Protein 7SSS (pdb70)

Structure (mmCIF, N/CA/C/O backbone):
data_7SSS
#
_entry.id   7SSS
#
_cell.length_a   1.00
_cell.length_b   1.00
_cell.length_c   1.00
_cell.angle_alpha   90.00
_cell.angle_beta   90.00
_cell.angle_gamma   90.00
#
_symmetry.space_group_name_H-M   'P 1'
#
loop_
_entity.id
_entity.type
_entity.pdbx_description
1 polymer 'Ubiquinone biosynthesis protein COQ9, mitochondrial'
2 polymer '5-demethoxyubiquinone hydroxylase, mitochondrial'
3 non-polymer '(1S)-2-{[(2-AMINOETHOXY)(HYDROXY)PHOSPHORYL]OXY}-1-[(PALMITOYLOXY)METHYL]ETHYL STEARATE'
4 non-polymer 2-[(2E,6E,10E,14E,18E,22E,26E)-3,7,11,15,19,23,27,31-OCTAMETHYLDOTRIACONTA-2,6,10,14,18,22,26,30-OCTAENYL]PHENOL
5 non-polymer NICOTINAMIDE-ADENINE-DINUCLEOTIDE
6 water water
#
loop_
_atom_site.group_PDB
_atom_site.id
_atom_site.type_symbol
_atom_site.label_atom_id
_atom_site.label_alt_id
_atom_site.label_comp_id
_atom_site.label_asym_id
_atom_site.label_entity_id
_atom_site.label_seq_id
_atom_site.pdbx_PDB_ins_code
_atom_site.Cartn_x
_atom_site.Cartn_y
_atom_site.Cartn_z
_atom_site.occupancy
_atom_site.B_iso_or_equiv
_atom_site.auth_seq_id
_atom_site.auth_comp_id
_atom_site.auth_asym_id
_atom_site.auth_atom_id
_atom_site.pdbx_PDB_model_num
ATOM 1 N N . SER A 1 95 ? 127.401 102.142 67.583 1.00 79.33 95 SER A N 1
ATOM 2 C CA . SER A 1 95 ? 126.823 103.080 68.539 1.00 79.33 95 SER A CA 1
ATOM 3 C C . SER A 1 95 ? 127.859 103.520 69.564 1.00 79.33 95 SER A C 1
ATOM 4 O O . SER A 1 95 ? 128.956 102.967 69.626 1.00 79.33 95 SER A O 1
ATOM 7 N N . GLU A 1 96 ? 127.505 104.528 70.364 1.00 71.16 96 GLU A N 1
ATOM 8 C CA . GLU A 1 96 ? 128.424 105.014 71.387 1.00 71.16 96 GLU A CA 1
ATOM 9 C C . GLU A 1 96 ? 128.541 104.027 72.541 1.00 71.16 96 GLU A C 1
ATOM 10 O O . GLU A 1 96 ? 129.648 103.749 73.018 1.00 71.16 96 GLU A O 1
ATOM 12 N N . GLU A 1 97 ? 127.411 103.485 73.002 1.00 74.17 97 GLU A N 1
ATOM 13 C CA . GLU A 1 97 ? 127.436 102.574 74.140 1.00 74.17 97 GLU A CA 1
ATOM 14 C C . GLU A 1 97 ? 128.122 101.258 73.798 1.00 74.17 97 GLU A C 1
ATOM 15 O O . GLU A 1 97 ? 128.690 100.612 74.686 1.00 74.17 97 GLU A O 1
ATOM 21 N N . GLN A 1 98 ? 128.078 100.841 72.531 1.00 67.92 98 GLN A N 1
ATOM 22 C CA . GLN A 1 98 ? 128.765 99.617 72.136 1.00 67.92 98 GLN A CA 1
ATOM 23 C C . GLN A 1 98 ? 130.272 99.733 72.306 1.00 67.92 98 GLN A C 1
ATOM 24 O O . GLN A 1 98 ? 130.947 98.711 72.471 1.00 67.92 98 GLN A O 1
ATOM 26 N N . LEU A 1 99 ? 130.814 100.951 72.260 1.00 73.08 99 LEU A N 1
ATOM 27 C CA . LEU A 1 99 ? 132.229 101.139 72.559 1.00 73.08 99 LEU A CA 1
ATOM 28 C C . LEU A 1 99 ? 132.530 100.781 74.008 1.00 73.08 99 LEU A C 1
ATOM 29 O O . LEU A 1 99 ? 133.545 100.137 74.299 1.00 73.08 99 LEU A O 1
ATOM 34 N N . GLN A 1 100 ? 131.656 101.189 74.931 1.00 70.00 100 GLN A N 1
ATOM 35 C CA . GLN A 1 100 ? 131.829 100.810 76.330 1.00 70.00 100 GLN A CA 1
ATOM 36 C C . GLN A 1 100 ? 131.776 99.299 76.500 1.00 70.00 100 GLN A C 1
ATOM 37 O O . GLN A 1 100 ? 132.607 98.717 77.204 1.00 70.00 100 GLN A O 1
ATOM 43 N N . HIS A 1 101 ? 130.811 98.645 75.849 1.00 63.77 101 HIS A N 1
ATOM 44 C CA . HIS A 1 101 ? 130.678 97.199 75.979 1.00 63.77 101 HIS A CA 1
ATOM 45 C C . HIS A 1 101 ? 131.912 96.477 75.456 1.00 63.77 101 HIS A C 1
ATOM 46 O O . HIS A 1 101 ? 132.387 95.517 76.073 1.00 63.77 101 HIS A O 1
ATOM 53 N N . ARG A 1 102 ? 132.441 96.917 74.313 1.00 62.73 102 ARG A N 1
ATOM 54 C CA . ARG A 1 102 ? 133.643 96.291 73.771 1.00 62.73 102 ARG A CA 1
ATOM 55 C C . ARG A 1 102 ? 134.852 96.551 74.661 1.00 62.73 102 ARG A C 1
ATOM 56 O O . ARG A 1 102 ? 135.671 95.652 74.882 1.00 62.73 102 ARG A O 1
ATOM 58 N N . ILE A 1 103 ? 134.982 97.775 75.175 1.00 64.98 103 ILE A N 1
ATOM 59 C CA . ILE A 1 103 ? 136.112 98.103 76.043 1.00 64.98 103 ILE A CA 1
ATOM 60 C C . ILE A 1 103 ? 136.058 97.275 77.320 1.00 64.98 103 ILE A C 1
ATOM 61 O O . ILE A 1 103 ? 137.059 96.681 77.740 1.00 64.98 103 ILE A O 1
ATOM 66 N N . LEU A 1 104 ? 134.884 97.216 77.951 1.00 53.89 104 LEU A N 1
ATOM 67 C CA . LEU A 1 104 ? 134.744 96.455 79.188 1.00 53.89 104 LEU A CA 1
ATOM 68 C C . LEU A 1 104 ? 134.954 94.966 78.948 1.00 53.89 104 LEU A C 1
ATOM 69 O O . LEU A 1 104 ? 135.544 94.273 79.784 1.00 53.89 104 LEU A O 1
ATOM 74 N N . THR A 1 105 ? 134.480 94.457 77.809 1.00 56.79 105 THR A N 1
ATOM 75 C CA . THR A 1 105 ? 134.637 93.037 77.510 1.00 56.79 105 THR A CA 1
ATOM 76 C C . THR A 1 105 ? 136.105 92.655 77.371 1.00 56.79 105 THR A C 1
ATOM 77 O O . THR A 1 105 ? 136.521 91.582 77.822 1.00 56.79 105 THR A O 1
ATOM 81 N N . ALA A 1 106 ? 136.906 93.518 76.743 1.00 62.23 106 ALA A N 1
ATOM 82 C CA . ALA A 1 106 ? 138.314 93.199 76.538 1.00 62.23 106 ALA A CA 1
ATOM 83 C C . ALA A 1 106 ? 139.111 93.297 77.831 1.00 62.23 106 ALA A C 1
ATOM 84 O O . ALA A 1 106 ? 140.136 92.622 77.978 1.00 62.23 106 ALA A O 1
ATOM 86 N N . ALA A 1 107 ? 138.659 94.126 78.775 1.00 59.73 107 ALA A N 1
ATOM 87 C CA . ALA A 1 107 ? 139.384 94.295 80.029 1.00 59.73 107 ALA A CA 1
ATOM 88 C C . ALA A 1 107 ? 139.379 93.024 80.868 1.00 59.73 107 ALA A C 1
ATOM 89 O O . ALA A 1 107 ? 140.318 92.789 81.635 1.00 59.73 107 ALA A O 1
ATOM 91 N N . LEU A 1 108 ? 138.343 92.193 80.734 1.00 56.94 108 LEU A N 1
ATOM 92 C CA . LEU A 1 108 ? 138.230 90.994 81.557 1.00 56.94 108 LEU A CA 1
ATOM 93 C C . LEU A 1 108 ? 139.356 89.999 81.307 1.00 56.94 108 LEU A C 1
ATOM 94 O O . LEU A 1 108 ? 139.578 89.115 82.140 1.00 56.94 108 LEU A O 1
ATOM 99 N N . GLU A 1 109 ? 140.067 90.118 80.185 1.00 75.53 109 GLU A N 1
ATOM 100 C CA . GLU A 1 109 ? 141.177 89.216 79.909 1.00 75.53 109 GLU A CA 1
ATOM 101 C C . GLU A 1 109 ? 142.398 89.529 80.762 1.00 75.53 109 GLU A C 1
ATOM 102 O O . GLU A 1 109 ? 143.274 88.672 80.906 1.00 75.53 109 GLU A O 1
ATOM 108 N N . PHE A 1 110 ? 142.473 90.736 81.324 1.00 77.49 110 PHE A N 1
ATOM 109 C CA . PHE A 1 110 ? 143.606 91.159 82.131 1.00 77.49 110 PHE A CA 1
ATOM 110 C C . PHE A 1 110 ? 143.282 91.281 83.612 1.00 77.49 110 PHE A C 1
ATOM 111 O O . PHE A 1 110 ? 144.194 91.530 84.407 1.00 77.49 110 PHE A O 1
ATOM 119 N N . VAL A 1 111 ? 142.015 91.125 83.999 1.00 61.86 111 VAL A N 1
ATOM 120 C CA . VAL A 1 111 ? 141.653 91.217 85.414 1.00 61.86 111 VAL A CA 1
ATOM 121 C C . VAL A 1 111 ? 142.424 90.226 86.279 1.00 61.86 111 VAL A C 1
ATOM 122 O O . VAL A 1 111 ? 142.924 90.629 87.343 1.00 61.86 111 VAL A O 1
ATOM 126 N N . PRO A 1 112 ? 142.570 88.947 85.906 1.00 65.73 112 PRO A N 1
ATOM 127 C CA . PRO A 1 112 ? 143.325 88.028 86.775 1.00 65.73 112 PRO A CA 1
ATOM 128 C C . PRO A 1 112 ? 144.764 88.445 86.997 1.00 65.73 112 PRO A C 1
ATOM 129 O O . PRO A 1 112 ? 145.361 88.044 88.003 1.00 65.73 112 PRO A O 1
ATOM 133 N N . ALA A 1 113 ? 145.341 89.237 86.095 1.00 71.50 113 ALA A N 1
ATOM 134 C CA . ALA A 1 113 ? 146.694 89.737 86.281 1.00 71.50 113 ALA A CA 1
ATOM 135 C C . ALA A 1 113 ? 146.743 91.020 87.096 1.00 71.50 113 ALA A C 1
ATOM 136 O O . ALA A 1 113 ? 147.687 91.214 87.870 1.00 71.50 113 ALA A O 1
ATOM 138 N N . HIS A 1 114 ? 145.751 91.895 86.953 1.00 75.92 114 HIS A N 1
ATOM 139 C CA . HIS A 1 114 ? 145.777 93.207 87.587 1.00 75.92 114 HIS A CA 1
ATOM 140 C C . HIS A 1 114 ? 144.678 93.402 88.619 1.00 75.92 114 HIS A C 1
ATOM 141 O O . HIS A 1 114 ? 144.961 93.811 89.748 1.00 75.92 114 HIS A O 1
ATOM 148 N N . GLY A 1 115 ? 143.429 93.133 88.267 1.00 54.15 115 GLY A N 1
ATOM 149 C CA . GLY A 1 115 ? 142.330 93.296 89.188 1.00 54.15 115 GLY A CA 1
ATOM 150 C C . GLY A 1 115 ? 141.200 94.065 88.542 1.00 54.15 115 GLY A C 1
ATOM 151 O O . GLY A 1 115 ? 141.147 94.216 87.324 1.00 54.15 115 GLY A O 1
ATOM 152 N N . TRP A 1 116 ? 140.290 94.558 89.382 1.00 42.36 116 TRP A N 1
ATOM 153 C CA . TRP A 1 116 ? 139.087 95.248 88.934 1.00 42.36 116 TRP A CA 1
ATOM 154 C C . TRP A 1 116 ? 139.250 96.760 88.960 1.00 42.36 116 TRP A C 1
ATOM 155 O O . TRP A 1 116 ? 138.281 97.488 89.200 1.00 42.36 116 TRP A O 1
ATOM 166 N N . THR A 1 117 ? 140.462 97.244 88.715 1.00 62.79 117 THR A N 1
ATOM 167 C CA . THR A 1 117 ? 140.765 98.663 88.736 1.00 62.79 117 THR A CA 1
ATOM 168 C C . THR A 1 117 ? 140.643 99.253 87.332 1.00 62.79 117 THR A C 1
ATOM 169 O O . THR A 1 117 ? 140.352 98.556 86.358 1.00 62.79 117 THR A O 1
ATOM 173 N N . ALA A 1 118 ? 140.875 100.563 87.225 1.00 64.05 118 ALA A N 1
ATOM 174 C CA . ALA A 1 118 ? 140.871 101.230 85.930 1.00 64.05 118 ALA A CA 1
ATOM 175 C C . ALA A 1 118 ? 142.151 100.995 85.143 1.00 64.05 118 ALA A C 1
ATOM 176 O O . ALA A 1 118 ? 142.213 101.370 83.968 1.00 64.05 118 ALA A O 1
ATOM 178 N N . GLU A 1 119 ? 143.171 100.399 85.762 1.00 74.66 119 GLU A N 1
ATOM 179 C CA . GLU A 1 119 ? 144.385 100.063 85.030 1.00 74.66 119 GLU A CA 1
ATOM 180 C C . GLU A 1 119 ? 144.118 98.985 83.987 1.00 74.66 119 GLU A C 1
ATOM 181 O O . GLU A 1 119 ? 144.641 99.052 82.869 1.00 74.66 119 GLU A O 1
ATOM 187 N N . ALA A 1 120 ? 143.315 97.977 84.337 1.00 71.00 120 ALA A N 1
ATOM 188 C CA . ALA A 1 120 ? 142.958 96.941 83.376 1.00 71.00 120 ALA A CA 1
ATOM 189 C C . ALA A 1 120 ? 141.933 97.432 82.363 1.00 71.00 120 ALA A C 1
ATOM 190 O O . ALA A 1 120 ? 141.882 96.915 81.242 1.00 71.00 120 ALA A O 1
ATOM 192 N N . ILE A 1 121 ? 141.109 98.412 82.738 1.00 61.97 121 ILE A N 1
ATOM 193 C CA . ILE A 1 121 ? 140.168 98.997 81.787 1.00 61.97 121 ILE A CA 1
ATOM 194 C C . ILE A 1 121 ? 140.922 99.647 80.635 1.00 61.97 121 ILE A C 1
ATOM 195 O O . ILE A 1 121 ? 140.590 99.450 79.460 1.00 61.97 121 ILE A O 1
ATOM 200 N N . ALA A 1 122 ? 141.954 100.429 80.957 1.00 69.37 122 ALA A N 1
ATOM 201 C CA . ALA A 1 122 ? 142.757 101.060 79.916 1.00 69.37 122 ALA A CA 1
ATOM 202 C C . ALA A 1 122 ? 143.596 100.033 79.168 1.00 69.37 122 ALA A C 1
ATOM 203 O O . ALA A 1 122 ? 143.719 100.101 77.940 1.00 69.37 122 ALA A O 1
ATOM 205 N N . GLU A 1 123 ? 144.177 99.072 79.889 1.00 76.66 123 GLU A N 1
ATOM 206 C CA . GLU A 1 123 ? 145.005 98.060 79.240 1.00 76.66 123 GLU A CA 1
ATOM 207 C C . GLU A 1 123 ? 144.184 97.197 78.292 1.00 76.66 123 GLU A C 1
ATOM 208 O O . GLU A 1 123 ? 144.662 96.821 77.215 1.00 76.66 123 GLU A O 1
ATOM 214 N N . GLY A 1 124 ? 142.951 96.863 78.675 1.00 69.57 124 GLY A N 1
ATOM 215 C CA . GLY A 1 124 ? 142.075 96.149 77.764 1.00 69.57 124 GLY A CA 1
ATOM 216 C C . GLY A 1 124 ? 141.558 97.015 76.634 1.00 69.57 124 GLY A C 1
ATOM 217 O O . GLY A 1 124 ? 141.276 96.512 75.543 1.00 69.57 124 GLY A O 1
ATOM 218 N N . ALA A 1 125 ? 141.424 98.322 76.873 1.00 68.11 125 ALA A N 1
ATOM 219 C CA . ALA A 1 125 ? 140.957 99.227 75.828 1.00 68.11 125 ALA A CA 1
ATOM 220 C C . ALA A 1 125 ? 142.042 99.532 74.805 1.00 68.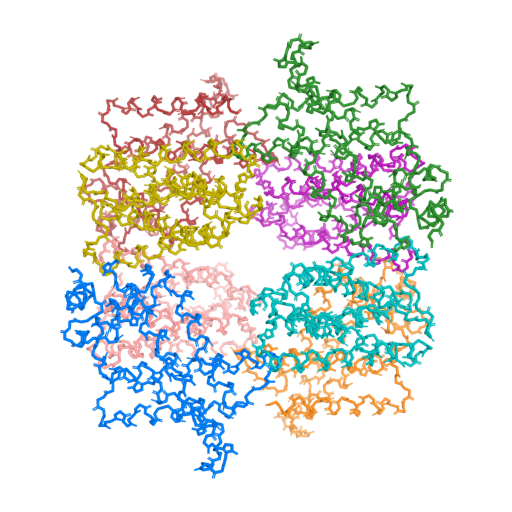11 125 ALA A C 1
ATOM 221 O O . ALA A 1 125 ? 141.728 99.831 73.648 1.00 68.11 125 ALA A O 1
ATOM 223 N N . GLN A 1 126 ? 143.312 99.473 75.210 1.00 69.49 126 GLN A N 1
ATOM 224 C CA . GLN A 1 126 ? 144.400 99.743 74.276 1.00 69.49 126 GLN A CA 1
ATOM 225 C C . GLN A 1 126 ? 144.422 98.722 73.149 1.00 69.49 126 GLN A C 1
ATOM 226 O O . GLN A 1 126 ? 144.644 99.074 71.984 1.00 69.49 126 GLN A O 1
ATOM 228 N N . SER A 1 127 ? 144.187 97.452 73.474 1.00 73.53 127 SER A N 1
ATOM 229 C CA . SER A 1 127 ? 144.227 96.386 72.483 1.00 73.53 127 SER A CA 1
ATOM 230 C C . SER A 1 127 ? 143.037 96.404 71.533 1.00 73.53 127 SER A C 1
ATOM 231 O O . SER A 1 127 ? 143.046 95.658 70.548 1.00 73.53 127 SER A O 1
ATOM 234 N N . LEU A 1 128 ? 142.020 97.224 71.795 1.00 71.39 128 LEU A N 1
ATOM 235 C CA . LEU A 1 128 ? 140.835 97.237 70.945 1.00 71.39 128 LEU A CA 1
ATOM 236 C C . LEU A 1 128 ? 140.497 98.643 70.462 1.00 71.39 128 LEU A C 1
ATOM 237 O O . LEU A 1 128 ? 139.962 98.813 69.362 1.00 71.39 128 LEU A O 1
ATOM 239 N N . GLY A 1 129 ? 140.805 99.655 71.268 1.00 68.71 129 GLY A N 1
ATOM 240 C CA . GLY A 1 129 ? 140.470 101.018 70.904 1.00 68.71 129 GLY A CA 1
ATOM 241 C C . GLY A 1 129 ? 141.610 101.998 71.080 1.00 68.71 129 GLY A C 1
ATOM 242 O O . GLY A 1 129 ? 142.764 101.684 70.773 1.00 68.71 129 GLY A O 1
ATOM 243 N N . LEU A 1 130 ? 141.297 103.192 71.573 1.00 75.44 130 LEU A N 1
ATOM 244 C CA . LEU A 1 130 ? 142.300 104.230 71.774 1.00 75.44 130 LEU A CA 1
ATOM 245 C C . LEU A 1 130 ? 143.234 103.877 72.927 1.00 75.44 130 LEU A C 1
ATOM 246 O O . LEU A 1 130 ? 143.998 104.718 73.399 1.00 75.44 130 LEU A O 1
ATOM 248 N N . GLY A 1 139 ? 135.352 105.596 85.126 1.00 56.32 139 GLY A N 1
ATOM 249 C CA . GLY A 1 139 ? 135.837 105.900 86.459 1.00 56.32 139 GLY A CA 1
ATOM 250 C C . GLY A 1 139 ? 136.960 104.991 86.919 1.00 56.32 139 GLY A C 1
ATOM 251 O O . GLY A 1 139 ? 137.228 103.959 86.305 1.00 56.32 139 GLY A O 1
ATOM 252 N N . LYS A 1 140 ? 137.628 105.383 88.002 1.00 57.67 140 LYS A N 1
ATOM 253 C CA . LYS A 1 140 ? 138.701 104.582 88.572 1.00 57.67 140 LYS A CA 1
ATOM 254 C C . LYS A 1 140 ? 138.221 103.637 89.664 1.00 57.67 140 LYS A C 1
ATOM 255 O O . LYS A 1 140 ? 139.004 102.797 90.122 1.00 57.67 140 LYS A O 1
ATOM 257 N N . ASP A 1 141 ? 136.961 103.754 90.090 1.00 55.15 141 ASP A N 1
ATOM 258 C CA . ASP A 1 141 ? 136.436 102.863 91.119 1.00 55.15 141 ASP A CA 1
ATOM 259 C C . ASP A 1 141 ? 136.408 101.419 90.639 1.00 55.15 141 ASP A C 1
ATOM 260 O O . ASP A 1 141 ? 136.783 100.502 91.379 1.00 55.15 141 ASP A O 1
ATOM 265 N N . GLY A 1 142 ? 135.977 101.198 89.401 1.00 44.09 142 GLY A N 1
ATOM 266 C CA . GLY A 1 142 ? 135.793 99.861 88.883 1.00 44.09 142 GLY A CA 1
ATOM 267 C C . GLY A 1 142 ? 134.378 99.341 88.955 1.00 44.09 142 GLY A C 1
ATOM 268 O O . GLY A 1 142 ? 134.149 98.176 88.617 1.00 44.09 142 GLY A O 1
ATOM 269 N N . SER A 1 143 ? 133.421 100.169 89.378 1.00 40.40 143 SER A N 1
ATOM 270 C CA . SER A 1 143 ? 132.042 99.714 89.505 1.00 40.40 143 SER A CA 1
ATOM 271 C C . SER A 1 143 ? 131.465 99.305 88.158 1.00 40.40 143 SER A C 1
ATOM 272 O O . SER A 1 143 ? 130.747 98.303 88.061 1.00 40.40 143 SER A O 1
ATOM 275 N N . GLU A 1 144 ? 131.754 100.076 87.109 1.00 46.33 144 GLU A N 1
ATOM 276 C CA . GLU A 1 144 ? 131.200 99.779 85.792 1.00 46.33 144 GLU A CA 1
ATOM 277 C C . GLU A 1 144 ? 131.714 98.447 85.265 1.00 46.33 144 GLU A C 1
ATOM 278 O O . GLU A 1 144 ? 130.956 97.669 84.677 1.00 46.33 144 GLU A O 1
ATOM 284 N N . LEU A 1 145 ? 133.002 98.169 85.462 1.00 36.93 145 LEU A N 1
ATOM 285 C CA . LEU A 1 145 ? 133.565 96.907 85.000 1.00 36.93 145 LEU A CA 1
ATOM 286 C C . LEU A 1 145 ? 132.980 95.723 85.761 1.00 36.93 145 LEU A C 1
ATOM 287 O O . LEU A 1 145 ? 132.695 94.678 85.167 1.00 36.93 145 LEU A O 1
ATOM 292 N N . ILE A 1 146 ? 132.798 95.865 87.075 1.00 29.01 146 ILE A N 1
ATOM 293 C CA . ILE A 1 146 ? 132.279 94.761 87.876 1.00 29.01 146 ILE A CA 1
ATOM 294 C C . ILE A 1 146 ? 130.812 94.507 87.561 1.00 29.01 146 ILE A C 1
ATOM 295 O O . ILE A 1 146 ? 130.389 93.357 87.406 1.00 29.01 146 ILE A O 1
ATOM 300 N N . LEU A 1 147 ? 130.010 95.568 87.465 1.00 28.59 147 LEU A N 1
ATOM 301 C CA . LEU A 1 147 ? 128.596 95.393 87.158 1.00 28.59 147 LEU A CA 1
ATOM 302 C C . LEU A 1 147 ? 128.388 94.851 85.752 1.00 28.59 147 LEU A C 1
ATOM 303 O O . LEU A 1 147 ? 127.398 94.158 85.497 1.00 28.59 147 LEU A O 1
ATOM 308 N N . HIS A 1 148 ? 129.300 95.160 84.829 1.00 33.41 148 HIS A N 1
ATOM 309 C CA . HIS A 1 148 ? 129.226 94.588 83.490 1.00 33.41 148 HIS A CA 1
ATOM 310 C C . HIS A 1 148 ? 129.513 93.093 83.514 1.00 33.41 148 HIS A C 1
ATOM 311 O O . HIS A 1 148 ? 128.833 92.314 82.838 1.00 33.41 148 HIS A O 1
ATOM 318 N N . PHE A 1 149 ? 130.518 92.676 84.284 1.00 28.59 149 PHE A N 1
ATOM 319 C CA . PHE A 1 149 ? 130.853 91.260 84.379 1.00 28.59 149 PHE A CA 1
ATOM 320 C C . PHE A 1 149 ? 129.722 90.461 85.014 1.00 28.59 149 PHE A C 1
ATOM 321 O O . PHE A 1 149 ? 129.417 89.347 84.577 1.00 28.59 149 PHE A O 1
ATOM 329 N N . VAL A 1 150 ? 129.096 91.008 86.056 1.00 28.59 150 VAL A N 1
ATOM 330 C CA . VAL A 1 150 ? 127.992 90.312 86.706 1.00 28.59 150 VAL A CA 1
ATOM 331 C C . VAL A 1 150 ? 126.797 90.215 85.768 1.00 28.59 150 VAL A C 1
ATOM 332 O O . VAL A 1 150 ? 126.126 89.180 85.702 1.00 28.59 150 VAL A O 1
ATOM 336 N N . THR A 1 151 ? 126.514 91.286 85.024 1.00 28.59 151 THR A N 1
ATOM 337 C CA . THR A 1 151 ? 125.391 91.269 84.093 1.00 28.59 151 THR A CA 1
ATOM 338 C C . THR A 1 151 ? 125.590 90.228 83.000 1.00 28.59 151 THR A C 1
ATOM 339 O O . THR A 1 151 ? 124.649 89.516 82.632 1.00 28.59 151 THR A O 1
ATOM 343 N N A GLN A 1 152 ? 126.806 90.131 82.463 0.50 28.59 152 GLN A N 1
ATOM 344 N N B GLN A 1 152 ? 126.809 90.120 82.467 0.50 28.59 152 GLN A N 1
ATOM 345 C CA A GLN A 1 152 ? 127.073 89.164 81.406 0.50 28.59 152 GLN A CA 1
ATOM 346 C CA B GLN A 1 152 ? 127.054 89.160 81.398 0.50 28.59 152 GLN A CA 1
ATOM 347 C C A GLN A 1 152 ? 127.055 87.738 81.930 0.50 28.59 152 GLN A C 1
ATOM 348 C C B GLN A 1 152 ? 127.078 87.731 81.920 0.50 28.59 152 GLN A C 1
ATOM 349 O O A GLN A 1 152 ? 126.665 86.820 81.203 0.50 28.59 152 GLN A O 1
ATOM 350 O O B GLN A 1 152 ? 126.735 86.803 81.181 0.50 28.59 152 GLN A O 1
ATOM 361 N N . CYS A 1 153 ? 127.480 87.528 83.176 1.00 28.59 153 CYS A N 1
ATOM 362 C CA . CYS A 1 153 ? 127.451 86.186 83.746 1.00 28.59 153 CYS A CA 1
ATOM 363 C C . CYS A 1 153 ? 126.027 85.716 83.991 1.00 28.59 153 CYS A C 1
ATOM 364 O O . CYS A 1 153 ? 125.743 84.520 83.874 1.00 28.59 153 CYS A O 1
ATOM 367 N N . ASN A 1 154 ? 125.123 86.632 84.337 1.00 28.59 154 ASN A N 1
ATOM 368 C CA . ASN A 1 154 ? 123.720 86.262 84.471 1.00 28.59 154 ASN A CA 1
ATOM 369 C C . ASN A 1 154 ? 123.109 85.922 83.120 1.00 28.59 154 ASN A C 1
ATOM 370 O O . ASN A 1 154 ? 122.269 85.022 83.022 1.00 28.59 154 ASN A O 1
ATOM 375 N N . THR A 1 155 ? 123.510 86.639 82.068 1.00 28.59 155 THR A N 1
ATOM 376 C CA . THR A 1 155 ? 123.023 86.331 80.728 1.00 28.59 155 THR A CA 1
ATOM 377 C C . THR A 1 155 ? 123.521 84.971 80.256 1.00 28.59 155 THR A C 1
ATOM 378 O O . THR A 1 155 ? 122.770 84.213 79.634 1.00 28.59 155 THR A O 1
ATOM 382 N N . ARG A 1 156 ? 124.783 84.646 80.538 1.00 28.92 156 ARG A N 1
ATOM 383 C CA . ARG A 1 156 ? 125.304 83.333 80.175 1.00 28.92 156 ARG A CA 1
ATOM 384 C C . ARG A 1 156 ? 124.565 82.227 80.912 1.00 28.92 156 ARG A C 1
ATOM 385 O O . ARG A 1 156 ? 124.321 81.154 80.352 1.00 28.92 156 ARG A O 1
ATOM 393 N N . LEU A 1 157 ? 124.211 82.465 82.176 1.00 28.59 157 LEU A N 1
ATOM 394 C CA . LEU A 1 157 ? 123.483 81.461 82.944 1.00 28.59 157 LEU A CA 1
ATOM 395 C C . LEU A 1 157 ? 122.104 81.207 82.352 1.00 28.59 157 LEU A C 1
ATOM 396 O O . LEU A 1 157 ? 121.638 80.064 82.317 1.00 28.59 157 LEU A O 1
ATOM 401 N N . THR A 1 158 ? 121.433 82.262 81.885 1.00 29.73 158 THR A N 1
ATOM 402 C CA . THR A 1 158 ? 120.117 82.090 81.280 1.00 29.73 158 THR A CA 1
ATOM 403 C C . THR A 1 158 ? 120.192 81.220 80.033 1.00 29.73 158 THR A C 1
ATOM 404 O O . THR A 1 158 ? 119.345 80.345 79.828 1.00 29.73 158 THR A O 1
ATOM 408 N N . ARG A 1 159 ? 121.202 81.440 79.190 1.00 37.27 159 ARG A N 1
ATOM 409 C CA . ARG A 1 159 ? 121.352 80.626 77.989 1.00 37.27 159 ARG A CA 1
ATOM 410 C C . ARG A 1 159 ? 121.648 79.174 78.337 1.00 37.27 159 ARG A C 1
ATOM 411 O O . ARG A 1 159 ? 121.153 78.257 77.675 1.00 37.27 159 ARG A O 1
ATOM 419 N N . VAL A 1 160 ? 122.465 78.945 79.366 1.00 33.69 160 VAL A N 1
ATOM 420 C CA . VAL A 1 160 ? 122.777 77.581 79.781 1.00 33.69 160 VAL A CA 1
ATOM 421 C C . VAL A 1 160 ? 121.521 76.870 80.266 1.00 33.69 160 VAL A C 1
ATOM 422 O O . VAL A 1 160 ? 121.302 75.690 79.969 1.00 33.69 160 VAL A O 1
ATOM 426 N N . LEU A 1 161 ? 120.676 77.575 81.020 1.00 35.16 161 LEU A N 1
ATOM 427 C CA . LEU A 1 161 ? 119.456 76.965 81.535 1.00 35.16 161 LEU A CA 1
ATOM 428 C C . LEU A 1 161 ? 118.439 76.709 80.430 1.00 35.16 161 LEU A C 1
ATOM 429 O O . LEU A 1 161 ? 117.699 75.722 80.493 1.00 35.16 161 LEU A O 1
ATOM 434 N N . GLU A 1 162 ? 118.378 77.582 79.420 1.00 47.03 162 GLU A N 1
ATOM 435 C CA . GLU A 1 162 ? 117.513 77.325 78.272 1.00 47.03 162 GLU A CA 1
ATOM 436 C C . GLU A 1 162 ? 117.937 76.063 77.535 1.00 47.03 162 GLU A C 1
ATOM 437 O O . GLU A 1 162 ? 117.095 75.239 77.162 1.00 47.03 162 GLU A O 1
ATOM 443 N N . GLU A 1 163 ? 119.241 75.897 77.310 1.00 55.45 163 GLU A N 1
ATOM 444 C CA . GLU A 1 163 ? 119.723 74.752 76.549 1.00 55.45 163 GLU A CA 1
ATOM 445 C C . GLU A 1 163 ? 119.481 73.443 77.284 1.00 55.45 163 GLU A C 1
ATOM 446 O O . GLU A 1 163 ? 119.269 72.408 76.646 1.00 55.45 163 GLU A O 1
ATOM 452 N N . GLU A 1 164 ? 119.516 73.464 78.616 1.00 54.89 164 GLU A N 1
ATOM 453 C CA . GLU A 1 164 ? 119.186 72.263 79.372 1.00 54.89 164 GLU A CA 1
ATOM 454 C C . GLU A 1 164 ? 117.688 71.999 79.370 1.00 54.89 164 GLU A C 1
ATOM 455 O O . GLU A 1 164 ? 117.265 70.842 79.453 1.00 54.89 164 GLU A O 1
ATOM 461 N N . GLN A 1 165 ? 116.874 73.052 79.282 1.00 57.78 165 GLN A N 1
ATOM 462 C CA . GLN A 1 165 ? 115.429 72.864 79.226 1.00 57.78 165 GLN A CA 1
ATOM 463 C C . GLN A 1 165 ? 115.006 72.253 77.897 1.00 57.78 165 GLN A C 1
ATOM 464 O O . GLN A 1 165 ? 114.154 71.359 77.863 1.00 57.78 165 GLN A O 1
ATOM 470 N N . LYS A 1 166 ? 115.583 72.727 76.792 1.00 62.50 166 LYS A N 1
ATOM 471 C CA . LYS A 1 166 ? 115.307 72.113 75.498 1.00 62.50 166 LYS A CA 1
ATOM 472 C C . LYS A 1 166 ? 115.787 70.670 75.467 1.00 62.50 166 LYS A C 1
ATOM 473 O O . LYS A 1 166 ? 115.120 69.796 74.903 1.00 62.50 166 LYS A O 1
ATOM 479 N N . LEU A 1 167 ? 116.945 70.404 76.070 1.00 61.97 167 LEU A N 1
ATOM 480 C CA . LEU A 1 167 ? 117.503 69.059 76.053 1.00 61.97 167 LEU A CA 1
ATOM 481 C C . LEU A 1 167 ? 116.628 68.072 76.814 1.00 61.97 167 LEU A C 1
ATOM 482 O O . LEU A 1 167 ? 116.618 66.880 76.489 1.00 61.97 167 LEU A O 1
ATOM 487 N N . VAL A 1 168 ? 115.894 68.538 77.824 1.00 61.80 168 VAL A N 1
ATOM 488 C CA . VAL A 1 168 ? 115.049 67.644 78.607 1.00 61.80 168 VAL A CA 1
ATOM 489 C C . VAL A 1 168 ? 113.643 67.518 78.029 1.00 61.80 168 VAL A C 1
ATOM 490 O O . VAL A 1 168 ? 112.973 66.505 78.273 1.00 61.80 168 VAL A O 1
ATOM 494 N N . GLN A 1 169 ? 113.182 68.508 77.260 1.00 63.76 169 GLN A N 1
ATOM 495 C CA . GLN A 1 169 ? 111.862 68.412 76.647 1.00 63.76 169 GLN A CA 1
ATOM 496 C C . GLN A 1 169 ? 111.857 67.437 75.479 1.00 63.76 169 GLN A C 1
ATOM 497 O O . GLN A 1 169 ? 110.814 66.852 75.167 1.00 63.76 169 GLN A O 1
ATOM 503 N N . LEU A 1 170 ? 112.999 67.251 74.827 1.00 66.85 170 LEU A N 1
ATOM 504 C CA . LEU A 1 170 ? 113.118 66.332 73.706 1.00 66.85 170 LEU A CA 1
ATOM 505 C C . LEU A 1 170 ? 113.477 64.919 74.138 1.00 66.85 170 LEU A C 1
ATOM 506 O O . LEU A 1 170 ? 113.678 64.056 73.279 1.00 66.85 170 LEU A O 1
ATOM 511 N N . GLY A 1 171 ? 113.571 64.665 75.440 1.00 63.90 171 GLY A N 1
ATOM 512 C CA . GLY A 1 171 ? 113.897 63.349 75.940 1.00 63.90 171 GLY A CA 1
ATOM 513 C C . GLY A 1 171 ? 115.368 63.003 75.937 1.00 63.90 171 GLY A C 1
ATOM 514 O O . GLY A 1 171 ? 115.725 61.892 76.349 1.00 63.90 171 GLY A O 1
ATOM 515 N N . GLN A 1 172 ? 116.234 63.912 75.489 1.00 71.37 172 GLN A N 1
ATOM 516 C CA . GLN A 1 172 ? 117.668 63.664 75.491 1.00 71.37 172 GLN A CA 1
ATOM 517 C C . GLN A 1 172 ? 118.285 63.803 76.875 1.00 71.37 172 GLN A C 1
ATOM 518 O O . GLN A 1 172 ? 119.452 63.440 77.056 1.00 71.37 172 GLN A O 1
ATOM 524 N N . ALA A 1 173 ? 117.535 64.324 77.842 1.00 68.17 173 ALA A N 1
ATOM 525 C CA . ALA A 1 173 ? 117.985 64.421 79.220 1.00 68.17 173 ALA A CA 1
ATOM 526 C C . ALA A 1 173 ? 116.808 64.100 80.126 1.00 68.17 173 ALA A C 1
ATOM 527 O O . ALA A 1 173 ? 115.647 64.208 79.726 1.00 68.17 173 ALA A O 1
ATOM 529 N N . GLU A 1 174 ? 117.118 63.695 81.352 1.00 68.88 174 GLU A N 1
ATOM 530 C CA . GLU A 1 174 ? 116.108 63.293 82.320 1.00 68.88 174 GLU A CA 1
ATOM 531 C C . GLU A 1 174 ? 115.919 64.396 83.350 1.00 68.88 174 GLU A C 1
ATOM 532 O O . GLU A 1 174 ? 116.897 64.908 83.904 1.00 68.88 174 GLU A O 1
ATOM 538 N N . LYS A 1 175 ? 114.664 64.761 83.595 1.00 57.75 175 LYS A N 1
ATOM 539 C CA . LYS A 1 175 ? 114.361 65.808 84.560 1.00 57.75 175 LYS A CA 1
ATOM 540 C C . LYS A 1 175 ? 114.766 65.367 85.960 1.00 57.75 175 LYS A C 1
ATOM 541 O O . LYS A 1 175 ? 114.567 64.210 86.342 1.00 57.75 175 LYS A O 1
ATOM 547 N N . ARG A 1 176 ? 115.339 66.290 86.723 1.00 46.98 176 ARG A N 1
ATOM 548 C CA . ARG A 1 176 ? 115.806 66.018 88.072 1.00 46.98 176 ARG A CA 1
ATOM 549 C C . ARG A 1 176 ? 115.016 66.838 89.083 1.00 46.98 176 ARG A C 1
ATOM 550 O O . ARG A 1 176 ? 114.254 67.743 88.734 1.00 46.98 176 ARG A O 1
ATOM 558 N N . LYS A 1 177 ? 115.213 66.503 90.354 1.00 43.85 177 LYS A N 1
ATOM 559 C CA . LYS A 1 177 ? 114.471 67.125 91.437 1.00 43.85 177 LYS A CA 1
ATOM 560 C C . LYS A 1 177 ? 114.836 68.600 91.566 1.00 43.85 177 LYS A C 1
ATOM 561 O O . LYS A 1 177 ? 115.858 69.064 91.056 1.00 43.85 177 LYS A O 1
ATOM 567 N N . THR A 1 178 ? 113.973 69.343 92.261 1.00 36.96 178 THR A N 1
ATOM 568 C CA . THR A 1 178 ? 114.218 70.767 92.463 1.00 36.96 178 THR A CA 1
ATOM 569 C C . THR A 1 178 ? 115.488 71.000 93.270 1.00 36.96 178 THR A C 1
ATOM 570 O O . THR A 1 178 ? 116.273 71.900 92.957 1.00 36.96 178 THR A O 1
ATOM 574 N N . ASP A 1 179 ? 115.707 70.197 94.311 1.00 40.39 179 ASP A N 1
ATOM 575 C CA . ASP A 1 179 ? 116.925 70.331 95.101 1.00 40.39 179 ASP A CA 1
ATOM 576 C C . ASP A 1 179 ? 118.160 70.042 94.259 1.00 40.39 179 ASP A C 1
ATOM 577 O O . ASP A 1 179 ? 119.178 70.729 94.382 1.00 40.39 179 ASP A O 1
ATOM 582 N N . GLN A 1 180 ? 118.090 69.026 93.399 1.00 36.83 180 GLN A N 1
ATOM 583 C CA . GLN A 1 180 ? 119.210 68.733 92.514 1.00 36.83 180 GLN A CA 1
ATOM 584 C C . GLN A 1 180 ? 119.384 69.819 91.460 1.00 36.83 180 GLN A C 1
ATOM 585 O O . GLN A 1 180 ? 120.514 70.173 91.109 1.00 36.83 180 GLN A O 1
ATOM 591 N N . PHE A 1 181 ? 118.278 70.350 90.934 1.00 30.35 181 PHE A N 1
ATOM 592 C CA . PHE A 1 181 ? 118.373 71.386 89.912 1.00 30.35 181 PHE A CA 1
ATOM 593 C C . PHE A 1 181 ? 119.003 72.657 90.466 1.00 30.35 181 PHE A C 1
ATOM 594 O O . PHE A 1 181 ? 119.862 73.265 89.818 1.00 30.35 181 PHE A O 1
ATOM 602 N N . LEU A 1 182 ? 118.583 73.081 91.660 1.00 28.59 182 LEU A N 1
ATOM 603 C CA . LEU A 1 182 ? 119.085 74.333 92.215 1.00 28.59 182 LEU A CA 1
ATOM 604 C C . LEU A 1 182 ? 120.556 74.226 92.590 1.00 28.59 182 LEU A C 1
ATOM 605 O O . LEU A 1 182 ? 121.306 75.199 92.463 1.00 28.59 182 LEU A O 1
ATOM 610 N N . ARG A 1 183 ? 120.989 73.056 93.059 1.00 30.32 183 ARG A N 1
ATOM 611 C CA . ARG A 1 183 ? 122.402 72.865 93.361 1.00 30.32 183 ARG A CA 1
ATOM 612 C C . ARG A 1 183 ? 123.253 72.961 92.103 1.00 30.32 183 ARG A C 1
ATOM 613 O O . ARG A 1 183 ? 124.369 73.488 92.140 1.00 30.32 183 ARG A O 1
ATOM 621 N N . ASP A 1 184 ? 122.747 72.449 90.982 1.00 32.28 184 ASP A N 1
ATOM 622 C CA . ASP A 1 184 ? 123.482 72.533 89.726 1.00 32.28 184 ASP A CA 1
ATOM 623 C C . ASP A 1 184 ? 123.495 73.945 89.157 1.00 32.28 184 ASP A C 1
ATOM 624 O O . ASP A 1 184 ? 124.488 74.349 88.547 1.00 32.28 184 ASP A O 1
ATOM 629 N N . ALA A 1 185 ? 122.408 74.698 89.329 1.00 28.59 185 ALA A N 1
ATOM 630 C CA . ALA A 1 185 ? 122.359 76.057 88.804 1.00 28.59 185 ALA A CA 1
ATOM 631 C C . ALA A 1 185 ? 123.283 76.987 89.577 1.00 28.59 185 ALA A C 1
ATOM 632 O O . ALA A 1 185 ? 123.926 77.861 88.987 1.00 28.59 185 ALA A O 1
ATOM 634 N N . VAL A 1 186 ? 123.355 76.825 90.899 1.00 28.59 186 VAL A N 1
ATOM 635 C CA . VAL A 1 186 ? 124.248 77.655 91.699 1.00 28.59 186 VAL A CA 1
ATOM 636 C C . VAL A 1 186 ? 125.703 77.309 91.411 1.00 28.59 186 VAL A C 1
ATOM 637 O O . VAL A 1 186 ? 126.556 78.196 91.311 1.00 28.59 186 VAL A O 1
ATOM 641 N N . GLU A 1 187 ? 126.010 76.018 91.270 1.00 28.59 187 GLU A N 1
ATOM 642 C CA . GLU A 1 187 ? 127.376 75.621 90.948 1.00 28.59 187 GLU A CA 1
ATOM 643 C C . GLU A 1 187 ? 127.788 76.116 89.569 1.00 28.59 187 GLU A C 1
ATOM 644 O O . GLU A 1 187 ? 128.924 76.558 89.376 1.00 28.59 187 GLU A O 1
ATOM 650 N N . THR A 1 188 ? 126.879 76.045 88.595 1.00 28.59 188 THR A N 1
ATOM 651 C CA . THR A 1 188 ? 127.185 76.537 87.257 1.00 28.59 188 THR A CA 1
ATOM 652 C C . THR A 1 188 ? 127.489 78.028 87.274 1.00 28.59 188 THR A C 1
ATOM 653 O O . THR A 1 188 ? 128.429 78.487 86.617 1.00 28.59 188 THR A O 1
ATOM 657 N N . ARG A 1 189 ? 126.706 78.799 88.027 1.00 28.59 189 ARG A N 1
ATOM 658 C CA . ARG A 1 189 ? 126.917 80.239 88.094 1.00 28.59 189 ARG A CA 1
ATOM 659 C C . ARG A 1 189 ? 128.187 80.583 88.863 1.00 28.59 189 ARG A C 1
ATOM 660 O O . ARG A 1 189 ? 128.895 81.532 88.508 1.00 28.59 189 ARG A O 1
ATOM 668 N N . LEU A 1 190 ? 128.498 79.824 89.915 1.00 28.59 190 LEU A N 1
ATOM 669 C CA . LEU A 1 190 ? 129.682 80.119 90.713 1.00 28.59 190 LEU A CA 1
ATOM 670 C C . LEU A 1 190 ? 130.967 79.723 90.001 1.00 28.59 190 LEU A C 1
ATOM 671 O O . LEU A 1 190 ? 132.012 80.335 90.237 1.00 28.59 190 LEU A O 1
ATOM 676 N N . ARG A 1 191 ? 130.921 78.708 89.139 1.00 28.59 191 ARG A N 1
ATOM 677 C CA . ARG A 1 191 ? 132.115 78.314 88.403 1.00 28.59 191 ARG A CA 1
ATOM 678 C C . ARG A 1 191 ? 132.564 79.365 87.399 1.00 28.59 191 ARG A C 1
ATOM 679 O O . ARG A 1 191 ? 133.686 79.271 86.894 1.00 28.59 191 ARG A O 1
ATOM 687 N N . MET A 1 192 ? 131.724 80.353 87.092 1.00 28.59 192 MET A N 1
ATOM 688 C CA . MET A 1 192 ? 132.145 81.460 86.248 1.00 28.59 192 MET A CA 1
ATOM 689 C C . MET A 1 192 ? 133.131 82.385 86.945 1.00 28.59 192 MET A C 1
ATOM 690 O O . MET A 1 192 ? 133.750 83.218 86.276 1.00 28.59 192 MET A O 1
ATOM 695 N N . LEU A 1 193 ? 133.285 82.266 88.261 1.00 28.59 193 LEU A N 1
ATOM 696 C CA . LEU A 1 193 ? 134.192 83.099 89.036 1.00 28.59 193 LEU A CA 1
ATOM 697 C C . LEU A 1 193 ? 135.560 82.467 89.240 1.00 28.59 193 LEU A C 1
ATOM 698 O O . LEU A 1 193 ? 136.429 83.100 89.842 1.00 28.59 193 LEU A O 1
ATOM 703 N N . ILE A 1 194 ? 135.769 81.238 88.771 1.00 28.60 194 ILE A N 1
ATOM 704 C CA . ILE A 1 194 ? 137.037 80.553 89.027 1.00 28.60 194 ILE A CA 1
ATOM 705 C C . ILE A 1 194 ? 138.233 81.286 88.427 1.00 28.60 194 ILE A C 1
ATOM 706 O O . ILE A 1 194 ? 139.243 81.450 89.131 1.00 28.60 194 ILE A O 1
ATOM 711 N N . PRO A 1 195 ? 138.207 81.740 87.169 1.00 32.11 195 PRO A N 1
ATOM 712 C CA . PRO A 1 195 ? 139.372 82.475 86.647 1.00 32.11 195 PRO A CA 1
ATOM 713 C C . PRO A 1 195 ? 139.657 83.782 87.370 1.00 32.11 195 PRO A C 1
ATOM 714 O O . PRO A 1 195 ? 140.789 84.274 87.296 1.00 32.11 195 PRO A O 1
ATOM 718 N N . TYR A 1 196 ? 138.678 84.359 88.065 1.00 34.33 196 TYR A N 1
ATOM 719 C CA . TYR A 1 196 ? 138.841 85.626 88.765 1.00 34.33 196 TYR A CA 1
ATOM 720 C C . TYR A 1 196 ? 138.756 85.453 90.276 1.00 34.33 196 TYR A C 1
ATOM 721 O O . TYR A 1 196 ? 138.382 86.381 90.992 1.00 34.33 196 TYR A O 1
ATOM 730 N N . ILE A 1 197 ? 139.106 84.266 90.771 1.00 35.32 197 ILE A N 1
ATOM 731 C CA . ILE A 1 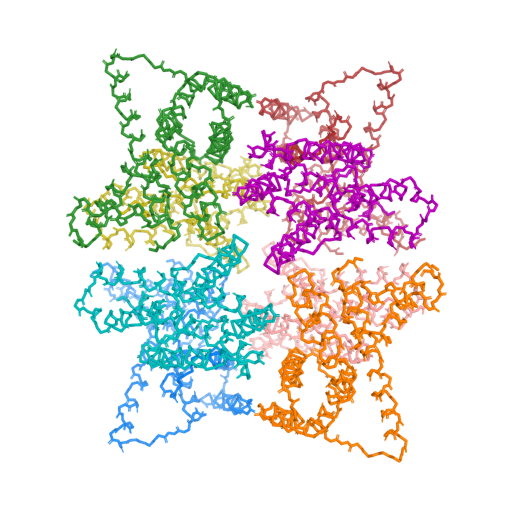197 ? 138.821 83.923 92.159 1.00 35.32 197 ILE A CA 1
ATOM 732 C C . ILE A 1 197 ? 139.674 84.737 93.125 1.00 35.32 197 ILE A C 1
ATOM 733 O O . ILE A 1 197 ? 139.251 85.008 94.255 1.00 35.32 197 ILE A O 1
ATOM 738 N N . GLU A 1 198 ? 140.878 85.139 92.716 1.00 46.35 198 GLU A N 1
ATOM 739 C CA . GLU A 1 198 ? 141.765 85.844 93.634 1.00 46.35 198 GLU A CA 1
ATOM 740 C C . GLU A 1 198 ? 141.336 87.283 93.873 1.00 46.35 198 GLU A C 1
ATOM 741 O O . GLU A 1 198 ? 141.522 87.803 94.977 1.00 46.35 198 GLU A O 1
ATOM 747 N N . HIS A 1 199 ? 140.772 87.943 92.865 1.00 42.51 199 HIS A N 1
ATOM 748 C CA . HIS A 1 199 ? 140.396 89.344 92.967 1.00 42.51 199 HIS A CA 1
ATOM 749 C C . HIS A 1 199 ? 138.910 89.546 93.220 1.00 42.51 199 HIS A C 1
ATOM 750 O O . HIS A 1 199 ? 138.449 90.689 93.243 1.00 42.51 199 HIS A O 1
ATOM 757 N N . TRP A 1 200 ? 138.153 88.476 93.411 1.00 28.59 200 TRP A N 1
ATOM 758 C CA . TRP A 1 200 ? 136.718 88.618 93.613 1.00 28.59 200 TRP A CA 1
ATOM 759 C C . TRP A 1 200 ? 136.349 89.189 94.982 1.00 28.59 200 TRP A C 1
ATOM 760 O O . TRP A 1 200 ? 135.350 89.912 95.075 1.00 28.59 200 TRP A O 1
ATOM 771 N N . PRO A 1 201 ? 137.082 88.893 96.067 1.00 28.59 201 PRO A N 1
ATOM 772 C CA . PRO A 1 201 ? 136.763 89.571 97.336 1.00 28.59 201 PRO A CA 1
ATOM 773 C C . PRO A 1 201 ? 136.825 91.085 97.242 1.00 28.59 201 PRO A C 1
ATOM 774 O O . PRO A 1 201 ? 136.040 91.776 97.900 1.00 28.59 201 PRO A O 1
ATOM 778 N N . ARG A 1 202 ? 137.750 91.620 96.445 1.00 28.99 202 ARG A N 1
ATOM 779 C CA . ARG A 1 202 ? 137.789 93.058 96.213 1.00 28.99 202 ARG A CA 1
ATOM 780 C C . ARG A 1 202 ? 136.571 93.526 95.427 1.00 28.99 202 ARG A C 1
ATOM 781 O O . ARG A 1 202 ? 136.024 94.599 95.699 1.00 28.99 202 ARG A O 1
ATOM 789 N N . ALA A 1 203 ? 136.139 92.737 94.442 1.00 28.59 203 ALA A N 1
ATOM 790 C CA . ALA A 1 203 ? 134.954 93.089 93.668 1.00 28.59 203 ALA A CA 1
ATOM 791 C C . ALA A 1 203 ? 133.696 93.047 94.525 1.00 28.59 203 ALA A C 1
ATOM 792 O O . ALA A 1 203 ? 132.800 93.881 94.360 1.00 28.59 203 ALA A O 1
ATOM 794 N N . LEU A 1 204 ? 133.603 92.071 95.432 1.00 28.59 204 LEU A N 1
ATOM 795 C CA . LEU A 1 204 ? 132.464 92.003 96.340 1.00 28.59 204 LEU A CA 1
ATOM 796 C C . LEU A 1 204 ? 132.408 93.222 97.245 1.00 28.59 204 LEU A C 1
ATOM 797 O O . LEU A 1 204 ? 131.323 93.721 97.558 1.00 28.59 204 LEU A O 1
ATOM 802 N N . SER A 1 205 ? 133.569 93.710 97.680 1.00 28.59 205 SER A N 1
ATOM 803 C CA . SER A 1 205 ? 133.612 94.900 98.519 1.00 28.59 205 SER A CA 1
ATOM 804 C C . SER A 1 205 ? 133.029 96.107 97.797 1.00 28.59 205 SER A C 1
ATOM 805 O O . SER A 1 205 ? 132.309 96.911 98.398 1.00 28.59 205 SER A O 1
ATOM 808 N N . ILE A 1 206 ? 133.329 96.253 96.507 1.00 28.59 206 ILE A N 1
ATOM 809 C CA . ILE A 1 206 ? 132.792 97.370 95.738 1.00 28.59 206 ILE A CA 1
ATOM 810 C C . ILE A 1 206 ? 131.287 97.221 95.549 1.00 28.59 206 ILE A C 1
ATOM 811 O O . ILE A 1 206 ? 130.539 98.199 95.643 1.00 28.59 206 ILE A O 1
ATOM 816 N N . LEU A 1 207 ? 130.818 96.001 95.283 1.00 28.59 207 LEU A N 1
ATOM 817 C CA . LEU A 1 207 ? 129.385 95.774 95.132 1.00 28.59 207 LEU A CA 1
ATOM 818 C C . LEU A 1 207 ? 128.624 96.061 96.419 1.00 28.59 207 LEU A C 1
ATOM 819 O O . LEU A 1 207 ? 127.430 96.370 96.376 1.00 28.59 207 LEU A O 1
ATOM 824 N N . MET A 1 208 ? 129.289 95.960 97.566 1.00 28.59 208 MET A N 1
ATOM 825 C CA . MET A 1 208 ? 128.665 96.201 98.858 1.00 28.59 208 MET A CA 1
ATOM 826 C C . MET A 1 208 ? 128.732 97.658 99.292 1.00 28.59 208 MET A C 1
ATOM 827 O O . MET A 1 208 ? 128.264 97.979 100.386 1.00 28.59 208 MET A O 1
ATOM 832 N N . LEU A 1 209 ? 129.309 98.538 98.477 1.00 28.59 209 LEU A N 1
ATOM 833 C CA . LEU A 1 209 ? 129.297 99.956 98.793 1.00 28.59 209 LEU A CA 1
ATOM 834 C C . LEU A 1 209 ? 127.863 100.480 98.770 1.00 28.59 209 LEU A C 1
ATOM 835 O O . LEU A 1 209 ? 127.045 100.029 97.968 1.00 28.59 209 LEU A O 1
ATOM 840 N N . PRO A 1 210 ? 127.536 101.430 99.650 1.00 28.59 210 PRO A N 1
ATOM 841 C CA . PRO A 1 210 ? 126.134 101.860 99.779 1.00 28.59 210 PRO A CA 1
ATOM 842 C C . PRO A 1 210 ? 125.510 102.374 98.494 1.00 28.59 210 PRO A C 1
ATOM 843 O O . PRO A 1 210 ? 124.309 102.169 98.286 1.00 28.59 210 PRO A O 1
ATOM 847 N N . HIS A 1 211 ? 126.270 103.035 97.623 1.00 28.59 211 HIS A N 1
ATOM 848 C CA . HIS A 1 211 ? 125.683 103.535 96.388 1.00 28.59 211 HIS A CA 1
ATOM 849 C C . HIS A 1 211 ? 125.595 102.476 95.297 1.00 28.59 211 HIS A C 1
ATOM 850 O O . HIS A 1 211 ? 124.891 102.694 94.306 1.00 28.59 211 HIS A O 1
ATOM 857 N N . ASN A 1 212 ? 126.277 101.342 95.450 1.00 28.59 212 ASN A N 1
ATOM 858 C CA . ASN A 1 212 ? 126.163 100.237 94.509 1.00 28.59 212 ASN A CA 1
ATOM 859 C C . ASN A 1 212 ? 125.155 99.183 94.941 1.00 28.59 212 ASN A C 1
ATOM 860 O O . ASN A 1 212 ? 124.844 98.291 94.149 1.00 28.59 212 ASN A O 1
ATOM 865 N N . ILE A 1 213 ? 124.642 99.267 96.168 1.00 28.59 213 ILE A N 1
ATOM 866 C CA . ILE A 1 213 ? 123.745 98.226 96.674 1.00 28.59 213 ILE A CA 1
ATOM 867 C C . ILE A 1 213 ? 122.474 98.089 95.842 1.00 28.59 213 ILE A C 1
ATOM 868 O O . ILE A 1 213 ? 122.078 96.950 95.550 1.00 28.59 213 ILE A O 1
ATOM 873 N N . PRO A 1 214 ? 121.781 99.168 95.452 1.00 39.17 214 PRO A N 1
ATOM 874 C CA . PRO A 1 214 ? 120.579 98.975 94.622 1.00 39.17 214 PRO A CA 1
ATOM 875 C C . PRO A 1 214 ? 120.849 98.265 93.307 1.00 39.17 214 PRO A C 1
ATOM 876 O O . PRO A 1 214 ? 120.007 97.485 92.849 1.00 39.17 214 PRO A O 1
ATOM 880 N N . SER A 1 215 ? 122.002 98.511 92.685 1.00 28.59 215 SER A N 1
ATOM 881 C CA . SER A 1 215 ? 122.325 97.827 91.438 1.00 28.59 215 SER A CA 1
ATOM 882 C C . SER A 1 215 ? 122.658 96.362 91.680 1.00 28.59 215 SER A C 1
ATOM 883 O O . SER A 1 215 ? 122.277 95.494 90.888 1.00 28.59 215 SER A O 1
ATOM 886 N N . SER A 1 216 ? 123.380 96.071 92.762 1.00 28.59 216 SER A N 1
ATOM 887 C CA . SER A 1 216 ? 123.747 94.693 93.066 1.00 28.59 216 SER A CA 1
ATOM 888 C C . SER A 1 216 ? 122.529 93.861 93.439 1.00 28.59 216 SER A C 1
ATOM 889 O O . SER A 1 216 ? 122.451 92.679 93.091 1.00 28.59 216 SER A O 1
ATOM 892 N N . LEU A 1 217 ? 121.579 94.454 94.162 1.00 29.28 217 LEU A N 1
ATOM 893 C CA . LEU A 1 217 ? 120.389 93.717 94.569 1.00 29.28 217 LEU A CA 1
ATOM 894 C C . LEU A 1 217 ? 119.516 93.359 93.375 1.00 29.28 217 LEU A C 1
ATOM 895 O O . LEU A 1 217 ? 118.960 92.258 93.317 1.00 29.28 217 LEU A O 1
ATOM 900 N N . SER A 1 218 ? 119.366 94.280 92.423 1.00 30.79 218 SER A N 1
ATOM 901 C CA . SER A 1 218 ? 118.551 93.997 91.249 1.00 30.79 218 SER A CA 1
ATOM 902 C C . SER A 1 218 ? 119.164 92.889 90.403 1.00 30.79 218 SER A C 1
ATOM 903 O O . SER A 1 218 ? 118.445 92.031 89.882 1.00 30.79 218 SER A O 1
ATOM 906 N N . LEU A 1 219 ? 120.489 92.892 90.253 1.00 28.59 219 LEU A N 1
ATOM 907 C CA . LEU A 1 219 ? 121.152 91.823 89.517 1.00 28.59 219 LEU A CA 1
ATOM 908 C C . LEU A 1 219 ? 121.001 90.485 90.227 1.00 28.59 219 LEU A C 1
ATOM 909 O O . LEU A 1 219 ? 120.785 89.454 89.582 1.00 28.59 219 LEU A O 1
ATOM 914 N N . LEU A 1 220 ? 121.126 90.480 91.554 1.00 28.59 220 LEU A N 1
ATOM 915 C CA . LEU A 1 220 ? 120.972 89.243 92.310 1.00 28.59 220 LEU A CA 1
ATOM 916 C C . LEU A 1 220 ? 119.530 88.754 92.288 1.00 28.59 220 LEU A C 1
ATOM 917 O O . LEU A 1 220 ? 119.280 87.546 92.223 1.00 28.59 220 LEU A O 1
ATOM 922 N N . THR A 1 221 ? 118.568 89.675 92.350 1.00 28.59 221 THR A N 1
ATOM 923 C CA . THR A 1 221 ? 117.164 89.288 92.291 1.00 28.59 221 THR A CA 1
ATOM 924 C C . THR A 1 221 ? 116.812 88.683 90.938 1.00 28.59 221 THR A C 1
ATOM 925 O O . THR A 1 221 ? 116.062 87.705 90.863 1.00 28.59 221 THR A O 1
ATOM 929 N N . SER A 1 222 ? 117.341 89.256 89.856 1.00 28.59 222 SER A N 1
ATOM 930 C CA . SER A 1 222 ? 117.077 88.713 88.529 1.00 28.59 222 SER A CA 1
ATOM 931 C C . SER A 1 222 ? 117.696 87.335 88.350 1.00 28.59 222 SER A C 1
ATOM 932 O O . SER A 1 222 ? 117.144 86.500 87.628 1.00 28.59 222 SER A O 1
ATOM 935 N N . MET A 1 223 ? 118.837 87.082 88.989 1.00 28.59 223 MET A N 1
ATOM 936 C CA . MET A 1 223 ? 119.509 85.798 88.829 1.00 28.59 223 MET A CA 1
ATOM 937 C C . MET A 1 223 ? 118.739 84.678 89.517 1.00 28.59 223 MET A C 1
ATOM 938 O O . MET A 1 223 ? 118.558 83.598 88.945 1.00 28.59 223 MET A O 1
ATOM 943 N N . VAL A 1 224 ? 118.282 84.909 90.750 1.00 28.59 224 VAL A N 1
ATOM 944 C CA . VAL A 1 224 ? 117.557 83.861 91.461 1.00 28.59 224 VAL A CA 1
ATOM 945 C C . VAL A 1 224 ? 116.153 83.701 90.899 1.00 28.59 224 VAL A C 1
ATOM 946 O O . VAL A 1 224 ? 115.563 82.620 90.988 1.00 28.59 224 VAL A O 1
ATOM 950 N N . ASP A 1 225 ? 115.591 84.762 90.320 1.00 28.59 225 ASP A N 1
ATOM 951 C CA . ASP A 1 225 ? 114.319 84.629 89.623 1.00 28.59 225 ASP A CA 1
ATOM 952 C C . ASP A 1 225 ? 114.447 83.706 88.418 1.00 28.59 225 ASP A C 1
ATOM 953 O O . ASP A 1 225 ? 113.558 82.889 88.156 1.00 28.59 225 ASP A O 1
ATOM 958 N N . ASP A 1 226 ? 115.546 83.824 87.670 1.00 28.59 226 ASP A N 1
ATOM 959 C CA . ASP A 1 226 ? 115.788 82.921 86.549 1.00 28.59 226 ASP A CA 1
ATOM 960 C C . ASP A 1 226 ? 115.998 81.490 87.020 1.00 28.59 226 ASP A C 1
ATOM 961 O O . ASP A 1 226 ? 115.524 80.545 86.383 1.00 28.59 226 ASP A O 1
ATOM 966 N N . MET A 1 227 ? 116.728 81.307 88.121 1.00 28.59 227 MET A N 1
ATOM 967 C CA . MET A 1 227 ? 116.970 79.962 88.627 1.00 28.59 227 MET A CA 1
ATOM 968 C C . MET A 1 227 ? 115.671 79.284 89.036 1.00 28.59 227 MET A C 1
ATOM 969 O O . MET A 1 227 ? 115.478 78.090 88.781 1.00 28.59 227 MET A O 1
ATOM 974 N N . TRP A 1 228 ? 114.766 80.027 89.674 1.00 28.59 228 TRP A N 1
ATOM 975 C CA . TRP A 1 228 ? 113.509 79.437 90.114 1.00 28.59 228 TRP A CA 1
ATOM 976 C C . TRP A 1 228 ? 112.552 79.202 88.954 1.00 28.59 228 TRP A C 1
ATOM 977 O O . TRP A 1 228 ? 111.761 78.255 88.994 1.00 28.59 228 TRP A O 1
ATOM 988 N N . HIS A 1 229 ? 112.603 80.043 87.922 1.00 28.59 229 HIS A N 1
ATOM 989 C CA . HIS A 1 229 ? 111.731 79.846 86.770 1.00 28.59 229 HIS A CA 1
ATOM 990 C C . HIS A 1 229 ? 112.038 78.532 86.065 1.00 28.59 229 HIS A C 1
ATOM 991 O O . HIS A 1 229 ? 111.131 77.744 85.777 1.00 28.59 229 HIS A O 1
ATOM 998 N N . TYR A 1 230 ? 113.312 78.273 85.784 1.00 28.59 230 TYR A N 1
ATOM 999 C CA . TYR A 1 230 ? 113.683 77.040 85.106 1.00 28.59 230 TYR A CA 1
ATOM 1000 C C . TYR A 1 230 ? 113.632 75.828 86.021 1.00 28.59 230 TYR A C 1
ATOM 1001 O O . TYR A 1 230 ? 113.715 74.698 85.530 1.00 28.59 230 TYR A O 1
ATOM 1010 N N . ALA A 1 231 ? 113.497 76.032 87.328 1.00 28.59 231 ALA A N 1
ATOM 1011 C CA . ALA A 1 231 ? 113.233 74.936 88.246 1.00 28.59 231 ALA A CA 1
ATOM 1012 C C . ALA A 1 231 ? 111.757 74.577 88.311 1.00 28.59 231 ALA A C 1
ATOM 1013 O O . ALA A 1 231 ? 111.404 73.594 88.969 1.00 28.59 231 ALA A O 1
ATOM 1015 N N . GLY A 1 232 ? 110.898 75.344 87.653 1.00 28.59 232 GLY A N 1
ATOM 1016 C CA . GLY A 1 232 ? 109.485 75.063 87.608 1.00 28.59 232 GLY A CA 1
ATOM 1017 C C . GLY A 1 232 ? 108.620 75.843 88.569 1.00 28.59 232 GLY A C 1
ATOM 1018 O O . GLY A 1 232 ? 107.473 75.448 88.795 1.00 28.59 232 GLY A O 1
ATOM 1019 N N . ASP A 1 233 ? 109.123 76.934 89.138 1.00 28.59 233 ASP A N 1
ATOM 1020 C CA . ASP A 1 233 ? 108.363 77.720 90.098 1.00 28.59 233 ASP A CA 1
ATOM 1021 C C . ASP A 1 233 ? 107.315 78.559 89.382 1.00 28.59 233 ASP A C 1
ATOM 1022 O O . ASP A 1 233 ? 107.603 79.187 88.359 1.00 28.59 233 ASP A O 1
ATOM 1027 N N . GLN A 1 234 ? 106.101 78.563 89.924 1.00 26.81 234 GLN A N 1
ATOM 1028 C CA . GLN A 1 234 ? 104.980 79.325 89.391 1.00 26.81 234 GLN A CA 1
ATOM 1029 C C . GLN A 1 234 ? 104.199 79.985 90.515 1.00 26.81 234 GLN A C 1
ATOM 1030 O O . GLN A 1 234 ? 102.967 79.968 90.535 1.00 26.81 234 GLN A O 1
ATOM 1036 N N . SER A 1 235 ? 104.906 80.580 91.470 1.00 25.82 235 SER A N 1
ATOM 1037 C CA . SER A 1 235 ? 104.268 81.172 92.636 1.00 25.82 235 SER A CA 1
ATOM 1038 C C . SER A 1 235 ? 103.672 82.530 92.295 1.00 25.82 235 SER A C 1
ATOM 1039 O O . SER A 1 235 ? 104.310 83.350 91.630 1.00 25.82 235 SER A O 1
ATOM 1042 N N . THR A 1 236 ? 102.445 82.764 92.751 1.00 23.21 236 THR A N 1
ATOM 1043 C CA . THR A 1 236 ? 101.806 84.063 92.633 1.00 23.21 236 THR A CA 1
ATOM 1044 C C . THR A 1 236 ? 101.447 84.676 93.976 1.00 23.21 236 THR A C 1
ATOM 1045 O O . THR A 1 236 ? 100.935 85.799 94.006 1.00 23.21 236 THR A O 1
ATOM 1049 N N . ASP A 1 237 ? 101.670 83.968 95.075 1.00 26.95 237 ASP A N 1
ATOM 1050 C CA . ASP A 1 237 ? 101.469 84.462 96.424 1.00 26.95 237 ASP A CA 1
ATOM 1051 C C . ASP A 1 237 ? 102.802 84.923 97.008 1.00 26.95 237 ASP A C 1
ATOM 1052 O O . ASP A 1 237 ? 103.795 85.091 96.296 1.00 26.95 237 ASP A O 1
ATOM 1057 N N . PHE A 1 238 ? 102.822 85.146 98.324 1.00 28.59 238 PHE A N 1
ATOM 1058 C CA . PHE A 1 238 ? 104.033 85.585 99.008 1.00 28.59 238 PHE A CA 1
ATOM 1059 C C . PHE A 1 238 ? 105.159 84.562 98.927 1.00 28.59 238 PHE A C 1
ATOM 1060 O O . PHE A 1 238 ? 106.314 84.913 99.180 1.00 28.59 238 PHE A O 1
ATOM 1068 N N . ASN A 1 239 ? 104.856 83.310 98.576 1.00 28.59 239 ASN A N 1
ATOM 1069 C CA . ASN A 1 239 ? 105.905 82.314 98.386 1.00 28.59 239 ASN A CA 1
ATOM 1070 C C . ASN A 1 239 ? 106.867 82.694 97.271 1.00 28.59 239 ASN A C 1
ATOM 1071 O O . ASN A 1 239 ? 107.974 82.151 97.211 1.00 28.59 239 ASN A O 1
ATOM 1076 N N . TRP A 1 240 ? 106.463 83.599 96.380 1.00 28.59 240 TRP A N 1
ATOM 1077 C CA . TRP A 1 240 ? 107.379 84.128 95.379 1.00 28.59 240 TRP A CA 1
ATOM 1078 C C . TRP A 1 240 ? 108.568 84.813 96.039 1.00 28.59 240 TRP A C 1
ATOM 1079 O O . TRP A 1 240 ? 109.718 84.599 95.644 1.00 28.59 240 TRP A O 1
ATOM 1090 N N . TYR A 1 241 ? 108.309 85.629 97.060 1.00 28.59 241 TYR A N 1
ATOM 1091 C CA . TYR A 1 241 ? 109.376 86.328 97.766 1.00 28.59 241 TYR A CA 1
ATOM 1092 C C . TYR A 1 241 ? 110.145 85.400 98.695 1.00 28.59 241 TYR A C 1
ATOM 1093 O O . TYR A 1 241 ? 111.360 85.545 98.851 1.00 28.59 241 TYR A O 1
ATOM 1102 N N . THR A 1 242 ? 109.453 84.454 99.328 1.00 28.59 242 THR A N 1
ATOM 1103 C CA . THR A 1 242 ? 110.112 83.539 100.253 1.00 28.59 242 THR A CA 1
ATOM 1104 C C . THR A 1 242 ? 111.118 82.652 99.531 1.00 28.59 242 THR A C 1
ATOM 1105 O O . THR A 1 242 ? 112.245 82.467 100.000 1.00 28.59 242 THR A O 1
ATOM 1109 N N . ARG A 1 243 ? 110.727 82.097 98.385 1.00 28.59 243 ARG A N 1
ATOM 1110 C CA . ARG A 1 243 ? 111.618 81.208 97.649 1.00 28.59 243 ARG A CA 1
ATOM 1111 C C . ARG A 1 243 ? 112.839 81.948 97.122 1.00 28.59 243 ARG A C 1
ATOM 1112 O O . ARG A 1 243 ? 113.955 81.421 97.166 1.00 28.59 243 ARG A O 1
ATOM 1120 N N . ARG A 1 244 ? 112.649 83.165 96.616 1.00 28.59 244 ARG A N 1
ATOM 1121 C CA . ARG A 1 244 ? 113.762 83.891 96.018 1.00 28.59 244 ARG A CA 1
ATOM 1122 C C . ARG A 1 244 ? 114.699 84.453 97.076 1.00 28.59 244 ARG A C 1
ATOM 1123 O O . ARG A 1 244 ? 115.914 84.511 96.865 1.00 28.59 244 ARG A O 1
ATOM 1131 N N . ALA A 1 245 ? 114.157 84.879 98.217 1.00 28.59 245 ALA A N 1
ATOM 1132 C CA . ALA A 1 245 ? 115.008 85.320 99.316 1.00 28.59 245 ALA A CA 1
ATOM 1133 C C . ALA A 1 245 ? 115.839 84.169 99.866 1.00 28.59 245 ALA A C 1
ATOM 1134 O O . ALA A 1 245 ? 117.012 84.350 100.207 1.00 28.59 245 ALA A O 1
ATOM 1136 N N . MET A 1 246 ? 115.246 82.979 99.960 1.00 28.59 246 MET A N 1
ATOM 1137 C CA . MET A 1 246 ? 115.972 81.821 100.464 1.00 28.59 246 MET A CA 1
ATOM 1138 C C . MET A 1 246 ? 117.120 81.437 99.539 1.00 28.59 246 MET A C 1
ATOM 1139 O O . MET A 1 246 ? 118.211 81.092 100.004 1.00 28.59 246 MET A O 1
ATOM 1144 N N . LEU A 1 247 ? 116.895 81.484 98.226 1.00 28.59 247 LEU A N 1
ATOM 1145 C CA . LEU A 1 247 ? 117.949 81.109 97.291 1.00 28.59 247 LEU A CA 1
ATOM 1146 C C . LEU A 1 247 ? 119.016 82.189 97.183 1.00 28.59 247 LEU A C 1
ATOM 1147 O O . LEU A 1 247 ? 120.181 81.880 96.913 1.00 28.59 247 LEU A O 1
ATOM 1152 N N . ALA A 1 248 ? 118.644 83.453 97.384 1.00 28.59 248 ALA A N 1
ATOM 1153 C CA . ALA A 1 248 ? 119.632 84.525 97.373 1.00 28.59 248 ALA A CA 1
ATOM 1154 C C . ALA A 1 248 ? 120.592 84.404 98.547 1.00 28.59 248 ALA A C 1
ATOM 1155 O O . ALA A 1 248 ? 121.789 84.670 98.405 1.00 28.59 248 ALA A O 1
ATOM 1157 N N . ALA A 1 249 ? 120.046 84.051 99.717 1.00 28.59 249 ALA A N 1
ATOM 1158 C CA . ALA A 1 249 ? 120.876 83.896 100.935 1.00 28.59 249 ALA A CA 1
ATOM 1159 C C . ALA A 1 249 ? 121.873 82.762 100.706 1.00 28.59 249 ALA A C 1
ATOM 1160 O O . ALA A 1 249 ? 123.069 82.969 100.971 1.00 28.59 249 ALA A O 1
ATOM 1162 N N . ILE A 1 250 ? 121.381 81.616 100.227 1.00 28.59 250 ILE A N 1
ATOM 1163 C CA . ILE A 1 250 ? 122.263 80.441 99.967 1.00 28.59 250 ILE A CA 1
ATOM 1164 C C . ILE A 1 250 ? 123.384 80.873 99.017 1.00 28.59 250 ILE A C 1
ATOM 1165 O O . ILE A 1 250 ? 124.553 80.689 99.380 1.00 28.59 250 ILE A O 1
ATOM 1170 N N . TYR A 1 251 ? 123.035 81.451 97.864 1.00 28.59 251 TYR A N 1
ATOM 1171 C CA . TYR A 1 251 ? 124.064 81.835 96.863 1.00 28.59 251 TYR A CA 1
ATOM 1172 C C . TYR A 1 251 ? 125.134 82.714 97.516 1.00 28.59 251 TYR A C 1
ATOM 1173 O O . TYR A 1 251 ? 126.324 82.419 97.318 1.00 28.59 251 TYR A O 1
ATOM 1182 N N . ASN A 1 252 ? 124.731 83.754 98.252 1.00 28.59 252 ASN A N 1
ATOM 1183 C CA . ASN A 1 252 ? 125.699 84.689 98.813 1.00 28.59 252 ASN A CA 1
ATOM 1184 C C . ASN A 1 252 ? 126.613 84.011 99.825 1.00 28.59 252 ASN A C 1
ATOM 1185 O O . ASN A 1 252 ? 127.813 84.299 99.873 1.00 28.59 252 ASN A O 1
ATOM 1190 N N . THR A 1 253 ? 126.068 83.117 100.648 1.00 28.59 253 THR A N 1
ATOM 1191 C CA . THR A 1 253 ? 126.898 82.435 101.632 1.00 28.59 253 THR A CA 1
ATOM 1192 C C . THR A 1 253 ? 127.798 81.399 100.975 1.00 28.59 253 THR A C 1
ATOM 1193 O O . THR A 1 253 ? 128.916 81.160 101.440 1.00 28.59 253 THR A O 1
ATOM 1197 N N . THR A 1 254 ? 127.328 80.764 99.901 1.00 28.59 254 THR A N 1
ATOM 1198 C CA . THR A 1 254 ? 128.176 79.831 99.170 1.00 28.59 254 THR A CA 1
ATOM 1199 C C . THR A 1 254 ? 129.280 80.561 98.423 1.00 28.59 254 THR A C 1
ATOM 1200 O O . THR A 1 254 ? 130.385 80.032 98.274 1.00 28.59 254 THR A O 1
ATOM 1204 N N . GLU A 1 255 ? 128.997 81.773 97.951 1.00 28.59 255 GLU A N 1
ATOM 1205 C CA . GLU A 1 255 ? 130.010 82.581 97.286 1.00 28.59 255 GLU A CA 1
ATOM 1206 C C . GLU A 1 255 ? 131.106 83.002 98.255 1.00 28.59 255 GLU A C 1
ATOM 1207 O O . GLU A 1 255 ? 132.281 83.070 97.880 1.00 28.59 255 GLU A O 1
ATOM 1213 N N . LEU A 1 256 ? 130.742 83.300 99.503 1.00 28.59 256 LEU A N 1
ATOM 1214 C CA . LEU A 1 256 ? 131.744 83.641 100.505 1.00 28.59 256 LEU A CA 1
ATOM 1215 C C . LEU A 1 256 ? 132.597 82.434 100.870 1.00 28.59 256 LEU A C 1
ATOM 1216 O O . LEU A 1 256 ? 133.806 82.565 101.083 1.00 28.59 256 LEU A O 1
ATOM 1221 N N . VAL A 1 257 ? 131.986 81.252 100.957 1.00 28.59 257 VAL A N 1
ATOM 1222 C CA . VAL A 1 257 ? 132.748 80.039 101.234 1.00 28.59 257 VAL A CA 1
ATOM 1223 C C . VAL A 1 257 ? 133.706 79.742 100.088 1.00 28.59 257 VAL A C 1
ATOM 1224 O O . VAL A 1 257 ? 134.822 79.257 100.303 1.00 28.59 257 VAL A O 1
ATOM 1228 N N . MET A 1 258 ? 133.291 80.036 98.857 1.00 28.59 258 MET A N 1
ATOM 1229 C CA . MET A 1 258 ? 134.138 79.781 97.699 1.00 28.59 258 MET A CA 1
ATOM 1230 C C . MET A 1 258 ? 135.371 80.676 97.684 1.00 28.59 258 MET A C 1
ATOM 1231 O O . MET A 1 258 ? 136.419 80.271 97.172 1.00 28.59 258 MET A O 1
ATOM 1236 N N . MET A 1 259 ? 135.268 81.889 98.231 1.00 29.59 259 MET A N 1
ATOM 1237 C CA . MET A 1 259 ? 136.404 82.807 98.223 1.00 29.59 259 MET A CA 1
ATOM 1238 C C . MET A 1 259 ? 137.558 82.277 99.063 1.00 29.59 259 MET A C 1
ATOM 1239 O O . MET A 1 259 ? 138.726 82.450 98.702 1.00 29.59 259 MET A O 1
ATOM 1244 N N . GLN A 1 260 ? 137.253 81.634 100.188 1.00 32.02 260 GLN A N 1
ATOM 1245 C CA . GLN A 1 260 ? 138.260 81.161 101.125 1.00 32.02 260 GLN A CA 1
ATOM 1246 C C . GLN A 1 260 ? 138.441 79.649 101.076 1.00 32.02 260 GLN A C 1
ATOM 1247 O O . GLN A 1 260 ? 138.928 79.058 102.044 1.00 32.02 260 GLN A O 1
ATOM 1253 N N . ASP A 1 261 ? 138.066 79.014 99.971 1.00 42.26 261 ASP A N 1
ATOM 1254 C CA . ASP A 1 261 ? 138.114 77.565 99.841 1.00 42.26 261 ASP A CA 1
ATOM 1255 C C . ASP A 1 261 ? 139.364 77.156 99.076 1.00 42.26 261 ASP A C 1
ATOM 1256 O O . ASP A 1 261 ? 139.647 77.699 98.004 1.00 42.26 261 ASP A O 1
ATOM 1261 N N . SER A 1 262 ? 140.105 76.195 99.627 1.00 53.42 262 SER A N 1
ATOM 1262 C CA . SER A 1 262 ? 141.313 75.681 98.994 1.00 53.42 262 SER A CA 1
ATOM 1263 C C . SER A 1 262 ? 141.231 74.189 98.705 1.00 53.42 262 SER A C 1
ATOM 1264 O O . SER A 1 262 ? 142.232 73.592 98.294 1.00 53.42 262 SER A O 1
ATOM 1267 N N . SER A 1 263 ? 140.071 73.574 98.909 1.00 54.59 263 SER A N 1
ATOM 1268 C CA . SER A 1 263 ? 139.900 72.168 98.593 1.00 54.59 263 SER A CA 1
ATOM 1269 C C . SER A 1 263 ? 140.000 71.955 97.083 1.00 54.59 263 SER A C 1
ATOM 1270 O O . SER A 1 263 ? 139.729 72.869 96.301 1.00 54.59 263 SER A O 1
ATOM 1273 N N . PRO A 1 264 ? 140.407 70.762 96.647 1.00 58.54 264 PRO A N 1
ATOM 1274 C CA . PRO A 1 264 ? 140.574 70.524 95.206 1.00 58.54 264 PRO A CA 1
ATOM 1275 C C . PRO A 1 264 ? 139.242 70.598 94.474 1.00 58.54 264 PRO A C 1
ATOM 1276 O O . PRO A 1 264 ? 138.279 69.918 94.833 1.00 58.54 264 PRO A O 1
ATOM 1280 N N . ASP A 1 265 ? 139.201 71.438 93.439 1.00 52.88 265 ASP A N 1
ATOM 1281 C CA . ASP A 1 265 ? 138.004 71.665 92.630 1.00 52.88 265 ASP A CA 1
ATOM 1282 C C . ASP A 1 265 ? 136.837 72.168 93.474 1.00 52.88 265 ASP A C 1
ATOM 1283 O O . ASP A 1 265 ? 135.673 71.924 93.149 1.00 52.88 265 ASP A O 1
ATOM 1288 N N . PHE A 1 266 ? 137.146 72.874 94.562 1.00 40.28 266 PHE A N 1
ATOM 1289 C CA . PHE A 1 266 ? 136.142 73.501 95.421 1.00 40.28 266 PHE A CA 1
ATOM 1290 C C . PHE A 1 266 ? 135.138 72.483 95.953 1.00 40.28 266 PHE A C 1
ATOM 1291 O O . PHE A 1 266 ? 133.958 72.786 96.125 1.00 40.28 266 PHE A O 1
ATOM 1299 N N . GLU A 1 267 ? 135.611 71.265 96.229 1.00 46.22 267 GLU A N 1
ATOM 1300 C CA . GLU A 1 267 ? 134.697 70.207 96.644 1.00 46.22 267 GLU A CA 1
ATOM 1301 C C . GLU A 1 267 ? 134.038 70.520 97.981 1.00 46.22 267 GLU A C 1
ATOM 1302 O O . GLU A 1 267 ? 132.925 70.054 98.245 1.00 46.22 267 GLU A O 1
ATOM 1308 N N . ASP A 1 268 ? 134.700 71.298 98.836 1.00 41.40 268 ASP A N 1
ATOM 1309 C CA . ASP A 1 268 ? 134.088 71.705 100.092 1.00 41.40 268 ASP A CA 1
ATOM 1310 C C . ASP A 1 268 ? 133.089 72.836 99.914 1.00 41.40 268 ASP A C 1
ATOM 1311 O O . ASP A 1 268 ? 132.253 73.050 100.797 1.00 41.40 268 ASP A O 1
ATOM 1316 N N . THR A 1 269 ? 133.160 73.568 98.801 1.00 29.60 269 THR A N 1
ATOM 1317 C CA . THR A 1 269 ? 132.145 74.573 98.513 1.00 29.60 269 THR A CA 1
ATOM 1318 C C . THR A 1 269 ? 130.843 73.921 98.070 1.00 29.60 269 THR A C 1
ATOM 1319 O O . THR A 1 269 ? 129.758 74.333 98.496 1.00 29.60 269 THR A O 1
ATOM 1323 N N . TRP A 1 270 ? 130.930 72.899 97.219 1.00 32.17 270 TRP A N 1
ATOM 1324 C CA . TRP A 1 270 ? 129.722 72.238 96.747 1.00 32.17 270 TRP A CA 1
ATOM 1325 C C . TRP A 1 270 ? 129.096 71.378 97.834 1.00 32.17 270 TRP A C 1
ATOM 1326 O O . TRP A 1 270 ? 127.873 71.209 97.859 1.00 32.17 270 TRP A O 1
ATOM 1337 N N . ARG A 1 271 ? 129.909 70.824 98.734 1.00 32.87 271 ARG A N 1
ATOM 1338 C CA . ARG A 1 271 ? 129.355 70.133 99.892 1.00 32.87 271 ARG A CA 1
ATOM 1339 C C . ARG A 1 271 ? 128.603 71.099 100.796 1.00 32.87 271 ARG A C 1
ATOM 1340 O O . ARG A 1 271 ? 127.539 70.763 101.326 1.00 32.87 271 ARG A O 1
ATOM 1348 N N . PHE A 1 272 ? 129.148 72.301 100.991 1.00 28.59 272 PHE A N 1
ATOM 1349 C CA . PHE A 1 272 ? 128.439 73.327 101.747 1.00 28.59 272 PHE A CA 1
ATOM 1350 C C . PHE A 1 272 ? 127.144 73.723 101.052 1.00 28.59 272 PHE A C 1
ATOM 1351 O O . PHE A 1 272 ? 126.112 73.914 101.704 1.00 28.59 272 PHE A O 1
ATOM 1359 N N . LEU A 1 273 ? 127.184 73.859 99.726 1.00 28.59 273 LEU A N 1
ATOM 1360 C CA . LEU A 1 273 ? 125.986 74.207 98.972 1.00 28.59 273 LEU A CA 1
ATOM 1361 C C . LEU A 1 273 ? 124.921 73.129 99.102 1.00 28.59 273 LEU A C 1
ATOM 1362 O O . LEU A 1 273 ? 123.729 73.434 99.213 1.00 28.59 273 LEU A O 1
ATOM 1367 N N . GLU A 1 274 ? 125.332 71.861 99.086 1.00 33.72 274 GLU A N 1
ATOM 1368 C CA . GLU A 1 274 ? 124.374 70.768 99.206 1.00 33.72 274 GLU A CA 1
ATOM 1369 C C . GLU A 1 274 ? 123.651 70.803 100.545 1.00 33.72 274 GLU A C 1
ATOM 1370 O O . GLU A 1 274 ? 122.426 70.649 100.600 1.00 33.72 274 GLU A O 1
ATOM 1376 N N . ASN A 1 275 ? 124.389 71.010 101.636 1.00 34.00 275 ASN A N 1
ATOM 1377 C CA . ASN A 1 275 ? 123.765 71.056 102.953 1.00 34.00 275 ASN A CA 1
ATOM 1378 C C . ASN A 1 275 ? 122.824 72.246 103.080 1.00 34.00 275 ASN A C 1
ATOM 1379 O O . ASN A 1 275 ? 121.766 72.141 103.708 1.00 34.00 275 ASN A O 1
ATOM 1384 N N . ARG A 1 276 ? 123.195 73.389 102.501 1.00 33.64 276 ARG A N 1
ATOM 1385 C CA . ARG A 1 276 ? 122.324 74.558 102.551 1.00 33.64 276 ARG A CA 1
ATOM 1386 C C . ARG A 1 276 ? 121.025 74.314 101.795 1.00 33.64 276 ARG A C 1
ATOM 1387 O O . ARG A 1 276 ? 119.950 74.720 102.249 1.00 33.64 276 ARG A O 1
ATOM 1395 N N . VAL A 1 277 ? 121.105 73.665 100.633 1.00 36.97 277 VAL A N 1
ATOM 1396 C CA . VAL A 1 277 ? 119.902 73.387 99.857 1.00 36.97 277 VAL A CA 1
ATOM 1397 C C . VAL A 1 277 ? 119.048 72.333 100.548 1.00 36.97 277 VAL A C 1
ATOM 1398 O O . VAL A 1 277 ? 117.819 72.454 100.606 1.00 36.97 277 VAL A O 1
ATOM 1402 N N . ASN A 1 278 ? 119.678 71.288 101.090 1.00 43.88 278 ASN A N 1
ATOM 1403 C CA . ASN A 1 278 ? 118.920 70.258 101.796 1.00 43.88 278 ASN A CA 1
ATOM 1404 C C . ASN A 1 278 ? 118.218 70.827 103.021 1.00 43.88 278 ASN A C 1
ATOM 1405 O O . ASN A 1 278 ? 117.055 70.503 103.284 1.00 43.88 278 ASN A O 1
ATOM 1410 N N . ASP A 1 279 ? 118.903 71.679 103.783 1.00 51.84 279 ASP A N 1
ATOM 1411 C CA . ASP A 1 279 ? 118.289 72.278 104.960 1.00 51.84 279 ASP A CA 1
ATOM 1412 C C . ASP A 1 279 ? 117.201 73.282 104.612 1.00 51.84 279 ASP A C 1
ATOM 1413 O O . ASP A 1 279 ? 116.392 73.616 105.483 1.00 51.84 279 ASP A O 1
ATOM 1418 N N . ALA A 1 280 ? 117.158 73.767 103.374 1.00 54.82 280 ALA A N 1
ATOM 1419 C CA . ALA A 1 280 ? 116.133 74.710 102.950 1.00 54.82 280 ALA A CA 1
ATOM 1420 C C . ALA A 1 280 ? 114.895 74.032 102.388 1.00 54.82 280 ALA A C 1
ATOM 1421 O O . ALA A 1 280 ? 113.789 74.554 102.553 1.00 54.82 280 ALA A O 1
ATOM 1423 N N . MET A 1 281 ? 115.051 72.883 101.729 1.00 60.87 281 MET A N 1
ATOM 1424 C CA . MET A 1 281 ? 113.900 72.141 101.237 1.00 60.87 281 MET A CA 1
ATOM 1425 C C . MET A 1 281 ? 113.095 71.501 102.359 1.00 60.87 281 MET A C 1
ATOM 1426 O O . MET A 1 281 ? 111.969 71.056 102.113 1.00 60.87 281 MET A O 1
ATOM 1431 N N . ASN A 1 282 ? 113.636 71.445 103.573 1.00 73.97 282 ASN A N 1
ATOM 1432 C CA . ASN A 1 282 ? 112.932 70.888 104.719 1.00 73.97 282 ASN A CA 1
ATOM 1433 C C . ASN A 1 282 ? 112.067 71.910 105.445 1.00 73.97 282 ASN A C 1
ATOM 1434 O O . ASN A 1 282 ? 111.402 71.553 106.422 1.00 73.97 282 ASN A O 1
ATOM 1439 N N . MET A 1 283 ? 112.061 73.162 105.002 1.00 89.34 283 MET A N 1
ATOM 1440 C CA . MET A 1 283 ? 111.236 74.186 105.631 1.00 89.34 283 MET A CA 1
ATOM 1441 C C . MET A 1 283 ? 109.819 74.164 105.067 1.00 89.34 283 MET A C 1
ATOM 1442 O O . MET A 1 283 ? 108.943 73.474 105.588 1.00 89.34 283 MET A O 1
ATOM 1447 N N . SER B 1 95 ? 87.909 103.647 144.745 1.00 79.76 95 SER B N 1
ATOM 1448 C CA . SER B 1 95 ? 87.561 104.465 143.589 1.00 79.76 95 SER B CA 1
ATOM 1449 C C . SER B 1 95 ? 86.166 104.126 143.078 1.00 79.76 95 SER B C 1
ATOM 1450 O O . SER B 1 95 ? 85.538 103.177 143.545 1.00 79.76 95 SER B O 1
ATOM 1453 N N . GLU B 1 96 ? 85.685 104.913 142.115 1.00 76.89 96 GLU B N 1
ATOM 1454 C CA . GLU B 1 96 ? 84.382 104.670 141.511 1.00 76.89 96 GLU B CA 1
ATOM 1455 C C . GLU B 1 96 ? 84.421 103.588 140.441 1.00 76.89 96 GLU B C 1
ATOM 1456 O O . GLU B 1 96 ? 83.360 103.197 139.942 1.00 76.89 96 GLU B O 1
ATOM 1458 N N . GLU B 1 97 ? 85.611 103.100 140.081 1.00 85.89 97 GLU B N 1
ATOM 1459 C CA . GLU B 1 97 ? 85.712 102.049 139.076 1.00 85.89 97 GLU B CA 1
ATOM 1460 C C . GLU B 1 97 ? 84.988 100.785 139.512 1.00 85.89 97 GLU B C 1
ATOM 1461 O O . GLU B 1 97 ? 84.451 100.056 138.671 1.00 85.89 97 GLU B O 1
ATOM 1467 N N . GLN B 1 98 ? 84.970 100.501 140.815 1.00 80.44 98 GLN B N 1
ATOM 1468 C CA . GLN B 1 98 ? 84.234 99.341 141.303 1.00 80.44 98 GLN B CA 1
ATOM 1469 C C . GLN B 1 98 ? 82.737 99.495 141.077 1.00 80.44 98 GLN B C 1
ATOM 1470 O O . GLN B 1 98 ? 82.042 98.500 140.841 1.00 80.44 98 GLN B O 1
ATOM 1476 N N . LEU B 1 99 ? 82.224 100.724 141.153 1.00 76.91 99 LEU B N 1
ATOM 1477 C CA . LEU B 1 99 ? 80.801 100.949 140.928 1.00 76.91 99 LEU B CA 1
ATOM 1478 C C . LEU B 1 99 ? 80.405 100.577 139.506 1.00 76.91 99 LEU B C 1
ATOM 1479 O O . LEU B 1 99 ? 79.471 99.795 139.293 1.00 76.91 99 LEU B O 1
ATOM 1484 N N . GLN B 1 100 ? 81.115 101.120 138.514 1.00 72.16 100 GLN B N 1
ATOM 1485 C CA . GLN B 1 100 ? 80.794 100.796 137.130 1.00 72.16 100 GLN B CA 1
ATOM 1486 C C . GLN B 1 100 ? 81.085 99.335 136.816 1.00 72.16 100 GLN B C 1
ATOM 1487 O O . GLN B 1 100 ? 80.353 98.715 136.038 1.00 72.16 100 GLN B O 1
ATOM 1493 N N . HIS B 1 101 ? 82.134 98.767 137.417 1.00 63.77 101 HIS B N 1
ATOM 1494 C CA . HIS B 1 101 ? 82.412 97.348 137.227 1.00 63.77 101 HIS B CA 1
ATOM 1495 C C . HIS B 1 101 ? 81.262 96.491 137.737 1.00 63.77 101 HIS B C 1
ATOM 1496 O O . HIS B 1 101 ? 80.890 95.497 137.103 1.00 63.77 101 HIS B O 1
ATOM 1503 N N . ARG B 1 102 ? 80.690 96.854 138.886 1.00 62.83 102 ARG B N 1
ATOM 1504 C CA . ARG B 1 102 ? 79.526 96.131 139.385 1.00 62.83 102 ARG B CA 1
ATOM 1505 C C . ARG B 1 102 ? 78.297 96.411 138.530 1.00 62.83 102 ARG B C 1
ATOM 1506 O O . ARG B 1 102 ? 77.479 95.513 138.297 1.00 62.83 102 ARG B O 1
ATOM 1508 N N . ILE B 1 103 ? 78.145 97.651 138.060 1.00 64.74 103 ILE B N 1
ATOM 1509 C CA . ILE B 1 103 ? 77.018 97.985 137.193 1.00 64.74 103 ILE B CA 1
ATOM 1510 C C . ILE B 1 103 ? 77.100 97.198 135.892 1.00 64.74 103 ILE B C 1
ATOM 1511 O O . ILE B 1 103 ? 76.114 96.605 135.439 1.00 64.74 103 ILE B O 1
ATOM 1516 N N . LEU B 1 104 ? 78.285 97.174 135.277 1.00 52.79 104 LEU B N 1
ATOM 1517 C CA . LEU B 1 104 ? 78.464 96.415 134.044 1.00 52.79 104 LEU B CA 1
ATOM 1518 C C . LEU B 1 104 ? 78.281 94.923 134.286 1.00 52.79 104 LEU B C 1
ATOM 1519 O O . LEU B 1 104 ? 77.700 94.218 133.453 1.00 52.79 104 LEU B O 1
ATOM 1524 N N . THR B 1 105 ? 78.767 94.424 135.424 1.00 55.46 105 THR B N 1
ATOM 1525 C CA . THR B 1 105 ? 78.617 93.006 135.736 1.00 55.46 105 THR B CA 1
ATOM 1526 C C . THR B 1 105 ? 77.151 92.623 135.886 1.00 55.46 105 THR B C 1
ATOM 1527 O O . THR B 1 105 ? 76.734 91.545 135.446 1.00 55.46 105 THR B O 1
ATOM 1531 N N . ALA B 1 106 ? 76.353 93.488 136.512 1.00 62.85 106 ALA B N 1
ATOM 1532 C CA . ALA B 1 106 ? 74.942 93.186 136.716 1.00 62.85 106 ALA B CA 1
ATOM 1533 C C . ALA B 1 106 ? 74.137 93.272 135.428 1.00 62.85 106 ALA B C 1
ATOM 1534 O O . ALA B 1 106 ? 73.132 92.567 135.291 1.00 62.85 106 ALA B O 1
ATOM 1536 N N . ALA B 1 107 ? 74.555 94.118 134.483 1.00 59.98 107 ALA B N 1
ATOM 1537 C CA . ALA B 1 107 ? 73.828 94.269 133.229 1.00 59.98 107 ALA B CA 1
ATOM 1538 C C . ALA B 1 107 ? 73.843 93.002 132.385 1.00 59.98 107 ALA B C 1
ATOM 1539 O O . ALA B 1 107 ? 72.906 92.780 131.613 1.00 59.98 107 ALA B O 1
ATOM 1541 N N . LEU B 1 108 ? 74.875 92.166 132.518 1.00 56.88 108 LEU B N 1
ATOM 1542 C CA . LEU B 1 108 ? 74.987 90.973 131.687 1.00 56.88 108 LEU B CA 1
ATOM 1543 C C . LEU B 1 108 ? 73.867 89.973 131.938 1.00 56.88 108 LEU B C 1
ATOM 1544 O O . LEU B 1 108 ? 73.643 89.092 131.103 1.00 56.88 108 LEU B O 1
ATOM 1549 N N . GLU B 1 109 ? 73.163 90.084 133.066 1.00 76.02 109 GLU B N 1
ATOM 1550 C CA . GLU B 1 109 ? 72.069 89.165 133.353 1.00 76.02 109 GLU B CA 1
ATOM 1551 C C . GLU B 1 109 ? 70.844 89.440 132.494 1.00 76.02 109 GLU B C 1
ATOM 1552 O O . GLU B 1 109 ? 69.972 88.571 132.386 1.00 76.02 109 GLU B O 1
ATOM 1558 N N . PHE B 1 110 ? 70.759 90.622 131.886 1.00 76.51 110 PHE B N 1
ATOM 1559 C CA . PHE B 1 110 ? 69.610 91.010 131.082 1.00 76.51 110 PHE B CA 1
ATOM 1560 C C . PHE B 1 110 ? 69.948 91.217 129.614 1.00 76.51 110 PHE B C 1
ATOM 1561 O O . PHE B 1 110 ? 69.046 91.520 128.825 1.00 76.51 110 PHE B O 1
ATOM 1569 N N . VAL B 1 111 ? 71.217 91.074 129.228 1.00 61.30 111 VAL B N 1
ATOM 1570 C CA . VAL B 1 111 ? 71.583 91.200 127.817 1.00 61.30 111 VAL B CA 1
ATOM 1571 C C . VAL B 1 111 ? 70.812 90.229 126.928 1.00 61.30 111 VAL B C 1
ATOM 1572 O O . VAL B 1 111 ? 70.322 90.655 125.870 1.00 61.30 111 VAL B O 1
ATOM 1576 N N . PRO B 1 112 ? 70.656 88.944 127.277 1.00 65.28 112 PRO B N 1
ATOM 1577 C CA . PRO B 1 112 ? 69.907 88.044 126.384 1.00 65.28 112 PRO B CA 1
ATOM 1578 C C . PRO B 1 112 ? 68.469 88.468 126.159 1.00 65.28 112 PRO B C 1
ATOM 1579 O O . PRO B 1 112 ? 67.869 88.060 125.157 1.00 65.28 112 PRO B O 1
ATOM 1583 N N . ALA B 1 113 ? 67.896 89.270 127.053 1.00 71.03 113 ALA B N 1
ATOM 1584 C CA . ALA B 1 113 ? 66.545 89.774 126.863 1.00 71.03 113 ALA B CA 1
ATOM 1585 C C . ALA B 1 113 ? 66.505 91.087 126.097 1.00 71.03 113 ALA B C 1
ATOM 1586 O O . ALA B 1 113 ? 65.551 91.327 125.349 1.00 71.03 113 ALA B O 1
ATOM 1588 N N . HIS B 1 114 ? 67.514 91.939 126.254 1.00 73.18 114 HIS B N 1
ATOM 1589 C CA . HIS B 1 114 ? 67.483 93.278 125.679 1.00 73.18 114 HIS B CA 1
ATOM 1590 C C . HIS B 1 114 ? 68.586 93.520 124.662 1.00 73.18 114 HIS B C 1
ATOM 1591 O O . HIS B 1 114 ? 68.322 94.090 123.598 1.00 73.18 114 HIS B O 1
ATOM 1598 N N . GLY B 1 115 ? 69.820 93.119 124.958 1.00 52.12 115 GLY B N 1
ATOM 1599 C CA . GLY B 1 115 ? 70.916 93.303 124.036 1.00 52.12 115 GLY B CA 1
ATOM 1600 C C . GLY B 1 115 ? 72.052 94.054 124.690 1.00 52.12 115 GLY B C 1
ATOM 1601 O O . GLY B 1 115 ? 72.114 94.184 125.917 1.00 52.12 115 GLY B O 1
ATOM 1602 N N . TRP B 1 116 ? 72.960 94.558 123.855 1.00 40.51 116 TRP B N 1
ATOM 1603 C CA . TRP B 1 116 ? 74.162 95.244 124.309 1.00 40.51 116 TRP B CA 1
ATOM 1604 C C . TRP B 1 116 ? 74.003 96.757 124.289 1.00 40.51 116 TRP B C 1
ATOM 1605 O O . TRP B 1 116 ? 74.970 97.483 124.041 1.00 40.51 116 TRP B O 1
ATOM 1616 N N . THR B 1 117 ? 72.793 97.243 124.546 1.00 61.74 117 THR B N 1
ATOM 1617 C CA . THR B 1 117 ? 72.495 98.663 124.526 1.00 61.74 117 THR B CA 1
ATOM 1618 C C . THR B 1 117 ? 72.601 99.248 125.933 1.00 61.74 117 THR B C 1
ATOM 1619 O O . THR B 1 117 ? 72.905 98.552 126.904 1.00 61.74 117 THR B O 1
ATOM 1623 N N . ALA B 1 118 ? 72.342 100.551 126.046 1.00 63.11 118 ALA B N 1
ATOM 1624 C CA . ALA B 1 118 ? 72.336 101.214 127.344 1.00 63.11 118 ALA B CA 1
ATOM 1625 C C . ALA B 1 118 ? 71.059 100.960 128.129 1.00 63.11 118 ALA B C 1
ATOM 1626 O O . ALA B 1 118 ? 70.981 101.352 129.298 1.00 63.11 118 ALA B O 1
ATOM 1628 N N . GLU B 1 119 ? 70.058 100.327 127.517 1.00 70.78 119 GLU B N 1
ATOM 1629 C CA . GLU B 1 119 ? 68.844 99.981 128.247 1.00 70.78 119 GLU B CA 1
ATOM 1630 C C . GLU B 1 119 ? 69.116 98.901 129.286 1.00 70.78 119 GLU B C 1
ATOM 1631 O O . GLU B 1 119 ? 68.582 98.955 130.399 1.00 70.78 119 GLU B O 1
ATOM 1637 N N . ALA B 1 120 ? 69.936 97.906 128.937 1.00 68.92 120 ALA B N 1
ATOM 1638 C CA . ALA B 1 120 ? 70.279 96.862 129.898 1.00 68.92 120 ALA B CA 1
ATOM 1639 C C . ALA B 1 120 ? 71.271 97.363 130.938 1.00 68.92 120 ALA B C 1
ATOM 1640 O O . ALA B 1 120 ? 71.311 96.837 132.056 1.00 68.92 120 ALA B O 1
ATOM 1642 N N . ILE B 1 121 ? 72.083 98.364 130.590 1.00 61.48 121 ILE B N 1
ATOM 1643 C CA . ILE B 1 121 ? 72.988 98.962 131.568 1.00 61.48 121 ILE B CA 1
ATOM 1644 C C . ILE B 1 121 ? 72.192 99.586 132.706 1.00 61.48 121 ILE B C 1
ATOM 1645 O O . ILE B 1 121 ? 72.514 99.409 133.887 1.00 61.48 121 ILE B O 1
ATOM 1650 N N . ALA B 1 122 ? 71.136 100.327 132.366 1.00 67.32 122 ALA B N 1
ATOM 1651 C CA . ALA B 1 122 ? 70.282 100.913 133.391 1.00 67.32 122 ALA B CA 1
ATOM 1652 C C . ALA B 1 122 ? 69.469 99.845 134.110 1.00 67.32 122 ALA B C 1
ATOM 1653 O O . ALA B 1 122 ? 69.362 99.864 135.341 1.00 67.32 122 ALA B O 1
ATOM 1655 N N . GLU B 1 123 ? 68.892 98.904 133.360 1.00 73.99 123 GLU B N 1
ATOM 1656 C CA . GLU B 1 123 ? 68.092 97.852 133.979 1.00 73.99 123 GLU B CA 1
ATOM 1657 C C . GLU B 1 123 ? 68.945 96.960 134.871 1.00 73.99 123 GLU B C 1
ATOM 1658 O O . GLU B 1 123 ? 68.494 96.526 135.937 1.00 73.99 123 GLU B O 1
ATOM 1664 N N . GLY B 1 124 ? 70.174 96.664 134.448 1.00 69.00 124 GLY B N 1
ATOM 1665 C CA . GLY B 1 124 ? 71.085 95.933 135.310 1.00 69.00 124 GLY B CA 1
ATOM 1666 C C . GLY B 1 124 ? 71.460 96.702 136.559 1.00 69.00 124 GLY B C 1
ATOM 1667 O O . GLY B 1 124 ? 71.638 96.109 137.627 1.00 69.00 124 GLY B O 1
ATOM 1668 N N . ALA B 1 125 ? 71.590 98.026 136.448 1.00 67.68 125 ALA B N 1
ATOM 1669 C CA . ALA B 1 125 ? 71.872 98.858 137.611 1.00 67.68 125 ALA B CA 1
ATOM 1670 C C . ALA B 1 125 ? 70.656 99.044 138.508 1.00 67.68 125 ALA B C 1
ATOM 1671 O O . ALA B 1 125 ? 70.822 99.340 139.697 1.00 67.68 125 ALA B O 1
ATOM 1673 N N . GLN B 1 126 ? 69.445 98.881 137.970 1.00 69.28 126 GLN B N 1
ATOM 1674 C CA . GLN B 1 126 ? 68.241 99.012 138.782 1.00 69.28 126 GLN B CA 1
ATOM 1675 C C . GLN B 1 126 ? 68.157 97.946 139.864 1.00 69.28 126 GLN B C 1
ATOM 1676 O O . GLN B 1 126 ? 67.495 98.166 140.883 1.00 69.28 126 GLN B O 1
ATOM 1678 N N . SER B 1 127 ? 68.804 96.798 139.665 1.00 76.29 127 SER B N 1
ATOM 1679 C CA . SER B 1 127 ? 68.886 95.785 140.707 1.00 76.29 127 SER B CA 1
ATOM 1680 C C . SER B 1 127 ? 69.972 96.084 141.730 1.00 76.29 127 SER B C 1
ATOM 1681 O O . SER B 1 127 ? 70.045 95.393 142.752 1.00 76.29 127 SER B O 1
ATOM 1684 N N . LEU B 1 128 ? 70.812 97.087 141.482 1.00 71.66 128 LEU B N 1
ATOM 1685 C CA . LEU B 1 128 ? 71.864 97.468 142.415 1.00 71.66 128 LEU B CA 1
ATOM 1686 C C . LEU B 1 128 ? 71.511 98.692 143.245 1.00 71.66 128 LEU B C 1
ATOM 1687 O O . LEU B 1 128 ? 72.029 98.841 144.357 1.00 71.66 128 LEU B O 1
ATOM 1689 N N . GLY B 1 129 ? 70.647 99.566 142.737 1.00 65.14 129 GLY B N 1
ATOM 1690 C CA . GLY B 1 129 ? 70.245 100.747 143.473 1.00 65.14 129 GLY B CA 1
ATOM 1691 C C . GLY B 1 129 ? 70.555 102.041 142.750 1.00 65.14 129 GLY B C 1
ATOM 1692 O O . GLY B 1 129 ? 69.762 102.987 142.790 1.00 65.14 129 GLY B O 1
ATOM 1693 N N . LEU B 1 130 ? 71.702 102.097 142.083 1.00 65.56 130 LEU B N 1
ATOM 1694 C CA . LEU B 1 130 ? 72.090 103.290 141.342 1.00 65.56 130 LEU B CA 1
ATOM 1695 C C . LEU B 1 130 ? 71.320 103.385 140.029 1.00 65.56 130 LEU B C 1
ATOM 1696 O O . LEU B 1 130 ? 71.109 102.382 139.348 1.00 65.56 130 LEU B O 1
ATOM 1698 N N . GLY B 1 139 ? 77.892 105.590 128.081 1.00 58.33 139 GLY B N 1
ATOM 1699 C CA . GLY B 1 139 ? 77.365 105.912 126.768 1.00 58.33 139 GLY B CA 1
ATOM 1700 C C . GLY B 1 139 ? 76.255 104.985 126.315 1.00 58.33 139 GLY B C 1
ATOM 1701 O O . GLY B 1 139 ? 76.008 103.948 126.929 1.00 58.33 139 GLY B O 1
ATOM 1702 N N . LYS B 1 140 ? 75.573 105.367 125.237 1.00 57.46 140 LYS B N 1
ATOM 1703 C CA . LYS B 1 140 ? 74.510 104.549 124.672 1.00 57.46 140 LYS B CA 1
ATOM 1704 C C . LYS B 1 140 ? 74.999 103.610 123.579 1.00 57.46 140 LYS B C 1
ATOM 1705 O O . LYS B 1 140 ? 74.221 102.772 123.110 1.00 57.46 140 LYS B O 1
ATOM 1707 N N . ASP B 1 141 ? 76.262 103.732 123.164 1.00 52.32 141 ASP B N 1
ATOM 1708 C CA . ASP B 1 141 ? 76.796 102.847 122.133 1.00 52.32 141 ASP B CA 1
ATOM 1709 C C . ASP B 1 141 ? 76.835 101.402 122.610 1.00 52.32 141 ASP B C 1
ATOM 1710 O O . ASP B 1 141 ? 76.471 100.484 121.867 1.00 52.32 141 ASP B O 1
ATOM 1715 N N . GLY B 1 142 ? 77.264 101.182 123.849 1.00 41.64 142 GLY B N 1
ATOM 1716 C CA . GLY B 1 142 ? 77.455 99.846 124.366 1.00 41.64 142 GLY B CA 1
ATOM 1717 C C . GLY B 1 142 ? 78.872 99.334 124.294 1.00 41.64 142 GLY B C 1
ATOM 1718 O O . GLY B 1 142 ? 79.107 98.170 124.633 1.00 41.64 142 GLY B O 1
ATOM 1719 N N . SER B 1 143 ? 79.825 100.166 123.871 1.00 37.89 143 SER B N 1
ATOM 1720 C CA . SER B 1 143 ? 81.206 99.716 123.743 1.00 37.89 143 SER B CA 1
ATOM 1721 C C . SER B 1 143 ? 81.785 99.308 125.089 1.00 37.89 143 SER B C 1
ATOM 1722 O O . SER B 1 143 ? 82.504 98.307 125.185 1.00 37.89 143 SER B O 1
ATOM 1725 N N . GLU B 1 144 ? 81.495 100.078 126.139 1.00 42.38 144 GLU B N 1
ATOM 1726 C CA . GLU B 1 144 ? 82.047 99.779 127.455 1.00 42.38 144 GLU B CA 1
ATOM 1727 C C . GLU B 1 144 ? 81.532 98.447 127.983 1.00 42.38 144 GLU B C 1
ATOM 1728 O O . GLU B 1 144 ? 82.291 97.671 128.571 1.00 42.38 144 GLU B O 1
ATOM 1734 N N . LEU B 1 145 ? 80.244 98.169 127.786 1.00 33.93 145 LEU B N 1
ATOM 1735 C CA . LEU B 1 145 ? 79.681 96.907 128.249 1.00 33.93 145 LEU B CA 1
ATOM 1736 C C . LEU B 1 145 ? 80.267 95.723 127.488 1.00 33.93 145 LEU B C 1
ATOM 1737 O O . LEU B 1 145 ? 80.551 94.678 128.082 1.00 33.93 145 LEU B O 1
ATOM 1742 N N . ILE B 1 146 ? 80.448 95.865 126.174 1.00 28.59 146 ILE B N 1
ATOM 1743 C CA . ILE B 1 146 ? 80.967 94.761 125.372 1.00 28.59 146 ILE B CA 1
ATOM 1744 C C . ILE B 1 146 ? 82.434 94.508 125.687 1.00 28.59 146 ILE B C 1
ATOM 1745 O O . ILE B 1 146 ? 82.857 93.357 125.842 1.00 28.59 146 ILE B O 1
ATOM 1750 N N . LEU B 1 147 ? 83.235 95.569 125.783 1.00 28.59 147 LEU B N 1
ATOM 1751 C CA . LEU B 1 147 ? 84.650 95.394 126.090 1.00 28.59 147 LEU B CA 1
ATOM 1752 C C . LEU B 1 147 ? 84.858 94.851 127.496 1.00 28.59 147 LEU B C 1
ATOM 1753 O O . LEU B 1 147 ? 85.847 94.157 127.750 1.00 28.59 147 LEU B O 1
ATOM 1758 N N . HIS B 1 148 ? 83.948 95.161 128.419 1.00 32.48 148 HIS B N 1
ATOM 1759 C CA . HIS B 1 148 ? 84.021 94.588 129.758 1.00 32.48 148 HIS B CA 1
ATOM 1760 C C . HIS B 1 148 ? 83.735 93.093 129.733 1.00 32.48 148 HIS B C 1
ATOM 1761 O O . HIS B 1 148 ? 84.416 92.314 130.407 1.00 32.48 148 HIS B O 1
ATOM 1768 N N . PHE B 1 149 ? 82.729 92.677 128.963 1.00 28.59 149 PHE B N 1
ATOM 1769 C CA . PHE B 1 149 ? 82.393 91.260 128.869 1.00 28.59 149 PHE B CA 1
ATOM 1770 C C . PHE B 1 149 ? 83.523 90.461 128.233 1.00 28.59 149 PHE B C 1
ATOM 1771 O O . PHE B 1 149 ? 83.828 89.347 128.671 1.00 28.59 149 PHE B O 1
ATOM 1779 N N . VAL B 1 150 ? 84.149 91.007 127.191 1.00 28.59 150 VAL B N 1
ATOM 1780 C CA . VAL B 1 150 ? 85.253 90.311 126.542 1.00 28.59 150 VAL B CA 1
ATOM 1781 C C . VAL B 1 150 ? 86.448 90.211 127.480 1.00 28.59 150 VAL B C 1
ATOM 1782 O O . VAL B 1 150 ? 87.118 89.175 127.544 1.00 28.59 150 VAL B O 1
ATOM 1786 N N . THR B 1 151 ? 86.731 91.280 128.226 1.00 28.59 151 THR B N 1
ATOM 1787 C CA . THR B 1 151 ? 87.854 91.260 129.158 1.00 28.59 151 THR B CA 1
ATOM 1788 C C . THR B 1 151 ? 87.654 90.218 130.249 1.00 28.59 151 THR B C 1
ATOM 1789 O O . THR B 1 151 ? 88.594 89.506 130.617 1.00 28.59 151 THR B O 1
ATOM 1793 N N A GLN B 1 152 ? 86.437 90.120 130.785 0.50 28.59 152 GLN B N 1
ATOM 1794 N N B GLN B 1 152 ? 86.435 90.110 130.781 0.50 28.59 152 GLN B N 1
ATOM 1795 C CA A GLN B 1 152 ? 86.170 89.156 131.844 0.50 28.59 152 GLN B CA 1
ATOM 1796 C CA B GLN B 1 152 ? 86.190 89.151 131.851 0.50 28.59 152 GLN B CA 1
ATOM 1797 C C A GLN B 1 152 ? 86.187 87.728 131.324 0.50 28.59 152 GLN B C 1
ATOM 1798 C C B GLN B 1 152 ? 86.168 87.721 131.333 0.50 28.59 152 GLN B C 1
ATOM 1799 O O A GLN B 1 152 ? 86.580 86.812 132.052 0.50 28.59 152 GLN B O 1
ATOM 1800 O O B GLN B 1 152 ? 86.518 86.796 132.071 0.50 28.59 152 GLN B O 1
ATOM 1811 N N . CYS B 1 153 ? 85.760 87.514 130.079 1.00 28.59 153 CYS B N 1
ATOM 1812 C CA . CYS B 1 153 ? 85.790 86.171 129.513 1.00 28.59 153 CYS B CA 1
ATOM 1813 C C . CYS B 1 153 ? 87.215 85.712 129.249 1.00 28.59 153 CYS B C 1
ATOM 1814 O O . CYS B 1 153 ? 87.507 84.516 129.343 1.00 28.59 153 CYS B O 1
ATOM 1817 N N . ASN B 1 154 ? 88.110 86.640 128.915 1.00 28.59 154 ASN B N 1
ATOM 1818 C CA . ASN B 1 154 ? 89.518 86.290 128.776 1.00 28.59 154 ASN B CA 1
ATOM 1819 C C . ASN B 1 154 ? 90.130 85.935 130.123 1.00 28.59 154 ASN B C 1
ATOM 1820 O O . ASN B 1 154 ? 90.972 85.035 130.209 1.00 28.59 154 ASN B O 1
ATOM 1825 N N . THR B 1 155 ? 89.729 86.639 131.183 1.00 28.59 155 THR B N 1
ATOM 1826 C CA . THR B 1 155 ? 90.223 86.324 132.518 1.00 28.59 155 THR B CA 1
ATOM 1827 C C . THR B 1 155 ? 89.731 84.960 132.986 1.00 28.59 155 THR B C 1
ATOM 1828 O O . THR B 1 155 ? 90.486 84.202 133.603 1.00 28.59 155 THR B O 1
ATOM 1832 N N . ARG B 1 156 ? 88.470 84.632 132.705 1.00 28.59 156 ARG B N 1
ATOM 1833 C CA . ARG B 1 156 ? 87.952 83.317 133.068 1.00 28.59 156 ARG B CA 1
ATOM 1834 C C . ARG B 1 156 ? 88.691 82.213 132.326 1.00 28.59 156 ARG B C 1
ATOM 1835 O O . ARG B 1 156 ? 88.932 81.137 132.882 1.00 28.59 156 ARG B O 1
ATOM 1843 N N . LEU B 1 157 ? 89.047 82.456 131.064 1.00 28.59 157 LEU B N 1
ATOM 1844 C CA . LEU B 1 157 ? 89.778 81.456 130.294 1.00 28.59 157 LEU B CA 1
ATOM 1845 C C . LEU B 1 157 ? 91.158 81.205 130.884 1.00 28.59 157 LEU B C 1
ATOM 1846 O O . LEU B 1 157 ? 91.629 80.063 130.912 1.00 28.59 157 LEU B O 1
ATOM 1851 N N . THR B 1 158 ? 91.824 82.260 131.355 1.00 28.59 158 THR B N 1
ATOM 1852 C CA . THR B 1 158 ? 93.142 82.093 131.956 1.00 28.59 158 THR B CA 1
ATOM 1853 C C . THR B 1 158 ? 93.075 81.216 133.199 1.00 28.59 158 THR B C 1
ATOM 1854 O O . THR B 1 158 ? 93.940 80.359 133.409 1.00 28.59 158 THR B O 1
ATOM 1858 N N . ARG B 1 159 ? 92.055 81.414 134.035 1.00 34.14 159 ARG B N 1
ATOM 1859 C CA . ARG B 1 159 ? 91.903 80.580 135.222 1.00 34.14 159 ARG B CA 1
ATOM 1860 C C . ARG B 1 159 ? 91.609 79.133 134.850 1.00 34.14 159 ARG B C 1
ATOM 1861 O O . ARG B 1 159 ? 92.116 78.209 135.493 1.00 34.14 159 ARG B O 1
ATOM 1869 N N . VAL B 1 160 ? 90.784 78.916 133.826 1.00 31.60 160 VAL B N 1
ATOM 1870 C CA . VAL B 1 160 ? 90.444 77.556 133.416 1.00 31.60 160 VAL B CA 1
ATOM 1871 C C . VAL B 1 160 ? 91.680 76.830 132.903 1.00 31.60 160 VAL B C 1
ATOM 1872 O O . VAL B 1 160 ? 91.932 75.671 133.252 1.00 31.60 160 VAL B O 1
ATOM 1876 N N . LEU B 1 161 ? 92.468 77.500 132.061 1.00 32.81 161 LEU B N 1
ATOM 1877 C CA . LEU B 1 161 ? 93.681 76.886 131.531 1.00 32.81 161 LEU B CA 1
ATOM 1878 C C . LEU B 1 161 ? 94.708 76.657 132.630 1.00 32.81 161 LEU B C 1
ATOM 1879 O O . LEU B 1 161 ? 95.402 75.635 132.637 1.00 32.81 161 LEU B O 1
ATOM 1884 N N . GLU B 1 162 ? 94.825 77.605 133.559 1.00 44.47 162 GLU B N 1
ATOM 1885 C CA . GLU B 1 162 ? 95.766 77.461 134.663 1.00 44.47 162 GLU B CA 1
ATOM 1886 C C . GLU B 1 162 ? 95.390 76.292 135.564 1.00 44.47 162 GLU B C 1
ATOM 1887 O O . GLU B 1 162 ? 96.264 75.548 136.022 1.00 44.47 162 GLU B O 1
ATOM 1893 N N . GLU B 1 163 ? 94.096 76.114 135.833 1.00 50.74 163 GLU B N 1
ATOM 1894 C CA . GLU B 1 163 ? 93.663 75.005 136.675 1.00 50.74 163 GLU B CA 1
ATOM 1895 C C . GLU B 1 163 ? 93.878 73.662 135.995 1.00 50.74 163 GLU B C 1
ATOM 1896 O O . GLU B 1 163 ? 94.115 72.658 136.673 1.00 50.74 163 GLU B O 1
ATOM 1902 N N . GLU B 1 164 ? 93.788 73.617 134.666 1.00 50.61 164 GLU B N 1
ATOM 1903 C CA . GLU B 1 164 ? 94.078 72.378 133.956 1.00 50.61 164 GLU B CA 1
ATOM 1904 C C . GLU B 1 164 ? 95.572 72.097 133.913 1.00 50.61 164 GLU B C 1
ATOM 1905 O O . GLU B 1 164 ? 95.979 70.934 133.831 1.00 50.61 164 GLU B O 1
ATOM 1911 N N . GLN B 1 165 ? 96.400 73.141 133.960 1.00 53.88 165 GLN B N 1
ATOM 1912 C CA . GLN B 1 165 ? 97.844 72.941 133.927 1.00 53.88 165 GLN B CA 1
ATOM 1913 C C . GLN B 1 165 ? 98.335 72.280 135.207 1.00 53.88 165 GLN B C 1
ATOM 1914 O O . GLN B 1 165 ? 99.086 71.300 135.163 1.00 53.88 165 GLN B O 1
ATOM 1920 N N . LYS B 1 166 ? 97.920 72.800 136.363 1.00 59.76 166 LYS B N 1
ATOM 1921 C CA . LYS B 1 166 ? 98.307 72.177 137.622 1.00 59.76 166 LYS B CA 1
ATOM 1922 C C . LYS B 1 166 ? 97.655 70.817 137.805 1.00 59.76 166 LYS B C 1
ATOM 1923 O O . LYS B 1 166 ? 98.178 69.988 138.555 1.00 59.76 166 LYS B O 1
ATOM 1929 N N . LEU B 1 167 ? 96.532 70.568 137.134 1.00 58.85 167 LEU B N 1
ATOM 1930 C CA . LEU B 1 167 ? 95.910 69.254 137.205 1.00 58.85 167 LEU B CA 1
ATOM 1931 C C . LEU B 1 167 ? 96.702 68.221 136.417 1.00 58.85 167 LEU B C 1
ATOM 1932 O O . LEU B 1 167 ? 96.652 67.030 136.737 1.00 58.85 167 LEU B O 1
ATOM 1937 N N . VAL B 1 168 ? 97.437 68.647 135.391 1.00 60.86 168 VAL B N 1
ATOM 1938 C CA . VAL B 1 168 ? 98.226 67.707 134.604 1.00 60.86 168 VAL B CA 1
ATOM 1939 C C . VAL B 1 168 ? 99.641 67.545 135.145 1.00 60.86 168 VAL B C 1
ATOM 1940 O O . VAL B 1 168 ? 100.278 66.513 134.887 1.00 60.86 168 VAL B O 1
ATOM 1944 N N . GLN B 1 169 ? 100.148 68.524 135.896 1.00 64.84 169 GLN B N 1
ATOM 1945 C CA . GLN B 1 169 ? 101.470 68.424 136.498 1.00 64.84 169 GLN B CA 1
ATOM 1946 C C . GLN B 1 169 ? 101.501 67.497 137.702 1.00 64.84 169 GLN B C 1
ATOM 1947 O O . GLN B 1 169 ? 102.590 67.101 138.130 1.00 64.84 169 GLN B O 1
ATOM 1953 N N . LEU B 1 170 ? 100.343 67.145 138.254 1.00 64.24 170 LEU B N 1
ATOM 1954 C CA . LEU B 1 170 ? 100.252 66.307 139.441 1.00 64.24 170 LEU B CA 1
ATOM 1955 C C . LEU B 1 170 ? 99.684 64.929 139.142 1.00 64.24 170 LEU B C 1
ATOM 1956 O O . LEU B 1 170 ? 100.315 63.916 139.453 1.00 64.24 170 LEU B O 1
ATOM 1961 N N . GLY B 1 171 ? 98.509 64.868 138.540 1.00 65.65 171 GLY B N 1
ATOM 1962 C CA . GLY B 1 171 ? 97.871 63.601 138.256 1.00 65.65 171 GLY B CA 1
ATOM 1963 C C . GLY B 1 171 ? 96.393 63.800 138.010 1.00 65.65 171 GLY B C 1
ATOM 1964 O O . GLY B 1 171 ? 95.861 64.903 138.126 1.00 65.65 171 GLY B O 1
ATOM 1965 N N . GLN B 1 172 ? 95.735 62.689 137.675 1.00 76.18 172 GLN B N 1
ATOM 1966 C CA . GLN B 1 172 ? 94.319 62.686 137.307 1.00 76.18 172 GLN B CA 1
ATOM 1967 C C . GLN B 1 172 ? 94.072 63.499 136.040 1.00 76.18 172 GLN B C 1
ATOM 1968 O O . GLN B 1 172 ? 92.958 63.967 135.795 1.00 76.18 172 GLN B O 1
ATOM 1974 N N . ALA B 1 173 ? 95.117 63.668 135.230 1.00 68.81 173 ALA B N 1
ATOM 1975 C CA . ALA B 1 173 ? 95.031 64.377 133.961 1.00 68.81 173 ALA B CA 1
ATOM 1976 C C . ALA B 1 173 ? 96.260 64.072 133.117 1.00 68.81 173 ALA B C 1
ATOM 1977 O O . ALA B 1 173 ? 97.391 64.186 133.599 1.00 68.81 173 ALA B O 1
ATOM 1979 N N . GLU B 1 174 ? 96.054 63.682 131.865 1.00 70.60 174 GLU B N 1
ATOM 1980 C CA . GLU B 1 174 ? 97.140 63.320 130.967 1.00 70.60 174 GLU B CA 1
ATOM 1981 C C . GLU B 1 174 ? 97.330 64.406 129.918 1.00 70.60 174 GLU B C 1
ATOM 1982 O O . GLU B 1 174 ? 96.357 64.910 129.350 1.00 70.60 174 GLU B O 1
ATOM 1988 N N . LYS B 1 175 ? 98.586 64.767 129.674 1.00 60.82 175 LYS B N 1
ATOM 1989 C CA . LYS B 1 175 ? 98.892 65.808 128.703 1.00 60.82 175 LYS B CA 1
ATOM 1990 C C . LYS B 1 175 ? 98.484 65.362 127.305 1.00 60.82 175 LYS B C 1
ATOM 1991 O O . LYS B 1 175 ? 98.683 64.203 126.928 1.00 60.82 175 LYS B O 1
ATOM 1997 N N . ARG B 1 176 ? 97.910 66.282 126.540 1.00 47.89 176 ARG B N 1
ATOM 1998 C CA . ARG B 1 176 ? 97.439 66.004 125.194 1.00 47.89 176 ARG B CA 1
ATOM 1999 C C . ARG B 1 176 ? 98.229 66.818 124.177 1.00 47.89 176 ARG B C 1
ATOM 2000 O O . ARG B 1 176 ? 98.990 67.726 124.520 1.00 47.89 176 ARG B O 1
ATOM 2008 N N . LYS B 1 177 ? 98.033 66.472 122.909 1.00 44.81 177 LYS B N 1
ATOM 2009 C CA . LYS B 1 177 ? 98.776 67.079 121.819 1.00 44.81 177 LYS B CA 1
ATOM 2010 C C . LYS B 1 177 ? 98.411 68.555 121.675 1.00 44.81 177 LYS B C 1
ATOM 2011 O O . LYS B 1 177 ? 97.395 69.028 122.187 1.00 44.81 177 LYS B O 1
ATOM 2017 N N . THR B 1 178 ? 99.268 69.288 120.962 1.00 37.84 178 THR B N 1
ATOM 2018 C CA . THR B 1 178 ? 99.048 70.720 120.785 1.00 37.84 178 THR B CA 1
ATOM 2019 C C . THR B 1 178 ? 97.771 70.997 120.003 1.00 37.84 178 THR B C 1
ATOM 2020 O O . THR B 1 178 ? 96.999 71.890 120.366 1.00 37.84 178 THR B O 1
ATOM 2024 N N . ASP B 1 179 ? 97.528 70.243 118.931 1.00 41.13 179 ASP B N 1
ATOM 2025 C CA . ASP B 1 179 ? 96.305 70.442 118.162 1.00 41.13 179 ASP B CA 1
ATOM 2026 C C . ASP B 1 179 ? 95.074 70.103 118.991 1.00 41.13 179 ASP B C 1
ATOM 2027 O O . ASP B 1 179 ? 94.046 70.778 118.887 1.00 41.13 179 ASP B O 1
ATOM 2032 N N . GLN B 1 180 ? 95.157 69.059 119.814 1.00 37.42 180 GLN B N 1
ATOM 2033 C CA . GLN B 1 180 ? 94.050 68.739 120.707 1.00 37.42 180 GLN B CA 1
ATOM 2034 C C . GLN B 1 180 ? 93.872 69.811 121.775 1.00 37.42 180 GLN B C 1
ATOM 2035 O O . GLN B 1 180 ? 92.741 70.153 122.133 1.00 37.42 180 GLN B O 1
ATOM 2041 N N . PHE B 1 181 ? 94.976 70.343 122.303 1.00 30.09 181 PHE B N 1
ATOM 2042 C CA . PHE B 1 181 ? 94.878 71.375 123.329 1.00 30.09 181 PHE B CA 1
ATOM 2043 C C . PHE B 1 181 ? 94.246 72.647 122.780 1.00 30.09 181 PHE B C 1
ATOM 2044 O O . PHE B 1 181 ? 93.388 73.252 123.432 1.00 30.09 181 PHE B O 1
ATOM 2052 N N . LEU B 1 182 ? 94.662 73.074 121.587 1.00 28.59 182 LEU B N 1
ATOM 2053 C CA . LEU B 1 182 ? 94.158 74.327 121.035 1.00 28.59 182 LEU B CA 1
ATOM 2054 C C . LEU B 1 182 ? 92.686 74.219 120.661 1.00 28.59 182 LEU B C 1
ATOM 2055 O O . LEU B 1 182 ? 91.937 75.193 120.785 1.00 28.59 182 LEU B O 1
ATOM 2060 N N . ARG B 1 183 ? 92.253 73.048 120.194 1.00 29.34 183 ARG B N 1
ATOM 2061 C CA . ARG B 1 183 ? 90.840 72.856 119.894 1.00 29.34 183 ARG B CA 1
ATOM 2062 C C . ARG B 1 183 ? 89.991 72.947 121.154 1.00 29.34 183 ARG B C 1
ATOM 2063 O O . ARG B 1 183 ? 88.862 73.446 121.114 1.00 29.34 183 ARG B O 1
ATOM 2071 N N . ASP B 1 184 ? 90.513 72.462 122.281 1.00 32.55 184 ASP B N 1
ATOM 2072 C CA . ASP B 1 184 ? 89.769 72.541 123.532 1.00 32.55 184 ASP B CA 1
ATOM 2073 C C . ASP B 1 184 ? 89.755 73.954 124.098 1.00 32.55 184 ASP B C 1
ATOM 2074 O O . ASP B 1 184 ? 88.763 74.364 124.706 1.00 32.55 184 ASP B O 1
ATOM 2079 N N . ALA B 1 185 ? 90.844 74.704 123.923 1.00 28.59 185 ALA B N 1
ATOM 2080 C CA . ALA B 1 185 ? 90.896 76.065 124.444 1.00 28.59 185 ALA B CA 1
ATOM 2081 C C . ALA B 1 185 ? 89.971 76.993 123.670 1.00 28.59 185 ALA B C 1
ATOM 2082 O O . ALA B 1 185 ? 89.335 77.874 124.259 1.00 28.59 185 ALA B O 1
ATOM 2084 N N . VAL B 1 186 ? 89.890 76.822 122.350 1.00 28.59 186 VAL B N 1
ATOM 2085 C CA . VAL B 1 186 ? 88.998 77.654 121.550 1.00 28.59 186 VAL B CA 1
ATOM 2086 C C . VAL B 1 186 ? 87.543 77.307 121.836 1.00 28.59 186 VAL B C 1
ATOM 2087 O O . VAL B 1 186 ? 86.689 78.194 121.935 1.00 28.59 186 VAL B O 1
ATOM 2091 N N . GLU B 1 187 ? 87.236 76.017 121.978 1.00 28.59 187 GLU B N 1
ATOM 2092 C CA . GLU B 1 187 ? 85.870 75.619 122.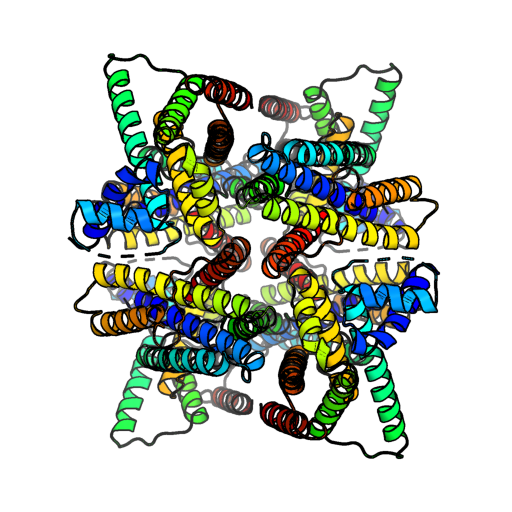301 1.00 28.59 187 GLU B CA 1
ATOM 2093 C C . GLU B 1 187 ? 85.459 76.115 123.679 1.00 28.59 187 GLU B C 1
ATOM 2094 O O . GLU B 1 187 ? 84.322 76.558 123.872 1.00 28.59 187 GLU B O 1
ATOM 2100 N N . THR B 1 188 ? 86.367 76.044 124.653 1.00 28.59 188 THR B N 1
ATOM 2101 C CA . THR B 1 188 ? 86.062 76.537 125.991 1.00 28.59 188 THR B CA 1
ATOM 2102 C C . THR B 1 188 ? 85.757 78.028 125.973 1.00 28.59 188 THR B C 1
ATOM 2103 O O . THR B 1 188 ? 84.818 78.488 126.631 1.00 28.59 188 THR B O 1
ATOM 2107 N N . ARG B 1 189 ? 86.541 78.799 125.221 1.00 28.59 189 ARG B N 1
ATOM 2108 C CA . ARG B 1 189 ? 86.331 80.239 125.153 1.00 28.59 189 ARG B CA 1
ATOM 2109 C C . ARG B 1 189 ? 85.060 80.584 124.384 1.00 28.59 189 ARG B C 1
ATOM 2110 O O . ARG B 1 189 ? 84.353 81.532 124.738 1.00 28.59 189 ARG B O 1
ATOM 2118 N N . LEU B 1 190 ? 84.750 79.824 123.333 1.00 28.59 190 LEU B N 1
ATOM 2119 C CA . LEU B 1 190 ? 83.566 80.119 122.534 1.00 28.59 190 LEU B CA 1
ATOM 2120 C C . LEU B 1 190 ? 82.281 79.722 123.246 1.00 28.59 190 LEU B C 1
ATOM 2121 O O . LEU B 1 190 ? 81.236 80.335 123.011 1.00 28.59 190 LEU B O 1
ATOM 2126 N N . ARG B 1 191 ? 82.327 78.708 124.109 1.00 28.59 191 ARG B N 1
ATOM 2127 C CA . ARG B 1 191 ? 81.132 78.314 124.844 1.00 28.59 191 ARG B CA 1
ATOM 2128 C C . ARG B 1 191 ? 80.684 79.365 125.849 1.00 28.59 191 ARG B C 1
ATOM 2129 O O . ARG B 1 191 ? 79.562 79.271 126.353 1.00 28.59 191 ARG B O 1
ATOM 2137 N N . MET B 1 192 ? 81.524 80.353 126.155 1.00 28.59 192 MET B N 1
ATOM 2138 C CA . MET B 1 192 ? 81.103 81.460 127.000 1.00 28.59 192 MET B CA 1
ATOM 2139 C C . MET B 1 192 ? 80.117 82.386 126.303 1.00 28.59 192 MET B C 1
ATOM 2140 O O . MET B 1 192 ? 79.498 83.219 126.972 1.00 28.59 192 MET B O 1
ATOM 2145 N N . LEU B 1 193 ? 79.962 82.266 124.987 1.00 28.59 193 LEU B N 1
ATOM 2146 C CA . LEU B 1 193 ? 79.055 83.100 124.213 1.00 28.59 193 LEU B CA 1
ATOM 2147 C C . LEU B 1 193 ? 77.688 82.468 124.008 1.00 28.59 193 LEU B C 1
ATOM 2148 O O . LEU B 1 193 ? 76.819 83.100 123.406 1.00 28.59 193 LEU B O 1
ATOM 2153 N N . ILE B 1 194 ? 77.479 81.239 124.477 1.00 29.26 194 ILE B N 1
ATOM 2154 C CA . ILE B 1 194 ? 76.211 80.553 124.221 1.00 29.26 194 ILE B CA 1
ATOM 2155 C C . ILE B 1 194 ? 75.015 81.286 124.820 1.00 29.26 194 ILE B C 1
ATOM 2156 O O . ILE B 1 194 ? 74.004 81.447 124.116 1.00 29.26 194 ILE B O 1
ATOM 2161 N N . PRO B 1 195 ? 75.041 81.742 126.078 1.00 32.79 195 PRO B N 1
ATOM 2162 C CA . PRO B 1 195 ? 73.875 82.478 126.598 1.00 32.79 195 PRO B CA 1
ATOM 2163 C C . PRO B 1 195 ? 73.589 83.782 125.872 1.00 32.79 195 PRO B C 1
ATOM 2164 O O . PRO B 1 195 ? 72.457 84.274 125.946 1.00 32.79 195 PRO B O 1
ATOM 2168 N N . TYR B 1 196 ? 74.567 84.358 125.175 1.00 35.30 196 TYR B N 1
ATOM 2169 C CA . TYR B 1 196 ? 74.402 85.623 124.471 1.00 35.30 196 TYR B CA 1
ATOM 2170 C C . TYR B 1 196 ? 74.489 85.446 122.961 1.00 35.30 196 TYR B C 1
ATOM 2171 O O . TYR B 1 196 ? 74.862 86.373 122.242 1.00 35.30 196 TYR B O 1
ATOM 2180 N N . ILE B 1 197 ? 74.141 84.258 122.468 1.00 35.71 197 ILE B N 1
ATOM 2181 C CA . ILE B 1 197 ? 74.429 83.913 121.081 1.00 35.71 197 ILE B CA 1
ATOM 2182 C C . ILE B 1 197 ? 73.576 84.724 120.112 1.00 35.71 197 ILE B C 1
ATOM 2183 O O . ILE B 1 197 ? 74.001 84.996 118.983 1.00 35.71 197 ILE B O 1
ATOM 2188 N N . GLU B 1 198 ? 72.370 85.123 120.518 1.00 46.28 198 GLU B N 1
ATOM 2189 C CA . GLU B 1 198 ? 71.485 85.830 119.599 1.00 46.28 198 GLU B CA 1
ATOM 2190 C C . GLU B 1 198 ? 71.914 87.271 119.368 1.00 46.28 198 GLU B C 1
ATOM 2191 O O . GLU B 1 198 ? 71.724 87.797 118.267 1.00 46.28 198 GLU B O 1
ATOM 2197 N N . HIS B 1 199 ? 72.482 87.923 120.379 1.00 42.48 199 HIS B N 1
ATOM 2198 C CA . HIS B 1 199 ? 72.853 89.327 120.289 1.00 42.48 199 HIS B CA 1
ATOM 2199 C C . HIS B 1 199 ? 74.338 89.535 120.032 1.00 42.48 199 HIS B C 1
ATOM 2200 O O . HIS B 1 199 ? 74.796 90.680 120.011 1.00 42.48 199 HIS B O 1
ATOM 2207 N N . TRP B 1 200 ? 75.098 88.469 119.835 1.00 28.59 200 TRP B N 1
ATOM 2208 C CA . TRP B 1 200 ? 76.533 88.616 119.633 1.00 28.59 200 TRP B CA 1
ATOM 2209 C C . TRP B 1 200 ? 76.901 89.189 118.265 1.00 28.59 200 TRP B C 1
ATOM 2210 O O . TRP B 1 200 ? 77.900 89.911 118.172 1.00 28.59 200 TRP B O 1
ATOM 2221 N N . PRO B 1 201 ? 76.168 88.895 117.180 1.00 28.59 201 PRO B N 1
ATOM 2222 C CA . PRO B 1 201 ? 76.485 89.574 115.911 1.00 28.59 201 PRO B CA 1
ATOM 2223 C C . PRO B 1 201 ? 76.422 91.088 116.007 1.00 28.59 201 PRO B C 1
ATOM 2224 O O . PRO B 1 201 ? 77.205 91.781 115.348 1.00 28.59 201 PRO B O 1
ATOM 2228 N N . ARG B 1 202 ? 75.500 91.621 116.809 1.00 28.59 202 ARG B N 1
ATOM 2229 C CA . ARG B 1 202 ? 75.459 93.059 117.043 1.00 28.59 202 ARG B CA 1
ATOM 2230 C C . ARG B 1 202 ? 76.682 93.528 117.821 1.00 28.59 202 ARG B C 1
ATOM 2231 O O . ARG B 1 202 ? 77.225 94.603 117.546 1.00 28.59 202 ARG B O 1
ATOM 2239 N N . ALA B 1 203 ? 77.124 92.738 118.801 1.00 28.59 203 ALA B N 1
ATOM 2240 C CA . ALA B 1 203 ? 78.311 93.094 119.570 1.00 28.59 203 ALA B CA 1
ATOM 2241 C C . ALA B 1 203 ? 79.566 93.055 118.709 1.00 28.59 203 ALA B C 1
ATOM 2242 O O . ALA B 1 203 ? 80.460 93.891 118.870 1.00 28.59 203 ALA B O 1
ATOM 2244 N N . LEU B 1 204 ? 79.659 92.078 117.802 1.00 28.59 204 LEU B N 1
ATOM 2245 C CA . LEU B 1 204 ? 80.798 92.010 116.892 1.00 28.59 204 LEU B CA 1
ATOM 2246 C C . LEU B 1 204 ? 80.851 93.227 115.984 1.00 28.59 204 LEU B C 1
ATOM 2247 O O . LEU B 1 204 ? 81.934 93.718 115.654 1.00 28.59 204 LEU B O 1
ATOM 2252 N N . SER B 1 205 ? 79.687 93.718 115.559 1.00 28.59 205 SER B N 1
ATOM 2253 C CA . SER B 1 205 ? 79.640 94.913 114.726 1.00 28.59 205 SER B CA 1
ATOM 2254 C C . SER B 1 205 ? 80.222 96.117 115.456 1.00 28.59 205 SER B C 1
ATOM 2255 O O . SER B 1 205 ? 80.943 96.923 114.861 1.00 28.59 205 SER B O 1
ATOM 2258 N N . ILE B 1 206 ? 79.918 96.257 116.745 1.00 28.59 206 ILE B N 1
ATOM 2259 C CA . ILE B 1 206 ? 80.456 97.368 117.522 1.00 28.59 206 ILE B CA 1
ATOM 2260 C C . ILE B 1 206 ? 81.959 97.212 117.719 1.00 28.59 206 ILE B C 1
ATOM 2261 O O . ILE B 1 206 ? 82.713 98.186 117.629 1.00 28.59 206 ILE B O 1
ATOM 2266 N N . LEU B 1 207 ? 82.420 95.989 117.987 1.00 28.59 207 LEU B N 1
ATOM 2267 C CA . LEU B 1 207 ? 83.852 95.752 118.137 1.00 28.59 207 LEU B CA 1
ATOM 2268 C C . LEU B 1 207 ? 84.612 96.045 116.851 1.00 28.59 207 LEU B C 1
ATOM 2269 O O . LEU B 1 207 ? 85.800 96.378 116.897 1.00 28.59 207 LEU B O 1
ATOM 2274 N N . MET B 1 208 ? 83.954 95.923 115.704 1.00 28.59 208 MET B N 1
ATOM 2275 C CA . MET B 1 208 ? 84.579 96.172 114.414 1.00 28.59 208 MET B CA 1
ATOM 2276 C C . MET B 1 208 ? 84.518 97.633 113.992 1.00 28.59 208 MET B C 1
ATOM 2277 O O . MET B 1 208 ? 84.995 97.959 112.903 1.00 28.59 208 MET B O 1
ATOM 2282 N N . LEU B 1 209 ? 83.940 98.512 114.807 1.00 28.59 209 LEU B N 1
ATOM 2283 C CA . LEU B 1 209 ? 83.942 99.929 114.483 1.00 28.59 209 LEU B CA 1
ATOM 2284 C C . LEU B 1 209 ? 85.374 100.459 114.491 1.00 28.59 209 LEU B C 1
ATOM 2285 O O . LEU B 1 209 ? 86.202 100.011 115.287 1.00 28.59 209 LEU B O 1
ATOM 2290 N N . PRO B 1 210 ? 85.692 101.408 113.607 1.00 28.59 210 PRO B N 1
ATOM 2291 C CA . PRO B 1 210 ? 87.090 101.845 113.466 1.00 28.59 210 PRO B CA 1
ATOM 2292 C C . PRO B 1 210 ? 87.723 102.362 114.746 1.00 28.59 210 PRO B C 1
ATOM 2293 O O . PRO B 1 210 ? 88.921 102.143 114.955 1.00 28.59 210 PRO B O 1
ATOM 2297 N N . HIS B 1 211 ? 86.972 103.039 115.612 1.00 28.59 211 HIS B N 1
ATOM 2298 C CA . HIS B 1 211 ? 87.567 103.536 116.844 1.00 28.59 211 HIS B CA 1
ATOM 2299 C C . HIS B 1 211 ? 87.664 102.471 117.929 1.00 28.59 211 HIS B C 1
ATOM 2300 O O . HIS B 1 211 ? 88.369 102.687 118.919 1.00 28.59 211 HIS B O 1
ATOM 2307 N N . ASN B 1 212 ? 86.987 101.334 117.771 1.00 28.59 212 ASN B N 1
ATOM 2308 C CA . ASN B 1 212 ? 87.117 100.220 118.698 1.00 28.59 212 ASN B CA 1
ATOM 2309 C C . ASN B 1 212 ? 88.128 99.176 118.244 1.00 28.59 212 ASN B C 1
ATOM 2310 O O . ASN B 1 212 ? 88.425 98.259 119.012 1.00 28.59 212 ASN B O 1
ATOM 2315 N N . ILE B 1 213 ? 88.658 99.296 117.026 1.00 30.03 213 ILE B N 1
ATOM 2316 C CA . ILE B 1 213 ? 89.578 98.280 116.511 1.00 30.03 213 ILE B CA 1
ATOM 2317 C C . ILE B 1 213 ? 90.820 98.121 117.382 1.00 30.03 213 ILE B C 1
ATOM 2318 O O . ILE B 1 213 ? 91.198 96.974 117.671 1.00 30.03 213 ILE B O 1
ATOM 2323 N N . PRO B 1 214 ? 91.507 99.189 117.811 1.00 42.11 214 PRO B N 1
ATOM 2324 C CA . PRO B 1 214 ? 92.696 98.976 118.654 1.00 42.11 214 PRO B CA 1
ATOM 2325 C C . PRO B 1 214 ? 92.405 98.253 119.957 1.00 42.11 214 PRO B C 1
ATOM 2326 O O . PRO B 1 214 ? 93.236 97.463 120.417 1.00 42.11 214 PRO B O 1
ATOM 2330 N N . SER B 1 215 ? 91.246 98.499 120.568 1.00 29.68 215 SER B N 1
ATOM 2331 C CA . SER B 1 215 ? 90.911 97.815 121.811 1.00 29.68 215 SER B CA 1
ATOM 2332 C C . SER B 1 215 ? 90.583 96.349 121.566 1.00 29.68 215 SER B C 1
ATOM 2333 O O . SER B 1 215 ? 90.973 95.481 122.353 1.00 29.68 215 SER B O 1
ATOM 2336 N N . SER B 1 216 ? 89.856 96.058 120.487 1.00 28.59 216 SER B N 1
ATOM 2337 C CA . SER B 1 216 ? 89.491 94.681 120.182 1.00 28.59 216 SER B CA 1
ATOM 2338 C C . SER B 1 216 ? 90.712 93.849 119.817 1.00 28.59 216 SER B C 1
ATOM 2339 O O . SER B 1 216 ? 90.797 92.672 120.181 1.00 28.59 216 SER B O 1
ATOM 2342 N N . LEU B 1 217 ? 91.656 94.435 119.081 1.00 28.59 217 LEU B N 1
ATOM 2343 C CA . LEU B 1 217 ? 92.844 93.695 118.674 1.00 28.59 217 LEU B CA 1
ATOM 2344 C C . LEU B 1 217 ? 93.725 93.348 119.865 1.00 28.59 217 LEU B C 1
ATOM 2345 O O . LEU B 1 217 ? 94.284 92.249 119.927 1.00 28.59 217 LEU B O 1
ATOM 2350 N N . SER B 1 218 ? 93.877 94.276 120.809 1.00 28.72 218 SER B N 1
ATOM 2351 C CA . SER B 1 218 ? 94.697 93.999 121.983 1.00 28.72 218 SER B CA 1
ATOM 2352 C C . SER B 1 218 ? 94.086 92.896 122.837 1.00 28.72 218 SER B C 1
ATOM 2353 O O . SER B 1 218 ? 94.806 92.042 123.363 1.00 28.72 218 SER B O 1
ATOM 2356 N N . LEU B 1 219 ? 92.761 92.900 122.990 1.00 28.59 219 LEU B N 1
ATOM 2357 C CA . LEU B 1 219 ? 92.099 91.833 123.730 1.00 28.59 219 LEU B CA 1
ATOM 2358 C C . LEU B 1 219 ? 92.248 90.494 123.022 1.00 28.59 219 LEU B C 1
ATOM 2359 O O . LEU B 1 219 ? 92.462 89.463 123.668 1.00 28.59 219 LEU B O 1
ATOM 2364 N N . LEU B 1 220 ? 92.122 90.486 121.695 1.00 28.59 220 LEU B N 1
ATOM 2365 C CA . LEU B 1 220 ? 92.271 89.247 120.941 1.00 28.59 220 LEU B CA 1
ATOM 2366 C C . LEU B 1 220 ? 93.710 88.750 120.967 1.00 28.59 220 LEU B C 1
ATOM 2367 O O . LEU B 1 220 ? 93.954 87.541 121.034 1.00 28.59 220 LEU B O 1
ATOM 2372 N N . THR B 1 221 ? 94.677 89.666 120.903 1.00 28.59 221 THR B N 1
ATOM 2373 C CA . THR B 1 221 ? 96.079 89.272 120.966 1.00 28.59 221 THR B CA 1
ATOM 2374 C C . THR B 1 221 ? 96.428 88.670 122.320 1.00 28.59 221 THR B C 1
ATOM 2375 O O . THR B 1 221 ? 97.171 87.686 122.396 1.00 28.59 221 THR B O 1
ATOM 2379 N N . SER B 1 222 ? 95.908 89.251 123.402 1.00 28.59 222 SER B N 1
ATOM 2380 C CA . SER B 1 222 ? 96.166 88.708 124.729 1.00 28.59 222 SER B CA 1
ATOM 2381 C C . SER B 1 222 ? 95.548 87.330 124.905 1.00 28.59 222 SER B C 1
ATOM 2382 O O . SER B 1 222 ? 96.101 86.494 125.626 1.00 28.59 222 SER B O 1
ATOM 2385 N N . MET B 1 223 ? 94.408 87.076 124.264 1.00 28.59 223 MET B N 1
ATOM 2386 C CA . MET B 1 223 ? 93.737 85.793 124.421 1.00 28.59 223 MET B CA 1
ATOM 2387 C C . MET B 1 223 ? 94.508 84.673 123.733 1.00 28.59 223 MET B C 1
ATOM 2388 O O . MET B 1 223 ? 94.688 83.592 124.303 1.00 28.59 223 MET B O 1
ATOM 2393 N N . VAL B 1 224 ? 94.966 84.906 122.500 1.00 28.59 224 VAL B N 1
ATOM 2394 C CA . VAL B 1 224 ? 95.692 83.859 121.787 1.00 28.59 224 VAL B CA 1
ATOM 2395 C C . VAL B 1 224 ? 97.096 83.700 122.349 1.00 28.59 224 VAL B C 1
ATOM 2396 O O . VAL B 1 224 ? 97.689 82.621 122.254 1.00 28.59 224 VAL B O 1
ATOM 2400 N N . ASP B 1 225 ? 97.655 84.759 122.935 1.00 28.59 225 ASP B N 1
ATOM 2401 C CA . ASP B 1 225 ? 98.928 84.626 123.630 1.00 28.59 225 ASP B CA 1
ATOM 2402 C C . ASP B 1 225 ? 98.801 83.702 124.835 1.00 28.59 225 ASP B C 1
ATOM 2403 O O . ASP B 1 225 ? 99.691 82.888 125.098 1.00 28.59 225 ASP B O 1
ATOM 2408 N N . ASP B 1 226 ? 97.701 83.818 125.582 1.00 28.59 226 ASP B N 1
ATOM 2409 C CA . ASP B 1 226 ? 97.461 82.914 126.702 1.00 28.59 226 ASP B CA 1
ATOM 2410 C C . ASP B 1 226 ? 97.253 81.482 126.232 1.00 28.59 226 ASP B C 1
ATOM 2411 O O . ASP B 1 226 ? 97.727 80.540 126.873 1.00 28.59 226 ASP B O 1
ATOM 2416 N N . MET B 1 227 ? 96.526 81.296 125.130 1.00 28.59 227 MET B N 1
ATOM 2417 C CA . MET B 1 227 ? 96.293 79.949 124.622 1.00 28.59 227 MET B CA 1
ATOM 2418 C C . MET B 1 227 ? 97.597 79.280 124.211 1.00 28.59 227 MET B C 1
ATOM 2419 O O . MET B 1 227 ? 97.797 78.088 124.464 1.00 28.59 227 MET B O 1
ATOM 2424 N N . TRP B 1 228 ? 98.494 80.030 123.571 1.00 28.59 228 TRP B N 1
ATOM 2425 C CA . TRP B 1 228 ? 99.755 79.450 123.126 1.00 28.59 228 TRP B CA 1
ATOM 2426 C C . TRP B 1 228 ? 100.721 79.227 124.280 1.00 28.59 228 TRP B C 1
ATOM 2427 O O . TRP B 1 228 ? 101.535 78.300 124.230 1.00 28.59 228 TRP B O 1
ATOM 2438 N N . HIS B 1 229 ? 100.657 80.062 125.318 1.00 28.59 229 HIS B N 1
ATOM 2439 C CA . HIS B 1 229 ? 101.535 79.869 126.465 1.00 28.59 229 HIS B CA 1
ATOM 2440 C C . HIS B 1 229 ? 101.234 78.562 127.182 1.00 28.59 229 HIS B C 1
ATOM 2441 O O . HIS B 1 229 ? 102.148 77.792 127.491 1.00 28.59 229 HIS B O 1
ATOM 2448 N N . TYR B 1 230 ? 99.960 78.287 127.449 1.00 28.59 230 TYR B N 1
ATOM 2449 C CA . TYR B 1 230 ? 99.596 77.066 128.151 1.00 28.59 230 TYR B CA 1
ATOM 2450 C C . TYR B 1 230 ? 99.699 75.828 127.275 1.00 28.59 230 TYR B C 1
ATOM 2451 O O . TYR B 1 230 ? 99.579 74.713 127.791 1.00 28.59 230 TYR B O 1
ATOM 2460 N N . ALA B 1 231 ? 99.911 75.995 125.975 1.00 28.59 231 ALA B N 1
ATOM 2461 C CA . ALA B 1 231 ? 100.279 74.890 125.106 1.00 28.59 231 ALA B CA 1
ATOM 2462 C C . ALA B 1 231 ? 101.785 74.689 125.024 1.00 28.59 231 ALA B C 1
ATOM 2463 O O . ALA B 1 231 ? 102.234 73.747 124.365 1.00 28.59 231 ALA B O 1
ATOM 2465 N N . GLY B 1 232 ? 102.569 75.548 125.672 1.00 28.59 232 GLY B N 1
ATOM 2466 C CA . GLY B 1 232 ? 104.011 75.412 125.698 1.00 28.59 232 GLY B CA 1
ATOM 2467 C C . GLY B 1 232 ? 104.699 75.943 124.460 1.00 28.59 232 GLY B C 1
ATOM 2468 O O . GLY B 1 232 ? 105.395 75.196 123.768 1.00 28.59 232 GLY B O 1
ATOM 2469 N N . ASP B 1 233 ? 104.527 77.232 124.171 1.00 28.59 233 ASP B N 1
ATOM 2470 C CA . ASP B 1 233 ? 105.040 77.785 122.923 1.00 28.59 233 ASP B CA 1
ATOM 2471 C C . ASP B 1 233 ? 106.527 78.118 123.017 1.00 28.59 233 ASP B C 1
ATOM 2472 O O . ASP B 1 233 ? 107.353 77.514 122.322 1.00 28.59 233 ASP B O 1
ATOM 2477 N N . GLN B 1 234 ? 106.886 79.070 123.878 1.00 26.22 234 GLN B N 1
ATOM 2478 C CA . GLN B 1 234 ? 108.280 79.453 124.111 1.00 26.22 234 GLN B CA 1
ATOM 2479 C C . GLN B 1 234 ? 108.991 79.866 122.822 1.00 26.22 234 GLN B C 1
ATOM 2480 O O . GLN B 1 234 ? 110.114 79.447 122.543 1.00 26.22 234 GLN B O 1
ATOM 2486 N N . SER B 1 235 ? 108.334 80.710 122.034 1.00 25.86 235 SER B N 1
ATOM 2487 C CA . SER B 1 235 ? 108.909 81.230 120.800 1.00 25.86 235 SER B CA 1
ATOM 2488 C C . SER B 1 235 ? 109.524 82.598 121.056 1.00 25.86 235 SER B C 1
ATOM 2489 O O . SER B 1 235 ? 108.871 83.482 121.618 1.00 25.86 235 SER B O 1
ATOM 2492 N N . THR B 1 236 ? 110.778 82.770 120.643 1.00 22.46 236 THR B N 1
ATOM 2493 C CA . THR B 1 236 ? 111.475 84.041 120.783 1.00 22.46 236 THR B CA 1
ATOM 2494 C C . THR B 1 236 ? 111.848 84.646 119.437 1.00 22.46 236 THR B C 1
ATOM 2495 O O . THR B 1 236 ? 112.645 85.587 119.390 1.00 22.46 236 THR B O 1
ATOM 2499 N N . ASP B 1 237 ? 111.292 84.131 118.345 1.00 25.52 237 ASP B N 1
ATOM 2500 C CA . ASP B 1 237 ? 111.577 84.630 117.007 1.00 25.52 237 ASP B CA 1
ATOM 2501 C C . ASP B 1 237 ? 110.272 84.966 116.303 1.00 25.52 237 ASP B C 1
ATOM 2502 O O . ASP B 1 237 ? 109.226 85.054 116.950 1.00 25.52 237 ASP B O 1
ATOM 2507 N N . PHE B 1 238 ? 110.322 85.177 114.987 1.00 28.59 238 PHE B N 1
ATOM 2508 C CA . PHE B 1 238 ? 109.130 85.572 114.246 1.00 28.59 238 PHE B CA 1
ATOM 2509 C C . PHE B 1 238 ? 108.025 84.525 114.306 1.00 28.59 238 PHE B C 1
ATOM 2510 O O . PHE B 1 238 ? 106.869 84.849 114.023 1.00 28.59 238 PHE B O 1
ATOM 2518 N N . ASN B 1 239 ? 108.345 83.282 114.673 1.00 28.59 239 ASN B N 1
ATOM 2519 C CA . ASN B 1 239 ? 107.306 82.281 114.883 1.00 28.59 239 ASN B CA 1
ATOM 2520 C C . ASN B 1 239 ? 106.349 82.671 115.999 1.00 28.59 239 ASN B C 1
ATOM 2521 O O . ASN B 1 239 ? 105.243 82.128 116.069 1.00 28.59 239 ASN B O 1
ATOM 2526 N N . TRP B 1 240 ? 106.756 83.587 116.878 1.00 28.59 240 TRP B N 1
ATOM 2527 C CA . TRP B 1 240 ? 105.842 84.126 117.876 1.00 28.59 240 TRP B CA 1
ATOM 2528 C C . TRP B 1 240 ? 104.660 84.817 117.211 1.00 28.59 240 TRP B C 1
ATOM 2529 O O . TRP B 1 240 ? 103.507 84.612 117.603 1.00 28.59 240 TRP B O 1
ATOM 2540 N N . TYR B 1 241 ? 104.927 85.629 116.188 1.00 35.05 241 TYR B N 1
ATOM 2541 C CA . TYR B 1 241 ? 103.866 86.329 115.475 1.00 35.05 241 TYR B CA 1
ATOM 2542 C C . TYR B 1 241 ? 103.100 85.401 114.544 1.00 35.05 241 TYR B C 1
ATOM 2543 O O . TYR B 1 241 ? 101.885 85.545 114.386 1.00 35.05 241 TYR B O 1
ATOM 2552 N N . THR B 1 242 ? 103.793 84.456 113.912 1.00 28.59 242 THR B N 1
ATOM 2553 C CA . THR B 1 242 ? 103.137 83.541 112.986 1.00 28.59 242 THR B CA 1
ATOM 2554 C C . THR B 1 242 ? 102.130 82.654 113.705 1.00 28.59 242 THR B C 1
ATOM 2555 O O . THR B 1 242 ? 101.005 82.467 113.233 1.00 28.59 242 THR B O 1
ATOM 2559 N N . ARG B 1 243 ? 102.518 82.103 114.855 1.00 28.59 243 ARG B N 1
ATOM 2560 C CA . ARG B 1 243 ? 101.627 81.211 115.588 1.00 28.59 243 ARG B CA 1
ATOM 2561 C C . ARG B 1 243 ? 100.408 81.950 116.120 1.00 28.59 243 ARG B C 1
ATOM 2562 O O . ARG B 1 243 ? 99.292 81.423 116.081 1.00 28.59 243 ARG B O 1
ATOM 2570 N N . ARG B 1 244 ? 100.600 83.166 116.628 1.00 28.59 244 ARG B N 1
ATOM 2571 C CA . ARG B 1 244 ? 99.487 83.893 117.227 1.00 28.59 244 ARG B CA 1
ATOM 2572 C C . ARG B 1 244 ? 98.552 84.457 116.168 1.00 28.59 244 ARG B C 1
ATOM 2573 O O . ARG B 1 244 ? 97.337 84.518 116.380 1.00 28.59 244 ARG B O 1
ATOM 2581 N N . ALA B 1 245 ? 99.095 84.880 115.026 1.00 28.59 245 ALA B N 1
ATOM 2582 C CA . ALA B 1 245 ? 98.244 85.320 113.927 1.00 28.59 245 ALA B CA 1
ATOM 2583 C C . ALA B 1 245 ? 97.411 84.170 113.382 1.00 28.59 245 ALA B C 1
ATOM 2584 O O . ALA B 1 245 ? 96.236 84.349 113.044 1.00 28.59 245 ALA B O 1
ATOM 2586 N N . MET B 1 246 ? 98.003 82.980 113.288 1.00 28.59 246 MET B N 1
ATOM 2587 C CA . MET B 1 246 ? 97.276 81.822 112.786 1.00 28.59 246 MET B CA 1
ATOM 2588 C C . MET B 1 246 ? 96.131 81.435 113.713 1.00 28.59 246 MET B C 1
ATOM 2589 O O . MET B 1 246 ? 95.040 81.092 113.248 1.00 28.59 246 MET B O 1
ATOM 2594 N N . LEU B 1 247 ? 96.356 81.480 115.027 1.00 28.59 247 LEU B N 1
ATOM 2595 C CA . LEU B 1 247 ? 95.301 81.108 115.961 1.00 28.59 247 LEU B CA 1
ATOM 2596 C C . LEU B 1 247 ? 94.236 82.191 116.069 1.00 28.59 247 LEU B C 1
ATOM 2597 O O . LEU B 1 247 ? 93.071 81.885 116.338 1.00 28.59 247 LEU B O 1
ATOM 2602 N N . ALA B 1 248 ? 94.612 83.454 115.868 1.00 28.59 248 ALA B N 1
ATOM 2603 C CA . ALA B 1 248 ? 93.627 84.529 115.878 1.00 28.59 248 ALA B CA 1
ATOM 2604 C C . ALA B 1 248 ? 92.666 84.408 114.704 1.00 28.59 248 ALA B C 1
ATOM 2605 O O . ALA B 1 248 ? 91.469 84.676 114.847 1.00 28.59 248 ALA B O 1
ATOM 2607 N N . ALA B 1 249 ? 93.173 84.019 113.534 1.00 28.59 249 ALA B N 1
ATOM 2608 C CA . ALA B 1 249 ? 92.309 83.827 112.375 1.00 28.59 249 ALA B CA 1
ATOM 2609 C C . ALA B 1 249 ? 91.390 82.628 112.562 1.00 28.59 249 ALA B C 1
ATOM 2610 O O . ALA B 1 249 ? 90.237 82.649 112.120 1.00 28.59 249 ALA B O 1
ATOM 2612 N N . ILE B 1 250 ? 91.885 81.568 113.202 1.00 28.59 250 ILE B N 1
ATOM 2613 C CA . ILE B 1 250 ? 91.054 80.398 113.465 1.00 28.59 250 ILE B CA 1
ATOM 2614 C C . ILE B 1 250 ? 89.920 80.752 114.416 1.00 28.59 250 ILE B C 1
ATOM 2615 O O . ILE B 1 250 ? 88.775 80.328 114.225 1.00 28.59 250 ILE B O 1
ATOM 2620 N N . TYR B 1 251 ? 90.221 81.526 115.459 1.00 28.59 251 TYR B N 1
ATOM 2621 C CA . TYR B 1 251 ? 89.199 81.895 116.430 1.00 28.59 251 TYR B CA 1
ATOM 2622 C C . TYR B 1 251 ? 88.122 82.771 115.804 1.00 28.59 251 TYR B C 1
ATOM 2623 O O . TYR B 1 251 ? 86.929 82.566 116.046 1.00 28.59 251 TYR B O 1
ATOM 2632 N N . ASN B 1 252 ? 88.524 83.757 114.999 1.00 28.59 252 ASN B N 1
ATOM 2633 C CA . ASN B 1 252 ? 87.557 84.692 114.436 1.00 28.59 252 ASN B CA 1
ATOM 2634 C C . ASN B 1 252 ? 86.644 84.016 113.423 1.00 28.59 252 ASN B C 1
ATOM 2635 O O . ASN B 1 252 ? 85.441 84.293 113.385 1.00 28.59 252 ASN B O 1
ATOM 2640 N N . THR B 1 253 ? 87.193 83.135 112.588 1.00 28.59 253 THR B N 1
ATOM 2641 C CA . THR B 1 253 ? 86.360 82.451 111.609 1.00 28.59 253 THR B CA 1
ATOM 2642 C C . THR B 1 253 ? 85.468 81.405 112.260 1.00 28.59 253 THR B C 1
ATOM 2643 O O . THR B 1 253 ? 84.358 81.159 111.781 1.00 28.59 253 THR B O 1
ATOM 2647 N N . THR B 1 254 ? 85.931 80.774 113.339 1.00 28.59 254 THR B N 1
ATOM 2648 C CA . THR B 1 254 ? 85.082 79.837 114.066 1.00 28.59 254 THR B CA 1
ATOM 2649 C C . THR B 1 254 ? 83.976 80.564 114.812 1.00 28.59 254 THR B C 1
ATOM 2650 O O . THR B 1 254 ? 82.871 80.032 114.958 1.00 28.59 254 THR B O 1
ATOM 2654 N N . GLU B 1 255 ? 84.256 81.775 115.288 1.00 28.59 255 GLU B N 1
ATOM 2655 C CA . GLU B 1 255 ? 83.241 82.579 115.956 1.00 28.59 255 GLU B CA 1
ATOM 2656 C C . GLU B 1 255 ? 82.143 83.000 114.989 1.00 28.59 255 GLU B C 1
ATOM 2657 O O . GLU B 1 255 ? 80.970 83.067 115.366 1.00 28.59 255 GLU B O 1
ATOM 2663 N N . LEU B 1 256 ? 82.506 83.300 113.741 1.00 28.59 256 LEU B N 1
ATOM 2664 C CA . LEU B 1 256 ? 81.502 83.641 112.741 1.00 28.59 256 LEU B CA 1
ATOM 2665 C C . LEU B 1 256 ? 80.649 82.434 112.376 1.00 28.59 256 LEU B C 1
ATOM 2666 O O . LEU B 1 256 ? 79.440 82.565 112.163 1.00 28.59 256 LEU B O 1
ATOM 2671 N N . VAL B 1 257 ? 81.260 81.253 112.290 1.00 28.59 257 VAL B N 1
ATOM 2672 C CA . VAL B 1 257 ? 80.499 80.039 112.013 1.00 28.59 257 VAL B CA 1
ATOM 2673 C C . VAL B 1 257 ? 79.540 79.741 113.158 1.00 28.59 257 VAL B C 1
ATOM 2674 O O . VAL B 1 257 ? 78.425 79.256 112.943 1.00 28.59 257 VAL B O 1
ATOM 2678 N N . MET B 1 258 ? 79.955 80.036 114.390 1.00 28.59 258 MET B N 1
ATOM 2679 C CA . MET B 1 258 ? 79.107 79.780 115.547 1.00 28.59 258 MET B CA 1
ATOM 2680 C C . MET B 1 258 ? 77.874 80.675 115.561 1.00 28.59 258 MET B C 1
ATOM 2681 O O . MET B 1 258 ? 76.826 80.270 116.073 1.00 28.59 258 MET B O 1
ATOM 2686 N N . MET B 1 259 ? 77.976 81.888 115.013 1.00 31.06 259 MET B N 1
ATOM 2687 C CA . MET B 1 259 ? 76.839 82.804 115.019 1.00 31.06 259 MET B CA 1
ATOM 2688 C C . MET B 1 259 ? 75.687 82.273 114.177 1.00 31.06 259 MET B C 1
ATOM 2689 O O . MET B 1 259 ? 74.518 82.441 114.539 1.00 31.06 259 MET B O 1
ATOM 2694 N N . GLN B 1 260 ? 75.995 81.634 113.050 1.00 34.31 260 GLN B N 1
ATOM 2695 C CA . GLN B 1 260 ? 74.988 81.161 112.111 1.00 34.31 260 GLN B CA 1
ATOM 2696 C C . GLN B 1 260 ? 74.817 79.647 112.156 1.00 34.31 260 GLN B C 1
ATOM 2697 O O . GLN B 1 260 ? 74.399 79.045 111.164 1.00 34.31 260 GLN B O 1
ATOM 2703 N N . ASP B 1 261 ? 75.123 79.022 113.287 1.00 42.96 261 ASP B N 1
ATOM 2704 C CA . ASP B 1 261 ? 75.093 77.573 113.419 1.00 42.96 261 ASP B CA 1
ATOM 2705 C C . ASP B 1 261 ? 73.856 77.149 114.198 1.00 42.96 261 ASP B C 1
ATOM 2706 O O . ASP B 1 261 ? 73.572 77.699 115.266 1.00 42.96 261 ASP B O 1
ATOM 2711 N N . SER B 1 262 ? 73.128 76.170 113.663 1.00 55.20 262 SER B N 1
ATOM 2712 C CA . SER B 1 262 ? 71.931 75.645 114.309 1.00 55.20 262 SER B CA 1
ATOM 2713 C C . SER B 1 262 ? 72.019 74.149 114.578 1.00 55.20 262 SER B C 1
ATOM 2714 O O . SER B 1 262 ? 71.017 73.541 114.967 1.00 55.20 262 SER B O 1
ATOM 2717 N N . SER B 1 263 ? 73.186 73.544 114.381 1.00 54.28 263 SER B N 1
ATOM 2718 C CA . SER B 1 263 ? 73.361 72.135 114.681 1.00 54.28 263 SER B CA 1
ATOM 2719 C C . SER B 1 263 ? 73.267 71.902 116.188 1.00 54.28 263 SER B C 1
ATOM 2720 O O . SER B 1 263 ? 73.507 72.816 116.980 1.00 54.28 263 SER B O 1
ATOM 2723 N N . PRO B 1 264 ? 72.898 70.693 116.610 1.00 56.98 264 PRO B N 1
ATOM 2724 C CA . PRO B 1 264 ? 72.751 70.430 118.047 1.00 56.98 264 PRO B CA 1
ATOM 2725 C C . PRO B 1 264 ? 74.083 70.550 118.775 1.00 56.98 264 PRO B C 1
ATOM 2726 O O . PRO B 1 264 ? 75.072 69.912 118.408 1.00 56.98 264 PRO B O 1
ATOM 2730 N N . ASP B 1 265 ? 74.093 71.379 119.819 1.00 52.76 265 ASP B N 1
ATOM 2731 C CA . ASP B 1 265 ? 75.282 71.640 120.629 1.00 52.76 265 ASP B CA 1
ATOM 2732 C C . ASP B 1 265 ? 76.438 72.171 119.785 1.00 52.76 265 ASP B C 1
ATOM 2733 O O . ASP B 1 265 ? 77.606 71.952 120.110 1.00 52.76 265 ASP B O 1
ATOM 2738 N N . PHE B 1 266 ? 76.113 72.872 118.699 1.00 41.22 266 PHE B N 1
ATOM 2739 C CA . PHE B 1 266 ? 77.105 73.507 117.832 1.00 41.22 266 PHE B CA 1
ATOM 2740 C C . PHE B 1 266 ? 78.112 72.497 117.290 1.00 41.22 266 PHE B C 1
ATOM 2741 O O . PHE B 1 266 ? 79.290 72.807 117.114 1.00 41.22 266 PHE B O 1
ATOM 2749 N N . GLU B 1 267 ? 77.645 71.278 117.010 1.00 47.52 267 GLU B N 1
ATOM 2750 C CA . GLU B 1 267 ? 78.563 70.228 116.582 1.00 47.52 267 GLU B CA 1
ATOM 2751 C C . GLU B 1 267 ? 79.207 70.550 115.241 1.00 47.52 267 GLU B C 1
ATOM 2752 O O . GLU B 1 267 ? 80.323 70.099 114.967 1.00 47.52 267 GLU B O 1
ATOM 2758 N N . ASP B 1 268 ? 78.527 71.320 114.391 1.00 42.51 268 ASP B N 1
ATOM 2759 C CA . ASP B 1 268 ? 79.127 71.743 113.134 1.00 42.51 268 ASP B CA 1
ATOM 2760 C C . ASP B 1 268 ? 80.158 72.843 113.325 1.00 42.51 268 ASP B C 1
ATOM 2761 O O . ASP B 1 268 ? 81.014 73.029 112.455 1.00 42.51 268 ASP B O 1
ATOM 2766 N N . THR B 1 269 ? 80.091 73.577 114.436 1.00 31.29 269 THR B N 1
ATOM 2767 C CA . THR B 1 269 ? 81.112 74.576 114.727 1.00 31.29 269 THR B CA 1
ATOM 2768 C C . THR B 1 269 ? 82.409 73.917 115.172 1.00 31.29 269 THR B C 1
ATOM 2769 O O . THR B 1 269 ? 83.497 74.321 114.748 1.00 31.29 269 THR B O 1
ATOM 2773 N N . TRP B 1 270 ? 82.314 72.896 116.025 1.00 29.61 270 TRP B N 1
ATOM 2774 C CA . TRP B 1 270 ? 83.519 72.229 116.499 1.00 29.61 270 TRP B CA 1
ATOM 2775 C C . TRP B 1 270 ? 84.142 71.366 115.413 1.00 29.61 270 TRP B C 1
ATOM 2776 O O . TRP B 1 270 ? 85.364 71.193 115.388 1.00 29.61 270 TRP B O 1
ATOM 2787 N N . ARG B 1 271 ? 83.326 70.814 114.514 1.00 33.41 271 ARG B N 1
ATOM 2788 C CA . ARG B 1 271 ? 83.876 70.117 113.357 1.00 33.41 271 ARG B CA 1
ATOM 2789 C C . ARG B 1 271 ? 84.632 71.080 112.452 1.00 33.41 271 ARG B C 1
ATOM 2790 O O . ARG B 1 271 ? 85.693 70.740 111.919 1.00 33.41 271 ARG B O 1
ATOM 2798 N N . PHE B 1 272 ? 84.093 72.285 112.261 1.00 28.59 272 PHE B N 1
ATOM 2799 C CA . PHE B 1 272 ? 84.804 73.309 111.505 1.00 28.59 272 PHE B CA 1
ATOM 2800 C C . PHE B 1 272 ? 86.107 73.692 112.192 1.00 28.59 272 PHE B C 1
ATOM 2801 O O . PHE B 1 272 ? 87.136 73.876 111.534 1.00 28.59 272 PHE B O 1
ATOM 2809 N N . LEU B 1 273 ? 86.076 73.825 113.519 1.00 28.59 273 LEU B N 1
ATOM 2810 C CA . LEU B 1 273 ? 87.281 74.158 114.268 1.00 28.59 273 LEU B CA 1
ATOM 2811 C C . LEU B 1 273 ? 88.332 73.065 114.140 1.00 28.59 273 LEU B C 1
ATOM 2812 O O . LEU B 1 273 ? 89.529 73.354 114.039 1.00 28.59 273 LEU B O 1
ATOM 2817 N N . GLU B 1 274 ? 87.904 71.802 114.147 1.00 32.83 274 GLU B N 1
ATOM 2818 C CA . GLU B 1 274 ? 88.846 70.693 114.051 1.00 32.83 274 GLU B CA 1
ATOM 2819 C C . GLU B 1 274 ? 89.596 70.714 112.726 1.00 32.83 274 GLU B C 1
ATOM 2820 O O . GLU B 1 274 ? 90.828 70.622 112.697 1.00 32.83 274 GLU B O 1
ATOM 2826 N N . ASN B 1 275 ? 88.868 70.837 111.615 1.00 33.87 275 ASN B N 1
ATOM 2827 C CA . ASN B 1 275 ? 89.513 70.883 110.307 1.00 33.87 275 ASN B CA 1
ATOM 2828 C C . ASN B 1 275 ? 90.419 72.099 110.188 1.00 33.87 275 ASN B C 1
ATOM 2829 O O . ASN B 1 275 ? 91.486 72.031 109.569 1.00 33.87 275 ASN B O 1
ATOM 2834 N N A ARG B 1 276 ? 89.982 73.230 110.752 0.50 29.76 276 ARG B N 1
ATOM 2835 N N B ARG B 1 276 ? 90.005 73.231 110.760 0.50 29.76 276 ARG B N 1
ATOM 2836 C CA A ARG B 1 276 ? 90.820 74.460 110.726 0.50 29.76 276 ARG B CA 1
ATOM 2837 C CA B ARG B 1 276 ? 90.837 74.429 110.710 0.50 29.76 276 ARG B CA 1
ATOM 2838 C C A ARG B 1 276 ? 92.147 74.178 111.434 0.50 29.76 276 ARG B C 1
ATOM 2839 C C B ARG B 1 276 ? 92.142 74.233 111.467 0.50 29.76 276 ARG B C 1
ATOM 2840 O O A ARG B 1 276 ? 93.167 74.733 110.981 0.50 29.76 276 ARG B O 1
ATOM 2841 O O B ARG B 1 276 ? 93.205 74.653 110.998 0.50 29.76 276 ARG B O 1
ATOM 2856 N N . VAL B 1 277 ? 92.082 73.613 112.644 1.00 34.06 277 VAL B N 1
ATOM 2857 C CA . VAL B 1 277 ? 93.302 73.375 113.407 1.00 34.06 277 VAL B CA 1
ATOM 2858 C C . VAL B 1 277 ? 94.177 72.340 112.712 1.00 34.06 277 VAL B C 1
ATOM 2859 O O . VAL B 1 277 ? 95.403 72.488 112.649 1.00 34.06 277 VAL B O 1
ATOM 2863 N N . ASN B 1 278 ? 93.568 71.282 112.172 1.00 41.41 278 ASN B N 1
ATOM 2864 C CA . ASN B 1 278 ? 94.344 70.264 111.470 1.00 41.41 278 ASN B CA 1
ATOM 2865 C C . ASN B 1 278 ? 95.047 70.844 110.250 1.00 41.41 278 ASN B C 1
ATOM 2866 O O . ASN B 1 278 ? 96.217 70.538 109.996 1.00 41.41 278 ASN B O 1
ATOM 2871 N N . ASP B 1 279 ? 94.353 71.683 109.481 1.00 47.21 279 ASP B N 1
ATOM 2872 C CA . ASP B 1 279 ? 94.969 72.299 108.314 1.00 47.21 279 ASP B CA 1
ATOM 2873 C C . ASP B 1 279 ? 96.054 73.301 108.678 1.00 47.21 279 ASP B C 1
ATOM 2874 O O . ASP B 1 279 ? 96.885 73.623 107.823 1.00 47.21 279 ASP B O 1
ATOM 2879 N N . ALA B 1 280 ? 96.071 73.799 109.912 1.00 53.48 280 ALA B N 1
ATOM 2880 C CA . ALA B 1 280 ? 97.090 74.746 110.340 1.00 53.48 280 ALA B CA 1
ATOM 2881 C C . ALA B 1 280 ? 98.323 74.070 110.917 1.00 53.48 280 ALA B C 1
ATOM 2882 O O . ALA B 1 280 ? 99.407 74.661 110.887 1.00 53.48 280 ALA B O 1
ATOM 2884 N N . MET B 1 281 ? 98.186 72.855 111.442 1.00 63.64 281 MET B N 1
ATOM 2885 C CA . MET B 1 281 ? 99.330 72.104 111.937 1.00 63.64 281 MET B CA 1
ATOM 2886 C C . MET B 1 281 ? 100.124 71.442 110.821 1.00 63.64 281 MET B C 1
ATOM 2887 O O . MET B 1 281 ? 101.178 70.858 111.094 1.00 63.64 281 MET B O 1
ATOM 2892 N N . ASN B 1 282 ? 99.647 71.514 109.578 1.00 76.51 282 ASN B N 1
ATOM 2893 C CA . ASN B 1 282 ? 100.328 70.932 108.429 1.00 76.51 282 ASN B CA 1
ATOM 2894 C C . ASN B 1 282 ? 101.097 71.972 107.620 1.00 76.51 282 ASN B C 1
ATOM 2895 O O . ASN B 1 282 ? 101.178 71.867 106.392 1.00 76.51 282 ASN B O 1
ATOM 2900 N N . MET B 1 283 ? 101.659 72.977 108.283 1.00 93.37 283 MET B N 1
ATOM 2901 C CA . MET B 1 283 ? 102.448 73.993 107.597 1.00 93.37 283 MET B CA 1
ATOM 2902 C C . MET B 1 283 ? 103.853 73.482 107.291 1.00 93.37 283 MET B C 1
ATOM 2903 O O . MET B 1 283 ? 104.671 73.305 108.194 1.00 93.37 283 MET B O 1
ATOM 2908 N N . SER C 1 95 ? 87.840 109.552 68.480 1.00 81.84 95 SER C N 1
ATOM 2909 C CA . SER C 1 95 ? 87.505 108.729 69.636 1.00 81.84 95 SER C CA 1
ATOM 2910 C C . SER C 1 95 ? 86.091 109.022 70.124 1.00 81.84 95 SER C C 1
ATOM 2911 O O . SER C 1 95 ? 85.394 109.866 69.563 1.00 81.84 95 SER C O 1
ATOM 2914 N N . GLU C 1 96 ? 85.670 108.308 71.166 1.00 79.16 96 GLU C N 1
ATOM 2915 C CA . GLU C 1 96 ? 84.368 108.532 71.779 1.00 79.16 96 GLU C CA 1
ATOM 2916 C C . GLU C 1 96 ? 84.396 109.610 72.852 1.00 79.16 96 GLU C C 1
ATOM 2917 O O . GLU C 1 96 ? 83.332 110.011 73.334 1.00 79.16 96 GLU C O 1
ATOM 2919 N N . GLU C 1 97 ? 85.582 110.084 73.237 1.00 87.53 97 GLU C N 1
ATOM 2920 C CA . GLU C 1 97 ? 85.669 111.128 74.250 1.00 87.53 97 GLU C CA 1
ATOM 2921 C C . GLU C 1 97 ? 85.059 112.435 73.765 1.00 87.53 97 GLU C C 1
ATOM 2922 O O . GLU C 1 97 ? 84.546 113.216 74.575 1.00 87.53 97 GLU C O 1
ATOM 2928 N N . GLN C 1 98 ? 85.117 112.697 72.459 1.00 81.89 98 GLN C N 1
ATOM 2929 C CA . GLN C 1 98 ? 84.587 113.950 71.932 1.00 81.89 98 GLN C CA 1
ATOM 2930 C C . GLN C 1 98 ? 83.076 114.038 72.112 1.00 81.89 98 GLN C C 1
ATOM 2931 O O . GLN C 1 98 ? 82.550 115.099 72.467 1.00 81.89 98 GLN C O 1
ATOM 2937 N N . LEU C 1 99 ? 82.359 112.939 71.869 1.00 79.93 99 LEU C N 1
ATOM 2938 C CA . LEU C 1 99 ? 80.902 112.991 71.952 1.00 79.93 99 LEU C CA 1
ATOM 2939 C C . LEU C 1 99 ? 80.432 113.120 73.396 1.00 79.93 99 LEU C C 1
ATOM 2940 O O . LEU C 1 99 ? 79.505 113.886 73.683 1.00 79.93 99 LEU C O 1
ATOM 2945 N N . GLN C 1 100 ? 81.060 112.389 74.322 1.00 76.11 100 GLN C N 1
ATOM 2946 C CA . GLN C 1 100 ? 80.695 112.539 75.726 1.00 76.11 100 GLN C CA 1
ATOM 2947 C C . GLN C 1 100 ? 81.050 113.927 76.241 1.00 76.11 100 GLN C C 1
ATOM 2948 O O . GLN C 1 100 ? 80.366 114.450 77.128 1.00 76.11 100 GLN C O 1
ATOM 2954 N N . HIS C 1 101 ? 82.104 114.538 75.696 1.00 65.47 101 HIS C N 1
ATOM 2955 C CA . HIS C 1 101 ? 82.385 115.936 75.996 1.00 65.47 101 HIS C CA 1
ATOM 2956 C C . HIS C 1 101 ? 81.242 116.830 75.536 1.00 65.47 101 HIS C C 1
ATOM 2957 O O . HIS C 1 101 ? 80.867 117.780 76.232 1.00 65.47 101 HIS C O 1
ATOM 2964 N N . ARG C 1 102 ? 80.681 116.544 74.360 1.00 63.65 102 ARG C N 1
ATOM 2965 C CA . ARG C 1 102 ? 79.513 117.289 73.902 1.00 63.65 102 ARG C CA 1
ATOM 2966 C C . ARG C 1 102 ? 78.282 116.943 74.730 1.00 63.65 102 ARG C C 1
ATOM 2967 O O . ARG C 1 102 ? 77.428 117.804 74.970 1.00 63.65 102 ARG C O 1
ATOM 2969 N N . ILE C 1 103 ? 78.169 115.687 75.167 1.00 67.47 103 ILE C N 1
ATOM 2970 C CA . ILE C 1 103 ? 77.055 115.297 76.028 1.00 67.47 103 ILE C CA 1
ATOM 2971 C C . ILE C 1 103 ? 77.115 116.059 77.344 1.00 67.47 103 ILE C C 1
ATOM 2972 O O . ILE C 1 103 ? 76.114 116.621 77.806 1.00 67.47 103 ILE C O 1
ATOM 2977 N N . LEU C 1 104 ? 78.297 116.097 77.964 1.00 54.57 104 LEU C N 1
ATOM 2978 C CA . LEU C 1 104 ? 78.461 116.850 79.202 1.00 54.57 104 LEU C CA 1
ATOM 2979 C C . LEU C 1 104 ? 78.265 118.341 78.966 1.00 54.57 104 LEU C C 1
ATOM 2980 O O . LEU C 1 104 ? 77.678 119.038 79.802 1.00 54.57 104 LEU C O 1
ATOM 2985 N N . THR C 1 105 ? 78.747 118.849 77.830 1.00 56.43 105 THR C N 1
ATOM 2986 C CA . THR C 1 105 ? 78.587 120.266 77.523 1.00 56.43 105 THR C CA 1
ATOM 2987 C C . THR C 1 105 ? 77.118 120.641 77.374 1.00 56.43 105 THR C C 1
ATOM 2988 O O . THR C 1 105 ? 76.694 121.714 77.818 1.00 56.43 105 THR C O 1
ATOM 2992 N N . ALA C 1 106 ? 76.325 119.772 76.744 1.00 61.81 106 ALA C N 1
ATOM 2993 C CA . ALA C 1 106 ? 74.915 120.079 76.538 1.00 61.81 106 ALA C CA 1
ATOM 2994 C C . ALA C 1 106 ? 74.118 119.974 77.831 1.00 61.81 106 ALA C C 1
ATOM 2995 O O . ALA C 1 106 ? 73.090 120.643 77.979 1.00 61.81 106 ALA C O 1
ATOM 2997 N N . ALA C 1 107 ? 74.574 119.145 78.773 1.00 59.26 107 ALA C N 1
ATOM 2998 C CA . ALA C 1 107 ? 73.850 118.971 80.027 1.00 59.26 107 ALA C CA 1
ATOM 2999 C C . ALA C 1 107 ? 73.852 120.240 80.868 1.00 59.26 107 ALA C C 1
ATOM 3000 O O . ALA C 1 107 ? 72.912 120.472 81.635 1.00 59.26 107 ALA C O 1
ATOM 3002 N N . LEU C 1 108 ? 74.886 121.074 80.736 1.00 56.48 108 LEU C N 1
ATOM 3003 C CA . LEU C 1 108 ? 74.998 122.270 81.562 1.00 56.48 108 LEU C CA 1
ATOM 3004 C C . LEU C 1 108 ? 73.879 123.270 81.308 1.00 56.48 108 LEU C C 1
ATOM 3005 O O . LEU C 1 108 ? 73.662 124.160 82.137 1.00 56.48 108 LEU C O 1
ATOM 3010 N N . GLU C 1 109 ? 73.167 123.150 80.187 1.00 75.24 109 GLU C N 1
ATOM 3011 C CA . GLU C 1 109 ? 72.076 124.072 79.896 1.00 75.24 109 GLU C CA 1
ATOM 3012 C C . GLU C 1 109 ? 70.847 123.800 80.750 1.00 75.24 109 GLU C C 1
ATOM 3013 O O . GLU C 1 109 ? 69.974 124.667 80.852 1.00 75.24 109 GLU C O 1
ATOM 3019 N N . PHE C 1 110 ? 70.760 122.619 81.361 1.00 76.26 110 PHE C N 1
ATOM 3020 C CA . PHE C 1 110 ? 69.610 122.234 82.165 1.00 76.26 110 PHE C CA 1
ATOM 3021 C C . PHE C 1 110 ? 69.946 122.032 83.634 1.00 76.26 110 PHE C C 1
ATOM 3022 O O . PHE C 1 110 ? 69.043 121.735 84.423 1.00 76.26 110 PHE C O 1
ATOM 3030 N N . VAL C 1 111 ? 71.215 122.173 84.020 1.00 60.93 111 VAL C N 1
ATOM 3031 C CA . VAL C 1 111 ? 71.579 122.054 85.433 1.00 60.93 111 VAL C CA 1
ATOM 3032 C C . VAL C 1 111 ? 70.811 123.034 86.315 1.00 60.93 111 VAL C C 1
ATOM 3033 O O . VAL C 1 111 ? 70.318 122.616 87.375 1.00 60.93 111 VAL C O 1
ATOM 3037 N N . PRO C 1 112 ? 70.661 124.317 85.959 1.00 66.24 112 PRO C N 1
ATOM 3038 C CA . PRO C 1 112 ? 69.909 125.224 86.842 1.00 66.24 112 PRO C CA 1
ATOM 3039 C C . PRO C 1 112 ? 68.471 124.802 87.066 1.00 66.24 112 PRO C C 1
ATOM 3040 O O . PRO C 1 112 ? 67.877 125.193 88.078 1.00 66.24 112 PRO C O 1
ATOM 3044 N N . ALA C 1 113 ? 67.892 124.018 86.159 1.00 72.13 113 ALA C N 1
ATOM 3045 C CA . ALA C 1 113 ? 66.542 123.509 86.350 1.00 72.13 113 ALA C CA 1
ATOM 3046 C C . ALA C 1 113 ? 66.506 122.217 87.151 1.00 72.13 113 ALA C C 1
ATOM 3047 O O . ALA C 1 113 ? 65.568 122.006 87.926 1.00 72.13 113 ALA C O 1
ATOM 3049 N N . HIS C 1 114 ? 67.504 121.351 86.992 1.00 74.98 114 HIS C N 1
ATOM 3050 C CA . HIS C 1 114 ? 67.483 120.034 87.615 1.00 74.98 114 HIS C CA 1
ATOM 3051 C C . HIS C 1 114 ? 68.589 119.839 88.638 1.00 74.98 114 HIS C C 1
ATOM 3052 O O . HIS C 1 114 ? 68.310 119.429 89.770 1.00 74.98 114 HIS C O 1
ATOM 3059 N N . GLY C 1 115 ? 69.835 120.109 88.279 1.00 53.69 115 GLY C N 1
ATOM 3060 C CA . GLY C 1 115 ? 70.939 119.951 89.195 1.00 53.69 115 GLY C CA 1
ATOM 3061 C C . GLY C 1 115 ? 72.066 119.180 88.547 1.00 53.69 115 GLY C C 1
ATOM 3062 O O . GLY C 1 115 ? 72.119 119.035 87.328 1.00 53.69 115 GLY C O 1
ATOM 3063 N N . TRP C 1 116 ? 72.971 118.678 89.386 1.00 41.45 116 TRP C N 1
ATOM 3064 C CA . TRP C 1 116 ? 74.172 117.985 88.938 1.00 41.45 116 TRP C CA 1
ATOM 3065 C C . TRP C 1 116 ? 74.008 116.473 88.969 1.00 41.45 116 TRP C C 1
ATOM 3066 O O . TRP C 1 116 ? 74.973 115.746 89.224 1.00 41.45 116 TRP C O 1
ATOM 3077 N N . THR C 1 117 ? 72.799 115.989 88.712 1.00 61.90 117 THR C N 1
ATOM 3078 C CA . THR C 1 117 ? 72.497 114.568 88.749 1.00 61.90 117 THR C CA 1
ATOM 3079 C C . THR C 1 117 ? 72.623 113.976 87.346 1.00 61.90 117 THR C C 1
ATOM 3080 O O . THR C 1 117 ? 72.971 114.665 86.384 1.00 61.90 117 THR C O 1
ATOM 3084 N N . ALA C 1 118 ? 72.335 112.681 87.215 1.00 62.32 118 ALA C N 1
ATOM 3085 C CA . ALA C 1 118 ? 72.341 112.021 85.916 1.00 62.32 118 ALA C CA 1
ATOM 3086 C C . ALA C 1 118 ? 71.067 112.269 85.123 1.00 62.32 118 ALA C C 1
ATOM 3087 O O . ALA C 1 118 ? 70.993 111.865 83.959 1.00 62.32 118 ALA C O 1
ATOM 3089 N N . GLU C 1 119 ? 70.065 112.911 85.725 1.00 69.62 119 GLU C N 1
ATOM 3090 C CA . GLU C 1 119 ? 68.852 113.244 84.988 1.00 69.62 119 GLU C CA 1
ATOM 3091 C C . GLU C 1 119 ? 69.115 114.340 83.963 1.00 69.62 119 GLU C C 1
ATOM 3092 O O . GLU C 1 119 ? 68.573 114.303 82.853 1.00 69.62 119 GLU C O 1
ATOM 3098 N N . ALA C 1 120 ? 69.937 115.331 84.320 1.00 67.31 120 ALA C N 1
ATOM 3099 C CA . ALA C 1 120 ? 70.280 116.382 83.368 1.00 67.31 120 ALA C CA 1
ATOM 3100 C C . ALA C 1 120 ? 71.270 115.888 82.322 1.00 67.31 120 ALA C C 1
ATOM 3101 O O . ALA C 1 120 ? 71.306 116.420 81.208 1.00 67.31 120 ALA C O 1
ATOM 3103 N N . ILE C 1 121 ? 72.082 114.886 82.663 1.00 60.49 121 ILE C N 1
ATOM 3104 C CA . ILE C 1 121 ? 72.980 114.288 81.679 1.00 60.49 121 ILE C CA 1
ATOM 3105 C C . ILE C 1 121 ? 72.177 113.665 80.545 1.00 60.49 121 ILE C C 1
ATOM 3106 O O . ILE C 1 121 ? 72.492 113.842 79.362 1.00 60.49 121 ILE C O 1
ATOM 3111 N N . ALA C 1 122 ? 71.122 112.925 80.893 1.00 66.48 122 ALA C N 1
ATOM 3112 C CA . ALA C 1 122 ? 70.264 112.336 79.872 1.00 66.48 122 ALA C CA 1
ATOM 3113 C C . ALA C 1 122 ? 69.450 113.402 79.152 1.00 66.48 122 ALA C C 1
ATOM 3114 O O . ALA C 1 122 ? 69.326 113.369 77.922 1.00 66.48 122 ALA C O 1
ATOM 3116 N N . GLU C 1 123 ? 68.892 114.358 79.898 1.00 73.51 123 GLU C N 1
ATOM 3117 C CA . GLU C 1 123 ? 68.101 115.414 79.273 1.00 73.51 123 GLU C CA 1
ATOM 3118 C C . GLU C 1 123 ? 68.962 116.290 78.373 1.00 73.51 123 GLU C C 1
ATOM 3119 O O . GLU C 1 123 ? 68.510 116.732 77.311 1.00 73.51 123 GLU C O 1
ATOM 3125 N N . GLY C 1 124 ? 70.201 116.562 78.784 1.00 69.13 124 GLY C N 1
ATOM 3126 C CA . GLY C 1 124 ? 71.125 117.253 77.904 1.00 69.13 124 GLY C CA 1
ATOM 3127 C C . GLY C 1 124 ? 71.475 116.447 76.671 1.00 69.13 124 GLY C C 1
ATOM 3128 O O . GLY C 1 124 ? 71.662 117.012 75.590 1.00 69.13 124 GLY C O 1
ATOM 3129 N N . ALA C 1 125 ? 71.569 115.123 76.811 1.00 67.77 125 ALA C N 1
ATOM 3130 C CA . ALA C 1 125 ? 71.812 114.264 75.658 1.00 67.77 125 ALA C CA 1
ATOM 3131 C C . ALA C 1 125 ? 70.571 114.113 74.788 1.00 67.77 125 ALA C C 1
ATOM 3132 O O . ALA C 1 125 ? 70.692 113.893 73.578 1.00 67.77 125 ALA C O 1
ATOM 3134 N N . GLN C 1 126 ? 69.378 114.224 75.380 1.00 68.89 126 GLN C N 1
ATOM 3135 C CA . GLN C 1 126 ? 68.145 114.144 74.606 1.00 68.89 126 GLN C CA 1
ATOM 3136 C C . GLN C 1 126 ? 68.035 115.267 73.585 1.00 68.89 126 GLN C C 1
ATOM 3137 O O . GLN C 1 126 ? 67.333 115.107 72.581 1.00 68.89 126 GLN C O 1
ATOM 3139 N N . SER C 1 127 ? 68.702 116.396 73.820 1.00 77.72 127 SER C N 1
ATOM 3140 C CA . SER C 1 127 ? 68.787 117.447 72.817 1.00 77.72 127 SER C CA 1
ATOM 3141 C C . SER C 1 127 ? 69.814 117.137 71.737 1.00 77.72 127 SER C C 1
ATOM 3142 O O . SER C 1 127 ? 69.836 117.824 70.710 1.00 77.72 127 SER C O 1
ATOM 3145 N N . LEU C 1 128 ? 70.661 116.129 71.945 1.00 75.63 128 LEU C N 1
ATOM 3146 C CA . LEU C 1 128 ? 71.624 115.706 70.939 1.00 75.63 128 LEU C CA 1
ATOM 3147 C C . LEU C 1 128 ? 71.166 114.491 70.146 1.00 75.63 128 LEU C C 1
ATOM 3148 O O . LEU C 1 128 ? 71.680 114.260 69.047 1.00 75.63 128 LEU C O 1
ATOM 3150 N N . GLY C 1 129 ? 70.221 113.714 70.674 1.00 68.50 129 GLY C N 1
ATOM 3151 C CA . GLY C 1 129 ? 69.695 112.554 69.990 1.00 68.50 129 GLY C CA 1
ATOM 3152 C C . GLY C 1 129 ? 70.444 111.264 70.244 1.00 68.50 129 GLY C C 1
ATOM 3153 O O . GLY C 1 129 ? 69.994 110.207 69.783 1.00 68.50 129 GLY C O 1
ATOM 3154 N N . LEU C 1 130 ? 71.565 111.313 70.956 1.00 70.77 130 LEU C N 1
ATOM 3155 C CA . LEU C 1 130 ? 72.345 110.112 71.232 1.00 70.77 130 LEU C CA 1
ATOM 3156 C C . LEU C 1 130 ? 71.582 109.154 72.141 1.00 70.77 130 LEU C C 1
ATOM 3157 O O . LEU C 1 130 ? 71.707 107.936 72.018 1.00 70.77 130 LEU C O 1
ATOM 3159 N N . GLY C 1 139 ? 77.890 107.660 85.131 1.00 54.82 139 GLY C N 1
ATOM 3160 C CA . GLY C 1 139 ? 77.387 107.344 86.455 1.00 54.82 139 GLY C CA 1
ATOM 3161 C C . GLY C 1 139 ? 76.269 108.258 86.914 1.00 54.82 139 GLY C C 1
ATOM 3162 O O . GLY C 1 139 ? 76.007 109.292 86.301 1.00 54.82 139 GLY C O 1
ATOM 3163 N N . LYS C 1 140 ? 75.598 107.869 87.996 1.00 55.81 140 LYS C N 1
ATOM 3164 C CA . LYS C 1 140 ? 74.529 10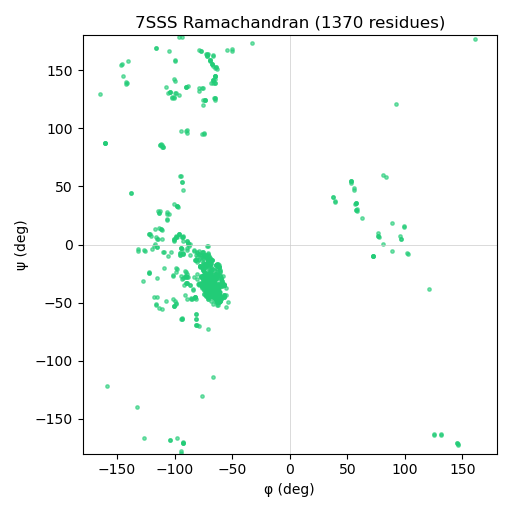8.675 88.567 1.00 55.81 140 LYS C CA 1
ATOM 3165 C C . LYS C 1 140 ? 75.014 109.621 89.656 1.00 55.81 140 LYS C C 1
ATOM 3166 O O . LYS C 1 140 ? 74.235 110.464 90.114 1.00 55.81 140 LYS C O 1
ATOM 3168 N N . ASP C 1 141 ? 76.275 109.501 90.078 1.00 50.79 141 ASP C N 1
ATOM 3169 C CA . ASP C 1 141 ? 76.808 110.394 91.101 1.00 50.79 141 ASP C CA 1
ATOM 3170 C C . ASP C 1 141 ? 76.839 111.837 90.614 1.00 50.79 141 ASP C C 1
ATOM 3171 O O . ASP C 1 141 ? 76.475 112.759 91.354 1.00 50.79 141 ASP C O 1
ATOM 3176 N N . GLY C 1 142 ? 77.260 112.050 89.371 1.00 40.49 142 GLY C N 1
ATOM 3177 C CA . GLY C 1 142 ? 77.443 113.383 88.845 1.00 40.49 142 GLY C CA 1
ATOM 3178 C C . GLY C 1 142 ? 78.852 113.916 88.938 1.00 40.49 142 GLY C C 1
ATOM 3179 O O . GLY C 1 142 ? 79.070 115.091 88.629 1.00 40.49 142 GLY C O 1
ATOM 3180 N N . SER C 1 143 ? 79.815 113.088 89.347 1.00 36.34 143 SER C N 1
ATOM 3181 C CA . SER C 1 143 ? 81.188 113.557 89.498 1.00 36.34 143 SER C CA 1
ATOM 3182 C C . SER C 1 143 ? 81.772 114.008 88.167 1.00 36.34 143 SER C C 1
ATOM 3183 O O . SER C 1 143 ? 82.468 115.026 88.101 1.00 36.34 143 SER C O 1
ATOM 3186 N N . GLU C 1 144 ? 81.510 113.255 87.098 1.00 37.26 144 GLU C N 1
ATOM 3187 C CA . GLU C 1 144 ? 82.087 113.583 85.799 1.00 37.26 144 GLU C CA 1
ATOM 3188 C C . GLU C 1 144 ? 81.540 114.899 85.266 1.00 37.26 144 GLU C C 1
ATOM 3189 O O . GLU C 1 144 ? 82.281 115.692 84.677 1.00 37.26 144 GLU C O 1
ATOM 3195 N N . LEU C 1 145 ? 80.244 115.143 85.453 1.00 33.76 145 LEU C N 1
ATOM 3196 C CA . LEU C 1 145 ? 79.660 116.401 85.007 1.00 33.76 145 LEU C CA 1
ATOM 3197 C C . LEU C 1 145 ? 80.237 117.583 85.775 1.00 33.76 145 LEU C C 1
ATOM 3198 O O . LEU C 1 145 ? 80.504 118.639 85.191 1.00 33.76 145 LEU C O 1
ATOM 3203 N N . ILE C 1 146 ? 80.431 117.429 87.086 1.00 28.59 146 ILE C N 1
ATOM 3204 C CA . ILE C 1 146 ? 80.964 118.522 87.892 1.00 28.59 146 ILE C CA 1
ATOM 3205 C C . ILE C 1 146 ? 82.431 118.768 87.567 1.00 28.59 146 ILE C C 1
ATOM 3206 O O . ILE C 1 146 ? 82.860 119.916 87.414 1.00 28.59 146 ILE C O 1
ATOM 3211 N N . LEU C 1 147 ? 83.225 117.702 87.462 1.00 28.59 147 LEU C N 1
ATOM 3212 C CA . LEU C 1 147 ? 84.640 117.869 87.150 1.00 28.59 147 LEU C CA 1
ATOM 3213 C C . LEU C 1 147 ? 84.848 118.415 85.745 1.00 28.59 147 LEU C C 1
ATOM 3214 O O . LEU C 1 147 ? 85.831 119.119 85.496 1.00 28.59 147 LEU C O 1
ATOM 3219 N N . HIS C 1 148 ? 83.950 118.091 84.815 1.00 32.54 148 HIS C N 1
ATOM 3220 C CA . HIS C 1 148 ? 84.023 118.665 83.477 1.00 32.54 148 HIS C CA 1
ATOM 3221 C C . HIS C 1 148 ? 83.732 120.159 83.500 1.00 32.54 148 HIS C C 1
ATOM 3222 O O . HIS C 1 148 ? 84.398 120.938 82.810 1.00 32.54 148 HIS C O 1
ATOM 3229 N N . PHE C 1 149 ? 82.736 120.575 84.284 1.00 28.59 149 PHE C N 1
ATOM 3230 C CA . PHE C 1 149 ? 82.400 121.991 84.383 1.00 28.59 149 PHE C CA 1
ATOM 3231 C C . PHE C 1 149 ? 83.533 122.788 85.017 1.00 28.59 149 PHE C C 1
ATOM 3232 O O . PHE C 1 149 ? 83.838 123.903 84.579 1.00 28.59 149 PHE C O 1
ATOM 3240 N N . VAL C 1 150 ? 84.160 122.240 86.057 1.00 28.59 150 VAL C N 1
ATOM 3241 C CA . VAL C 1 150 ? 85.265 122.936 86.706 1.00 28.59 150 VAL C CA 1
ATOM 3242 C C . VAL C 1 150 ? 86.461 123.031 85.769 1.00 28.59 150 VAL C C 1
ATOM 3243 O O . VAL C 1 150 ? 87.127 124.068 85.698 1.00 28.59 150 VAL C O 1
ATOM 3247 N N . THR C 1 151 ? 86.749 121.956 85.034 1.00 28.59 151 THR C N 1
ATOM 3248 C CA . THR C 1 151 ? 87.871 121.973 84.100 1.00 28.59 151 THR C CA 1
ATOM 3249 C C . THR C 1 151 ? 87.663 123.006 83.001 1.00 28.59 151 THR C C 1
ATOM 3250 O O . THR C 1 151 ? 88.597 123.724 82.629 1.00 28.59 151 THR C O 1
ATOM 3254 N N A GLN C 1 152 ? 86.443 123.099 82.467 0.50 28.59 152 GLN C N 1
ATOM 3255 N N B GLN C 1 152 ? 86.445 123.090 82.467 0.50 28.59 152 GLN C N 1
ATOM 3256 C CA A GLN C 1 152 ? 86.190 124.052 81.393 0.50 28.59 152 GLN C CA 1
ATOM 3257 C CA B GLN C 1 152 ? 86.167 124.043 81.401 0.50 28.59 152 GLN C CA 1
ATOM 3258 C C A GLN C 1 152 ? 86.155 125.484 81.908 0.50 28.59 152 GLN C C 1
ATOM 3259 C C B GLN C 1 152 ? 86.158 125.476 81.911 0.50 28.59 152 GLN C C 1
ATOM 3260 O O A GLN C 1 152 ? 86.492 126.411 81.166 0.50 28.59 152 GLN C O 1
ATOM 3261 O O B GLN C 1 152 ? 86.515 126.395 81.169 0.50 28.59 152 GLN C O 1
ATOM 3272 N N . CYS C 1 153 ? 85.751 125.689 83.163 1.00 28.59 153 CYS C N 1
ATOM 3273 C CA . CYS C 1 153 ? 85.772 127.035 83.725 1.00 28.59 153 CYS C CA 1
ATOM 3274 C C . CYS C 1 153 ? 87.194 127.507 83.981 1.00 28.59 153 CYS C C 1
ATOM 3275 O O . CYS C 1 153 ? 87.474 128.705 83.884 1.00 28.59 153 CYS C O 1
ATOM 3278 N N . ASN C 1 154 ? 88.099 126.588 84.314 1.00 28.59 154 ASN C N 1
ATOM 3279 C CA . ASN C 1 154 ? 89.504 126.950 84.444 1.00 28.59 154 ASN C CA 1
ATOM 3280 C C . ASN C 1 154 ? 90.109 127.295 83.091 1.00 28.59 154 ASN C C 1
ATOM 3281 O O . ASN C 1 154 ? 90.964 128.181 82.996 1.00 28.59 154 ASN C O 1
ATOM 3286 N N . THR C 1 155 ? 89.684 126.599 82.035 1.00 28.59 155 THR C N 1
ATOM 3287 C CA . THR C 1 155 ? 90.169 126.906 80.694 1.00 28.59 155 THR C CA 1
ATOM 3288 C C . THR C 1 155 ? 89.657 128.259 80.216 1.00 28.59 155 THR C C 1
ATOM 3289 O O . THR C 1 155 ? 90.382 129.002 79.549 1.00 28.59 155 THR C O 1
ATOM 3293 N N . ARG C 1 156 ? 88.408 128.594 80.537 1.00 28.59 156 ARG C N 1
ATOM 3294 C CA . ARG C 1 156 ? 87.898 129.914 80.189 1.00 28.59 156 ARG C CA 1
ATOM 3295 C C . ARG C 1 156 ? 88.637 131.012 80.938 1.00 28.59 156 ARG C C 1
ATOM 3296 O O . ARG C 1 156 ? 88.825 132.106 80.399 1.00 28.59 156 ARG C O 1
ATOM 3304 N N . LEU C 1 157 ? 89.058 130.744 82.175 1.00 28.59 157 LEU C N 1
ATOM 3305 C CA . LEU C 1 157 ? 89.753 131.760 82.957 1.00 28.59 157 LEU C CA 1
ATOM 3306 C C . LEU C 1 157 ? 91.128 132.063 82.381 1.00 28.59 157 LEU C C 1
ATOM 3307 O O . LEU C 1 157 ? 91.513 133.231 82.269 1.00 28.59 157 LEU C O 1
ATOM 3312 N N . THR C 1 158 ? 91.887 131.030 82.012 1.00 28.59 158 THR C N 1
ATOM 3313 C CA . THR C 1 158 ? 93.219 131.267 81.470 1.00 28.59 158 THR C CA 1
ATOM 3314 C C . THR C 1 158 ? 93.177 131.909 80.090 1.00 28.59 158 THR C C 1
ATOM 3315 O O . THR C 1 158 ? 94.166 132.522 79.680 1.00 28.59 158 THR C O 1
ATOM 3319 N N . ARG C 1 159 ? 92.064 131.784 79.367 1.00 35.47 159 ARG C N 1
ATOM 3320 C CA . ARG C 1 159 ? 91.908 132.532 78.125 1.00 35.47 159 ARG C CA 1
ATOM 3321 C C . ARG C 1 159 ? 91.582 133.994 78.395 1.00 35.47 159 ARG C C 1
ATOM 3322 O O . ARG C 1 159 ? 92.045 134.879 77.671 1.00 35.47 159 ARG C O 1
ATOM 3330 N N . VAL C 1 160 ? 90.781 134.264 79.425 1.00 33.37 160 VAL C N 1
ATOM 3331 C CA . VAL C 1 160 ? 90.465 135.642 79.783 1.00 33.37 160 VAL C CA 1
ATOM 3332 C C . VAL C 1 160 ? 91.708 136.361 80.290 1.00 33.37 160 VAL C C 1
ATOM 3333 O O . VAL C 1 160 ? 91.940 137.531 79.968 1.00 33.37 160 VAL C O 1
ATOM 3337 N N . LEU C 1 161 ? 92.523 135.675 81.092 1.00 33.05 161 LEU C N 1
ATOM 3338 C CA . LEU C 1 161 ? 93.703 136.307 81.670 1.00 33.05 161 LEU C CA 1
ATOM 3339 C C . LEU C 1 161 ? 94.748 136.622 80.607 1.00 33.05 161 LEU C C 1
ATOM 3340 O O . LEU C 1 161 ? 95.393 137.674 80.660 1.00 33.05 161 LEU C O 1
ATOM 3345 N N . GLU C 1 162 ? 94.935 135.724 79.637 1.00 45.90 162 GLU C N 1
ATOM 3346 C CA . GLU C 1 162 ? 95.927 135.974 78.598 1.00 45.90 162 GLU C CA 1
ATOM 3347 C C . GLU C 1 162 ? 95.459 137.042 77.618 1.00 45.90 162 GLU C C 1
ATOM 3348 O O . GLU C 1 162 ? 96.288 137.710 76.992 1.00 45.90 162 GLU C O 1
ATOM 3354 N N . GLU C 1 163 ? 94.146 137.221 77.469 1.00 53.12 163 GLU C N 1
ATOM 3355 C CA . GLU C 1 163 ? 93.649 138.295 76.618 1.00 53.12 163 GLU C CA 1
ATOM 3356 C C . GLU C 1 163 ? 93.810 139.653 77.282 1.00 53.12 163 GLU C C 1
ATOM 3357 O O . GLU C 1 163 ? 93.995 140.660 76.591 1.00 53.12 163 GLU C O 1
ATOM 3363 N N . GLU C 1 164 ? 93.731 139.707 78.611 1.00 53.02 164 GLU C N 1
ATOM 3364 C CA . GLU C 1 164 ? 94.001 140.955 79.312 1.00 53.02 164 GLU C CA 1
ATOM 3365 C C . GLU C 1 164 ? 95.489 141.265 79.340 1.00 53.02 164 GLU C C 1
ATOM 3366 O O . GLU C 1 164 ? 95.876 142.434 79.422 1.00 53.02 164 GLU C O 1
ATOM 3372 N N . GLN C 1 165 ? 96.333 140.234 79.281 1.00 56.05 165 GLN C N 1
ATOM 3373 C CA . GLN C 1 165 ? 97.773 140.457 79.246 1.00 56.05 165 GLN C CA 1
ATOM 3374 C C . GLN C 1 165 ? 98.192 141.133 77.948 1.00 56.05 165 GLN C C 1
ATOM 3375 O O . GLN C 1 165 ? 99.100 141.971 77.942 1.00 56.05 165 GLN C O 1
ATOM 3381 N N . LYS C 1 166 ? 97.547 140.776 76.836 1.00 62.37 166 LYS C N 1
ATOM 3382 C CA . LYS C 1 166 ? 97.857 141.416 75.564 1.00 62.37 166 LYS C CA 1
ATOM 3383 C C . LYS C 1 166 ? 97.496 142.894 75.574 1.00 62.37 166 LYS C C 1
ATOM 3384 O O . LYS C 1 166 ? 98.202 143.705 74.965 1.00 62.37 166 LYS C O 1
ATOM 3390 N N . LEU C 1 167 ? 96.411 143.265 76.253 1.00 65.29 167 LEU C N 1
ATOM 3391 C CA . LEU C 1 167 ? 95.984 144.659 76.253 1.00 65.29 167 LEU C CA 1
ATOM 3392 C C . LEU C 1 167 ? 96.958 145.554 77.006 1.00 65.29 167 LEU C C 1
ATOM 3393 O O . LEU C 1 167 ? 97.134 146.720 76.636 1.00 65.29 167 LEU C O 1
ATOM 3398 N N . VAL C 1 168 ? 97.593 145.043 78.062 1.00 66.79 168 VAL C N 1
ATOM 3399 C CA . VAL C 1 168 ? 98.540 145.868 78.804 1.00 66.79 168 VAL C CA 1
ATOM 3400 C C . VAL C 1 168 ? 99.917 145.877 78.157 1.00 66.79 168 VAL C C 1
ATOM 3401 O O . VAL C 1 168 ? 100.653 146.860 78.305 1.00 66.79 168 VAL C O 1
ATOM 3405 N N . GLN C 1 169 ? 100.287 144.816 77.439 1.00 67.90 169 GLN C N 1
ATOM 3406 C CA . GLN C 1 169 ? 101.555 144.790 76.725 1.00 67.90 169 GLN C CA 1
ATOM 3407 C C . GLN C 1 169 ? 101.553 145.676 75.490 1.00 67.90 169 GLN C C 1
ATOM 3408 O O . GLN C 1 169 ? 102.629 146.040 75.006 1.00 67.90 169 GLN C O 1
ATOM 3414 N N . LEU C 1 170 ? 100.378 146.031 74.975 1.00 68.63 170 LEU C N 1
ATOM 3415 C CA . LEU C 1 170 ? 100.260 146.866 73.790 1.00 68.63 170 LEU C CA 1
ATOM 3416 C C . LEU C 1 170 ? 99.821 148.288 74.092 1.00 68.63 170 LEU C C 1
ATOM 3417 O O . LEU C 1 170 ? 99.853 149.131 73.196 1.00 68.63 170 LEU C O 1
ATOM 3422 N N . GLY C 1 171 ? 99.409 148.572 75.323 1.00 66.69 171 GLY C N 1
ATOM 3423 C CA . GLY C 1 171 ? 99.038 149.919 75.723 1.00 66.69 171 GLY C CA 1
ATOM 3424 C C . GLY C 1 171 ? 97.549 150.182 75.817 1.00 66.69 171 GLY C C 1
ATOM 3425 O O . GLY C 1 171 ? 97.164 151.258 76.295 1.00 66.69 171 GLY C O 1
ATOM 3426 N N . GLN C 1 172 ? 96.681 149.265 75.391 1.00 73.34 172 GLN C N 1
ATOM 3427 C CA . GLN C 1 172 ? 95.244 149.492 75.477 1.00 73.34 172 GLN C CA 1
ATOM 3428 C C . GLN C 1 172 ? 94.710 149.383 76.898 1.00 73.34 172 GLN C C 1
ATOM 3429 O O . GLN C 1 172 ? 93.543 149.717 77.130 1.00 73.34 172 GLN C O 1
ATOM 3435 N N . ALA C 1 173 ? 95.522 148.922 77.846 1.00 72.13 173 ALA C N 1
ATOM 3436 C CA . ALA C 1 173 ? 95.115 148.836 79.239 1.00 72.13 173 ALA C CA 1
ATOM 3437 C C . ALA C 1 173 ? 96.325 149.104 80.118 1.00 72.13 173 ALA C C 1
ATOM 3438 O O . ALA C 1 173 ? 97.470 148.885 79.716 1.00 72.13 173 ALA C O 1
ATOM 3440 N N . GLU C 1 174 ? 96.060 149.580 81.330 1.00 76.00 174 GLU C N 1
ATOM 3441 C CA . GLU C 1 174 ? 97.109 149.927 82.276 1.00 76.00 174 GLU C CA 1
ATOM 3442 C C . GLU C 1 174 ? 97.290 148.807 83.292 1.00 76.00 174 GLU C C 1
ATOM 3443 O O . GLU C 1 174 ? 96.316 148.197 83.740 1.00 76.00 174 GLU C O 1
ATOM 3449 N N . LYS C 1 175 ? 98.544 148.540 83.644 1.00 62.39 175 LYS C N 1
ATOM 3450 C CA . LYS C 1 175 ? 98.854 147.439 84.545 1.00 62.39 175 LYS C CA 1
ATOM 3451 C C . LYS C 1 175 ? 98.309 147.716 85.940 1.00 62.39 175 LYS C C 1
ATOM 3452 O O . LYS C 1 175 ? 98.393 148.840 86.443 1.00 62.39 175 LYS C O 1
ATOM 3458 N N . ARG C 1 176 ? 97.748 146.685 86.562 1.00 47.55 176 ARG C N 1
ATOM 3459 C CA . ARG C 1 176 ? 97.220 146.772 87.912 1.00 47.55 176 ARG C CA 1
ATOM 3460 C C . ARG C 1 176 ? 98.215 146.195 88.912 1.00 47.55 176 ARG C C 1
ATOM 3461 O O . ARG C 1 176 ? 99.100 145.409 88.566 1.00 47.55 176 ARG C O 1
ATOM 3469 N N . LYS C 1 177 ? 98.055 146.595 90.168 1.00 42.95 177 LYS C N 1
ATOM 3470 C CA . LYS C 1 177 ? 98.869 146.042 91.234 1.00 42.95 177 LYS C CA 1
ATOM 3471 C C . LYS C 1 177 ? 98.446 144.603 91.522 1.00 42.95 177 LYS C C 1
ATOM 3472 O O . LYS C 1 177 ? 97.378 144.146 91.112 1.00 42.95 177 LYS C O 1
ATOM 3478 N N . THR C 1 178 ? 99.310 143.881 92.237 1.00 36.42 178 THR C N 1
ATOM 3479 C CA . THR C 1 178 ? 99.060 142.466 92.488 1.00 36.42 178 THR C CA 1
ATOM 3480 C C . THR C 1 178 ? 97.786 142.260 93.296 1.00 36.42 178 THR C C 1
ATOM 3481 O O . THR C 1 178 ? 96.996 141.356 93.002 1.00 36.42 178 THR C O 1
ATOM 3485 N N . ASP C 1 179 ? 97.567 143.087 94.318 1.00 38.93 179 ASP C N 1
ATOM 3486 C CA . ASP C 1 179 ? 96.352 142.966 95.115 1.00 38.93 179 ASP C CA 1
ATOM 3487 C C . ASP C 1 179 ? 95.113 143.232 94.272 1.00 38.93 179 ASP C C 1
ATOM 3488 O O . ASP C 1 179 ? 94.098 142.542 94.412 1.00 38.93 179 ASP C O 1
ATOM 3493 N N . GLN C 1 180 ? 95.174 144.230 93.390 1.00 35.26 180 GLN C N 1
ATOM 3494 C CA . GLN C 1 180 ? 94.040 144.512 92.519 1.00 35.26 180 GLN C CA 1
ATOM 3495 C C . GLN C 1 180 ? 93.869 143.430 91.462 1.00 35.26 180 GLN C C 1
ATOM 3496 O O . GLN C 1 180 ? 92.740 143.079 91.105 1.00 35.26 180 GLN C O 1
ATOM 3502 N N . PHE C 1 181 ? 94.975 142.896 90.940 1.00 28.59 181 PHE C N 1
ATOM 3503 C CA . PHE C 1 181 ? 94.881 141.860 89.917 1.00 28.59 181 PHE C CA 1
ATOM 3504 C C . PHE C 1 181 ? 94.248 140.590 90.470 1.00 28.59 181 PHE C C 1
ATOM 3505 O O . PHE C 1 181 ? 93.389 139.984 89.820 1.00 28.59 181 PHE C O 1
ATOM 3513 N N . LEU C 1 182 ? 94.665 140.165 91.664 1.00 28.59 182 LEU C N 1
ATOM 3514 C CA . LEU C 1 182 ? 94.162 138.913 92.217 1.00 28.59 182 LEU C CA 1
ATOM 3515 C C . LEU C 1 182 ? 92.690 139.021 92.591 1.00 28.59 182 LEU C C 1
ATOM 3516 O O . LEU C 1 182 ? 91.940 138.048 92.463 1.00 28.59 182 LEU C O 1
ATOM 3521 N N . ARG C 1 183 ? 92.258 140.191 93.059 1.00 29.56 183 ARG C N 1
ATOM 3522 C CA . ARG C 1 183 ? 90.844 140.383 93.361 1.00 29.56 183 ARG C CA 1
ATOM 3523 C C . ARG C 1 183 ? 89.994 140.287 92.103 1.00 29.56 183 ARG C C 1
ATOM 3524 O O . ARG C 1 183 ? 88.878 139.760 92.139 1.00 29.56 183 ARG C O 1
ATOM 3532 N N . ASP C 1 184 ? 90.500 140.799 90.981 1.00 29.85 184 ASP C N 1
ATOM 3533 C CA . ASP C 1 184 ? 89.766 140.714 89.725 1.00 29.85 184 ASP C CA 1
ATOM 3534 C C . ASP C 1 184 ? 89.755 139.302 89.156 1.00 29.85 184 ASP C C 1
ATOM 3535 O O . ASP C 1 184 ? 88.763 138.896 88.545 1.00 29.85 184 ASP C O 1
ATOM 3540 N N . ALA C 1 185 ? 90.842 138.550 89.330 1.00 28.59 185 ALA C N 1
ATOM 3541 C CA . ALA C 1 185 ? 90.895 137.191 88.805 1.00 28.59 185 ALA C CA 1
ATOM 3542 C C . ALA C 1 185 ? 89.970 136.260 89.578 1.00 28.59 185 ALA C C 1
ATOM 3543 O O . ALA C 1 185 ? 89.335 135.380 88.988 1.00 28.59 185 ALA C O 1
ATOM 3545 N N . VAL C 1 186 ? 89.889 136.429 90.898 1.00 28.59 186 VAL C N 1
ATOM 3546 C CA . VAL C 1 186 ? 88.998 135.595 91.697 1.00 28.59 186 VAL C CA 1
ATOM 3547 C C . VAL C 1 186 ? 87.543 135.942 91.412 1.00 28.59 186 VAL C C 1
ATOM 3548 O O . VAL C 1 186 ? 86.689 135.054 91.314 1.00 28.59 186 VAL C O 1
ATOM 3552 N N . GLU C 1 187 ? 87.235 137.232 91.271 1.00 28.59 187 GLU C N 1
ATOM 3553 C CA . GLU C 1 187 ? 85.869 137.629 90.948 1.00 28.59 187 GLU C CA 1
ATOM 3554 C C . GLU C 1 187 ? 85.459 137.133 89.569 1.00 28.59 187 GLU C C 1
ATOM 3555 O O . GLU C 1 187 ? 84.322 136.690 89.376 1.00 28.59 187 GLU C O 1
ATOM 3561 N N . THR C 1 188 ? 86.367 137.204 88.596 1.00 28.59 188 THR C N 1
ATOM 3562 C CA . THR C 1 188 ? 86.062 136.712 87.257 1.00 28.59 188 THR C CA 1
ATOM 3563 C C . THR C 1 188 ? 85.758 135.221 87.275 1.00 28.59 188 THR C C 1
ATOM 3564 O O . THR C 1 188 ? 84.818 134.762 86.616 1.00 28.59 188 THR C O 1
ATOM 3568 N N . ARG C 1 189 ? 86.540 134.449 88.027 1.00 28.59 189 ARG C N 1
ATOM 3569 C CA . ARG C 1 189 ? 86.330 133.009 88.094 1.00 28.59 189 ARG C CA 1
ATOM 3570 C C . ARG C 1 189 ? 85.060 132.665 88.864 1.00 28.59 189 ARG C C 1
ATOM 3571 O O . ARG C 1 189 ? 84.351 131.717 88.510 1.00 28.59 189 ARG C O 1
ATOM 3579 N N . LEU C 1 190 ? 84.750 133.425 89.915 1.00 28.59 190 LEU C N 1
ATOM 3580 C CA . LEU C 1 190 ? 83.567 133.129 90.715 1.00 28.59 190 LEU C CA 1
ATOM 3581 C C . LEU C 1 190 ? 82.282 133.525 90.005 1.00 28.59 190 LEU C C 1
ATOM 3582 O O . LEU C 1 190 ? 81.236 132.916 90.246 1.00 28.59 190 LEU C O 1
ATOM 3587 N N . ARG C 1 191 ? 82.328 134.533 89.135 1.00 28.59 191 ARG C N 1
ATOM 3588 C CA . ARG C 1 191 ? 81.130 134.927 88.404 1.00 28.59 191 ARG C CA 1
ATOM 3589 C C . ARG C 1 191 ? 80.679 133.876 87.401 1.00 28.59 191 ARG C C 1
ATOM 3590 O O . ARG C 1 191 ? 79.557 133.971 86.897 1.00 28.59 191 ARG C O 1
ATOM 3598 N N . MET C 1 192 ? 81.517 132.886 87.096 1.00 28.59 192 MET C N 1
ATOM 3599 C CA . MET C 1 192 ? 81.093 131.777 86.255 1.00 28.59 192 MET C CA 1
ATOM 3600 C C . MET C 1 192 ? 80.112 130.851 86.959 1.00 28.59 192 MET C C 1
ATOM 3601 O O . MET C 1 192 ? 79.488 130.019 86.295 1.00 28.59 192 MET C O 1
ATOM 3606 N N . LEU C 1 193 ? 79.967 130.971 88.277 1.00 28.59 193 LEU C N 1
ATOM 3607 C CA . LEU C 1 193 ? 79.063 130.141 89.058 1.00 28.59 193 LEU C CA 1
ATOM 3608 C C . LEU C 1 193 ? 77.690 130.767 89.249 1.00 28.59 193 LEU C C 1
ATOM 3609 O O . LEU C 1 193 ? 76.816 130.130 89.838 1.00 28.59 193 LEU C O 1
ATOM 3614 N N . ILE C 1 194 ? 77.484 131.997 88.781 1.00 28.59 194 ILE C N 1
ATOM 3615 C CA . ILE C 1 194 ? 76.202 132.670 89.000 1.00 28.59 194 ILE C CA 1
ATOM 3616 C C . ILE C 1 194 ? 75.030 131.921 88.374 1.00 28.59 194 ILE C C 1
ATOM 3617 O O . ILE C 1 194 ? 73.989 131.787 89.038 1.00 28.59 194 ILE C O 1
ATOM 3622 N N . PRO C 1 195 ? 75.109 131.423 87.133 1.00 32.13 195 PRO C N 1
ATOM 3623 C CA . PRO C 1 195 ? 73.964 130.669 86.594 1.00 32.13 195 PRO C CA 1
ATOM 3624 C C . PRO C 1 195 ? 73.610 129.431 87.397 1.00 32.13 195 PRO C C 1
ATOM 3625 O O . PRO C 1 195 ? 72.450 129.003 87.379 1.00 32.13 195 PRO C O 1
ATOM 3629 N N . TYR C 1 196 ? 74.572 128.841 88.104 1.00 34.74 196 TYR C N 1
ATOM 3630 C CA . TYR C 1 196 ? 74.381 127.589 88.822 1.00 34.74 196 TYR C CA 1
ATOM 3631 C C . TYR C 1 196 ? 74.488 127.780 90.329 1.00 34.74 196 TYR C C 1
ATOM 3632 O O . TYR C 1 196 ? 74.875 126.861 91.051 1.00 34.74 196 TYR C O 1
ATOM 3641 N N . ILE C 1 197 ? 74.144 128.972 90.815 1.00 34.91 197 ILE C N 1
ATOM 3642 C CA . ILE C 1 197 ? 74.427 129.322 92.201 1.00 34.91 197 ILE C CA 1
ATOM 3643 C C . ILE C 1 197 ? 73.568 128.514 93.169 1.00 34.91 197 ILE C C 1
ATOM 3644 O O . ILE C 1 197 ? 73.984 128.253 94.303 1.00 34.91 197 ILE C O 1
ATOM 3649 N N . GLU C 1 198 ? 72.368 128.107 92.754 1.00 46.52 198 GLU C N 1
ATOM 3650 C CA . GLU C 1 198 ? 71.480 127.395 93.666 1.00 46.52 198 GLU C CA 1
ATOM 3651 C C . GLU C 1 198 ? 71.910 125.954 93.893 1.00 46.52 198 GLU C C 1
ATOM 3652 O O . GLU C 1 198 ? 71.725 125.426 94.994 1.00 46.52 198 GLU C O 1
ATOM 3658 N N . HIS C 1 199 ? 72.473 125.303 92.880 1.00 43.26 199 HIS C N 1
ATOM 3659 C CA . HIS C 1 199 ? 72.852 123.902 92.971 1.00 43.26 199 HIS C CA 1
ATOM 3660 C C . HIS C 1 199 ? 74.338 123.701 93.221 1.00 43.26 199 HIS C C 1
ATOM 3661 O O . HIS C 1 199 ? 74.801 122.558 93.239 1.00 43.26 199 HIS C O 1
ATOM 3668 N N . TRP C 1 200 ? 75.093 124.771 93.414 1.00 28.59 200 TRP C N 1
ATOM 3669 C CA . TRP C 1 200 ? 76.529 124.628 93.615 1.00 28.59 200 TRP C CA 1
ATOM 3670 C C . TRP C 1 200 ? 76.897 124.058 94.985 1.00 28.59 200 TRP C C 1
ATOM 3671 O O . TRP C 1 200 ? 77.896 123.335 95.078 1.00 28.59 200 TRP C O 1
ATOM 3682 N N . PRO C 1 201 ? 76.165 124.355 96.069 1.00 28.59 201 PRO C N 1
ATOM 3683 C CA . PRO C 1 201 ? 76.483 123.678 97.339 1.00 28.59 201 PRO C CA 1
ATOM 3684 C C . PRO C 1 201 ? 76.415 122.164 97.249 1.00 28.59 201 PRO C C 1
ATOM 3685 O O . PRO C 1 201 ? 77.199 121.472 97.907 1.00 28.59 201 PRO C O 1
ATOM 3689 N N . ARG C 1 202 ? 75.488 121.630 96.453 1.00 28.59 202 ARG C N 1
ATOM 3690 C CA . ARG C 1 202 ? 75.436 120.190 96.234 1.00 28.59 202 ARG C CA 1
ATOM 3691 C C . ARG C 1 202 ? 76.655 119.703 95.463 1.00 28.59 202 ARG C C 1
ATOM 3692 O O . ARG C 1 202 ? 77.190 118.627 95.750 1.00 28.59 202 ARG C O 1
ATOM 3700 N N . ALA C 1 203 ? 77.105 120.479 94.476 1.00 28.59 203 ALA C N 1
ATOM 3701 C CA . ALA C 1 203 ? 78.292 120.108 93.715 1.00 28.59 203 ALA C CA 1
ATOM 3702 C C . ALA C 1 203 ? 79.552 120.165 94.567 1.00 28.59 203 ALA C C 1
ATOM 3703 O O . ALA C 1 203 ? 80.469 119.364 94.364 1.00 28.59 203 ALA C O 1
ATOM 3705 N N . LEU C 1 204 ? 79.622 121.110 95.506 1.00 28.59 204 LEU C N 1
ATOM 3706 C CA . LEU C 1 204 ? 80.784 121.207 96.383 1.00 28.59 204 LEU C CA 1
ATOM 3707 C C . LEU C 1 204 ? 80.912 119.981 97.274 1.00 28.59 204 LEU C C 1
ATOM 3708 O O . LEU C 1 204 ? 82.023 119.506 97.527 1.00 28.59 204 LEU C O 1
ATOM 3713 N N . SER C 1 205 ? 79.788 119.463 97.769 1.00 28.59 205 SER C N 1
ATOM 3714 C CA . SER C 1 205 ? 79.835 118.278 98.617 1.00 28.59 205 SER C CA 1
ATOM 3715 C C . SER C 1 205 ? 80.348 117.068 97.848 1.00 28.59 205 SER C C 1
ATOM 3716 O O . SER C 1 205 ? 81.084 116.242 98.398 1.00 28.59 205 SER C O 1
ATOM 3719 N N . ILE C 1 206 ? 79.968 116.942 96.578 1.00 28.59 206 ILE C N 1
ATOM 3720 C CA . ILE C 1 206 ? 80.481 115.851 95.754 1.00 28.59 206 ILE C CA 1
ATOM 3721 C C . ILE C 1 206 ? 81.981 116.000 95.541 1.00 28.59 206 ILE C C 1
ATOM 3722 O O . ILE C 1 206 ? 82.732 115.021 95.602 1.00 28.59 206 ILE C O 1
ATOM 3727 N N . LEU C 1 207 ? 82.444 117.227 95.294 1.00 28.59 207 LEU C N 1
ATOM 3728 C CA . LEU C 1 207 ? 83.877 117.462 95.146 1.00 28.59 207 LEU C CA 1
ATOM 3729 C C . LEU C 1 207 ? 84.636 117.184 96.436 1.00 28.59 207 LEU C C 1
ATOM 3730 O O . LEU C 1 207 ? 85.832 116.881 96.393 1.00 28.59 207 LEU C O 1
ATOM 3735 N N . MET C 1 208 ? 83.970 117.285 97.581 1.00 28.59 208 MET C N 1
ATOM 3736 C CA . MET C 1 208 ? 84.591 117.041 98.874 1.00 28.59 208 MET C CA 1
ATOM 3737 C C . MET C 1 208 ? 84.520 115.584 99.307 1.00 28.59 208 MET C C 1
ATOM 3738 O O . MET C 1 208 ? 84.983 115.262 100.404 1.00 28.59 208 MET C O 1
ATOM 3743 N N . LEU C 1 209 ? 83.945 114.704 98.490 1.00 28.59 209 LEU C N 1
ATOM 3744 C CA . LEU C 1 209 ? 83.939 113.288 98.814 1.00 28.59 209 LEU C CA 1
ATOM 3745 C C . LEU C 1 209 ? 85.367 112.748 98.815 1.00 28.59 209 LEU C C 1
ATOM 3746 O O . LEU C 1 209 ? 86.204 113.194 98.030 1.00 28.59 209 LEU C O 1
ATOM 3751 N N . PRO C 1 210 ? 85.670 111.792 99.699 1.00 28.59 210 PRO C N 1
ATOM 3752 C CA . PRO C 1 210 ? 87.069 111.331 99.837 1.00 28.59 210 PRO C CA 1
ATOM 3753 C C . PRO C 1 210 ? 87.709 110.857 98.541 1.00 28.59 210 PRO C C 1
ATOM 3754 O O . PRO C 1 210 ? 88.901 111.105 98.330 1.00 28.59 210 PRO C O 1
ATOM 3757 N N . HIS C 1 211 ? 86.964 110.187 97.664 1.00 28.59 211 HIS C N 1
ATOM 3758 C CA . HIS C 1 211 ? 87.566 109.700 96.430 1.00 28.59 211 HIS C CA 1
ATOM 3759 C C . HIS C 1 211 ? 87.667 110.769 95.350 1.00 28.59 211 HIS C C 1
ATOM 3760 O O . HIS C 1 211 ? 88.377 110.557 94.363 1.00 28.59 211 HIS C O 1
ATOM 3767 N N . ASN C 1 212 ? 86.988 111.904 95.507 1.00 28.59 212 ASN C N 1
ATOM 3768 C CA . ASN C 1 212 ? 87.114 113.016 94.575 1.00 28.59 212 ASN C CA 1
ATOM 3769 C C . ASN C 1 212 ? 88.126 114.061 95.020 1.00 28.59 212 ASN C C 1
ATOM 3770 O O . ASN C 1 212 ? 88.418 114.977 94.247 1.00 28.59 212 ASN C O 1
ATOM 3775 N N . ILE C 1 213 ? 88.663 113.946 96.235 1.00 29.44 213 ILE C N 1
ATOM 3776 C CA . ILE C 1 213 ? 89.580 114.967 96.745 1.00 29.44 213 ILE C CA 1
ATOM 3777 C C . ILE C 1 213 ? 90.818 115.132 95.870 1.00 29.44 213 ILE C C 1
ATOM 3778 O O . ILE C 1 213 ? 91.185 116.281 95.574 1.00 29.44 213 ILE C O 1
ATOM 3783 N N . PRO C 1 214 ? 91.514 114.068 95.445 1.00 40.53 214 PRO C N 1
ATOM 3784 C CA . PRO C 1 214 ? 92.704 114.288 94.605 1.00 40.53 214 PRO C CA 1
ATOM 3785 C C . PRO C 1 214 ? 92.410 114.999 93.297 1.00 40.53 214 PRO C C 1
ATOM 3786 O O . PRO C 1 214 ? 93.239 115.787 92.829 1.00 40.53 214 PRO C O 1
ATOM 3790 N N . SER C 1 215 ? 91.254 114.740 92.685 1.00 30.36 215 SER C N 1
ATOM 3791 C CA . SER C 1 215 ? 90.912 115.421 91.442 1.00 30.36 215 SER C CA 1
ATOM 3792 C C . SER C 1 215 ? 90.585 116.887 91.685 1.00 30.36 215 SER C C 1
ATOM 3793 O O . SER C 1 215 ? 90.974 117.754 90.895 1.00 30.36 215 SER C O 1
ATOM 3796 N N . SER C 1 216 ? 89.861 117.180 92.765 1.00 28.59 216 SER C N 1
ATOM 3797 C CA . SER C 1 216 ? 89.497 118.559 93.068 1.00 28.59 216 SER C CA 1
ATOM 3798 C C . SER C 1 216 ? 90.716 119.389 93.439 1.00 28.59 216 SER C C 1
ATOM 3799 O O . SER C 1 216 ? 90.797 120.571 93.091 1.00 28.59 216 SER C O 1
ATOM 3802 N N . LEU C 1 217 ? 91.665 118.795 94.164 1.00 29.12 217 LEU C N 1
ATOM 3803 C CA . LEU C 1 217 ? 92.856 119.530 94.571 1.00 29.12 217 LEU C CA 1
ATOM 3804 C C . LEU C 1 217 ? 93.729 119.888 93.378 1.00 29.12 217 LEU C C 1
ATOM 3805 O O . LEU C 1 217 ? 94.283 120.990 93.320 1.00 29.12 217 LEU C O 1
ATOM 3810 N N . SER C 1 218 ? 93.880 118.967 92.427 1.00 29.59 218 SER C N 1
ATOM 3811 C CA . SER C 1 218 ? 94.699 119.249 91.255 1.00 29.59 218 SER C CA 1
ATOM 3812 C C . SER C 1 218 ? 94.087 120.356 90.407 1.00 29.59 218 SER C C 1
ATOM 3813 O O . SER C 1 218 ? 94.804 121.214 89.883 1.00 29.59 218 SER C O 1
ATOM 3816 N N . LEU C 1 219 ? 92.762 120.351 90.257 1.00 28.59 219 LEU C N 1
ATOM 3817 C CA . LEU C 1 219 ? 92.098 121.418 89.518 1.00 28.59 219 LEU C CA 1
ATOM 3818 C C . LEU C 1 219 ? 92.247 122.757 90.226 1.00 28.59 219 LEU C C 1
ATOM 3819 O O . LEU C 1 219 ? 92.463 123.787 89.580 1.00 28.59 219 LEU C O 1
ATOM 3824 N N . LEU C 1 220 ? 92.121 122.765 91.554 1.00 28.59 220 LEU C N 1
ATOM 3825 C CA . LEU C 1 220 ? 92.278 124.003 92.308 1.00 28.59 220 LEU C CA 1
ATOM 3826 C C . LEU C 1 220 ? 93.723 124.485 92.288 1.00 28.59 220 LEU C C 1
ATOM 3827 O O . LEU C 1 220 ? 93.979 125.691 92.229 1.00 28.59 220 LEU C O 1
ATOM 3832 N N . THR C 1 221 ? 94.679 123.557 92.345 1.00 28.59 221 THR C N 1
ATOM 3833 C CA . THR C 1 221 ? 96.086 123.935 92.283 1.00 28.59 221 THR C CA 1
ATOM 3834 C C . THR C 1 221 ? 96.436 124.549 90.934 1.00 28.59 221 THR C C 1
ATOM 3835 O O . THR C 1 221 ? 97.188 125.527 90.866 1.00 28.59 221 THR C O 1
ATOM 3839 N N . SER C 1 222 ? 95.904 123.986 89.849 1.00 28.59 222 SER C N 1
ATOM 3840 C CA . SER C 1 222 ? 96.169 124.534 88.525 1.00 28.59 222 SER C CA 1
ATOM 3841 C C . SER C 1 222 ? 95.553 125.914 88.351 1.00 28.59 222 SER C C 1
ATOM 3842 O O . SER C 1 222 ? 96.107 126.750 87.633 1.00 28.59 222 SER C O 1
ATOM 3845 N N . MET C 1 223 ? 94.411 126.166 88.990 1.00 28.59 223 MET C N 1
ATOM 3846 C CA . MET C 1 223 ? 93.739 127.450 88.830 1.00 28.59 223 MET C CA 1
ATOM 3847 C C . MET C 1 223 ? 94.509 128.571 89.518 1.00 28.59 223 MET C C 1
ATOM 3848 O O . MET C 1 223 ? 94.688 129.651 88.947 1.00 28.59 223 MET C O 1
ATOM 3853 N N . VAL C 1 224 ? 94.966 128.339 90.751 1.00 28.59 224 VAL C N 1
ATOM 3854 C CA . VAL C 1 224 ? 95.692 129.387 91.462 1.00 28.59 224 VAL C CA 1
ATOM 3855 C C . VAL C 1 224 ? 97.095 129.547 90.899 1.00 28.59 224 VAL C C 1
ATOM 3856 O O . VAL C 1 224 ? 97.687 130.627 90.993 1.00 28.59 224 VAL C O 1
ATOM 3860 N N . ASP C 1 225 ? 97.654 128.488 90.314 1.00 28.59 225 ASP C N 1
ATOM 3861 C CA . ASP C 1 225 ? 98.928 128.621 89.619 1.00 28.59 225 ASP C CA 1
ATOM 3862 C C . ASP C 1 225 ? 98.801 129.544 88.413 1.00 28.59 225 ASP C C 1
ATOM 3863 O O . ASP C 1 225 ? 99.690 130.360 88.151 1.00 28.59 225 ASP C O 1
ATOM 3868 N N . ASP C 1 226 ? 97.702 129.426 87.665 1.00 28.59 226 ASP C N 1
ATOM 3869 C CA . ASP C 1 226 ? 97.459 130.329 86.545 1.00 28.59 226 ASP C CA 1
ATOM 3870 C C . ASP C 1 226 ? 97.248 131.760 87.014 1.00 28.59 226 ASP C C 1
ATOM 3871 O O . ASP C 1 226 ? 97.718 132.703 86.372 1.00 28.59 226 ASP C O 1
ATOM 3876 N N . MET C 1 227 ? 96.520 131.945 88.116 1.00 28.59 227 MET C N 1
ATOM 3877 C CA . MET C 1 227 ? 96.281 133.292 88.622 1.00 28.59 227 MET C CA 1
ATOM 3878 C C . MET C 1 227 ? 97.582 133.966 89.031 1.00 28.59 227 MET C C 1
ATOM 3879 O O . MET C 1 227 ? 97.778 135.159 88.776 1.00 28.59 227 MET C O 1
ATOM 3884 N N . TRP C 1 228 ? 98.483 133.221 89.671 1.00 30.06 228 TRP C N 1
ATOM 3885 C CA . TRP C 1 228 ? 99.742 133.806 90.113 1.00 30.06 228 TRP C CA 1
ATOM 3886 C C . TRP C 1 228 ? 100.701 134.041 88.955 1.00 30.06 228 TRP C C 1
ATOM 3887 O O . TRP C 1 228 ? 101.483 134.996 88.991 1.00 30.06 228 TRP C O 1
ATOM 3898 N N . HIS C 1 229 ? 100.663 133.190 87.930 1.00 28.59 229 HIS C N 1
ATOM 3899 C CA . HIS C 1 229 ? 101.535 133.389 86.778 1.00 28.59 229 HIS C CA 1
ATOM 3900 C C . HIS C 1 229 ? 101.222 134.699 86.069 1.00 28.59 229 HIS C C 1
ATOM 3901 O O . HIS C 1 229 ? 102.125 135.487 85.771 1.00 28.59 229 HIS C O 1
ATOM 3908 N N . TYR C 1 230 ? 99.946 134.954 85.795 1.00 28.59 230 TYR C N 1
ATOM 3909 C CA . TYR C 1 230 ? 99.566 136.184 85.117 1.00 28.59 230 TYR C CA 1
ATOM 3910 C C . TYR C 1 230 ? 99.627 137.401 86.024 1.00 28.59 230 TYR C C 1
ATOM 3911 O O . TYR C 1 230 ? 99.554 138.528 85.527 1.00 28.59 230 TYR C O 1
ATOM 3920 N N . ALA C 1 231 ? 99.759 137.203 87.333 1.00 28.59 231 ALA C N 1
ATOM 3921 C CA . ALA C 1 231 ? 100.020 138.304 88.246 1.00 28.59 231 ALA C CA 1
ATOM 3922 C C . ALA C 1 231 ? 101.496 138.663 88.315 1.00 28.59 231 ALA C C 1
ATOM 3923 O O . ALA C 1 231 ? 101.848 139.638 88.986 1.00 28.59 231 ALA C O 1
ATOM 3925 N N . GLY C 1 232 ? 102.357 137.905 87.649 1.00 28.59 232 GLY C N 1
ATOM 3926 C CA . GLY C 1 232 ? 103.769 138.189 87.608 1.00 28.59 232 GLY C CA 1
ATOM 3927 C C . GLY C 1 232 ? 104.635 137.401 88.562 1.00 28.59 232 GLY C C 1
ATOM 3928 O O . GLY C 1 232 ? 105.791 137.781 88.771 1.00 28.59 232 GLY C O 1
ATOM 3929 N N . ASP C 1 233 ? 104.125 136.321 89.143 1.00 28.59 233 ASP C N 1
ATOM 3930 C CA . ASP C 1 233 ? 104.886 135.530 90.100 1.00 28.59 233 ASP C CA 1
ATOM 3931 C C . ASP C 1 233 ? 105.930 134.691 89.377 1.00 28.59 233 ASP C C 1
ATOM 3932 O O . ASP C 1 233 ? 105.635 134.064 88.356 1.00 28.59 233 ASP C O 1
ATOM 3937 N N . GLN C 1 234 ? 107.147 134.686 89.912 1.00 24.73 234 GLN C N 1
ATOM 3938 C CA . GLN C 1 234 ? 108.269 133.928 89.371 1.00 24.73 234 GLN C CA 1
ATOM 3939 C C . GLN C 1 234 ? 109.053 133.268 90.494 1.00 24.73 234 GLN C C 1
ATOM 3940 O O . GLN C 1 234 ? 110.284 133.280 90.520 1.00 24.73 234 GLN C O 1
ATOM 3946 N N . SER C 1 235 ? 108.339 132.675 91.445 1.00 25.96 235 SER C N 1
ATOM 3947 C CA . SER C 1 235 ? 108.972 132.070 92.608 1.00 25.96 235 SER C CA 1
ATOM 3948 C C . SER C 1 235 ? 109.556 130.709 92.258 1.00 25.96 235 SER C C 1
ATOM 3949 O O . SER C 1 235 ? 108.893 129.880 91.630 1.00 25.96 235 SER C O 1
ATOM 3952 N N . THR C 1 236 ? 110.801 130.482 92.666 1.00 23.30 236 THR C N 1
ATOM 3953 C CA . THR C 1 236 ? 111.434 129.180 92.549 1.00 23.30 236 THR C CA 1
ATOM 3954 C C . THR C 1 236 ? 111.796 128.574 93.895 1.00 23.30 236 THR C C 1
ATOM 3955 O O . THR C 1 236 ? 112.376 127.486 93.927 1.00 23.30 236 THR C O 1
ATOM 3959 N N . ASP C 1 237 ? 111.496 129.255 94.990 1.00 25.04 237 ASP C N 1
ATOM 3960 C CA . ASP C 1 237 ? 111.724 128.794 96.346 1.00 25.04 237 ASP C CA 1
ATOM 3961 C C . ASP C 1 237 ? 110.401 128.347 96.963 1.00 25.04 237 ASP C C 1
ATOM 3962 O O . ASP C 1 237 ? 109.392 128.188 96.274 1.00 25.04 237 ASP C O 1
ATOM 3967 N N . PHE C 1 238 ? 110.407 128.126 98.279 1.00 28.59 238 PHE C N 1
ATOM 3968 C CA . PHE C 1 238 ? 109.208 127.685 98.983 1.00 28.59 238 PHE C CA 1
ATOM 3969 C C . PHE C 1 238 ? 108.077 128.705 98.918 1.00 28.59 238 PHE C C 1
ATOM 3970 O O . PHE C 1 238 ? 106.926 128.347 99.180 1.00 28.59 238 PHE C O 1
ATOM 3978 N N . ASN C 1 239 ? 108.368 129.962 98.571 1.00 28.59 239 ASN C N 1
ATOM 3979 C CA . ASN C 1 239 ? 107.306 130.946 98.386 1.00 28.59 239 ASN C CA 1
ATOM 3980 C C . ASN C 1 239 ? 106.349 130.559 97.270 1.00 28.59 239 ASN C C 1
ATOM 3981 O O . ASN C 1 239 ? 105.238 131.091 97.210 1.00 28.59 239 ASN C O 1
ATOM 3986 N N . TRP C 1 240 ? 106.765 129.661 96.377 1.00 28.59 240 TRP C N 1
ATOM 3987 C CA . TRP C 1 240 ? 105.853 129.121 95.377 1.00 28.59 240 TRP C CA 1
ATOM 3988 C C . TRP C 1 240 ? 104.672 128.426 96.040 1.00 28.59 240 TRP C C 1
ATOM 3989 O O . TRP C 1 240 ? 103.520 128.629 95.647 1.00 28.59 240 TRP C O 1
ATOM 4000 N N . TYR C 1 241 ? 104.941 127.614 97.064 1.00 36.90 241 TYR C N 1
ATOM 4001 C CA . TYR C 1 241 ? 103.872 126.913 97.765 1.00 36.90 241 TYR C CA 1
ATOM 4002 C C . TYR C 1 241 ? 103.104 127.845 98.690 1.00 36.90 241 TYR C C 1
ATOM 4003 O O . TYR C 1 241 ? 101.888 127.703 98.851 1.00 36.90 241 TYR C O 1
ATOM 4012 N N . THR C 1 242 ? 103.798 128.792 99.319 1.00 28.59 242 THR C N 1
ATOM 4013 C CA . THR C 1 242 ? 103.142 129.709 100.244 1.00 28.59 242 THR C CA 1
ATOM 4014 C C . THR C 1 242 ? 102.136 130.597 99.525 1.00 28.59 242 THR C C 1
ATOM 4015 O O . THR C 1 242 ? 101.009 130.781 99.995 1.00 28.59 242 THR C O 1
ATOM 4019 N N . ARG C 1 243 ? 102.526 131.154 98.379 1.00 28.59 243 ARG C N 1
ATOM 4020 C CA . ARG C 1 243 ? 101.634 132.044 97.645 1.00 28.59 243 ARG C CA 1
ATOM 4021 C C . ARG C 1 243 ? 100.412 131.305 97.121 1.00 28.59 243 ARG C C 1
ATOM 4022 O O . ARG C 1 243 ? 99.296 131.832 97.168 1.00 28.59 243 ARG C O 1
ATOM 4030 N N . ARG C 1 244 ? 100.600 130.091 96.612 1.00 28.59 244 ARG C N 1
ATOM 4031 C CA . ARG C 1 244 ? 99.487 129.358 96.021 1.00 28.59 244 ARG C CA 1
ATOM 4032 C C . ARG C 1 244 ? 98.553 128.792 97.080 1.00 28.59 244 ARG C C 1
ATOM 4033 O O . ARG C 1 244 ? 97.339 128.731 96.865 1.00 28.59 244 ARG C O 1
ATOM 4041 N N . ALA C 1 245 ? 99.094 128.367 98.221 1.00 28.59 245 ALA C N 1
ATOM 4042 C CA . ALA C 1 245 ? 98.243 127.927 99.320 1.00 28.59 245 ALA C CA 1
ATOM 4043 C C . ALA C 1 245 ? 97.412 129.078 99.868 1.00 28.59 245 ALA C C 1
ATOM 4044 O O . ALA C 1 245 ? 96.239 128.896 100.210 1.00 28.59 245 ALA C O 1
ATOM 4046 N N . MET C 1 246 ? 98.004 130.268 99.960 1.00 28.59 246 MET C N 1
ATOM 4047 C CA . MET C 1 246 ? 97.276 131.426 100.462 1.00 28.59 246 MET C CA 1
ATOM 4048 C C . MET C 1 246 ? 96.129 131.810 99.537 1.00 28.59 246 MET C C 1
ATOM 4049 O O . MET C 1 246 ? 95.040 132.156 100.004 1.00 28.59 246 MET C O 1
ATOM 4054 N N . LEU C 1 247 ? 96.352 131.763 98.223 1.00 28.59 247 LEU C N 1
ATOM 4055 C CA . LEU C 1 247 ? 95.296 132.136 97.289 1.00 28.59 247 LEU C CA 1
ATOM 4056 C C . LEU C 1 247 ? 94.232 131.054 97.182 1.00 28.59 247 LEU C C 1
ATOM 4057 O O . LEU C 1 247 ? 93.066 131.360 96.917 1.00 28.59 247 LEU C O 1
ATOM 4062 N N . ALA C 1 248 ? 94.608 129.790 97.378 1.00 28.59 248 ALA C N 1
ATOM 4063 C CA . ALA C 1 248 ? 93.624 128.715 97.372 1.00 28.59 248 ALA C CA 1
ATOM 4064 C C . ALA C 1 248 ? 92.659 128.842 98.541 1.00 28.59 248 ALA C C 1
ATOM 4065 O O . ALA C 1 248 ? 91.462 128.578 98.396 1.00 28.59 248 ALA C O 1
ATOM 4067 N N . ALA C 1 249 ? 93.164 129.233 99.712 1.00 28.59 249 ALA C N 1
ATOM 4068 C CA . ALA C 1 249 ? 92.298 129.424 100.870 1.00 28.59 249 ALA C CA 1
ATOM 4069 C C . ALA C 1 249 ? 91.377 130.623 100.684 1.00 28.59 249 ALA C C 1
ATOM 4070 O O . ALA C 1 249 ? 90.224 130.599 101.123 1.00 28.59 249 ALA C O 1
ATOM 4072 N N . ILE C 1 250 ? 91.872 131.684 100.047 1.00 28.59 250 ILE C N 1
ATOM 4073 C CA . ILE C 1 250 ? 91.040 132.854 99.785 1.00 28.59 250 ILE C CA 1
ATOM 4074 C C . ILE C 1 250 ? 89.910 132.500 98.830 1.00 28.59 250 ILE C C 1
ATOM 4075 O O . ILE C 1 250 ? 88.764 132.924 99.017 1.00 28.59 250 ILE C O 1
ATOM 4080 N N . TYR C 1 251 ? 90.214 131.727 97.788 1.00 28.59 251 TYR C N 1
ATOM 4081 C CA . TYR C 1 251 ? 89.194 131.355 96.815 1.00 28.59 251 TYR C CA 1
ATOM 4082 C C . TYR C 1 251 ? 88.116 130.481 97.443 1.00 28.59 251 TYR C C 1
ATOM 4083 O O . TYR C 1 251 ? 86.923 130.690 97.203 1.00 28.59 251 TYR C O 1
ATOM 4092 N N . ASN C 1 252 ? 88.516 129.492 98.244 1.00 28.59 252 ASN C N 1
ATOM 4093 C CA . ASN C 1 252 ? 87.548 128.557 98.805 1.00 28.59 252 ASN C CA 1
ATOM 4094 C C . ASN C 1 252 ? 86.637 129.232 99.821 1.00 28.59 252 ASN C C 1
ATOM 4095 O O . ASN C 1 252 ? 85.437 128.946 99.870 1.00 28.59 252 ASN C O 1
ATOM 4100 N N . THR C 1 253 ? 87.185 130.123 100.646 1.00 28.59 253 THR C N 1
ATOM 4101 C CA . THR C 1 253 ? 86.354 130.812 101.624 1.00 28.59 253 THR C CA 1
ATOM 4102 C C . THR C 1 253 ? 85.455 131.850 100.968 1.00 28.59 253 THR C C 1
ATOM 4103 O O . THR C 1 253 ? 84.341 132.084 101.442 1.00 28.59 253 THR C O 1
ATOM 4107 N N . THR C 1 254 ? 85.920 132.488 99.894 1.00 28.59 254 THR C N 1
ATOM 4108 C CA . THR C 1 254 ? 85.067 133.420 99.167 1.00 28.59 254 THR C CA 1
ATOM 4109 C C . THR C 1 254 ? 83.963 132.687 98.422 1.00 28.59 254 THR C C 1
ATOM 4110 O O . THR C 1 254 ? 82.855 133.211 98.280 1.00 28.59 254 THR C O 1
ATOM 4114 N N . GLU C 1 255 ? 84.251 131.478 97.944 1.00 28.59 255 GLU C N 1
ATOM 4115 C CA . GLU C 1 255 ? 83.239 130.666 97.283 1.00 28.59 255 GLU C CA 1
ATOM 4116 C C . GLU C 1 255 ? 82.142 130.250 98.253 1.00 28.59 255 GLU C C 1
ATOM 4117 O O . GLU C 1 255 ? 80.966 130.187 97.880 1.00 28.59 255 GLU C O 1
ATOM 4123 N N . LEU C 1 256 ? 82.507 129.948 99.500 1.00 28.59 256 LEU C N 1
ATOM 4124 C CA . LEU C 1 256 ? 81.504 129.608 100.503 1.00 28.59 256 LEU C CA 1
ATOM 4125 C C . LEU C 1 256 ? 80.651 130.815 100.867 1.00 28.59 256 LEU C C 1
ATOM 4126 O O . LEU C 1 256 ? 79.442 130.684 101.080 1.00 28.59 256 LEU C O 1
ATOM 4131 N N . VAL C 1 257 ? 81.262 131.996 100.953 1.00 28.59 257 VAL C N 1
ATOM 4132 C CA . VAL C 1 257 ? 80.501 133.210 101.231 1.00 28.59 257 VAL C CA 1
ATOM 4133 C C . VAL C 1 257 ? 79.542 133.508 100.086 1.00 28.59 257 VAL C C 1
ATOM 4134 O O . VAL C 1 257 ? 78.427 133.993 100.301 1.00 28.59 257 VAL C O 1
ATOM 4138 N N . MET C 1 258 ? 79.957 133.214 98.853 1.00 28.59 258 MET C N 1
ATOM 4139 C CA . MET C 1 258 ? 79.109 133.471 97.696 1.00 28.59 258 MET C CA 1
ATOM 4140 C C . MET C 1 258 ? 77.873 132.579 97.683 1.00 28.59 258 MET C C 1
ATOM 4141 O O . MET C 1 258 ? 76.826 132.987 97.172 1.00 28.59 258 MET C O 1
ATOM 4146 N N . MET C 1 259 ? 77.973 131.366 98.232 1.00 32.05 259 MET C N 1
ATOM 4147 C CA . MET C 1 259 ? 76.834 130.454 98.228 1.00 32.05 259 MET C CA 1
ATOM 4148 C C . MET C 1 259 ? 75.684 130.992 99.067 1.00 32.05 259 MET C C 1
ATOM 4149 O O . MET C 1 259 ? 74.514 130.846 98.697 1.00 32.05 259 MET C O 1
ATOM 4154 N N . GLN C 1 260 ? 75.994 131.613 100.203 1.00 32.84 260 GLN C N 1
ATOM 4155 C CA . GLN C 1 260 ? 74.990 132.092 101.141 1.00 32.84 260 GLN C CA 1
ATOM 4156 C C . GLN C 1 260 ? 74.818 133.605 101.092 1.00 32.84 260 GLN C C 1
ATOM 4157 O O . GLN C 1 260 ? 74.401 134.206 102.086 1.00 32.84 260 GLN C O 1
ATOM 4163 N N . ASP C 1 261 ? 75.124 134.229 99.961 1.00 42.09 261 ASP C N 1
ATOM 4164 C CA . ASP C 1 261 ? 75.093 135.679 99.829 1.00 42.09 261 ASP C CA 1
ATOM 4165 C C . ASP C 1 261 ? 73.857 136.102 99.051 1.00 42.09 261 ASP C C 1
ATOM 4166 O O . ASP C 1 261 ? 73.573 135.555 97.981 1.00 42.09 261 ASP C O 1
ATOM 4171 N N . SER C 1 262 ? 73.127 137.080 99.587 1.00 52.79 262 SER C N 1
ATOM 4172 C CA . SER C 1 262 ? 71.929 137.604 98.941 1.00 52.79 262 SER C CA 1
ATOM 4173 C C . SER C 1 262 ? 72.018 139.100 98.671 1.00 52.79 262 SER C C 1
ATOM 4174 O O . SER C 1 262 ? 71.014 139.710 98.287 1.00 52.79 262 SER C O 1
ATOM 4177 N N . SER C 1 263 ? 73.187 139.703 98.861 1.00 54.17 263 SER C N 1
ATOM 4178 C CA . SER C 1 263 ? 73.361 141.113 98.562 1.00 54.17 263 SER C CA 1
ATOM 4179 C C . SER C 1 263 ? 73.255 141.350 97.057 1.00 54.17 263 SER C C 1
ATOM 4180 O O . SER C 1 263 ? 73.485 140.436 96.260 1.00 54.17 263 SER C O 1
ATOM 4183 N N . PRO C 1 264 ? 72.886 142.561 96.641 1.00 57.67 264 PRO C N 1
ATOM 4184 C CA . PRO C 1 264 ? 72.732 142.828 95.205 1.00 57.67 264 PRO C CA 1
ATOM 4185 C C . PRO C 1 264 ? 74.059 142.705 94.470 1.00 57.67 264 PRO C C 1
ATOM 4186 O O . PRO C 1 264 ? 75.043 143.363 94.812 1.00 57.67 264 PRO C O 1
ATOM 4190 N N . ASP C 1 265 ? 74.071 141.848 93.449 1.00 53.03 265 ASP C N 1
ATOM 4191 C CA . ASP C 1 265 ? 75.257 141.582 92.636 1.00 53.03 265 ASP C CA 1
ATOM 4192 C C . ASP C 1 265 ? 76.422 141.075 93.481 1.00 53.03 265 ASP C C 1
ATOM 4193 O O . ASP C 1 265 ? 77.586 141.317 93.158 1.00 53.03 265 ASP C O 1
ATOM 4198 N N . PHE C 1 266 ? 76.108 140.370 94.568 1.00 40.62 266 PHE C N 1
ATOM 4199 C CA . PHE C 1 266 ? 77.109 139.739 95.428 1.00 40.62 266 PHE C CA 1
ATOM 4200 C C . PHE C 1 266 ? 78.113 140.754 95.966 1.00 40.62 266 PHE C C 1
ATOM 4201 O O . PHE C 1 266 ? 79.294 140.450 96.134 1.00 40.62 266 PHE C O 1
ATOM 4209 N N . GLU C 1 267 ? 77.641 141.969 96.250 1.00 47.27 267 GLU C N 1
ATOM 4210 C CA . GLU C 1 267 ? 78.557 143.023 96.676 1.00 47.27 267 GLU C CA 1
ATOM 4211 C C . GLU C 1 267 ? 79.205 142.702 98.016 1.00 47.27 267 GLU C C 1
ATOM 4212 O O . GLU C 1 267 ? 80.323 143.154 98.285 1.00 47.27 267 GLU C O 1
ATOM 4218 N N . ASP C 1 268 ? 78.530 141.932 98.869 1.00 43.07 268 ASP C N 1
ATOM 4219 C CA . ASP C 1 268 ? 79.136 141.511 100.124 1.00 43.07 268 ASP C CA 1
ATOM 4220 C C . ASP C 1 268 ? 80.165 140.409 99.929 1.00 43.07 268 ASP C C 1
ATOM 4221 O O . ASP C 1 268 ? 81.027 140.225 100.793 1.00 43.07 268 ASP C O 1
ATOM 4226 N N . THR C 1 269 ? 80.086 139.668 98.823 1.00 29.46 269 THR C N 1
ATOM 4227 C CA . THR C 1 269 ? 81.106 138.670 98.524 1.00 29.46 269 THR C CA 1
ATOM 4228 C C . THR C 1 269 ? 82.404 139.330 98.083 1.00 29.46 269 THR C C 1
ATOM 4229 O O . THR C 1 269 ? 83.490 138.929 98.513 1.00 29.46 269 THR C O 1
ATOM 4233 N N . TRP C 1 270 ? 82.312 140.347 97.225 1.00 32.57 270 TRP C N 1
ATOM 4234 C CA . TRP C 1 270 ? 83.517 141.012 96.750 1.00 32.57 270 TRP C CA 1
ATOM 4235 C C . TRP C 1 270 ? 84.143 141.873 97.836 1.00 32.57 270 TRP C C 1
ATOM 4236 O O . TRP C 1 270 ? 85.366 142.044 97.859 1.00 32.57 270 TRP C O 1
ATOM 4247 N N . ARG C 1 271 ? 83.330 142.425 98.737 1.00 34.30 271 ARG C N 1
ATOM 4248 C CA . ARG C 1 271 ? 83.883 143.117 99.895 1.00 34.30 271 ARG C CA 1
ATOM 4249 C C . ARG C 1 271 ? 84.638 142.150 100.798 1.00 34.30 271 ARG C C 1
ATOM 4250 O O . ARG C 1 271 ? 85.702 142.487 101.326 1.00 34.30 271 ARG C O 1
ATOM 4258 N N . PHE C 1 272 ? 84.096 140.947 100.992 1.00 28.59 272 PHE C N 1
ATOM 4259 C CA . PHE C 1 272 ? 84.806 139.922 101.747 1.00 28.59 272 PHE C CA 1
ATOM 4260 C C . PHE C 1 272 ? 86.101 139.528 101.052 1.00 28.59 272 PHE C C 1
ATOM 4261 O O . PHE C 1 272 ? 87.133 139.337 101.705 1.00 28.59 272 PHE C O 1
ATOM 4269 N N . LEU C 1 273 ? 86.062 139.391 99.726 1.00 28.59 273 LEU C N 1
ATOM 4270 C CA . LEU C 1 273 ? 87.259 139.042 98.973 1.00 28.59 273 LEU C CA 1
ATOM 4271 C C . LEU C 1 273 ? 88.326 140.119 99.104 1.00 28.59 273 LEU C C 1
ATOM 4272 O O . LEU C 1 273 ? 89.517 139.812 99.214 1.00 28.59 273 LEU C O 1
ATOM 4277 N N . GLU C 1 274 ? 87.916 141.388 99.088 1.00 34.48 274 GLU C N 1
ATOM 4278 C CA . GLU C 1 274 ? 88.875 142.479 99.208 1.00 34.48 274 GLU C CA 1
ATOM 4279 C C . GLU C 1 274 ? 89.598 142.443 100.546 1.00 34.48 274 GLU C C 1
ATOM 4280 O O . GLU C 1 274 ? 90.823 142.598 100.601 1.00 34.48 274 GLU C O 1
ATOM 4286 N N . ASN C 1 275 ? 88.860 142.237 101.638 1.00 34.49 275 ASN C N 1
ATOM 4287 C CA . ASN C 1 275 ? 89.484 142.193 102.955 1.00 34.49 275 ASN C CA 1
ATOM 4288 C C . ASN C 1 275 ? 90.426 141.004 103.082 1.00 34.49 275 ASN C C 1
ATOM 4289 O O . ASN C 1 275 ? 91.485 141.108 103.709 1.00 34.49 275 ASN C O 1
ATOM 4294 N N . ARG C 1 276 ? 90.054 139.861 102.503 1.00 34.18 276 ARG C N 1
ATOM 4295 C CA . ARG C 1 276 ? 90.924 138.691 102.552 1.00 34.18 276 ARG C CA 1
ATOM 4296 C C . ARG C 1 276 ? 92.223 138.933 101.796 1.00 34.18 276 ARG C C 1
ATOM 4297 O O . ARG C 1 276 ? 93.298 138.527 102.249 1.00 34.18 276 ARG C O 1
ATOM 4305 N N . VAL C 1 277 ? 92.143 139.583 100.634 1.00 35.29 277 VAL C N 1
ATOM 4306 C CA . VAL C 1 277 ? 93.346 139.859 99.857 1.00 35.29 277 VAL C CA 1
ATOM 4307 C C . VAL C 1 277 ? 94.202 140.912 100.548 1.00 35.29 277 VAL C C 1
ATOM 4308 O O . VAL C 1 277 ? 95.431 140.790 100.603 1.00 35.29 277 VAL C O 1
ATOM 4312 N N . ASN C 1 278 ? 93.574 141.957 101.092 1.00 43.10 278 ASN C N 1
ATOM 4313 C CA . ASN C 1 278 ? 94.334 142.985 101.798 1.00 43.10 278 ASN C CA 1
ATOM 4314 C C . ASN C 1 278 ? 95.038 142.413 103.021 1.00 43.10 278 ASN C C 1
ATOM 4315 O O . ASN C 1 278 ? 96.202 142.735 103.281 1.00 43.10 278 ASN C O 1
ATOM 4320 N N . ASP C 1 279 ? 94.353 141.563 103.784 1.00 49.60 279 ASP C N 1
ATOM 4321 C CA . ASP C 1 279 ? 94.970 140.955 104.955 1.00 49.60 279 ASP C CA 1
ATOM 4322 C C . ASP C 1 279 ? 96.063 139.959 104.598 1.00 49.60 279 ASP C C 1
ATOM 4323 O O . ASP C 1 279 ? 96.876 139.625 105.465 1.00 49.60 279 ASP C O 1
ATOM 4328 N N . ALA C 1 280 ? 96.105 139.480 103.358 1.00 54.89 280 ALA C N 1
ATOM 4329 C CA . ALA C 1 280 ? 97.137 138.542 102.940 1.00 54.89 280 ALA C CA 1
ATOM 4330 C C . ALA C 1 280 ? 98.368 139.237 102.381 1.00 54.89 280 ALA C C 1
ATOM 4331 O O . ALA C 1 280 ? 99.484 138.738 102.556 1.00 54.89 280 ALA C O 1
ATOM 4333 N N . MET C 1 281 ? 98.192 140.377 101.712 1.00 61.56 281 MET C N 1
ATOM 4334 C CA . MET C 1 281 ? 99.330 141.141 101.223 1.00 61.56 281 MET C CA 1
ATOM 4335 C C . MET C 1 281 ? 100.084 141.844 102.342 1.00 61.56 281 MET C C 1
ATOM 4336 O O . MET C 1 281 ? 101.171 142.376 102.093 1.00 61.56 281 MET C O 1
ATOM 4341 N N . ASN C 1 282 ? 99.541 141.860 103.556 1.00 75.55 282 ASN C N 1
ATOM 4342 C CA . ASN C 1 282 ? 100.184 142.491 104.700 1.00 75.55 282 ASN C CA 1
ATOM 4343 C C . ASN C 1 282 ? 101.042 141.529 105.511 1.00 75.55 282 ASN C C 1
ATOM 4344 O O . ASN C 1 282 ? 101.590 141.932 106.541 1.00 75.55 282 ASN C O 1
ATOM 4349 N N . MET C 1 283 ? 101.167 140.278 105.083 1.00 93.98 283 MET C N 1
ATOM 4350 C CA . MET C 1 283 ? 101.992 139.310 105.797 1.00 93.98 283 MET C CA 1
ATOM 4351 C C . MET C 1 283 ? 103.475 139.584 105.571 1.00 93.98 283 MET C C 1
ATOM 4352 O O . MET C 1 283 ? 103.940 139.637 104.432 1.00 93.98 283 MET C O 1
ATOM 4357 N N . SER D 1 95 ? 128.237 110.944 146.661 1.00 80.78 95 SER D N 1
ATOM 4358 C CA . SER D 1 95 ? 127.356 110.663 145.534 1.00 80.78 95 SER D CA 1
ATOM 4359 C C . SER D 1 95 ? 128.006 109.690 144.559 1.00 80.78 95 SER D C 1
ATOM 4360 O O . SER D 1 95 ? 129.107 109.197 144.800 1.00 80.78 95 SER D O 1
ATOM 4363 N N . GLU D 1 96 ? 127.313 109.416 143.455 1.00 79.30 96 GLU D N 1
ATOM 4364 C CA . GLU D 1 96 ? 127.811 108.530 142.412 1.00 79.30 96 GLU D CA 1
ATOM 4365 C C . GLU D 1 96 ? 128.078 109.259 141.104 1.00 79.30 96 GLU D C 1
ATOM 4366 O O . GLU D 1 96 ? 129.189 109.190 140.570 1.00 79.30 96 GLU D O 1
ATOM 4368 N N . GLU D 1 97 ? 127.078 109.964 140.573 1.00 88.07 97 GLU D N 1
ATOM 4369 C CA . GLU D 1 97 ? 127.252 110.706 139.332 1.00 88.07 97 GLU D CA 1
ATOM 4370 C C . GLU D 1 97 ? 128.033 111.997 139.523 1.00 88.07 97 GLU D C 1
ATOM 4371 O O . GLU D 1 97 ? 128.569 112.528 138.547 1.00 88.07 97 GLU D O 1
ATOM 4377 N N . GLN D 1 98 ? 128.107 112.519 140.746 1.00 80.68 98 GLN D N 1
ATOM 4378 C CA . GLN D 1 98 ? 128.861 113.741 140.987 1.00 80.68 98 GLN D CA 1
ATOM 4379 C C . GLN D 1 98 ? 130.365 113.536 140.896 1.00 80.68 98 GLN D C 1
ATOM 4380 O O . GLN D 1 98 ? 131.102 114.523 140.793 1.00 80.68 98 GLN D O 1
ATOM 4386 N N . LEU D 1 99 ? 130.837 112.290 140.935 1.00 79.28 99 LEU D N 1
ATOM 4387 C CA . LEU D 1 99 ? 132.271 112.041 140.840 1.00 79.28 99 LEU D CA 1
ATOM 4388 C C . LEU D 1 99 ? 132.800 112.430 139.467 1.00 79.28 99 LEU D C 1
ATOM 4389 O O . LEU D 1 99 ? 133.777 113.179 139.355 1.00 79.28 99 LEU D O 1
ATOM 4394 N N . GLN D 1 100 ? 132.155 111.943 138.405 1.00 74.03 100 GLN D N 1
ATOM 4395 C CA . GLN D 1 100 ? 132.573 112.323 137.062 1.00 74.03 100 GLN D CA 1
ATOM 4396 C C . GLN D 1 100 ? 132.275 113.789 136.778 1.00 74.03 100 GLN D C 1
ATOM 4397 O O . GLN D 1 100 ? 133.028 114.440 136.048 1.00 74.03 100 GLN D O 1
ATOM 4403 N N . HIS D 1 101 ? 131.196 114.326 137.354 1.00 65.46 101 HIS D N 1
ATOM 4404 C CA . HIS D 1 101 ? 130.883 115.739 137.168 1.00 65.46 101 HIS D CA 1
ATOM 4405 C C . HIS D 1 101 ? 131.997 116.625 137.709 1.00 65.46 101 HIS D C 1
ATOM 4406 O O . HIS D 1 101 ? 132.353 117.634 137.090 1.00 65.46 101 HIS D O 1
ATOM 4413 N N . ARG D 1 102 ? 132.552 116.272 138.869 1.00 62.37 102 ARG D N 1
ATOM 4414 C CA . ARG D 1 102 ? 133.698 117.011 139.386 1.00 62.37 102 ARG D CA 1
ATOM 4415 C C . ARG D 1 102 ? 134.936 116.773 138.531 1.00 62.37 102 ARG D C 1
ATOM 4416 O O . ARG D 1 102 ? 135.732 117.693 138.312 1.00 62.37 102 ARG D O 1
ATOM 4418 N N . ILE D 1 103 ? 135.117 115.544 138.043 1.00 65.10 103 ILE D N 1
ATOM 4419 C CA . ILE D 1 103 ? 136.254 115.246 137.176 1.00 65.10 103 ILE D CA 1
ATOM 4420 C C . ILE D 1 103 ? 136.157 116.045 135.883 1.00 65.10 103 ILE D C 1
ATOM 4421 O O . ILE D 1 103 ? 137.132 116.662 135.437 1.00 65.10 103 ILE D O 1
ATOM 4426 N N . LEU D 1 104 ? 134.973 116.049 135.266 1.00 54.02 104 LEU D N 1
ATOM 4427 C CA . LEU D 1 104 ? 134.780 116.814 134.039 1.00 54.02 104 LEU D CA 1
ATOM 4428 C C . LEU D 1 104 ? 134.953 118.307 134.289 1.00 54.02 104 LEU D C 1
ATOM 4429 O O . LEU D 1 104 ? 135.525 119.021 133.458 1.00 54.02 104 LEU D O 1
ATOM 4434 N N . THR D 1 105 ? 134.468 118.794 135.432 1.00 55.38 105 THR D N 1
ATOM 4435 C CA . THR D 1 105 ? 134.605 120.211 135.752 1.00 55.38 105 THR D CA 1
ATOM 4436 C C . THR D 1 105 ? 136.068 120.610 135.897 1.00 55.38 105 THR D C 1
ATOM 4437 O O . THR D 1 105 ? 136.470 121.696 135.464 1.00 55.38 105 THR D O 1
ATOM 4441 N N . ALA D 1 106 ? 136.880 119.747 136.510 1.00 62.15 106 ALA D N 1
ATOM 4442 C CA . ALA D 1 106 ? 138.287 120.066 136.711 1.00 62.15 106 ALA D CA 1
ATOM 4443 C C . ALA D 1 106 ? 139.096 119.963 135.427 1.00 62.15 106 ALA D C 1
ATOM 4444 O O . ALA D 1 106 ? 140.112 120.654 135.292 1.00 62.15 106 ALA D O 1
ATOM 4446 N N . ALA D 1 107 ? 138.670 119.121 134.483 1.00 58.50 107 ALA D N 1
ATOM 4447 C CA . ALA D 1 107 ? 139.396 118.960 133.230 1.00 58.50 107 ALA D CA 1
ATOM 4448 C C . ALA D 1 107 ? 139.395 120.226 132.385 1.00 58.50 107 ALA D C 1
ATOM 4449 O O . ALA D 1 107 ? 140.339 120.443 131.619 1.00 58.50 107 ALA D O 1
ATOM 4451 N N . LEU D 1 108 ? 138.367 121.068 132.508 1.00 57.27 108 LEU D N 1
ATOM 4452 C CA . LEU D 1 108 ? 138.268 122.261 131.676 1.00 57.27 108 LEU D CA 1
ATOM 4453 C C . LEU D 1 108 ? 139.392 123.254 131.935 1.00 57.27 108 LEU D C 1
ATOM 4454 O O . LEU D 1 108 ? 139.628 124.132 131.099 1.00 57.27 108 LEU D O 1
ATOM 4459 N N . GLU D 1 109 ? 140.087 123.141 133.067 1.00 74.66 109 GLU D N 1
ATOM 4460 C CA . GLU D 1 109 ? 141.198 124.040 133.350 1.00 74.66 109 GLU D CA 1
ATOM 4461 C C . GLU D 1 109 ? 142.418 123.733 132.496 1.00 74.66 109 GLU D C 1
ATOM 4462 O O . GLU D 1 109 ? 143.292 124.594 132.353 1.00 74.66 109 GLU D O 1
ATOM 4468 N N . PHE D 1 110 ? 142.495 122.529 131.927 1.00 75.60 110 PHE D N 1
ATOM 4469 C CA . PHE D 1 110 ? 143.631 122.111 131.120 1.00 75.60 110 PHE D CA 1
ATOM 4470 C C . PHE D 1 110 ? 143.303 121.971 129.642 1.00 75.60 110 PHE D C 1
ATOM 4471 O O . PHE D 1 110 ? 144.215 121.728 128.845 1.00 75.60 110 PHE D O 1
ATOM 4479 N N . VAL D 1 111 ? 142.030 122.106 129.260 1.00 61.41 111 VAL D N 1
ATOM 4480 C CA . VAL D 1 111 ? 141.671 122.044 127.840 1.00 61.41 111 VAL D CA 1
ATOM 4481 C C . VAL D 1 111 ? 142.441 123.059 127.007 1.00 61.41 111 VAL D C 1
ATOM 4482 O O . VAL D 1 111 ? 142.907 122.698 125.916 1.00 61.41 111 VAL D O 1
ATOM 4486 N N . PRO D 1 112 ? 142.621 124.319 127.428 1.00 65.41 112 PRO D N 1
ATOM 4487 C CA . PRO D 1 112 ? 143.378 125.256 126.579 1.00 65.41 112 PRO D CA 1
ATOM 4488 C C . PRO D 1 112 ? 144.785 124.789 126.259 1.00 65.41 112 PRO D C 1
ATOM 4489 O O . PRO D 1 112 ? 145.328 125.165 125.212 1.00 65.41 112 PRO D O 1
ATOM 4493 N N . ALA D 1 113 ? 145.393 123.982 127.124 1.00 70.48 113 ALA D N 1
ATOM 4494 C CA . ALA D 1 113 ? 146.736 123.479 126.873 1.00 70.48 113 ALA D CA 1
ATOM 4495 C C . ALA D 1 113 ? 146.747 122.173 126.093 1.00 70.48 113 ALA D C 1
ATOM 4496 O O . ALA D 1 113 ? 147.664 121.949 125.296 1.00 70.48 113 ALA D O 1
ATOM 4498 N N . HIS D 1 114 ? 145.755 121.310 126.291 1.00 75.50 114 HIS D N 1
ATOM 4499 C CA . HIS D 1 114 ? 145.777 119.975 125.707 1.00 75.50 114 HIS D CA 1
ATOM 4500 C C . HIS D 1 114 ? 144.671 119.745 124.692 1.00 75.50 114 HIS D C 1
ATOM 4501 O O . HIS D 1 114 ? 144.930 119.185 123.621 1.00 75.50 114 HIS D O 1
ATOM 4508 N N . GLY D 1 115 ? 143.439 120.145 124.995 1.00 54.07 115 GLY D N 1
ATOM 4509 C CA . GLY D 1 115 ? 142.343 119.981 124.069 1.00 54.07 115 GLY D CA 1
ATOM 4510 C C . GLY D 1 115 ? 141.204 119.222 124.708 1.00 54.07 115 GLY D C 1
ATOM 4511 O O . GLY D 1 115 ? 141.128 119.087 125.933 1.00 54.07 115 GLY D O 1
ATOM 4512 N N . TRP D 1 116 ? 140.308 118.717 123.860 1.00 41.82 116 TRP D N 1
ATOM 4513 C CA . TRP D 1 116 ? 139.099 118.031 124.297 1.00 41.82 116 TRP D CA 1
ATOM 4514 C C . TRP D 1 116 ? 139.257 116.518 124.275 1.00 41.82 116 TRP D C 1
ATOM 4515 O O . TRP D 1 116 ? 138.294 115.795 124.002 1.00 41.82 116 TRP D O 1
ATOM 4526 N N . THR D 1 117 ? 140.459 116.028 124.558 1.00 60.01 117 THR D N 1
ATOM 4527 C CA . THR D 1 117 ? 140.755 114.608 124.531 1.00 60.01 117 THR D CA 1
ATOM 4528 C C . THR D 1 117 ? 140.644 114.014 125.934 1.00 60.01 117 THR D C 1
ATOM 4529 O O . THR D 1 117 ? 140.372 114.710 126.915 1.00 60.01 117 THR D O 1
ATOM 4533 N N . ALA D 1 118 ? 140.862 112.701 126.033 1.00 62.25 118 ALA D N 1
ATOM 4534 C CA . ALA D 1 118 ? 140.857 112.026 127.325 1.00 62.25 118 ALA D CA 1
ATOM 4535 C C . ALA D 1 118 ? 142.137 112.256 128.114 1.00 62.25 118 ALA D C 1
ATOM 4536 O O . ALA D 1 118 ? 142.199 111.874 129.287 1.00 62.25 118 ALA D O 1
ATOM 4538 N N . GLU D 1 119 ? 143.157 112.855 127.498 1.00 72.85 119 GLU D N 1
ATOM 4539 C CA . GLU D 1 119 ? 144.371 113.190 128.232 1.00 72.85 119 GLU D CA 1
ATOM 4540 C C . GLU D 1 119 ? 144.104 114.268 129.274 1.00 72.85 119 GLU D C 1
ATOM 4541 O O . GLU D 1 119 ? 144.632 114.205 130.390 1.00 72.85 119 GLU D O 1
ATOM 4547 N N . ALA D 1 120 ? 143.295 115.273 128.926 1.00 69.69 120 ALA D N 1
ATOM 4548 C CA . ALA D 1 120 ? 142.954 116.314 129.890 1.00 69.69 120 ALA D CA 1
ATOM 4549 C C . ALA D 1 120 ? 141.948 115.820 130.919 1.00 69.69 120 ALA D C 1
ATOM 4550 O O . ALA D 1 120 ? 141.905 116.340 132.039 1.00 69.69 120 ALA D O 1
ATOM 4552 N N . ILE D 1 121 ? 141.126 114.831 130.558 1.00 62.54 121 ILE D N 1
ATOM 4553 C CA . ILE D 1 121 ? 140.204 114.242 131.524 1.00 62.54 121 ILE D CA 1
ATOM 4554 C C . ILE D 1 121 ? 140.978 113.602 132.668 1.00 62.54 121 ILE D C 1
ATOM 4555 O O . ILE D 1 121 ? 140.648 113.782 133.847 1.00 62.54 121 ILE D O 1
ATOM 4560 N N . ALA D 1 122 ? 142.026 112.845 132.335 1.00 70.01 122 ALA D N 1
ATOM 4561 C CA . ALA D 1 122 ? 142.860 112.243 133.368 1.00 70.01 122 ALA D CA 1
ATOM 4562 C C . ALA D 1 122 ? 143.687 113.296 134.093 1.00 70.01 122 ALA D C 1
ATOM 4563 O O . ALA D 1 122 ? 143.800 113.264 135.324 1.00 70.01 122 ALA D O 1
ATOM 4565 N N . GLU D 1 123 ? 144.266 114.241 133.350 1.00 75.46 123 GLU D N 1
ATOM 4566 C CA . GLU D 1 123 ? 145.078 115.279 133.977 1.00 75.46 123 GLU D CA 1
ATOM 4567 C C . GLU D 1 123 ? 144.235 116.174 134.875 1.00 75.46 123 GLU D C 1
ATOM 4568 O O . GLU D 1 123 ? 144.706 116.635 135.920 1.00 75.46 123 GLU D O 1
ATOM 4574 N N . GLY D 1 124 ? 142.988 116.439 134.481 1.00 70.12 124 GLY D N 1
ATOM 4575 C CA . GLY D 1 124 ? 142.085 117.164 135.357 1.00 70.12 124 GLY D CA 1
ATOM 4576 C C . GLY D 1 124 ? 141.765 116.407 136.629 1.00 70.12 124 GLY D C 1
ATOM 4577 O O . GLY D 1 124 ? 141.596 117.015 137.690 1.00 70.12 124 GLY D O 1
ATOM 4578 N N . ALA D 1 125 ? 141.674 115.078 136.545 1.00 68.03 125 ALA D N 1
ATOM 4579 C CA . ALA D 1 125 ? 141.451 114.267 137.736 1.00 68.03 125 ALA D CA 1
ATOM 4580 C C . ALA D 1 125 ? 142.701 114.166 138.600 1.00 68.03 125 ALA D C 1
ATOM 4581 O O . ALA D 1 125 ? 142.592 114.036 139.825 1.00 68.03 125 ALA D O 1
ATOM 4583 N N . GLN D 1 126 ? 143.887 114.224 137.988 1.00 67.72 126 GLN D N 1
ATOM 4584 C CA . GLN D 1 126 ? 145.128 114.179 138.754 1.00 67.72 126 GLN D CA 1
ATOM 4585 C C . GLN D 1 126 ? 145.265 115.369 139.692 1.00 67.72 126 GLN D C 1
ATOM 4586 O O . GLN D 1 126 ? 145.992 115.280 140.687 1.00 67.72 126 GLN D O 1
ATOM 4588 N N . SER D 1 127 ? 144.591 116.480 139.397 1.00 74.61 127 SER D N 1
ATOM 4589 C CA . SER D 1 127 ? 144.544 117.605 140.318 1.00 74.61 127 SER D CA 1
ATOM 4590 C C . SER D 1 127 ? 143.523 117.407 141.429 1.00 74.61 127 SER D C 1
ATOM 4591 O O . SER D 1 127 ? 143.511 118.188 142.385 1.00 74.61 127 SER D O 1
ATOM 4594 N N . LEU D 1 128 ? 142.670 116.391 141.324 1.00 73.30 128 LEU D N 1
ATOM 4595 C CA . LEU D 1 128 ? 141.688 116.081 142.351 1.00 73.30 128 LEU D CA 1
ATOM 4596 C C . LEU D 1 128 ? 141.906 114.733 143.016 1.00 73.30 128 LEU D C 1
ATOM 4597 O O . LEU D 1 128 ? 141.532 114.570 144.179 1.00 73.30 128 LEU D O 1
ATOM 4599 N N . GLY D 1 129 ? 142.496 113.767 142.317 1.00 71.92 129 GLY D N 1
ATOM 4600 C CA . GLY D 1 129 ? 142.741 112.459 142.891 1.00 71.92 129 GLY D CA 1
ATOM 4601 C C . GLY D 1 129 ? 141.618 111.477 142.632 1.00 71.92 129 GLY D C 1
ATOM 4602 O O . GLY D 1 129 ? 140.471 111.720 143.018 1.00 71.92 129 GLY D O 1
ATOM 4603 N N . LEU D 1 130 ? 141.935 110.365 141.978 1.00 76.12 130 LEU D N 1
ATOM 4604 C CA . LEU D 1 130 ? 140.941 109.338 141.686 1.00 76.12 130 LEU D CA 1
ATOM 4605 C C . LEU D 1 130 ? 141.607 107.991 141.424 1.00 76.12 130 LEU D C 1
ATOM 4606 O O . LEU D 1 130 ? 141.046 107.133 140.744 1.00 76.12 130 LEU D O 1
ATOM 4608 N N . GLY D 1 139 ? 135.278 107.499 127.629 1.00 57.43 139 GLY D N 1
ATOM 4609 C CA . GLY D 1 139 ? 135.724 107.480 126.248 1.00 57.43 139 GLY D CA 1
ATOM 4610 C C . GLY D 1 139 ? 137.004 108.260 126.020 1.00 57.43 139 GLY D C 1
ATOM 4611 O O . GLY D 1 139 ? 137.500 108.934 126.922 1.00 57.43 139 GLY D O 1
ATOM 4612 N N . LYS D 1 140 ? 137.542 108.169 124.804 1.00 58.05 140 LYS D N 1
ATOM 4613 C CA . LYS D 1 140 ? 138.779 108.856 124.460 1.00 58.05 140 LYS D CA 1
ATOM 4614 C C . LYS D 1 140 ? 138.579 110.020 123.500 1.00 58.05 140 LYS D C 1
ATOM 4615 O O . LYS D 1 140 ? 139.448 110.895 123.426 1.00 58.05 140 LYS D O 1
ATOM 4617 N N . ASP D 1 141 ? 137.465 110.053 122.765 1.00 53.69 141 ASP D N 1
ATOM 4618 C CA . ASP D 1 141 ? 137.209 111.158 121.850 1.00 53.69 141 ASP D CA 1
ATOM 4619 C C . ASP D 1 141 ? 136.877 112.452 122.580 1.00 53.69 141 ASP D C 1
ATOM 4620 O O . ASP D 1 141 ? 137.059 113.533 122.010 1.00 53.69 141 ASP D O 1
ATOM 4625 N N . GLY D 1 142 ? 136.404 112.369 123.822 1.00 43.34 142 GLY D N 1
ATOM 4626 C CA . GLY D 1 142 ? 136.032 113.556 124.562 1.00 43.34 142 GLY D CA 1
ATOM 4627 C C . GLY D 1 142 ? 134.601 113.994 124.379 1.00 43.34 142 GLY D C 1
ATOM 4628 O O . GLY D 1 142 ? 134.276 115.143 124.683 1.00 43.34 142 GLY D O 1
ATOM 4629 N N . SER D 1 143 ? 133.730 113.107 123.894 1.00 36.01 143 SER D N 1
ATOM 4630 C CA . SER D 1 143 ? 132.343 113.483 123.645 1.00 36.01 143 SER D CA 1
ATOM 4631 C C . SER D 1 143 ? 131.631 113.887 124.929 1.00 36.01 143 SER D C 1
ATOM 4632 O O . SER D 1 143 ? 130.874 114.864 124.946 1.00 36.01 143 SER D O 1
ATOM 4635 N N . GLU D 1 144 ? 131.852 113.144 126.013 1.00 39.89 144 GLU D N 1
ATOM 4636 C CA . GLU D 1 144 ? 131.186 113.457 127.273 1.00 39.89 144 GLU D CA 1
ATOM 4637 C C . GLU D 1 144 ? 131.708 114.752 127.880 1.00 39.89 144 GLU D C 1
ATOM 4638 O O . GLU D 1 144 ? 130.946 115.487 128.515 1.00 39.89 144 GLU D O 1
ATOM 4644 N N . LEU D 1 145 ? 132.996 115.046 127.703 1.00 34.59 145 LEU D N 1
ATOM 4645 C CA . LEU D 1 145 ? 133.542 116.298 128.210 1.00 34.59 145 LEU D CA 1
ATOM 4646 C C . LEU D 1 145 ? 132.972 117.496 127.461 1.00 34.59 145 LEU D C 1
ATOM 4647 O O . LEU D 1 145 ? 132.683 118.533 128.067 1.00 34.59 145 LEU D O 1
ATOM 4652 N N . ILE D 1 146 ? 132.807 117.374 126.143 1.00 28.59 146 ILE D N 1
ATOM 4653 C CA . ILE D 1 146 ? 132.288 118.484 125.350 1.00 28.59 146 ILE D CA 1
ATOM 4654 C C . ILE D 1 146 ? 130.822 118.738 125.673 1.00 28.59 146 ILE D C 1
ATOM 4655 O O . ILE D 1 146 ? 130.398 119.889 125.822 1.00 28.59 146 ILE D O 1
ATOM 4660 N N . LEU D 1 147 ? 130.024 117.676 125.783 1.00 28.59 147 LEU D N 1
ATOM 4661 C CA . LEU D 1 147 ? 128.609 117.850 126.088 1.00 28.59 147 LEU D CA 1
ATOM 4662 C C . LEU D 1 147 ? 128.398 118.396 127.492 1.00 28.59 147 LEU D C 1
ATOM 4663 O O . LEU D 1 147 ? 127.426 119.119 127.733 1.00 28.59 147 LEU D O 1
ATOM 4668 N N . HIS D 1 148 ? 129.281 118.052 128.428 1.00 31.41 148 HIS D N 1
ATOM 4669 C CA . HIS D 1 148 ? 129.210 118.627 129.766 1.00 31.41 148 HIS D CA 1
ATOM 4670 C C . HIS D 1 148 ? 129.487 120.124 129.738 1.00 31.41 148 HIS D C 1
ATOM 4671 O O . HIS D 1 148 ? 128.804 120.900 130.413 1.00 31.41 148 HIS D O 1
ATOM 4678 N N . PHE D 1 149 ? 130.488 120.544 128.964 1.00 28.59 149 PHE D N 1
ATOM 4679 C CA . PHE D 1 149 ? 130.825 121.960 128.875 1.00 28.59 149 PHE D CA 1
ATOM 4680 C C . PHE D 1 149 ? 129.690 122.766 128.256 1.00 28.59 149 PHE D C 1
ATOM 4681 O O . PHE D 1 149 ? 129.384 123.873 128.712 1.00 28.59 149 PHE D O 1
ATOM 4689 N N . VAL D 1 150 ? 129.055 122.229 127.213 1.00 28.59 150 VAL D N 1
ATOM 4690 C CA . VAL D 1 150 ? 127.961 122.940 126.561 1.00 28.59 150 VAL D CA 1
ATOM 4691 C C . VAL D 1 150 ? 126.763 123.054 127.494 1.00 28.59 150 VAL D C 1
ATOM 4692 O O . VAL D 1 150 ? 126.117 124.104 127.568 1.00 28.59 150 VAL D O 1
ATOM 4696 N N . THR D 1 151 ? 126.448 121.981 128.223 1.00 28.59 151 THR D N 1
ATOM 4697 C CA . THR D 1 151 ? 125.340 122.028 129.172 1.00 28.59 151 THR D CA 1
ATOM 4698 C C . THR D 1 151 ? 125.599 123.048 130.271 1.00 28.59 151 THR D C 1
ATOM 4699 O O . THR D 1 151 ? 124.694 123.790 130.668 1.00 28.59 151 THR D O 1
ATOM 4703 N N A GLN D 1 152 ? 126.829 123.100 130.781 0.50 28.59 152 GLN D N 1
ATOM 4704 N N B GLN D 1 152 ? 126.830 123.086 130.781 0.50 28.59 152 GLN D N 1
ATOM 4705 C CA A GLN D 1 152 ? 127.149 124.057 131.833 0.50 28.59 152 GLN D CA 1
ATOM 4706 C CA B GLN D 1 152 ? 127.188 124.043 131.821 0.50 28.59 152 GLN D CA 1
ATOM 4707 C C A GLN D 1 152 ? 127.101 125.488 131.317 0.50 28.59 152 GLN D C 1
ATOM 4708 C C B GLN D 1 152 ? 127.099 125.474 131.313 0.50 28.59 152 GLN D C 1
ATOM 4709 O O A GLN D 1 152 ? 126.659 126.393 132.032 0.50 28.59 152 GLN D O 1
ATOM 4710 O O B GLN D 1 152 ? 126.619 126.363 132.023 0.50 28.59 152 GLN D O 1
ATOM 4721 N N . CYS D 1 153 ? 127.559 125.717 130.084 1.00 28.59 153 CYS D N 1
ATOM 4722 C CA . CYS D 1 153 ? 127.500 127.062 129.521 1.00 28.59 153 CYS D CA 1
ATOM 4723 C C . CYS D 1 153 ? 126.067 127.512 129.285 1.00 28.59 153 CYS D C 1
ATOM 4724 O O . CYS D 1 153 ? 125.759 128.697 129.439 1.00 28.59 153 CYS D O 1
ATOM 4727 N N . ASN D 1 154 ? 125.183 126.591 128.901 1.00 28.59 154 ASN D N 1
ATOM 4728 C CA . ASN D 1 154 ? 123.772 126.934 128.774 1.00 28.59 154 ASN D CA 1
ATOM 4729 C C . ASN D 1 154 ? 123.167 127.283 130.127 1.00 28.59 154 ASN D C 1
ATOM 4730 O O . ASN D 1 154 ? 122.326 128.183 130.222 1.00 28.59 154 ASN D O 1
ATOM 4735 N N . THR D 1 155 ? 123.573 126.575 131.182 1.00 28.59 155 THR D N 1
ATOM 4736 C CA . THR D 1 155 ? 123.072 126.875 132.518 1.00 28.59 155 THR D CA 1
ATOM 4737 C C . THR D 1 155 ? 123.598 128.214 133.021 1.00 28.59 155 THR D C 1
ATOM 4738 O O . THR D 1 155 ? 122.891 128.939 133.727 1.00 28.59 155 THR D O 1
ATOM 4742 N N . ARG D 1 156 ? 124.838 128.557 132.679 1.00 28.59 156 ARG D N 1
ATOM 4743 C CA . ARG D 1 156 ? 125.352 129.871 133.041 1.00 28.59 156 ARG D CA 1
ATOM 4744 C C . ARG D 1 156 ? 124.612 130.978 132.306 1.00 28.59 156 ARG D C 1
ATOM 4745 O O . ARG D 1 156 ? 124.396 132.054 132.870 1.00 28.59 156 ARG D O 1
ATOM 4753 N N . LEU D 1 157 ? 124.224 130.737 131.052 1.00 28.59 157 LEU D N 1
ATOM 4754 C CA . LEU D 1 157 ? 123.534 131.763 130.279 1.00 28.59 157 LEU D CA 1
ATOM 4755 C C . LEU D 1 157 ? 122.158 132.065 130.853 1.00 28.59 157 LEU D C 1
ATOM 4756 O O . LEU D 1 157 ? 121.769 133.233 130.956 1.00 28.59 157 LEU D O 1
ATOM 4761 N N . THR D 1 158 ? 121.403 131.032 131.232 1.00 28.59 158 THR D N 1
ATOM 4762 C CA . THR D 1 158 ? 120.067 131.268 131.761 1.00 28.59 158 THR D CA 1
ATOM 4763 C C . THR D 1 158 ? 120.095 131.932 133.131 1.00 28.59 158 THR D C 1
ATOM 4764 O O . THR D 1 158 ? 119.109 132.566 133.513 1.00 28.59 158 THR D O 1
ATOM 4768 N N . ARG D 1 159 ? 121.194 131.807 133.875 1.00 33.65 159 ARG D N 1
ATOM 4769 C CA . ARG D 1 159 ? 121.327 132.557 135.118 1.00 33.65 159 ARG D CA 1
ATOM 4770 C C . ARG D 1 159 ? 121.660 134.018 134.854 1.00 33.65 159 ARG D C 1
ATOM 4771 O O . ARG D 1 159 ? 121.217 134.901 135.594 1.00 33.65 159 ARG D O 1
ATOM 4779 N N . VAL D 1 160 ? 122.448 134.290 133.813 1.00 30.93 160 VAL D N 1
ATOM 4780 C CA . VAL D 1 160 ? 122.758 135.669 133.454 1.00 30.93 160 VAL D CA 1
ATOM 4781 C C . VAL D 1 160 ? 121.505 136.390 132.977 1.00 30.93 160 VAL D C 1
ATOM 4782 O O . VAL D 1 160 ? 121.297 137.570 133.280 1.00 30.93 160 VAL D O 1
ATOM 4786 N N . LEU D 1 161 ? 120.651 135.693 132.226 1.00 31.33 161 LEU D N 1
ATOM 4787 C CA . LEU D 1 161 ? 119.432 136.311 131.720 1.00 31.33 161 LEU D CA 1
ATOM 4788 C C . LEU D 1 161 ? 118.419 136.560 132.831 1.00 31.33 161 LEU D C 1
ATOM 4789 O O . LEU D 1 161 ? 117.672 137.542 132.773 1.00 31.33 161 LEU D O 1
ATOM 4794 N N . GLU D 1 162 ? 118.372 135.687 133.841 1.00 41.87 162 GLU D N 1
ATOM 4795 C CA . GLU D 1 162 ? 117.526 135.946 135.003 1.00 41.87 162 GLU D CA 1
ATOM 4796 C C . GLU D 1 162 ? 117.968 137.204 135.737 1.00 41.87 162 GLU D C 1
ATOM 4797 O O . GLU D 1 162 ? 117.136 138.029 136.127 1.00 41.87 162 GLU D O 1
ATOM 4803 N N . GLU D 1 163 ? 119.276 137.362 135.941 1.00 46.70 163 GLU D N 1
ATOM 4804 C CA . GLU D 1 163 ? 119.777 138.507 136.693 1.00 46.70 163 GLU D CA 1
ATOM 4805 C C . GLU D 1 163 ? 119.492 139.813 135.967 1.00 46.70 163 GLU D C 1
ATOM 4806 O O . GLU D 1 163 ? 119.177 140.825 136.603 1.00 46.70 163 GLU D O 1
ATOM 4808 N N . GLU D 1 164 ? 119.605 139.816 134.640 1.00 49.21 164 GLU D N 1
ATOM 4809 C CA . GLU D 1 164 ? 119.281 141.017 133.880 1.00 49.21 164 GLU D CA 1
ATOM 4810 C C . GLU D 1 164 ? 117.786 141.298 133.889 1.00 49.21 164 GLU D C 1
ATOM 4811 O O . GLU D 1 164 ? 117.377 142.462 133.835 1.00 49.21 164 GLU D O 1
ATOM 4817 N N . GLN D 1 165 ? 116.960 140.253 133.949 1.00 52.15 165 GLN D N 1
ATOM 4818 C CA . GLN D 1 165 ? 115.517 140.453 134.006 1.00 52.15 165 GLN D CA 1
ATOM 4819 C C . GLN D 1 165 ? 115.103 141.114 135.315 1.00 52.15 165 GLN D C 1
ATOM 4820 O O . GLN D 1 165 ? 114.202 141.958 135.333 1.00 52.15 165 GLN D O 1
ATOM 4826 N N . LYS D 1 166 ? 115.742 140.733 136.422 1.00 56.89 166 LYS D N 1
ATOM 4827 C CA . LYS D 1 166 ? 115.434 141.359 137.703 1.00 56.89 166 LYS D CA 1
ATOM 4828 C C . LYS D 1 166 ? 115.805 142.836 137.702 1.00 56.89 166 LYS D C 1
ATOM 4829 O O . LYS D 1 166 ? 115.063 143.667 138.236 1.00 56.89 166 LYS D O 1
ATOM 4835 N N . LEU D 1 167 ? 116.947 143.183 137.108 1.00 60.70 167 LEU D N 1
ATOM 4836 C CA . LEU D 1 167 ? 117.396 144.570 137.128 1.00 60.70 167 LEU D CA 1
ATOM 4837 C C . LEU D 1 167 ? 116.484 145.478 136.318 1.00 60.70 167 LEU D C 1
ATOM 4838 O O . LEU D 1 167 ? 116.388 146.674 136.612 1.00 60.70 167 LEU D O 1
ATOM 4843 N N . VAL D 1 168 ? 115.813 144.943 135.302 1.00 62.53 168 VAL D N 1
ATOM 4844 C CA . VAL D 1 168 ? 114.964 145.781 134.466 1.00 62.53 168 VAL D CA 1
ATOM 4845 C C . VAL D 1 168 ? 113.548 145.889 135.025 1.00 62.53 168 VAL D C 1
ATOM 4846 O O . VAL D 1 168 ? 112.873 146.899 134.802 1.00 62.53 168 VAL D O 1
ATOM 4850 N N . GLN D 1 169 ? 113.085 144.880 135.763 1.00 62.69 169 GLN D N 1
ATOM 4851 C CA . GLN D 1 169 ? 111.752 144.929 136.345 1.00 62.69 169 GLN D CA 1
ATOM 4852 C C . GLN D 1 169 ? 111.698 145.753 137.622 1.00 62.69 169 GLN D C 1
ATOM 4853 O O . GLN D 1 169 ? 110.601 146.107 138.064 1.00 62.69 169 GLN D O 1
ATOM 4859 N N . LEU D 1 170 ? 112.846 146.062 138.221 1.00 66.37 170 LEU D N 1
ATOM 4860 C CA . LEU D 1 170 ? 112.896 146.900 139.409 1.00 66.37 170 LEU D CA 1
ATOM 4861 C C . LEU D 1 170 ? 113.341 148.324 139.118 1.00 66.37 170 LEU D C 1
ATOM 4862 O O . LEU D 1 170 ? 113.314 149.161 140.025 1.00 66.37 170 LEU D O 1
ATOM 4867 N N . GLY D 1 171 ? 113.752 148.616 137.888 1.00 65.24 171 GLY D N 1
ATOM 4868 C CA . GLY D 1 171 ? 114.149 149.960 137.503 1.00 65.24 171 GLY D CA 1
ATOM 4869 C C . GLY D 1 171 ? 115.643 150.198 137.432 1.00 65.24 171 GLY D C 1
ATOM 4870 O O . GLY D 1 171 ? 116.053 151.274 136.973 1.00 65.24 171 GLY D O 1
ATOM 4871 N N . GLN D 1 172 ? 116.489 149.261 137.857 1.00 72.83 172 GLN D N 1
ATOM 4872 C CA . GLN D 1 172 ? 117.931 149.459 137.787 1.00 72.83 172 GLN D CA 1
ATOM 4873 C C . GLN D 1 172 ? 118.477 149.349 136.370 1.00 72.83 172 GLN D C 1
ATOM 4874 O O . GLN D 1 172 ? 119.651 149.664 136.151 1.00 72.83 172 GLN D O 1
ATOM 4880 N N . ALA D 1 173 ? 117.665 148.907 135.412 1.00 70.44 173 ALA D N 1
ATOM 4881 C CA . ALA D 1 173 ? 118.083 148.817 134.022 1.00 70.44 173 ALA D CA 1
ATOM 4882 C C . ALA D 1 173 ? 116.886 149.113 133.133 1.00 70.44 173 ALA D C 1
ATOM 4883 O O . ALA D 1 173 ? 115.736 148.934 133.539 1.00 70.44 173 ALA D O 1
ATOM 4885 N N . GLU D 1 174 ? 117.168 149.567 131.917 1.00 72.75 174 GLU D N 1
ATOM 4886 C CA . GLU D 1 174 ? 116.132 149.925 130.961 1.00 72.75 174 GLU D CA 1
ATOM 4887 C C . GLU D 1 174 ? 115.947 148.805 129.946 1.00 72.75 174 GLU D C 1
ATOM 4888 O O . GLU D 1 174 ? 116.916 148.162 129.531 1.00 72.75 174 GLU D O 1
ATOM 4894 N N . LYS D 1 175 ? 114.698 148.574 129.556 1.00 60.83 175 LYS D N 1
ATOM 4895 C CA . LYS D 1 175 ? 114.384 147.476 128.653 1.00 60.83 175 LYS D CA 1
ATOM 4896 C C . LYS D 1 175 ? 114.948 147.744 127.264 1.00 60.83 175 LYS D C 1
ATOM 4897 O O . LYS D 1 175 ? 114.884 148.869 126.759 1.00 60.83 175 LYS D O 1
ATOM 4903 N N . ARG D 1 176 ? 115.504 146.706 126.651 1.00 46.32 176 ARG D N 1
ATOM 4904 C CA . ARG D 1 176 ? 116.036 146.782 125.302 1.00 46.32 176 ARG D CA 1
ATOM 4905 C C . ARG D 1 176 ? 115.040 146.201 124.305 1.00 46.32 176 ARG D C 1
ATOM 4906 O O . ARG D 1 176 ? 114.161 145.411 124.654 1.00 46.32 176 ARG D O 1
ATOM 4914 N N . LYS D 1 177 ? 115.192 146.606 123.049 1.00 41.73 177 LYS D N 1
ATOM 4915 C CA . LYS D 1 177 ? 114.378 146.046 121.986 1.00 41.73 177 LYS D CA 1
ATOM 4916 C C . LYS D 1 177 ? 114.800 144.606 121.709 1.00 41.73 177 LYS D C 1
ATOM 4917 O O . LYS D 1 177 ? 115.868 144.151 122.122 1.00 41.73 177 LYS D O 1
ATOM 4923 N N . THR D 1 178 ? 113.936 143.879 120.998 1.00 36.22 178 THR D N 1
ATOM 4924 C CA . THR D 1 178 ? 114.189 142.462 120.755 1.00 36.22 178 THR D CA 1
ATOM 4925 C C . THR D 1 178 ? 115.462 142.255 119.946 1.00 36.22 178 THR D C 1
ATOM 4926 O O . THR D 1 178 ? 116.250 141.350 120.238 1.00 36.22 178 THR D O 1
ATOM 4930 N N . ASP D 1 179 ? 115.682 143.084 118.926 1.00 38.75 179 ASP D N 1
ATOM 4931 C CA . ASP D 1 179 ? 116.898 142.965 118.130 1.00 38.75 179 ASP D CA 1
ATOM 4932 C C . ASP D 1 179 ? 118.136 143.231 118.974 1.00 38.75 179 ASP D C 1
ATOM 4933 O O . ASP D 1 179 ? 119.151 142.541 118.834 1.00 38.75 179 ASP D O 1
ATOM 4938 N N . GLN D 1 180 ? 118.074 144.228 119.855 1.00 34.81 180 GLN D N 1
ATOM 4939 C CA . GLN D 1 180 ? 119.207 144.511 120.728 1.00 34.81 180 GLN D CA 1
ATOM 4940 C C . GLN D 1 180 ? 119.378 143.429 121.786 1.00 34.81 180 GLN D C 1
ATOM 4941 O O . GLN D 1 180 ? 120.507 143.079 122.143 1.00 34.81 180 GLN D O 1
ATOM 4947 N N . PHE D 1 181 ? 118.271 142.896 122.307 1.00 29.19 181 PHE D N 1
ATOM 4948 C CA . PHE D 1 181 ? 118.364 141.861 123.330 1.00 29.19 181 PHE D CA 1
ATOM 4949 C C . PHE D 1 181 ? 118.998 140.590 122.779 1.00 29.19 181 PHE D C 1
ATOM 4950 O O . PHE D 1 181 ? 119.856 139.984 123.429 1.00 29.19 181 PHE D O 1
ATOM 4958 N N . LEU D 1 182 ? 118.582 140.166 121.584 1.00 28.59 182 LEU D N 1
ATOM 4959 C CA . LEU D 1 182 ? 119.087 138.914 121.031 1.00 28.59 182 LEU D CA 1
ATOM 4960 C C . LEU D 1 182 ? 120.559 139.023 120.658 1.00 28.59 182 LEU D C 1
ATOM 4961 O O . LEU D 1 182 ? 121.309 138.050 120.785 1.00 28.59 182 LEU D O 1
ATOM 4966 N N . ARG D 1 183 ? 120.990 140.194 120.191 1.00 29.63 183 ARG D N 1
ATOM 4967 C CA . ARG D 1 183 ? 122.404 140.386 119.890 1.00 29.63 183 ARG D CA 1
ATOM 4968 C C . ARG D 1 183 ? 123.254 140.288 121.147 1.00 29.63 183 ARG D C 1
ATOM 4969 O O . ARG D 1 183 ? 124.369 139.759 121.110 1.00 29.63 183 ARG D O 1
ATOM 4977 N N . ASP D 1 184 ? 122.749 140.799 122.270 1.00 31.54 184 ASP D N 1
ATOM 4978 C CA . ASP D 1 184 ? 123.484 140.713 123.525 1.00 31.54 184 ASP D CA 1
ATOM 4979 C C . ASP D 1 184 ? 123.494 139.301 124.094 1.00 31.54 184 ASP D C 1
ATOM 4980 O O . ASP D 1 184 ? 124.486 138.895 124.705 1.00 31.54 184 ASP D O 1
ATOM 4985 N N . ALA D 1 185 ? 122.406 138.550 123.920 1.00 28.59 185 ALA D N 1
ATOM 4986 C CA . ALA D 1 185 ? 122.353 137.190 124.444 1.00 28.59 185 ALA D CA 1
ATOM 4987 C C . ALA D 1 185 ? 123.278 136.260 123.671 1.00 28.59 185 ALA D C 1
ATOM 4988 O O . ALA D 1 185 ? 123.913 135.380 124.260 1.00 28.59 185 ALA D O 1
ATOM 4990 N N . VAL D 1 186 ? 123.359 136.429 122.350 1.00 28.59 186 VAL D N 1
ATOM 4991 C CA . VAL D 1 186 ? 124.250 135.596 121.551 1.00 28.59 186 VAL D CA 1
ATOM 4992 C C . VAL D 1 186 ? 125.705 135.942 121.836 1.00 28.59 186 VAL D C 1
ATOM 4993 O O . VAL D 1 186 ? 126.558 135.055 121.934 1.00 28.59 186 VAL D O 1
ATOM 4997 N N . GLU D 1 187 ? 126.013 137.232 121.977 1.00 28.59 187 GLU D N 1
ATOM 4998 C CA . GLU D 1 187 ? 127.379 137.629 122.300 1.00 28.59 187 GLU D CA 1
ATOM 4999 C C . GLU D 1 187 ? 127.790 137.133 123.679 1.00 28.59 187 GLU D C 1
ATOM 5000 O O . GLU D 1 187 ? 128.926 136.690 123.872 1.00 28.59 187 GLU D O 1
ATOM 5006 N N . THR D 1 188 ? 126.881 137.204 124.652 1.00 28.59 188 THR D N 1
ATOM 5007 C CA . THR D 1 188 ? 127.186 136.712 125.990 1.00 28.59 188 THR D CA 1
ATOM 5008 C C . THR D 1 188 ? 127.490 135.220 125.973 1.00 28.59 188 THR D C 1
ATOM 5009 O O . THR D 1 188 ? 128.430 134.762 126.631 1.00 28.59 188 THR D O 1
ATOM 5013 N N . ARG D 1 189 ? 126.708 134.450 125.221 1.00 28.59 189 ARG D N 1
ATOM 5014 C CA . ARG D 1 189 ? 126.919 133.009 125.153 1.00 28.59 189 ARG D CA 1
ATOM 5015 C C . ARG D 1 189 ? 128.189 132.666 124.383 1.00 28.59 189 ARG D C 1
ATOM 5016 O O . ARG D 1 189 ? 128.897 131.717 124.736 1.00 28.59 189 ARG D O 1
ATOM 5024 N N . LEU D 1 190 ? 128.497 133.426 123.331 1.00 28.59 190 LEU D N 1
ATOM 5025 C CA . LEU D 1 190 ? 129.680 133.130 122.531 1.00 28.59 190 LEU D CA 1
ATOM 5026 C C . LEU D 1 190 ? 130.966 133.526 123.242 1.00 28.59 190 LEU D C 1
ATOM 5027 O O . LEU D 1 190 ? 132.011 132.917 123.001 1.00 28.59 190 LEU D O 1
ATOM 5032 N N . ARG D 1 191 ? 130.920 134.535 124.111 1.00 28.59 191 ARG D N 1
ATOM 5033 C CA . ARG D 1 191 ? 132.117 134.928 124.844 1.00 28.59 191 ARG D CA 1
ATOM 5034 C C . ARG D 1 191 ? 132.566 133.876 125.847 1.00 28.59 191 ARG D C 1
ATOM 5035 O O . ARG D 1 191 ? 133.688 133.971 126.352 1.00 28.59 191 ARG D O 1
ATOM 5043 N N . MET D 1 192 ? 131.726 132.888 126.152 1.00 28.59 192 MET D N 1
ATOM 5044 C CA . MET D 1 192 ? 132.149 131.778 126.993 1.00 28.59 192 MET D CA 1
ATOM 5045 C C . MET D 1 192 ? 133.130 130.852 126.290 1.00 28.59 192 MET D C 1
ATOM 5046 O O . MET D 1 192 ? 133.748 130.016 126.955 1.00 28.59 192 MET D O 1
ATOM 5051 N N . LEU D 1 193 ? 133.281 130.975 124.974 1.00 28.59 193 LEU D N 1
ATOM 5052 C CA . LEU D 1 193 ? 134.185 130.143 124.195 1.00 28.59 193 LEU D CA 1
ATOM 5053 C C . LEU D 1 193 ? 135.555 130.773 123.996 1.00 28.59 193 LEU D C 1
ATOM 5054 O O . LEU D 1 193 ? 136.425 130.141 123.395 1.00 28.59 193 LEU D O 1
ATOM 5059 N N . ILE D 1 194 ? 135.763 132.000 124.470 1.00 28.99 194 ILE D N 1
ATOM 5060 C CA . ILE D 1 194 ? 137.043 132.675 124.247 1.00 28.99 194 ILE D CA 1
ATOM 5061 C C . ILE D 1 194 ? 138.218 131.925 124.868 1.00 28.99 194 ILE D C 1
ATOM 5062 O O . ILE D 1 194 ? 139.257 131.793 124.200 1.00 28.99 194 ILE D O 1
ATOM 5067 N N . PRO D 1 195 ? 138.145 131.427 126.109 1.00 34.32 195 PRO D N 1
ATOM 5068 C CA . PRO D 1 195 ? 139.290 130.670 126.642 1.00 34.32 195 PRO D CA 1
ATOM 5069 C C . PRO D 1 195 ? 139.647 129.439 125.828 1.00 34.32 195 PRO D C 1
ATOM 5070 O O . PRO D 1 195 ? 140.815 129.033 125.817 1.00 34.32 195 PRO D O 1
ATOM 5074 N N . TYR D 1 196 ? 138.679 128.833 125.145 1.00 36.46 196 TYR D N 1
ATOM 5075 C CA . TYR D 1 196 ? 138.873 127.585 124.422 1.00 36.46 196 TYR D CA 1
ATOM 5076 C C . TYR D 1 196 ? 138.765 127.782 122.915 1.00 36.46 196 TYR D C 1
ATOM 5077 O O . TYR D 1 196 ? 138.378 126.865 122.190 1.00 36.46 196 TYR D O 1
ATOM 5086 N N . ILE D 1 197 ? 139.110 128.975 122.433 1.00 35.23 197 ILE D N 1
ATOM 5087 C CA . ILE D 1 197 ? 138.824 129.330 121.049 1.00 35.23 197 ILE D CA 1
ATOM 5088 C C . ILE D 1 197 ? 139.683 128.528 120.077 1.00 35.23 197 ILE D C 1
ATOM 5089 O O . ILE D 1 197 ? 139.262 128.263 118.944 1.00 35.23 197 ILE D O 1
ATOM 5094 N N . GLU D 1 198 ? 140.888 128.128 120.485 1.00 46.53 198 GLU D N 1
ATOM 5095 C CA . GLU D 1 198 ? 141.773 127.417 119.569 1.00 46.53 198 GLU D CA 1
ATOM 5096 C C . GLU D 1 198 ? 141.343 125.975 119.347 1.00 46.53 198 GLU D C 1
ATOM 5097 O O . GLU D 1 198 ? 141.531 125.442 118.249 1.00 46.53 198 GLU D O 1
ATOM 5103 N N . HIS D 1 199 ? 140.777 125.330 120.363 1.00 42.91 199 HIS D N 1
ATOM 5104 C CA . HIS D 1 199 ? 140.397 123.929 120.278 1.00 42.91 199 HIS D CA 1
ATOM 5105 C C . HIS D 1 199 ? 138.915 123.720 120.020 1.00 42.91 199 HIS D C 1
ATOM 5106 O O . HIS D 1 199 ? 138.464 122.573 119.990 1.00 42.91 199 HIS D O 1
ATOM 5113 N N . TRP D 1 200 ? 138.147 124.783 119.834 1.00 28.59 200 TRP D N 1
ATOM 5114 C CA . TRP D 1 200 ? 136.713 124.635 119.632 1.00 28.59 200 TRP D CA 1
ATOM 5115 C C . TRP D 1 200 ? 136.346 124.061 118.263 1.00 28.59 200 TRP D C 1
ATOM 5116 O O . TRP D 1 200 ? 135.347 123.337 118.171 1.00 28.59 200 TRP D O 1
ATOM 5127 N N . PRO D 1 201 ? 137.079 124.356 117.178 1.00 28.59 201 PRO D N 1
ATOM 5128 C CA . PRO D 1 201 ? 136.760 123.678 115.910 1.00 28.59 201 PRO D CA 1
ATOM 5129 C C . PRO D 1 201 ? 136.823 122.164 116.004 1.00 28.59 201 PRO D C 1
ATOM 5130 O O . PRO D 1 201 ? 136.039 121.472 115.346 1.00 28.59 201 PRO D O 1
ATOM 5134 N N . ARG D 1 202 ? 137.746 121.630 116.804 1.00 28.59 202 ARG D N 1
ATOM 5135 C CA . ARG D 1 202 ? 137.785 120.192 117.038 1.00 28.59 202 ARG D CA 1
ATOM 5136 C C . ARG D 1 202 ? 136.565 119.725 117.820 1.00 28.59 202 ARG D C 1
ATOM 5137 O O . ARG D 1 202 ? 136.016 118.653 117.544 1.00 28.59 202 ARG D O 1
ATOM 5145 N N . ALA D 1 203 ? 136.132 120.513 118.806 1.00 28.59 203 ALA D N 1
ATOM 5146 C CA . ALA D 1 203 ? 134.946 120.160 119.579 1.00 28.59 203 ALA D CA 1
ATOM 5147 C C . ALA D 1 203 ? 133.690 120.189 118.719 1.00 28.59 203 ALA D C 1
ATOM 5148 O O . ALA D 1 203 ? 132.801 119.347 118.884 1.00 28.59 203 ALA D O 1
ATOM 5150 N N . LEU D 1 204 ? 133.591 121.161 117.809 1.00 28.59 204 LEU D N 1
ATOM 5151 C CA . LEU D 1 204 ? 132.452 121.217 116.899 1.00 28.59 204 LEU D CA 1
ATOM 5152 C C . LEU D 1 204 ? 132.409 119.996 115.996 1.00 28.59 204 LEU D C 1
ATOM 5153 O O . LEU D 1 204 ? 131.328 119.514 115.642 1.00 28.59 204 LEU D O 1
ATOM 5158 N N . SER D 1 205 ? 133.577 119.491 115.602 1.00 28.59 205 SER D N 1
ATOM 5159 C CA . SER D 1 205 ? 133.631 118.286 114.784 1.00 28.59 205 SER D CA 1
ATOM 5160 C C . SER D 1 205 ? 133.050 117.089 115.526 1.00 28.59 205 SER D C 1
ATOM 5161 O O . SER D 1 205 ? 132.330 116.276 114.938 1.00 28.59 205 SER D O 1
ATOM 5164 N N . ILE D 1 206 ? 133.352 116.961 116.819 1.00 28.59 206 ILE D N 1
ATOM 5165 C CA . ILE D 1 206 ? 132.785 115.875 117.614 1.00 28.59 206 ILE D CA 1
ATOM 5166 C C . ILE D 1 206 ? 131.274 116.027 117.725 1.00 28.59 206 ILE D C 1
ATOM 5167 O O . ILE D 1 206 ? 130.527 115.052 117.598 1.00 28.59 206 ILE D O 1
ATOM 5172 N N . LEU D 1 207 ? 130.801 117.251 117.964 1.00 28.59 207 LEU D N 1
ATOM 5173 C CA . LEU D 1 207 ? 129.367 117.483 118.101 1.00 28.59 207 LEU D CA 1
ATOM 5174 C C . LEU D 1 207 ? 128.617 117.198 116.808 1.00 28.59 207 LEU D C 1
ATOM 5175 O O . LEU D 1 207 ? 127.423 116.887 116.842 1.00 28.59 207 LEU D O 1
ATOM 5180 N N . MET D 1 208 ? 129.290 117.301 115.666 1.00 28.59 208 MET D N 1
ATOM 5181 C CA . MET D 1 208 ? 128.672 117.054 114.372 1.00 28.59 208 MET D CA 1
ATOM 5182 C C . MET D 1 208 ? 128.737 115.594 113.948 1.00 28.59 208 MET D C 1
ATOM 5183 O O . MET D 1 208 ? 128.265 115.266 112.856 1.00 28.59 208 MET D O 1
ATOM 5188 N N . LEU D 1 209 ? 129.313 114.718 114.767 1.00 28.59 209 LEU D N 1
ATOM 5189 C CA . LEU D 1 209 ? 129.301 113.299 114.457 1.00 28.59 209 LEU D CA 1
ATOM 5190 C C . LEU D 1 209 ? 127.868 112.774 114.483 1.00 28.59 209 LEU D C 1
ATOM 5191 O O . LEU D 1 209 ? 127.050 113.227 115.285 1.00 28.59 209 LEU D O 1
ATOM 5196 N N . PRO D 1 210 ? 127.540 111.821 113.607 1.00 28.59 210 PRO D N 1
ATOM 5197 C CA . PRO D 1 210 ? 126.139 111.386 113.483 1.00 28.59 210 PRO D CA 1
ATOM 5198 C C . PRO D 1 210 ? 125.519 110.877 114.773 1.00 28.59 210 PRO D C 1
ATOM 5199 O O . PRO D 1 210 ? 124.323 111.095 114.991 1.00 28.59 210 PRO D O 1
ATOM 5203 N N . HIS D 1 211 ? 126.279 110.208 115.637 1.00 28.59 211 HIS D N 1
ATOM 5204 C CA . HIS D 1 211 ? 125.692 109.709 116.872 1.00 28.59 211 HIS D CA 1
ATOM 5205 C C . HIS D 1 211 ? 125.601 110.769 117.962 1.00 28.59 211 HIS D C 1
ATOM 5206 O O . HIS D 1 211 ? 124.897 110.551 118.953 1.00 28.59 211 HIS D O 1
ATOM 5213 N N . ASN D 1 212 ? 126.281 111.904 117.808 1.00 28.59 212 ASN D N 1
ATOM 5214 C CA . ASN D 1 212 ? 126.167 113.009 118.750 1.00 28.59 212 ASN D CA 1
ATOM 5215 C C . ASN D 1 212 ? 125.157 114.062 118.320 1.00 28.59 212 ASN D C 1
ATOM 5216 O O . ASN D 1 212 ? 124.848 114.954 119.113 1.00 28.59 212 ASN D O 1
ATOM 5221 N N . ILE D 1 213 ? 124.641 113.977 117.094 1.00 28.59 213 ILE D N 1
ATOM 5222 C CA . ILE D 1 213 ? 123.746 115.020 116.589 1.00 28.59 213 ILE D CA 1
ATOM 5223 C C . ILE D 1 213 ? 122.475 115.159 117.419 1.00 28.59 213 ILE D C 1
ATOM 5224 O O . ILE D 1 213 ? 122.080 116.299 117.712 1.00 28.59 213 ILE D O 1
ATOM 5229 N N . PRO D 1 214 ? 121.779 114.081 117.808 1.00 39.82 214 PRO D N 1
ATOM 5230 C CA . PRO D 1 214 ? 120.576 114.276 118.637 1.00 39.82 214 PRO D CA 1
ATOM 5231 C C . PRO D 1 214 ? 120.847 114.986 119.951 1.00 39.82 214 PRO D C 1
ATOM 5232 O O . PRO D 1 214 ? 120.006 115.767 120.409 1.00 39.82 214 PRO D O 1
ATOM 5236 N N . SER D 1 215 ? 122.000 114.740 120.573 1.00 30.58 215 SER D N 1
ATOM 5237 C CA . SER D 1 215 ? 122.324 115.425 121.820 1.00 30.58 215 SER D CA 1
ATOM 5238 C C . SER D 1 215 ? 122.658 116.890 121.576 1.00 30.58 215 SER D C 1
ATOM 5239 O O . SER D 1 215 ? 122.275 117.759 122.366 1.00 30.58 215 SER D O 1
ATOM 5242 N N . SER D 1 216 ? 123.384 117.179 120.496 1.00 28.59 216 SER D N 1
ATOM 5243 C CA . SER D 1 216 ? 123.752 118.556 120.191 1.00 28.59 216 SER D CA 1
ATOM 5244 C C . SER D 1 216 ? 122.534 119.391 119.824 1.00 28.59 216 SER D C 1
ATOM 5245 O O . SER D 1 216 ? 122.451 120.568 120.189 1.00 28.59 216 SER D O 1
ATOM 5248 N N . LEU D 1 217 ? 121.591 118.807 119.086 1.00 29.98 217 LEU D N 1
ATOM 5249 C CA . LEU D 1 217 ? 120.406 119.551 118.676 1.00 29.98 217 LEU D CA 1
ATOM 5250 C C . LEU D 1 217 ? 119.522 119.897 119.865 1.00 29.98 217 LEU D C 1
ATOM 5251 O O . LEU D 1 217 ? 118.956 120.993 119.923 1.00 29.98 217 LEU D O 1
ATOM 5256 N N . SER D 1 218 ? 119.374 118.971 120.813 1.00 30.62 218 SER D N 1
ATOM 5257 C CA . SER D 1 218 ? 118.553 119.248 121.986 1.00 30.62 218 SER D CA 1
ATOM 5258 C C . SER D 1 218 ? 119.162 120.354 122.837 1.00 30.62 218 SER D C 1
ATOM 5259 O O . SER D 1 218 ? 118.442 121.209 123.363 1.00 30.62 218 SER D O 1
ATOM 5262 N N . LEU D 1 219 ? 120.487 120.351 122.988 1.00 28.59 219 LEU D N 1
ATOM 5263 C CA . LEU D 1 219 ? 121.149 121.419 123.727 1.00 28.59 219 LEU D CA 1
ATOM 5264 C C . LEU D 1 219 ? 120.999 122.758 123.020 1.00 28.59 219 LEU D C 1
ATOM 5265 O O . LEU D 1 219 ? 120.785 123.789 123.666 1.00 28.59 219 LEU D O 1
ATOM 5270 N N . LEU D 1 220 ? 121.123 122.766 121.692 1.00 28.59 220 LEU D N 1
ATOM 5271 C CA . LEU D 1 220 ? 120.969 124.005 120.938 1.00 28.59 220 LEU D CA 1
ATOM 5272 C C . LEU D 1 220 ? 119.526 124.493 120.962 1.00 28.59 220 LEU D C 1
ATOM 5273 O O . LEU D 1 220 ? 119.276 125.701 121.025 1.00 28.59 220 LEU D O 1
ATOM 5278 N N . THR D 1 221 ? 118.565 123.570 120.901 1.00 28.59 221 THR D N 1
ATOM 5279 C CA . THR D 1 221 ? 117.160 123.957 120.961 1.00 28.59 221 THR D CA 1
ATOM 5280 C C . THR D 1 221 ? 116.811 124.563 122.314 1.00 28.59 221 THR D C 1
ATOM 5281 O O . THR D 1 221 ? 116.060 125.541 122.388 1.00 28.59 221 THR D O 1
ATOM 5285 N N . SER D 1 222 ? 117.341 123.992 123.396 1.00 28.59 222 SER D N 1
ATOM 5286 C CA . SER D 1 222 ? 117.078 124.537 124.722 1.00 28.59 222 SER D CA 1
ATOM 5287 C C . SER D 1 222 ? 117.697 125.915 124.899 1.00 28.59 222 SER D C 1
ATOM 5288 O O . SER D 1 222 ? 117.145 126.750 125.620 1.00 28.59 222 SER D O 1
ATOM 5291 N N . MET D 1 223 ? 118.838 126.168 124.260 1.00 28.59 223 MET D N 1
ATOM 5292 C CA . MET D 1 223 ? 119.510 127.451 124.419 1.00 28.59 223 MET D CA 1
ATOM 5293 C C . MET D 1 223 ? 118.739 128.571 123.731 1.00 28.59 223 MET D C 1
ATOM 5294 O O . MET D 1 223 ? 118.559 129.651 124.302 1.00 28.59 223 MET D O 1
ATOM 5299 N N . VAL D 1 224 ? 118.283 128.339 122.497 1.00 28.59 224 VAL D N 1
ATOM 5300 C CA . VAL D 1 224 ? 117.558 129.387 121.785 1.00 28.59 224 VAL D CA 1
ATOM 5301 C C . VAL D 1 224 ? 116.153 129.546 122.346 1.00 28.59 224 VAL D C 1
ATOM 5302 O O . VAL D 1 224 ? 115.561 130.626 122.252 1.00 28.59 224 VAL D O 1
ATOM 5306 N N . ASP D 1 225 ? 115.594 128.487 122.930 1.00 28.59 225 ASP D N 1
ATOM 5307 C CA . ASP D 1 225 ? 114.320 128.620 123.625 1.00 28.59 225 ASP D CA 1
ATOM 5308 C C . ASP D 1 225 ? 114.447 129.542 124.831 1.00 28.59 225 ASP D C 1
ATOM 5309 O O . ASP D 1 225 ? 113.557 130.356 125.095 1.00 28.59 225 ASP D O 1
ATOM 5314 N N . ASP D 1 226 ? 115.548 129.426 125.577 1.00 28.59 226 ASP D N 1
ATOM 5315 C CA . ASP D 1 226 ? 115.787 130.330 126.697 1.00 28.59 226 ASP D CA 1
ATOM 5316 C C . ASP D 1 226 ? 115.993 131.762 126.226 1.00 28.59 226 ASP D C 1
ATOM 5317 O O . ASP D 1 226 ? 115.516 132.705 126.863 1.00 28.59 226 ASP D O 1
ATOM 5322 N N . MET D 1 227 ? 116.721 131.947 125.124 1.00 28.59 227 MET D N 1
ATOM 5323 C CA . MET D 1 227 ? 116.956 133.293 124.617 1.00 28.59 227 MET D CA 1
ATOM 5324 C C . MET D 1 227 ? 115.654 133.964 124.206 1.00 28.59 227 MET D C 1
ATOM 5325 O O . MET D 1 227 ? 115.455 135.157 124.460 1.00 28.59 227 MET D O 1
ATOM 5330 N N . TRP D 1 228 ? 114.755 133.216 123.566 1.00 28.59 228 TRP D N 1
ATOM 5331 C CA . TRP D 1 228 ? 113.496 133.800 123.121 1.00 28.59 228 TRP D CA 1
ATOM 5332 C C . TRP D 1 228 ? 112.530 134.023 124.275 1.00 28.59 228 TRP D C 1
ATOM 5333 O O . TRP D 1 228 ? 111.707 134.942 124.218 1.00 28.59 228 TRP D O 1
ATOM 5344 N N . HIS D 1 229 ? 112.604 133.199 125.320 1.00 28.59 229 HIS D N 1
ATOM 5345 C CA . HIS D 1 229 ? 111.726 133.389 126.468 1.00 28.59 229 HIS D CA 1
ATOM 5346 C C . HIS D 1 229 ? 112.020 134.704 127.176 1.00 28.59 229 HIS D C 1
ATOM 5347 O O . HIS D 1 229 ? 111.104 135.479 127.470 1.00 28.59 229 HIS D O 1
ATOM 5354 N N . TYR D 1 230 ? 113.291 134.979 127.454 1.00 28.59 230 TYR D N 1
ATOM 5355 C CA . TYR D 1 230 ? 113.647 136.204 128.156 1.00 28.59 230 TYR D CA 1
ATOM 5356 C C . TYR D 1 230 ? 113.553 137.437 127.273 1.00 28.59 230 TYR D C 1
ATOM 5357 O O . TYR D 1 230 ? 113.673 138.554 127.783 1.00 28.59 230 TYR D O 1
ATOM 5366 N N . ALA D 1 231 ? 113.346 137.263 125.972 1.00 28.59 231 ALA D N 1
ATOM 5367 C CA . ALA D 1 231 ? 112.983 138.365 125.097 1.00 28.59 231 ALA D CA 1
ATOM 5368 C C . ALA D 1 231 ? 111.477 138.572 125.017 1.00 28.59 231 ALA D C 1
ATOM 5369 O O . ALA D 1 231 ? 111.034 139.534 124.381 1.00 28.59 231 ALA D O 1
ATOM 5371 N N . GLY D 1 232 ? 110.688 137.699 125.639 1.00 28.59 232 GLY D N 1
ATOM 5372 C CA . GLY D 1 232 ? 109.248 137.852 125.674 1.00 28.59 232 GLY D CA 1
ATOM 5373 C C . GLY D 1 232 ? 108.543 137.308 124.451 1.00 28.59 232 GLY D C 1
ATOM 5374 O O . GLY D 1 232 ? 107.826 138.045 123.771 1.00 28.59 232 GLY D O 1
ATOM 5375 N N . ASP D 1 233 ? 108.725 136.020 124.162 1.00 28.59 233 ASP D N 1
ATOM 5376 C CA . ASP D 1 233 ? 108.211 135.467 122.913 1.00 28.59 233 ASP D CA 1
ATOM 5377 C C . ASP D 1 233 ? 106.725 135.136 123.015 1.00 28.59 233 ASP D C 1
ATOM 5378 O O . ASP D 1 233 ? 105.895 135.742 122.326 1.00 28.59 233 ASP D O 1
ATOM 5383 N N . GLN D 1 234 ? 106.370 134.183 123.876 1.00 25.45 234 GLN D N 1
ATOM 5384 C CA . GLN D 1 234 ? 104.977 133.794 124.109 1.00 25.45 234 GLN D CA 1
ATOM 5385 C C . GLN D 1 234 ? 104.267 133.384 122.819 1.00 25.45 234 GLN D C 1
ATOM 5386 O O . GLN D 1 234 ? 103.153 133.820 122.530 1.00 25.45 234 GLN D O 1
ATOM 5392 N N . SER D 1 235 ? 104.913 132.523 122.041 1.00 25.82 235 SER D N 1
ATOM 5393 C CA . SER D 1 235 ? 104.343 132.014 120.800 1.00 25.82 235 SER D CA 1
ATOM 5394 C C . SER D 1 235 ? 103.732 130.641 121.037 1.00 25.82 235 SER D C 1
ATOM 5395 O O . SER D 1 235 ? 104.374 129.763 121.618 1.00 25.82 235 SER D O 1
ATOM 5398 N N . THR D 1 236 ? 102.492 130.461 120.588 1.00 23.48 236 THR D N 1
ATOM 5399 C CA . THR D 1 236 ? 101.814 129.179 120.683 1.00 23.48 236 THR D CA 1
ATOM 5400 C C . THR D 1 236 ? 101.452 128.584 119.332 1.00 23.48 236 THR D C 1
ATOM 5401 O O . THR D 1 236 ? 100.873 127.495 119.293 1.00 23.48 236 THR D O 1
ATOM 5405 N N . ASP D 1 237 ? 101.751 129.270 118.238 1.00 25.56 237 ASP D N 1
ATOM 5406 C CA . ASP D 1 237 ? 101.527 128.790 116.888 1.00 25.56 237 ASP D CA 1
ATOM 5407 C C . ASP D 1 237 ? 102.853 128.339 116.279 1.00 25.56 237 ASP D C 1
ATOM 5408 O O . ASP D 1 237 ? 103.862 128.195 116.971 1.00 25.56 237 ASP D O 1
ATOM 5413 N N . PHE D 1 238 ? 102.848 128.097 114.967 1.00 28.59 238 PHE D N 1
ATOM 5414 C CA . PHE D 1 238 ? 104.049 127.656 114.267 1.00 28.59 238 PHE D CA 1
ATOM 5415 C C . PHE D 1 238 ? 105.172 128.684 114.325 1.00 28.59 238 PHE D C 1
ATOM 5416 O O . PHE D 1 238 ? 106.326 128.334 114.061 1.00 28.59 238 PHE D O 1
ATOM 5424 N N . ASN D 1 239 ? 104.870 129.938 114.669 1.00 28.59 239 ASN D N 1
ATOM 5425 C CA . ASN D 1 239 ? 105.919 130.934 114.857 1.00 28.59 239 ASN D CA 1
ATOM 5426 C C . ASN D 1 239 ? 106.881 130.555 115.973 1.00 28.59 239 ASN D C 1
ATOM 5427 O O . ASN D 1 239 ? 107.987 131.098 116.032 1.00 28.59 239 ASN D O 1
ATOM 5432 N N . TRP D 1 240 ? 106.475 129.652 116.865 1.00 28.59 240 TRP D N 1
ATOM 5433 C CA . TRP D 1 240 ? 107.390 129.120 117.866 1.00 28.59 240 TRP D CA 1
ATOM 5434 C C . TRP D 1 240 ? 108.576 128.432 117.202 1.00 28.59 240 TRP D C 1
ATOM 5435 O O . TRP D 1 240 ? 109.729 128.638 117.591 1.00 28.59 240 TRP D O 1
ATOM 5446 N N . TYR D 1 241 ? 108.307 127.620 116.178 1.00 28.59 241 TYR D N 1
ATOM 5447 C CA . TYR D 1 241 ? 109.376 126.917 115.478 1.00 28.59 241 TYR D CA 1
ATOM 5448 C C . TYR D 1 241 ? 110.145 127.848 114.552 1.00 28.59 241 TYR D C 1
ATOM 5449 O O . TYR D 1 241 ? 111.361 127.708 114.395 1.00 28.59 241 TYR D O 1
ATOM 5458 N N . THR D 1 242 ? 109.450 128.793 113.919 1.00 28.59 242 THR D N 1
ATOM 5459 C CA . THR D 1 242 ? 110.107 129.706 112.990 1.00 28.59 242 THR D CA 1
ATOM 5460 C C . THR D 1 242 ? 111.115 130.592 113.708 1.00 28.59 242 THR D C 1
ATOM 5461 O O . THR D 1 242 ? 112.240 130.781 113.235 1.00 28.59 242 THR D O 1
ATOM 5465 N N . ARG D 1 243 ? 110.728 131.143 114.858 1.00 28.59 243 ARG D N 1
ATOM 5466 C CA . ARG D 1 243 ? 111.619 132.035 115.590 1.00 28.59 243 ARG D CA 1
ATOM 5467 C C . ARG D 1 243 ? 112.839 131.298 116.121 1.00 28.59 243 ARG D C 1
ATOM 5468 O O . ARG D 1 243 ? 113.955 131.826 116.081 1.00 28.59 243 ARG D O 1
ATOM 5476 N N . ARG D 1 244 ? 112.649 130.082 116.630 1.00 28.59 244 ARG D N 1
ATOM 5477 C CA . ARG D 1 244 ? 113.762 129.356 117.227 1.00 28.59 244 ARG D CA 1
ATOM 5478 C C . ARG D 1 244 ? 114.698 128.794 116.167 1.00 28.59 244 ARG D C 1
ATOM 5479 O O . ARG D 1 244 ? 115.913 128.732 116.379 1.00 28.59 244 ARG D O 1
ATOM 5487 N N . ALA D 1 245 ? 114.155 128.373 115.025 1.00 28.59 245 ALA D N 1
ATOM 5488 C CA . ALA D 1 245 ? 115.004 127.934 113.924 1.00 28.59 245 ALA D CA 1
ATOM 5489 C C . ALA D 1 245 ? 115.838 129.085 113.381 1.00 28.59 245 ALA D C 1
ATOM 5490 O O . ALA D 1 245 ? 117.012 128.907 113.042 1.00 28.59 245 ALA D O 1
ATOM 5492 N N . MET D 1 246 ? 115.245 130.275 113.288 1.00 28.59 246 MET D N 1
ATOM 5493 C CA . MET D 1 246 ? 115.972 131.434 112.787 1.00 28.59 246 MET D CA 1
ATOM 5494 C C . MET D 1 246 ? 117.115 131.821 113.717 1.00 28.59 246 MET D C 1
ATOM 5495 O O . MET D 1 246 ? 118.207 132.165 113.254 1.00 28.59 246 MET D O 1
ATOM 5500 N N . LEU D 1 247 ? 116.887 131.775 115.030 1.00 28.59 247 LEU D N 1
ATOM 5501 C CA . LEU D 1 247 ? 117.941 132.147 115.967 1.00 28.59 247 LEU D CA 1
ATOM 5502 C C . LEU D 1 247 ? 119.006 131.065 116.072 1.00 28.59 247 LEU D C 1
ATOM 5503 O O . LEU D 1 247 ? 120.174 131.373 116.326 1.00 28.59 247 LEU D O 1
ATOM 5508 N N . ALA D 1 248 ? 118.627 129.800 115.889 1.00 28.59 248 ALA D N 1
ATOM 5509 C CA . ALA D 1 248 ? 119.612 128.725 115.891 1.00 28.59 248 ALA D CA 1
ATOM 5510 C C . ALA D 1 248 ? 120.570 128.852 114.715 1.00 28.59 248 ALA D C 1
ATOM 5511 O O . ALA D 1 248 ? 121.767 128.581 114.852 1.00 28.59 248 ALA D O 1
ATOM 5513 N N . ALA D 1 249 ? 120.059 129.248 113.549 1.00 28.59 249 ALA D N 1
ATOM 5514 C CA . ALA D 1 249 ? 120.918 129.439 112.387 1.00 28.59 249 ALA D CA 1
ATOM 5515 C C . ALA D 1 249 ? 121.841 130.636 112.568 1.00 28.59 249 ALA D C 1
ATOM 5516 O O . ALA D 1 249 ? 122.989 130.614 112.116 1.00 28.59 249 ALA D O 1
ATOM 5518 N N . ILE D 1 250 ? 121.354 131.695 113.216 1.00 28.59 250 ILE D N 1
ATOM 5519 C CA . ILE D 1 250 ? 122.191 132.862 113.475 1.00 28.59 250 ILE D CA 1
ATOM 5520 C C . ILE D 1 250 ? 123.327 132.505 114.420 1.00 28.59 250 ILE D C 1
ATOM 5521 O O . ILE D 1 250 ? 124.472 132.926 114.226 1.00 28.59 250 ILE D O 1
ATOM 5526 N N . TYR D 1 251 ? 123.028 131.731 115.465 1.00 28.59 251 TYR D N 1
ATOM 5527 C CA . TYR D 1 251 ? 124.052 131.360 116.434 1.00 28.59 251 TYR D CA 1
ATOM 5528 C C . TYR D 1 251 ? 125.126 130.484 115.804 1.00 28.59 251 TYR D C 1
ATOM 5529 O O . TYR D 1 251 ? 126.321 130.685 116.047 1.00 28.59 251 TYR D O 1
ATOM 5538 N N . ASN D 1 252 ? 124.723 129.502 114.996 1.00 28.59 252 ASN D N 1
ATOM 5539 C CA . ASN D 1 252 ? 125.686 128.564 114.431 1.00 28.59 252 ASN D CA 1
ATOM 5540 C C . ASN D 1 252 ? 126.600 129.238 113.418 1.00 28.59 252 ASN D C 1
ATOM 5541 O O . ASN D 1 252 ? 127.801 128.954 113.376 1.00 28.59 252 ASN D O 1
ATOM 5546 N N . THR D 1 253 ? 126.055 130.126 112.588 1.00 28.59 253 THR D N 1
ATOM 5547 C CA . THR D 1 253 ? 126.889 130.808 111.609 1.00 28.59 253 THR D CA 1
ATOM 5548 C C . THR D 1 253 ? 127.783 131.852 112.261 1.00 28.59 253 THR D C 1
ATOM 5549 O O . THR D 1 253 ? 128.893 132.097 111.782 1.00 28.59 253 THR D O 1
ATOM 5553 N N . THR D 1 254 ? 127.321 132.482 113.342 1.00 28.59 254 THR D N 1
ATOM 5554 C CA . THR D 1 254 ? 128.171 133.416 114.070 1.00 28.59 254 THR D CA 1
ATOM 5555 C C . THR D 1 254 ? 129.276 132.687 114.815 1.00 28.59 254 THR D C 1
ATOM 5556 O O . THR D 1 254 ? 130.382 133.217 114.962 1.00 28.59 254 THR D O 1
ATOM 5560 N N . GLU D 1 255 ? 128.994 131.475 115.290 1.00 28.59 255 GLU D N 1
ATOM 5561 C CA . GLU D 1 255 ? 130.008 130.670 115.957 1.00 28.59 255 GLU D CA 1
ATOM 5562 C C . GLU D 1 255 ? 131.105 130.248 114.990 1.00 28.59 255 GLU D C 1
ATOM 5563 O O . GLU D 1 255 ? 132.279 130.180 115.367 1.00 28.59 255 GLU D O 1
ATOM 5569 N N . LEU D 1 256 ? 130.742 129.947 113.743 1.00 28.59 256 LEU D N 1
ATOM 5570 C CA . LEU D 1 256 ? 131.746 129.607 112.742 1.00 28.59 256 LEU D CA 1
ATOM 5571 C C . LEU D 1 256 ? 132.599 130.814 112.378 1.00 28.59 256 LEU D C 1
ATOM 5572 O O . LEU D 1 256 ? 133.808 130.682 112.165 1.00 28.59 256 LEU D O 1
ATOM 5577 N N . VAL D 1 257 ? 131.989 131.996 112.294 1.00 28.59 257 VAL D N 1
ATOM 5578 C CA . VAL D 1 257 ? 132.751 133.209 112.018 1.00 28.59 257 VAL D CA 1
ATOM 5579 C C . VAL D 1 257 ? 133.709 133.506 113.164 1.00 28.59 257 VAL D C 1
ATOM 5580 O O . VAL D 1 257 ? 134.825 133.990 112.951 1.00 28.59 257 VAL D O 1
ATOM 5584 N N . MET D 1 258 ? 133.293 133.210 114.396 1.00 28.59 258 MET D N 1
ATOM 5585 C CA . MET D 1 258 ? 134.141 133.466 115.554 1.00 28.59 258 MET D CA 1
ATOM 5586 C C . MET D 1 258 ? 135.373 132.569 115.570 1.00 28.59 258 MET D C 1
ATOM 5587 O O . MET D 1 258 ? 136.416 132.966 116.097 1.00 28.59 258 MET D O 1
ATOM 5592 N N . MET D 1 259 ? 135.276 131.364 115.004 1.00 30.24 259 MET D N 1
ATOM 5593 C CA . MET D 1 259 ? 136.412 130.447 115.012 1.00 30.24 259 MET D CA 1
ATOM 5594 C C . MET D 1 259 ? 137.563 130.977 114.169 1.00 30.24 259 MET D C 1
ATOM 5595 O O . MET D 1 259 ? 138.733 130.803 114.528 1.00 30.24 259 MET D O 1
ATOM 5600 N N . GLN D 1 260 ? 137.255 131.619 113.045 1.00 31.87 260 GLN D N 1
ATOM 5601 C CA . GLN D 1 260 ? 138.262 132.097 112.107 1.00 31.87 260 GLN D CA 1
ATOM 5602 C C . GLN D 1 260 ? 138.425 133.611 112.149 1.00 31.87 260 GLN D C 1
ATOM 5603 O O . GLN D 1 260 ? 138.817 134.217 111.148 1.00 31.87 260 GLN D O 1
ATOM 5609 N N . ASP D 1 261 ? 138.141 134.234 113.288 1.00 41.23 261 ASP D N 1
ATOM 5610 C CA . ASP D 1 261 ? 138.167 135.683 113.420 1.00 41.23 261 ASP D CA 1
ATOM 5611 C C . ASP D 1 261 ? 139.401 136.110 114.200 1.00 41.23 261 ASP D C 1
ATOM 5612 O O . ASP D 1 261 ? 139.680 135.568 115.273 1.00 41.23 261 ASP D O 1
ATOM 5617 N N . SER D 1 262 ? 140.134 137.084 113.660 1.00 53.85 262 SER D N 1
ATOM 5618 C CA . SER D 1 262 ? 141.330 137.609 114.307 1.00 53.85 262 SER D CA 1
ATOM 5619 C C . SER D 1 262 ? 141.236 139.103 114.586 1.00 53.85 262 SER D C 1
ATOM 5620 O O . SER D 1 262 ? 142.236 139.713 114.979 1.00 53.85 262 SER D O 1
ATOM 5623 N N . SER D 1 263 ? 140.066 139.705 114.396 1.00 54.25 263 SER D N 1
ATOM 5624 C CA . SER D 1 263 ? 139.888 141.113 114.699 1.00 54.25 263 SER D CA 1
ATOM 5625 C C . SER D 1 263 ? 139.987 141.345 116.207 1.00 54.25 263 SER D C 1
ATOM 5626 O O . SER D 1 263 ? 139.752 140.429 116.998 1.00 54.25 263 SER D O 1
ATOM 5629 N N . PRO D 1 264 ? 140.354 142.554 116.628 1.00 57.87 264 PRO D N 1
ATOM 5630 C CA . PRO D 1 264 ? 140.499 142.817 118.066 1.00 57.87 264 PRO D CA 1
ATOM 5631 C C . PRO D 1 264 ? 139.166 142.697 118.791 1.00 57.87 264 PRO D C 1
ATOM 5632 O O . PRO D 1 264 ? 138.178 143.337 118.423 1.00 57.87 264 PRO D O 1
ATOM 5636 N N . ASP D 1 265 ? 139.153 141.867 119.834 1.00 51.99 265 ASP D N 1
ATOM 5637 C CA . ASP D 1 265 ? 137.961 141.605 120.639 1.00 51.99 265 ASP D CA 1
ATOM 5638 C C . ASP D 1 265 ? 136.808 141.075 119.791 1.00 51.99 265 ASP D C 1
ATOM 5639 O O . ASP D 1 265 ? 135.639 141.294 120.112 1.00 51.99 265 ASP D O 1
ATOM 5644 N N . PHE D 1 266 ? 137.137 140.374 118.705 1.00 40.50 266 PHE D N 1
ATOM 5645 C CA . PHE D 1 266 ? 136.147 139.739 117.835 1.00 40.50 266 PHE D CA 1
ATOM 5646 C C . PHE D 1 266 ? 135.142 140.749 117.291 1.00 40.50 266 PHE D C 1
ATOM 5647 O O . PHE D 1 266 ? 133.963 140.441 117.120 1.00 40.50 266 PHE D O 1
ATOM 5655 N N . GLU D 1 267 ? 135.611 141.966 117.005 1.00 45.96 267 GLU D N 1
ATOM 5656 C CA . GLU D 1 267 ? 134.695 143.017 116.578 1.00 45.96 267 GLU D CA 1
ATOM 5657 C C . GLU D 1 267 ? 134.043 142.692 115.241 1.00 45.96 267 GLU D C 1
ATOM 5658 O O . GLU D 1 267 ? 132.919 143.132 114.979 1.00 45.96 267 GLU D O 1
ATOM 5664 N N . ASP D 1 268 ? 134.722 141.932 114.383 1.00 41.40 268 ASP D N 1
ATOM 5665 C CA . ASP D 1 268 ? 134.115 141.512 113.127 1.00 41.40 268 ASP D CA 1
ATOM 5666 C C . ASP D 1 268 ? 133.086 140.410 113.320 1.00 41.40 268 ASP D C 1
ATOM 5667 O O . ASP D 1 268 ? 132.226 140.226 112.455 1.00 41.40 268 ASP D O 1
ATOM 5672 N N . THR D 1 269 ? 133.165 139.668 114.426 1.00 29.44 269 THR D N 1
ATOM 5673 C CA . THR D 1 269 ? 132.143 138.671 114.724 1.00 29.44 269 THR D CA 1
ATOM 5674 C C . THR D 1 269 ? 130.846 139.332 115.164 1.00 29.44 269 THR D C 1
ATOM 5675 O O . THR D 1 269 ? 129.759 138.931 114.733 1.00 29.44 269 THR D O 1
ATOM 5679 N N . TRP D 1 270 ? 130.938 140.349 116.021 1.00 29.69 270 TRP D N 1
ATOM 5680 C CA . TRP D 1 270 ? 129.733 141.015 116.495 1.00 29.69 270 TRP D CA 1
ATOM 5681 C C . TRP D 1 270 ? 129.110 141.879 115.410 1.00 29.69 270 TRP D C 1
ATOM 5682 O O . TRP D 1 270 ? 127.887 142.050 115.385 1.00 29.69 270 TRP D O 1
ATOM 5693 N N . ARG D 1 271 ? 129.925 142.432 114.511 1.00 32.77 271 ARG D N 1
ATOM 5694 C CA . ARG D 1 271 ? 129.374 143.129 113.355 1.00 32.77 271 ARG D CA 1
ATOM 5695 C C . ARG D 1 271 ? 128.617 142.167 112.450 1.00 32.77 271 ARG D C 1
ATOM 5696 O O . ARG D 1 271 ? 127.555 142.506 111.918 1.00 32.77 271 ARG D O 1
ATOM 5704 N N . PHE D 1 272 ? 129.156 140.962 112.259 1.00 28.59 272 PHE D N 1
ATOM 5705 C CA . PHE D 1 272 ? 128.444 139.937 111.503 1.00 28.59 272 PHE D CA 1
ATOM 5706 C C . PHE D 1 272 ? 127.142 139.554 112.192 1.00 28.59 272 PHE D C 1
ATOM 5707 O O . PHE D 1 272 ? 126.113 139.370 111.535 1.00 28.59 272 PHE D O 1
ATOM 5715 N N . LEU D 1 273 ? 127.174 139.421 113.518 1.00 28.59 273 LEU D N 1
ATOM 5716 C CA . LEU D 1 273 ? 125.970 139.088 114.269 1.00 28.59 273 LEU D CA 1
ATOM 5717 C C . LEU D 1 273 ? 124.919 140.180 114.140 1.00 28.59 273 LEU D C 1
ATOM 5718 O O . LEU D 1 273 ? 123.722 139.891 114.041 1.00 28.59 273 LEU D O 1
ATOM 5723 N N . GLU D 1 274 ? 125.346 141.443 114.146 1.00 32.94 274 GLU D N 1
ATOM 5724 C CA . GLU D 1 274 ? 124.404 142.553 114.051 1.00 32.94 274 GLU D CA 1
ATOM 5725 C C . GLU D 1 274 ? 123.651 142.531 112.727 1.00 32.94 274 GLU D C 1
ATOM 5726 O O . GLU D 1 274 ? 122.420 142.620 112.699 1.00 32.94 274 GLU D O 1
ATOM 5732 N N . ASN D 1 275 ? 124.379 142.409 111.615 1.00 32.92 275 ASN D N 1
ATOM 5733 C CA . ASN D 1 275 ? 123.731 142.365 110.308 1.00 32.92 275 ASN D CA 1
ATOM 5734 C C . ASN D 1 275 ? 122.827 141.148 110.187 1.00 32.92 275 ASN D C 1
ATOM 5735 O O . ASN D 1 275 ? 121.763 141.213 109.564 1.00 32.92 275 ASN D O 1
ATOM 5740 N N A ARG D 1 276 ? 123.240 140.050 110.827 0.50 29.34 276 ARG D N 1
ATOM 5741 N N B ARG D 1 276 ? 123.239 140.018 110.765 0.50 29.34 276 ARG D N 1
ATOM 5742 C CA A ARG D 1 276 ? 122.467 138.781 110.762 0.50 29.34 276 ARG D CA 1
ATOM 5743 C CA B ARG D 1 276 ? 122.406 138.820 110.716 0.50 29.34 276 ARG D CA 1
ATOM 5744 C C A ARG D 1 276 ? 121.132 138.962 111.494 0.50 29.34 276 ARG D C 1
ATOM 5745 C C B ARG D 1 276 ? 121.100 139.017 111.470 0.50 29.34 276 ARG D C 1
ATOM 5746 O O A ARG D 1 276 ? 120.091 138.756 110.838 0.50 29.34 276 ARG D O 1
ATOM 5747 O O B ARG D 1 276 ? 120.038 138.597 110.999 0.50 29.34 276 ARG D O 1
ATOM 5762 N N . VAL D 1 277 ? 121.158 139.640 112.647 1.00 33.68 277 VAL D N 1
ATOM 5763 C CA . VAL D 1 277 ? 119.936 139.879 113.406 1.00 33.68 277 VAL D CA 1
ATOM 5764 C C . VAL D 1 277 ? 119.063 140.915 112.708 1.00 33.68 277 VAL D C 1
ATOM 5765 O O . VAL D 1 277 ? 117.837 140.771 112.646 1.00 33.68 277 VAL D O 1
ATOM 5769 N N . ASN D 1 278 ? 119.676 141.971 112.167 1.00 41.68 278 ASN D N 1
ATOM 5770 C CA . ASN D 1 278 ? 118.904 142.989 111.461 1.00 41.68 278 ASN D CA 1
ATOM 5771 C C . ASN D 1 278 ? 118.204 142.410 110.239 1.00 41.68 278 ASN D C 1
ATOM 5772 O O . ASN D 1 278 ? 117.037 142.721 109.979 1.00 41.68 278 ASN D O 1
ATOM 5777 N N . ASP D 1 279 ? 118.897 141.565 109.476 1.00 47.43 279 ASP D N 1
ATOM 5778 C CA . ASP D 1 279 ? 118.286 140.953 108.304 1.00 47.43 279 ASP D CA 1
ATOM 5779 C C . ASP D 1 279 ? 117.186 139.964 108.659 1.00 47.43 279 ASP D C 1
ATOM 5780 O O . ASP D 1 279 ? 116.383 139.623 107.786 1.00 47.43 279 ASP D O 1
ATOM 5785 N N . ALA D 1 280 ? 117.127 139.500 109.904 1.00 54.35 280 ALA D N 1
ATOM 5786 C CA . ALA D 1 280 ? 116.082 138.576 110.321 1.00 54.35 280 ALA D CA 1
ATOM 5787 C C . ALA D 1 280 ? 114.865 139.288 110.888 1.00 54.35 280 ALA D C 1
ATOM 5788 O O . ALA D 1 280 ? 113.738 138.819 110.695 1.00 54.35 280 ALA D O 1
ATOM 5790 N N . MET D 1 281 ? 115.063 140.407 111.587 1.00 62.84 281 MET D N 1
ATOM 5791 C CA . MET D 1 281 ? 113.934 141.181 112.083 1.00 62.84 281 MET D CA 1
ATOM 5792 C C . MET D 1 281 ? 113.133 141.813 110.953 1.00 62.84 281 MET D C 1
ATOM 5793 O O . MET D 1 281 ? 111.964 142.155 111.155 1.00 62.84 281 MET D O 1
ATOM 5798 N N . ASN D 1 282 ? 113.731 141.973 109.775 1.00 77.56 282 ASN D N 1
ATOM 5799 C CA . ASN D 1 282 ? 113.036 142.491 108.606 1.00 77.56 282 ASN D CA 1
ATOM 5800 C C . ASN D 1 282 ? 112.382 141.396 107.775 1.00 77.56 282 ASN D C 1
ATOM 5801 O O . ASN D 1 282 ? 111.810 141.695 106.722 1.00 77.56 282 ASN D O 1
ATOM 5806 N N . MET D 1 283 ? 112.455 140.146 108.216 1.00 89.02 283 MET D N 1
ATOM 5807 C CA . MET D 1 283 ? 111.903 139.028 107.464 1.00 89.02 283 MET D CA 1
ATOM 5808 C C . MET D 1 283 ? 110.561 138.584 108.037 1.00 89.02 283 MET D C 1
ATOM 5809 O O . MET D 1 283 ? 109.662 139.400 108.240 1.00 89.02 283 MET D O 1
ATOM 5814 N N . SER E 2 45 ? 107.568 116.516 137.434 1.00 75.20 45 SER E N 1
ATOM 5815 C CA . SER E 2 45 ? 107.578 115.867 136.129 1.00 75.20 45 SER E CA 1
ATOM 5816 C C . SER E 2 45 ? 107.033 116.802 135.055 1.00 75.20 45 SER E C 1
ATOM 5817 O O . SER E 2 45 ? 105.876 116.692 134.651 1.00 75.20 45 SER E O 1
ATOM 5820 N N . ARG E 2 46 ? 107.879 117.727 134.598 1.00 72.28 46 ARG E N 1
ATOM 5821 C CA . ARG E 2 46 ? 107.450 118.676 133.578 1.00 72.28 46 ARG E CA 1
ATOM 5822 C C . ARG E 2 46 ? 107.227 118.001 132.233 1.00 72.28 46 ARG E C 1
ATOM 5823 O O . ARG E 2 46 ? 106.433 118.491 131.424 1.00 72.28 46 ARG E O 1
ATOM 5831 N N . ALA E 2 47 ? 107.910 116.886 131.974 1.00 60.50 47 ALA E N 1
ATOM 5832 C CA . ALA E 2 47 ? 107.724 116.192 130.705 1.00 60.50 47 ALA E CA 1
ATOM 5833 C C . ALA E 2 47 ? 106.312 115.642 130.564 1.00 60.50 47 ALA E C 1
ATOM 5834 O O . ALA E 2 47 ? 105.809 115.512 129.443 1.00 60.50 47 ALA E O 1
ATOM 5836 N N . ALA E 2 48 ? 105.659 115.314 131.680 1.00 53.81 48 ALA E N 1
ATOM 5837 C CA . ALA E 2 48 ? 104.315 114.754 131.616 1.00 53.81 48 ALA E CA 1
ATOM 5838 C C . ALA E 2 48 ? 103.254 115.843 131.515 1.00 53.81 48 ALA E C 1
ATOM 5839 O O . ALA E 2 48 ? 102.260 115.676 130.801 1.00 53.81 48 ALA E O 1
ATOM 5841 N N . VAL E 2 49 ? 103.437 116.956 132.228 1.00 49.81 49 VAL E N 1
ATOM 5842 C CA . VAL E 2 49 ? 102.459 118.035 132.153 1.00 49.81 49 VAL E CA 1
ATOM 5843 C C . VAL E 2 49 ? 102.543 118.752 130.810 1.00 49.81 49 VAL E C 1
ATOM 5844 O O . VAL E 2 49 ? 101.521 119.186 130.269 1.00 49.81 49 VAL E O 1
ATOM 5848 N N . ASP E 2 50 ? 103.746 118.887 130.247 1.00 44.78 50 ASP E N 1
ATOM 5849 C CA . ASP E 2 50 ? 103.878 119.500 128.930 1.00 44.78 50 ASP E CA 1
ATOM 5850 C C . ASP E 2 50 ? 103.209 118.651 127.860 1.00 44.78 50 ASP E C 1
ATOM 5851 O O . ASP E 2 50 ? 102.592 119.184 126.931 1.00 44.78 50 ASP E O 1
ATOM 5856 N N . ARG E 2 51 ? 103.325 117.330 127.972 1.00 39.64 51 ARG E N 1
ATOM 5857 C CA . ARG E 2 51 ? 102.655 116.441 127.034 1.00 39.64 51 ARG E CA 1
ATOM 5858 C C . ARG E 2 51 ? 101.142 116.594 127.117 1.00 39.64 51 ARG E C 1
ATOM 5859 O O . ARG E 2 51 ? 100.450 116.561 126.095 1.00 39.64 51 ARG E O 1
ATOM 5867 N N . ILE E 2 52 ? 100.613 116.758 128.329 1.00 33.89 52 ILE E N 1
ATOM 5868 C CA . ILE E 2 52 ? 99.172 116.908 128.503 1.00 33.89 52 ILE E CA 1
ATOM 5869 C C . ILE E 2 52 ? 98.699 118.254 127.972 1.00 33.89 52 ILE E C 1
ATOM 5870 O O . ILE E 2 52 ? 97.668 118.341 127.297 1.00 33.89 52 ILE E O 1
ATOM 5875 N N . ILE E 2 53 ? 99.437 119.324 128.267 1.00 25.32 53 ILE E N 1
ATOM 5876 C CA . ILE E 2 53 ? 99.016 120.654 127.839 1.00 25.32 53 ILE E CA 1
ATOM 5877 C C . ILE E 2 53 ? 99.127 120.798 126.327 1.00 25.32 53 ILE E C 1
ATOM 5878 O O . ILE E 2 53 ? 98.271 121.419 125.688 1.00 25.32 53 ILE E O 1
ATOM 5883 N N . ARG E 2 54 ? 100.178 120.235 125.728 1.00 26.94 54 ARG E N 1
ATOM 5884 C CA . ARG E 2 54 ? 100.353 120.356 124.285 1.00 26.94 54 ARG E CA 1
ATOM 5885 C C . ARG E 2 54 ? 99.236 119.652 123.525 1.00 26.94 54 ARG E C 1
ATOM 5886 O O . ARG E 2 54 ? 98.729 120.175 122.527 1.00 26.94 54 ARG E O 1
ATOM 5894 N N . VAL E 2 55 ? 98.836 118.465 123.980 1.00 24.14 55 VAL E N 1
ATOM 5895 C CA . VAL E 2 55 ? 97.826 117.716 123.244 1.00 24.14 55 VAL E CA 1
ATOM 5896 C C . VAL E 2 55 ? 96.436 118.288 123.491 1.00 24.14 55 VAL E C 1
ATOM 5897 O O . VAL E 2 55 ? 95.553 118.177 122.635 1.00 24.14 55 VAL E O 1
ATOM 5901 N N . ASP E 2 56 ? 96.215 118.911 124.648 1.00 26.64 56 ASP E N 1
ATOM 5902 C CA . ASP E 2 56 ? 94.928 119.548 124.902 1.00 26.64 56 ASP E CA 1
ATOM 5903 C C . ASP E 2 56 ? 94.816 120.869 124.158 1.00 26.64 56 ASP E C 1
ATOM 5904 O O . ASP E 2 56 ? 93.731 121.245 123.707 1.00 26.64 56 ASP E O 1
ATOM 5909 N N . HIS E 2 57 ? 95.927 121.593 124.038 1.00 28.59 57 HIS E N 1
ATOM 5910 C CA . HIS E 2 57 ? 95.948 122.802 123.224 1.00 28.59 57 HIS E CA 1
ATOM 5911 C C . HIS E 2 57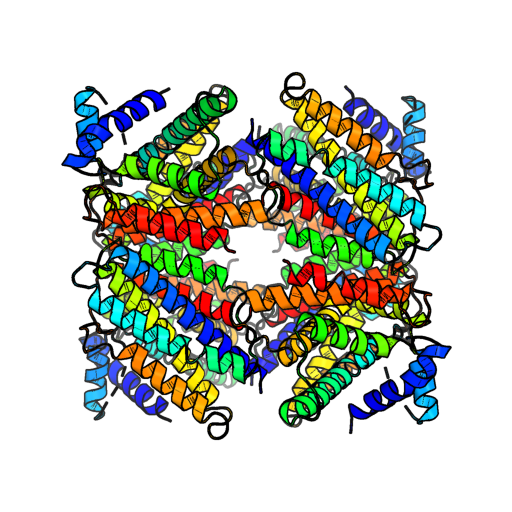 ? 95.690 122.479 121.758 1.00 28.59 57 HIS E C 1
ATOM 5912 O O . HIS E 2 57 ? 94.962 123.205 121.073 1.00 28.59 57 HIS E O 1
ATOM 5919 N N . ALA E 2 58 ? 96.278 121.391 121.261 1.00 21.45 58 ALA E N 1
ATOM 5920 C CA . ALA E 2 58 ? 96.082 121.004 119.870 1.00 21.45 58 ALA E CA 1
ATOM 5921 C C . ALA E 2 58 ? 94.659 120.528 119.617 1.00 21.45 58 ALA E C 1
ATOM 5922 O O . ALA E 2 58 ? 94.095 120.785 118.548 1.00 21.45 58 ALA E O 1
ATOM 5924 N N . GLY E 2 59 ? 94.070 119.816 120.578 1.00 21.97 59 GLY E N 1
ATOM 5925 C CA . GLY E 2 59 ? 92.715 119.326 120.399 1.00 21.97 59 GLY E CA 1
ATOM 5926 C C . GLY E 2 59 ? 91.686 120.438 120.347 1.00 21.97 59 GLY E C 1
ATOM 5927 O O . GLY E 2 59 ? 90.758 120.396 119.538 1.00 21.97 59 GLY E O 1
ATOM 5928 N N . GLU E 2 60 ? 91.829 121.442 121.213 1.00 28.71 60 GLU E N 1
ATOM 5929 C CA . GLU E 2 60 ? 90.900 122.564 121.194 1.00 28.71 60 GLU E CA 1
ATOM 5930 C C . GLU E 2 60 ? 91.124 123.454 119.984 1.00 28.71 60 GLU E C 1
ATOM 5931 O O . GLU E 2 60 ? 90.184 124.097 119.508 1.00 28.71 60 GLU E O 1
ATOM 5937 N N . TYR E 2 61 ? 92.360 123.524 119.491 1.00 28.59 61 TYR E N 1
ATOM 5938 C CA . TYR E 2 61 ? 92.619 124.270 118.268 1.00 28.59 61 TYR E CA 1
ATOM 5939 C C . TYR E 2 61 ? 91.957 123.605 117.069 1.00 28.59 61 TYR E C 1
ATOM 5940 O O . TYR E 2 61 ? 91.346 124.282 116.237 1.00 28.59 61 TYR E O 1
ATOM 5949 N N . GLY E 2 62 ? 92.067 122.280 116.965 1.00 22.35 62 GLY E N 1
ATOM 5950 C CA . GLY E 2 62 ? 91.413 121.570 115.883 1.00 22.35 62 GLY E CA 1
ATOM 5951 C C . GLY E 2 62 ? 89.903 121.636 115.951 1.00 22.35 62 GLY E C 1
ATOM 5952 O O . GLY E 2 62 ? 89.236 121.678 114.915 1.00 22.35 62 GLY E O 1
ATOM 5953 N N . ALA E 2 63 ? 89.341 121.635 117.160 1.00 20.51 63 ALA E N 1
ATOM 5954 C CA . ALA E 2 63 ? 87.901 121.805 117.310 1.00 20.51 63 ALA E CA 1
ATOM 5955 C C . ALA E 2 63 ? 87.453 123.202 116.902 1.00 20.51 63 ALA E C 1
ATOM 5956 O O . ALA E 2 63 ? 86.342 123.367 116.392 1.00 20.51 63 ALA E O 1
ATOM 5958 N N . ASN E 2 64 ? 88.290 124.215 117.130 1.00 23.87 64 ASN E N 1
ATOM 5959 C CA . ASN E 2 64 ? 87.976 125.560 116.658 1.00 23.87 64 ASN E CA 1
ATOM 5960 C C . ASN E 2 64 ? 87.890 125.605 115.141 1.00 23.87 64 ASN E C 1
ATOM 5961 O O . ASN E 2 64 ? 87.012 126.268 114.579 1.00 23.87 64 ASN E O 1
ATOM 5966 N N . ARG E 2 65 ? 88.806 124.918 114.461 1.00 28.59 65 ARG E N 1
ATOM 5967 C CA . ARG E 2 65 ? 88.808 124.911 113.006 1.00 28.59 65 ARG E CA 1
ATOM 5968 C C . ARG E 2 65 ? 87.613 124.158 112.443 1.00 28.59 65 ARG E C 1
ATOM 5969 O O . ARG E 2 65 ? 87.103 124.520 111.379 1.00 28.59 65 ARG E O 1
ATOM 5977 N N . ILE E 2 66 ? 87.156 123.114 113.135 1.00 19.70 66 ILE E N 1
ATOM 5978 C CA . ILE E 2 66 ? 86.015 122.343 112.657 1.00 19.70 66 ILE E CA 1
ATOM 5979 C C . ILE E 2 66 ? 84.740 123.175 112.707 1.00 19.70 66 ILE E C 1
ATOM 5980 O O . ILE E 2 66 ? 83.942 123.165 111.765 1.00 19.70 66 ILE E O 1
ATOM 5985 N N . TYR E 2 67 ? 84.526 123.909 113.799 1.00 27.09 67 TYR E N 1
ATOM 5986 C CA . TYR E 2 67 ? 83.329 124.736 113.900 1.00 27.09 67 TYR E CA 1
ATOM 5987 C C . TYR E 2 67 ? 83.422 125.968 113.016 1.00 27.09 67 TYR E C 1
ATOM 5988 O O . TYR E 2 67 ? 82.393 126.517 112.614 1.00 27.09 67 TYR E O 1
ATOM 5997 N N . ALA E 2 68 ? 84.637 126.423 112.712 1.00 16.93 68 ALA E N 1
ATOM 5998 C CA . ALA E 2 68 ? 84.800 127.467 111.708 1.00 16.93 68 ALA E CA 1
ATOM 5999 C C . ALA E 2 68 ? 84.359 126.976 110.337 1.00 16.93 68 ALA E C 1
ATOM 6000 O O . ALA E 2 68 ? 83.708 127.710 109.587 1.00 16.93 68 ALA E O 1
ATOM 6002 N N . GLY E 2 69 ? 84.711 125.736 109.992 1.00 15.19 69 GLY E N 1
ATOM 6003 C CA . GLY E 2 69 ? 84.273 125.174 108.728 1.00 15.19 69 GLY E CA 1
ATOM 6004 C C . GLY E 2 69 ? 82.775 124.951 108.668 1.00 15.19 69 GLY E C 1
ATOM 6005 O O . GLY E 2 69 ? 82.152 125.157 107.626 1.00 15.19 69 GLY E O 1
ATOM 6006 N N . GLN E 2 70 ? 82.179 124.508 109.776 1.00 19.88 70 GLN E N 1
ATOM 6007 C CA . GLN E 2 70 ? 80.734 124.307 109.806 1.00 19.88 70 GLN E CA 1
ATOM 6008 C C . GLN E 2 70 ? 79.989 125.632 109.738 1.00 19.88 70 GLN E C 1
ATOM 6009 O O . GLN E 2 70 ? 78.938 125.726 109.099 1.00 19.88 70 GLN E O 1
ATOM 6015 N N . MET E 2 71 ? 80.514 126.664 110.395 1.00 23.89 71 MET E N 1
ATOM 6016 C CA . MET E 2 71 ? 79.868 127.969 110.348 1.00 23.89 71 MET E CA 1
ATOM 6017 C C . MET E 2 71 ? 79.972 128.592 108.964 1.00 23.89 71 MET E C 1
ATOM 6018 O O . MET E 2 71 ? 79.097 129.366 108.567 1.00 23.89 71 MET E O 1
ATOM 6023 N N . ALA E 2 72 ? 81.029 128.269 108.219 1.00 17.89 72 ALA E N 1
ATOM 6024 C CA . ALA E 2 72 ? 81.185 128.784 106.867 1.00 17.89 72 ALA E CA 1
ATOM 6025 C C . ALA E 2 72 ? 80.133 128.243 105.909 1.00 17.89 72 ALA E C 1
ATOM 6026 O O . ALA E 2 72 ? 79.882 128.864 104.872 1.00 17.89 72 ALA E O 1
ATOM 6028 N N . VAL E 2 73 ? 79.515 127.112 106.228 1.00 18.83 73 VAL E N 1
ATOM 6029 C CA . VAL E 2 73 ? 78.543 126.465 105.358 1.00 18.83 73 VAL E CA 1
ATOM 6030 C C . VAL E 2 73 ? 77.124 126.621 105.892 1.00 18.83 73 VAL E C 1
ATOM 6031 O O . VAL E 2 73 ? 76.215 127.002 105.157 1.00 18.83 73 VAL E O 1
ATOM 6035 N N . LEU E 2 74 ? 76.916 126.328 107.175 1.00 27.61 74 LEU E N 1
ATOM 6036 C CA . LEU E 2 74 ? 75.588 126.333 107.776 1.00 27.61 74 LEU E CA 1
ATOM 6037 C C . LEU E 2 74 ? 75.373 127.526 108.699 1.00 27.61 74 LEU E C 1
ATOM 6038 O O . LEU E 2 74 ? 74.489 127.498 109.556 1.00 27.61 74 LEU E O 1
ATOM 6043 N N . GLY E 2 75 ? 76.163 128.582 108.533 1.00 33.83 75 GLY E N 1
ATOM 6044 C CA . GLY E 2 75 ? 76.081 129.718 109.429 1.00 33.83 75 GLY E 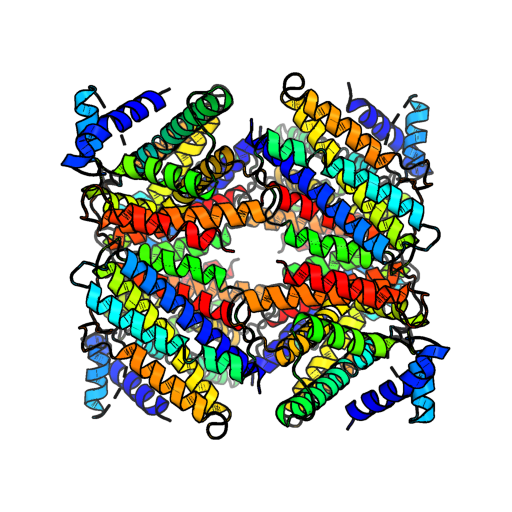CA 1
ATOM 6045 C C . GLY E 2 75 ? 74.791 130.501 109.376 1.00 33.83 75 GLY E C 1
ATOM 6046 O O . GLY E 2 75 ? 74.467 131.193 110.346 1.00 33.83 75 GLY E O 1
ATOM 6047 N N . ARG E 2 76 ? 74.040 130.410 108.279 1.00 40.40 76 ARG E N 1
ATOM 6048 C CA . ARG E 2 76 ? 72.812 131.177 108.117 1.00 40.40 76 ARG E CA 1
ATOM 6049 C C . ARG E 2 76 ? 71.569 130.300 108.076 1.00 40.40 76 ARG E C 1
ATOM 6050 O O . ARG E 2 76 ? 70.498 130.781 107.689 1.00 40.40 76 ARG E O 1
ATOM 6058 N N . THR E 2 77 ? 71.678 129.035 108.461 1.00 42.02 77 THR E N 1
ATOM 6059 C CA . THR E 2 77 ? 70.528 128.153 108.547 1.00 42.02 77 THR E CA 1
ATOM 6060 C C . THR E 2 77 ? 69.959 128.199 109.964 1.00 42.02 77 THR E C 1
ATOM 6061 O O . THR E 2 77 ? 70.341 129.037 110.784 1.00 42.02 77 THR E O 1
ATOM 6065 N N . SER E 2 78 ? 69.033 127.290 110.267 1.00 48.36 78 SER E N 1
ATOM 6066 C CA . SER E 2 78 ? 68.426 127.258 111.591 1.00 48.36 78 SER E CA 1
ATOM 6067 C C . SER E 2 78 ? 69.361 126.685 112.647 1.00 48.36 78 SER E C 1
ATOM 6068 O O . SER E 2 78 ? 69.145 126.925 113.840 1.00 48.36 78 SER E O 1
ATOM 6071 N N . VAL E 2 79 ? 70.387 125.936 112.245 1.00 41.43 79 VAL E N 1
ATOM 6072 C CA . VAL E 2 79 ? 71.361 125.393 113.183 1.00 41.43 79 VAL E CA 1
ATOM 6073 C C . VAL E 2 79 ? 72.563 126.314 113.349 1.00 41.43 79 VAL E C 1
ATOM 6074 O O . VAL E 2 79 ? 73.538 125.941 114.003 1.00 41.43 79 VAL E O 1
ATOM 6078 N N . GLY E 2 80 ? 72.515 127.509 112.769 1.00 35.16 80 GLY E N 1
ATOM 6079 C CA . GLY E 2 80 ? 73.577 128.476 112.908 1.00 35.16 80 GLY E CA 1
ATOM 6080 C C . GLY E 2 80 ? 73.840 128.905 114.339 1.00 35.16 80 GLY E C 1
ATOM 6081 O O . GLY E 2 80 ? 74.988 128.938 114.788 1.00 35.16 80 GLY E O 1
ATOM 6082 N N . PRO E 2 81 ? 72.787 129.264 115.083 1.00 35.42 81 PRO E N 1
ATOM 6083 C CA . PRO E 2 81 ? 72.988 129.591 116.504 1.00 35.42 81 PRO E CA 1
ATOM 6084 C C . PRO E 2 81 ? 73.577 128.454 117.319 1.00 35.42 81 PRO E C 1
ATOM 6085 O O . PRO E 2 81 ? 74.352 128.711 118.247 1.00 35.42 81 PRO E O 1
ATOM 6089 N N . VAL E 2 82 ? 73.228 127.205 117.011 1.00 37.04 82 VAL E N 1
ATOM 6090 C CA . VAL E 2 82 ? 73.781 126.078 117.756 1.00 37.04 82 VAL E CA 1
ATOM 6091 C C . VAL E 2 82 ? 75.271 125.928 117.476 1.00 37.04 82 VAL E C 1
ATOM 6092 O O . VAL E 2 82 ? 76.066 125.692 118.391 1.00 37.04 82 VAL E O 1
ATOM 6096 N N . ILE E 2 83 ? 75.673 126.060 116.212 1.00 32.07 83 ILE E N 1
ATOM 6097 C CA . ILE E 2 83 ? 77.086 125.949 115.868 1.00 32.07 83 ILE E CA 1
ATOM 6098 C C . ILE E 2 83 ? 77.872 127.110 116.459 1.00 32.07 83 ILE E C 1
ATOM 6099 O O . ILE E 2 83 ? 79.018 126.946 116.890 1.00 32.07 83 ILE E O 1
ATOM 6104 N N . GLN E 2 84 ? 77.274 128.303 116.483 1.00 30.61 84 GLN E N 1
ATOM 6105 C CA . GLN E 2 84 ? 77.959 129.462 117.043 1.00 30.61 84 GLN E CA 1
ATOM 6106 C C . GLN E 2 84 ? 78.235 129.277 118.529 1.00 30.61 84 GLN E C 1
ATOM 6107 O O . GLN E 2 84 ? 79.316 129.623 119.014 1.00 30.61 84 GLN E O 1
ATOM 6113 N N . LYS E 2 85 ? 77.265 128.738 119.269 1.00 35.17 85 LYS E N 1
ATOM 6114 C CA . LYS E 2 85 ? 77.478 128.485 120.689 1.00 35.17 85 LYS E CA 1
ATOM 6115 C C . LYS E 2 85 ? 78.543 127.419 120.907 1.00 35.17 85 LYS E C 1
ATOM 6116 O O . LYS E 2 85 ? 79.331 127.508 121.855 1.00 35.17 85 LYS E O 1
ATOM 6122 N N . MET E 2 86 ? 78.577 126.399 120.049 1.00 32.90 86 MET E N 1
ATOM 6123 C CA . MET E 2 86 ? 79.644 125.408 120.127 1.00 32.90 86 MET E CA 1
ATOM 6124 C C . MET E 2 86 ? 80.998 126.033 119.825 1.00 32.90 86 MET E C 1
ATOM 6125 O O . MET E 2 86 ? 81.992 125.735 120.495 1.00 32.90 86 MET E O 1
ATOM 6130 N N . TRP E 2 87 ? 81.056 126.898 118.812 1.00 26.74 87 TRP E N 1
ATOM 6131 C CA . TRP E 2 87 ? 82.313 127.546 118.454 1.00 26.74 87 TRP E CA 1
ATOM 6132 C C . TRP E 2 87 ? 82.793 128.469 119.566 1.00 26.74 87 TRP E C 1
ATOM 6133 O O . TRP E 2 87 ? 83.990 128.519 119.867 1.00 26.74 87 TRP E O 1
ATOM 6144 N N . ASP E 2 88 ? 81.873 129.206 120.191 1.00 33.69 88 ASP E N 1
ATOM 6145 C CA . ASP E 2 88 ? 82.250 130.088 121.290 1.00 33.69 88 ASP E CA 1
ATOM 6146 C C . ASP E 2 88 ? 82.730 129.309 122.506 1.00 33.69 88 ASP E C 1
ATOM 6147 O O . ASP E 2 88 ? 83.596 129.789 123.244 1.00 33.69 88 ASP E O 1
ATOM 6152 N N . GLN E 2 89 ? 82.173 128.120 122.740 1.00 35.85 89 GLN E N 1
ATOM 6153 C CA . GLN E 2 89 ? 82.615 127.307 123.867 1.00 35.85 89 GLN E CA 1
ATOM 6154 C C . GLN E 2 89 ? 84.076 126.902 123.720 1.00 35.85 89 GLN E C 1
ATOM 6155 O O . GLN E 2 89 ? 84.843 126.960 124.687 1.00 35.85 89 GLN E O 1
ATOM 6161 N N . GLU E 2 90 ? 84.483 126.493 122.520 1.00 32.27 90 GLU E N 1
ATOM 6162 C CA . GLU E 2 90 ? 85.856 126.058 122.313 1.00 32.27 90 GLU E CA 1
ATOM 6163 C C . GLU E 2 90 ? 86.830 127.220 122.200 1.00 32.27 90 GLU E C 1
ATOM 6164 O O . GLU E 2 90 ? 88.036 127.013 122.360 1.00 32.27 90 GLU E O 1
ATOM 6170 N N . LYS E 2 91 ? 86.342 128.430 121.923 1.00 28.45 91 LYS E N 1
ATOM 6171 C CA . LYS E 2 91 ? 87.213 129.598 121.967 1.00 28.45 91 LYS E CA 1
ATOM 6172 C C . LYS E 2 91 ? 87.682 129.876 123.387 1.00 28.45 91 LYS E C 1
ATOM 6173 O O . LYS E 2 91 ? 88.810 130.335 123.595 1.00 28.45 91 LYS E O 1
ATOM 6179 N N . ASP E 2 92 ? 86.827 129.612 124.375 1.00 32.25 92 ASP E N 1
ATOM 6180 C CA . ASP E 2 92 ? 87.228 129.776 125.766 1.00 32.25 92 ASP E CA 1
ATOM 6181 C C . ASP E 2 92 ? 88.164 128.660 126.208 1.00 32.25 92 ASP E C 1
ATOM 6182 O O . ASP E 2 92 ? 89.117 128.905 126.954 1.00 32.25 92 ASP E O 1
ATOM 6187 N N . HIS E 2 93 ? 87.905 127.428 125.769 1.00 31.16 93 HIS E N 1
ATOM 6188 C CA . HIS E 2 93 ? 88.813 126.332 126.085 1.00 31.16 93 HIS E CA 1
ATOM 6189 C C . HIS E 2 93 ? 90.195 126.581 125.499 1.00 31.16 93 HIS E C 1
ATOM 6190 O O . HIS E 2 93 ? 91.211 126.333 126.158 1.00 31.16 93 HIS E O 1
ATOM 6197 N N . LEU E 2 94 ? 90.254 127.065 124.259 1.00 25.49 94 LEU E N 1
ATOM 6198 C CA . LEU E 2 94 ? 91.542 127.322 123.625 1.00 25.49 94 LEU E CA 1
ATOM 6199 C C . LEU E 2 94 ? 92.247 128.508 124.267 1.00 25.49 94 LEU E C 1
ATOM 6200 O O . LEU E 2 94 ? 93.477 128.518 124.381 1.00 25.49 94 LEU E O 1
ATOM 6205 N N . LYS E 2 95 ? 91.485 129.517 124.686 1.00 26.43 95 LYS E N 1
ATOM 6206 C CA . LYS E 2 95 ? 92.079 130.671 125.351 1.00 26.43 95 LYS E CA 1
ATOM 6207 C C . LYS E 2 95 ? 92.745 130.268 126.658 1.00 26.43 95 LYS E C 1
ATOM 6208 O O . LYS E 2 95 ? 93.830 130.757 126.988 1.00 26.43 95 LYS E O 1
ATOM 6214 N N A LYS E 2 96 ? 92.102 129.380 127.416 0.50 26.31 96 LYS E N 1
ATOM 6215 N N B LYS E 2 96 ? 92.102 129.386 127.425 0.50 26.31 96 LYS E N 1
ATOM 6216 C CA A LYS E 2 96 ? 92.668 128.923 128.678 0.50 26.31 96 LYS E CA 1
ATOM 6217 C CA B LYS E 2 96 ? 92.686 128.930 128.681 0.50 26.31 96 LYS E CA 1
ATOM 6218 C C A LYS E 2 96 ? 93.941 128.116 128.461 0.50 26.31 96 LYS E C 1
ATOM 6219 C C B LYS E 2 96 ? 93.958 128.128 128.449 0.50 26.31 96 LYS E C 1
ATOM 6220 O O A LYS E 2 96 ? 94.914 128.274 129.205 0.50 26.31 96 LYS E O 1
ATOM 6221 O O B LYS E 2 96 ? 94.942 128.295 129.175 0.50 26.31 96 LYS E O 1
ATOM 6232 N N . PHE E 2 97 ? 93.958 127.245 127.450 1.00 26.80 97 PHE E N 1
ATOM 6233 C CA . PHE E 2 97 ? 95.147 126.444 127.190 1.00 26.80 97 PHE E CA 1
ATOM 6234 C C . PHE E 2 97 ? 96.275 127.259 126.575 1.00 26.80 97 PHE E C 1
ATOM 6235 O O . PHE E 2 97 ? 97.431 126.838 126.651 1.00 26.80 97 PHE E O 1
ATOM 6243 N N . ASN E 2 98 ? 95.971 128.401 125.958 1.00 26.68 98 ASN E N 1
ATOM 6244 C CA . ASN E 2 98 ? 97.037 129.307 125.547 1.00 26.68 98 ASN E CA 1
ATOM 6245 C C . ASN E 2 98 ? 97.745 129.899 126.756 1.00 26.68 98 ASN E C 1
ATOM 6246 O O . ASN E 2 98 ? 98.973 130.033 126.759 1.00 26.68 98 ASN E O 1
ATOM 6251 N N . GLU E 2 99 ? 96.985 130.262 127.791 1.00 28.77 99 GLU E N 1
ATOM 6252 C CA . GLU E 2 99 ? 97.584 130.805 129.005 1.00 28.77 99 GLU E CA 1
ATOM 6253 C C . GLU E 2 99 ? 98.454 129.769 129.703 1.00 28.77 99 GLU E C 1
ATOM 6254 O O . GLU E 2 99 ? 99.534 130.093 130.207 1.00 28.77 99 GLU E O 1
ATOM 6260 N N . LEU E 2 100 ? 97.997 128.516 129.750 1.00 23.13 100 LEU E N 1
ATOM 6261 C CA . LEU E 2 100 ? 98.800 127.459 130.352 1.00 23.13 100 LEU E CA 1
ATOM 6262 C C . LEU E 2 100 ? 100.051 127.166 129.536 1.00 23.13 100 LEU E C 1
ATOM 6263 O O . LEU E 2 100 ? 101.074 126.767 130.100 1.00 23.13 100 LEU E O 1
ATOM 6268 N N . MET E 2 101 ? 99.986 127.335 128.215 1.00 24.72 101 MET E N 1
ATOM 6269 C CA . MET E 2 101 ? 101.173 127.151 127.389 1.00 24.72 101 MET E CA 1
ATOM 6270 C C . MET E 2 101 ? 102.217 128.221 127.669 1.00 24.72 101 MET E C 1
ATOM 6271 O O . MET E 2 101 ? 103.418 127.934 127.689 1.00 24.72 101 MET E O 1
ATOM 6276 N N . VAL E 2 102 ? 101.781 129.464 127.867 1.00 22.95 102 VAL E N 1
ATOM 6277 C CA . VAL E 2 102 ? 102.718 130.537 128.173 1.00 22.95 102 VAL E CA 1
ATOM 6278 C C . VAL E 2 102 ? 103.288 130.366 129.575 1.00 22.95 102 VAL E C 1
ATOM 6279 O O . VAL E 2 102 ? 104.491 130.548 129.797 1.00 22.95 102 VAL E O 1
ATOM 6283 N N . THR E 2 103 ? 102.439 130.010 130.539 1.00 29.46 103 THR E N 1
ATOM 6284 C CA . THR E 2 103 ? 102.880 129.902 131.925 1.00 29.46 103 THR E CA 1
ATOM 6285 C C . THR E 2 103 ? 103.912 128.795 132.098 1.00 29.46 103 THR E C 1
ATOM 6286 O O . THR E 2 103 ? 104.937 128.987 132.761 1.00 29.46 103 THR E O 1
ATOM 6290 N N . PHE E 2 104 ? 103.665 127.631 131.506 1.00 26.06 104 PHE E N 1
ATOM 6291 C CA . PHE E 2 104 ? 104.518 126.470 131.707 1.00 26.06 104 PHE E CA 1
ATOM 6292 C C . PHE E 2 104 ? 105.534 126.275 130.594 1.00 26.06 104 PHE E C 1
ATOM 6293 O O . PHE E 2 104 ? 106.238 125.262 130.592 1.00 26.06 104 PHE E O 1
ATOM 6301 N N . ARG E 2 105 ? 105.629 127.218 129.659 1.00 26.09 105 ARG E N 1
ATOM 6302 C CA . ARG E 2 105 ? 106.615 127.176 128.579 1.00 26.09 105 ARG E CA 1
ATOM 6303 C C . ARG E 2 105 ? 106.548 125.855 127.818 1.00 26.09 105 ARG E C 1
ATOM 6304 O O . ARG E 2 105 ? 107.539 125.139 127.671 1.00 26.09 105 ARG E O 1
ATOM 6312 N N . VAL E 2 106 ? 105.358 125.535 127.330 1.00 22.17 106 VAL E N 1
ATOM 6313 C CA . VAL E 2 106 ? 105.120 124.293 126.608 1.00 22.17 106 VAL E CA 1
ATOM 6314 C C . VAL E 2 106 ? 105.362 124.532 125.125 1.00 22.17 106 VAL E C 1
ATOM 6315 O O . VAL E 2 106 ? 104.940 125.554 124.572 1.00 22.17 106 VAL E O 1
ATOM 6319 N N . ARG E 2 107 ? 106.058 123.605 124.488 1.00 27.22 107 ARG E N 1
ATOM 6320 C CA . ARG E 2 107 ? 106.244 123.652 123.045 1.00 27.22 107 ARG E CA 1
ATOM 6321 C C . ARG E 2 107 ? 104.949 123.261 122.345 1.00 27.22 107 ARG E C 1
ATOM 6322 O O . ARG E 2 107 ? 104.415 122.179 122.616 1.00 27.22 107 ARG E O 1
ATOM 6330 N N . PRO E 2 108 ? 104.408 124.091 121.459 1.00 17.54 108 PRO E N 1
ATOM 6331 C CA . PRO E 2 108 ? 103.209 123.698 120.715 1.00 17.54 108 PRO E CA 1
ATOM 6332 C C . PRO E 2 108 ? 103.509 122.588 119.721 1.00 17.54 108 PRO E C 1
ATOM 6333 O O . PRO E 2 108 ? 104.649 122.373 119.311 1.00 17.54 108 PRO E O 1
ATOM 6337 N N . THR E 2 109 ? 102.457 121.869 119.340 1.00 18.23 109 THR E N 1
ATOM 6338 C CA . THR E 2 109 ? 102.623 120.790 118.379 1.00 18.23 109 THR E CA 1
ATOM 6339 C C . THR E 2 109 ? 103.053 121.349 117.029 1.00 18.23 109 THR E C 1
ATOM 6340 O O . THR E 2 109 ? 102.630 122.433 116.620 1.00 18.23 109 THR E O 1
ATOM 6344 N N . VAL E 2 110 ? 103.932 120.614 116.348 1.00 19.37 110 VAL E N 1
ATOM 6345 C CA . VAL E 2 110 ? 104.434 121.076 115.064 1.00 19.37 110 VAL E CA 1
ATOM 6346 C C . VAL E 2 110 ? 103.394 120.897 113.967 1.00 19.37 110 VAL E C 1
ATOM 6347 O O . VAL E 2 110 ? 103.515 121.505 112.899 1.00 19.37 110 VAL E O 1
ATOM 6351 N N . LEU E 2 111 ? 102.365 120.088 114.202 1.00 21.93 111 LEU E N 1
ATOM 6352 C CA . LEU E 2 111 ? 101.312 119.890 113.210 1.00 21.93 111 LEU E CA 1
ATOM 6353 C C . LEU E 2 111 ? 100.145 120.848 113.417 1.00 21.93 111 LEU E C 1
ATOM 6354 O O . LEU E 2 111 ? 98.990 120.453 113.338 1.00 21.93 111 LEU E O 1
ATOM 6359 N N . MET E 2 112 ? 100.429 122.125 113.619 1.00 23.07 112 MET E N 1
ATOM 6360 C CA . MET E 2 112 ? 99.367 123.114 113.757 1.00 23.07 112 MET E CA 1
ATOM 6361 C C . MET E 2 112 ? 98.854 123.549 112.387 1.00 23.07 112 MET E C 1
ATOM 6362 O O . MET E 2 112 ? 97.636 123.621 112.195 1.00 23.07 112 MET E O 1
ATOM 6367 N N . PRO E 2 113 ? 99.725 123.869 111.418 1.00 20.72 113 PRO E N 1
ATOM 6368 C CA . PRO E 2 113 ? 99.208 124.172 110.075 1.00 20.72 113 PRO E CA 1
ATOM 6369 C C . PRO E 2 113 ? 98.462 123.016 109.440 1.00 20.72 113 PRO E C 1
ATOM 6370 O O . PRO E 2 113 ? 97.582 123.245 108.603 1.00 20.72 113 PRO E O 1
ATOM 6374 N N . LEU E 2 114 ? 98.785 121.778 109.811 1.00 20.81 114 LEU E N 1
ATOM 6375 C CA . LEU E 2 114 ? 98.041 120.636 109.295 1.00 20.81 114 LEU E CA 1
ATOM 6376 C C . LEU E 2 114 ? 96.650 120.553 109.913 1.00 20.81 114 LEU E C 1
ATOM 6377 O O . LEU E 2 114 ? 95.668 120.318 109.203 1.00 20.81 114 LEU E O 1
ATOM 6382 N N . TRP E 2 115 ? 96.542 120.737 111.232 1.00 28.59 115 TRP E N 1
ATOM 6383 C CA . TRP E 2 115 ? 95.226 120.757 111.858 1.00 28.59 115 TRP E CA 1
ATOM 6384 C C . TRP E 2 115 ? 94.414 121.965 111.430 1.00 28.59 115 TRP E C 1
ATOM 6385 O O . TRP E 2 115 ? 93.182 121.917 111.475 1.00 28.59 115 TRP E O 1
ATOM 6396 N N . ASN E 2 116 ? 95.083 123.044 111.030 1.00 25.65 116 ASN E N 1
ATOM 6397 C CA . ASN E 2 116 ? 94.390 124.226 110.539 1.00 25.65 116 ASN E CA 1
ATOM 6398 C C . ASN E 2 116 ? 93.604 123.917 109.271 1.00 25.65 116 ASN E C 1
ATOM 6399 O O . ASN E 2 116 ? 92.456 124.347 109.123 1.00 25.65 116 ASN E O 1
ATOM 6404 N N . VAL E 2 117 ? 94.201 123.160 108.353 1.00 22.89 117 VAL E N 1
ATOM 6405 C CA . VAL E 2 117 ? 93.551 122.870 107.080 1.00 22.89 117 VAL E CA 1
ATOM 6406 C C . VAL E 2 117 ? 92.591 121.697 107.216 1.00 22.89 117 VAL E C 1
ATOM 6407 O O . VAL E 2 117 ? 91.458 121.747 106.727 1.00 22.89 117 VAL E O 1
ATOM 6411 N N . LEU E 2 118 ? 93.031 120.621 107.869 1.00 21.82 118 LEU E N 1
ATOM 6412 C CA . LEU E 2 118 ? 92.192 119.433 107.983 1.00 21.82 118 LEU E CA 1
ATOM 6413 C C . LEU E 2 118 ? 90.966 119.698 108.843 1.00 21.82 118 LEU E C 1
ATOM 6414 O O . LEU E 2 118 ? 89.890 119.152 108.578 1.00 21.82 118 LEU E O 1
ATOM 6419 N N . GLY E 2 119 ? 91.110 120.514 109.887 1.00 17.21 119 GLY E N 1
ATOM 6420 C CA . GLY E 2 119 ? 89.962 120.841 110.714 1.00 17.21 119 GLY E CA 1
ATOM 6421 C C . GLY E 2 119 ? 88.906 121.618 109.955 1.00 17.21 119 GLY E C 1
ATOM 6422 O O . GLY E 2 119 ? 87.716 121.309 110.030 1.00 17.21 119 GLY E O 1
ATOM 6423 N N . PHE E 2 120 ? 89.330 122.637 109.208 1.00 28.59 120 PHE E N 1
ATOM 6424 C CA . PHE E 2 120 ? 88.383 123.422 108.425 1.00 28.59 120 PHE E CA 1
ATOM 6425 C C . PHE E 2 120 ? 87.740 122.579 107.331 1.00 28.59 120 PHE E C 1
ATOM 6426 O O . PHE E 2 120 ? 86.535 122.685 107.085 1.00 28.59 120 PHE E O 1
ATOM 6434 N N . ALA E 2 121 ? 88.531 121.740 106.660 1.00 20.01 121 ALA E N 1
ATOM 6435 C CA . ALA E 2 121 ? 87.993 120.901 105.595 1.00 20.01 121 ALA E CA 1
ATOM 6436 C C . ALA E 2 121 ? 86.999 119.883 106.134 1.00 20.01 121 ALA E C 1
ATOM 6437 O O . ALA E 2 121 ? 85.942 119.660 105.534 1.00 20.01 121 ALA E O 1
ATOM 6439 N N . LEU E 2 122 ? 87.323 119.245 107.260 1.00 16.29 122 LEU E N 1
ATOM 6440 C CA . LEU E 2 122 ? 86.397 118.291 107.860 1.00 16.29 122 LEU E CA 1
ATOM 6441 C C . LEU E 2 122 ? 85.108 118.974 108.290 1.00 16.29 122 LEU E C 1
ATOM 6442 O O . LEU E 2 122 ? 84.015 118.434 108.090 1.00 16.29 122 LEU E O 1
ATOM 6447 N N . GLY E 2 123 ? 85.216 120.157 108.893 1.00 15.58 123 GLY E N 1
ATOM 6448 C CA . GLY E 2 123 ? 84.024 120.886 109.281 1.00 15.58 123 GLY E CA 1
ATOM 6449 C C . GLY E 2 123 ? 83.209 121.355 108.093 1.00 15.58 123 GLY E C 1
ATOM 6450 O O . GLY E 2 123 ? 81.979 121.374 108.145 1.00 15.58 123 GLY E O 1
ATOM 6451 N N . ALA E 2 124 ? 83.880 121.761 107.016 1.00 14.47 124 ALA E N 1
ATOM 6452 C CA . ALA E 2 124 ? 83.173 122.176 105.811 1.00 14.47 124 ALA E CA 1
ATOM 6453 C C . ALA E 2 124 ? 82.699 120.990 104.983 1.00 14.47 124 ALA E C 1
ATOM 6454 O O . ALA E 2 124 ? 81.647 121.074 104.343 1.00 14.47 124 ALA E O 1
ATOM 6456 N N . GLY E 2 125 ? 83.456 119.890 104.971 1.00 17.94 125 GLY E N 1
ATOM 6457 C CA . GLY E 2 125 ? 83.005 118.703 104.263 1.00 17.94 125 GLY E CA 1
ATOM 6458 C C . GLY E 2 125 ? 81.710 118.154 104.825 1.00 17.94 125 GLY E C 1
ATOM 6459 O O . GLY E 2 125 ? 80.764 117.879 104.086 1.00 17.94 125 GLY E O 1
ATOM 6460 N N . THR E 2 126 ? 81.649 117.983 106.141 1.00 19.94 126 THR E N 1
ATOM 6461 C CA . THR E 2 126 ? 80.356 117.834 106.782 1.00 19.94 126 THR E CA 1
ATOM 6462 C C . THR E 2 126 ? 79.650 119.184 106.762 1.00 19.94 126 THR E C 1
ATOM 6463 O O . THR E 2 126 ? 80.260 120.219 106.498 1.00 19.94 126 THR E O 1
ATOM 6467 N N . ALA E 2 127 ? 78.340 119.157 106.982 1.00 20.66 127 ALA E N 1
ATOM 6468 C CA . ALA E 2 127 ? 77.488 120.341 106.895 1.00 20.66 127 ALA E CA 1
ATOM 6469 C C . ALA E 2 127 ? 77.300 120.764 105.443 1.00 20.66 127 ALA E C 1
ATOM 6470 O O . ALA E 2 127 ? 76.454 121.611 105.145 1.00 20.66 127 ALA E O 1
ATOM 6472 N N . LEU E 2 128 ? 78.059 120.161 104.532 1.00 19.52 128 LEU E N 1
ATOM 6473 C CA . LEU E 2 128 ? 77.677 120.131 103.129 1.00 19.52 128 LEU E CA 1
ATOM 6474 C C . LEU E 2 128 ? 76.845 118.899 102.826 1.00 19.52 128 LEU E C 1
ATOM 6475 O O . LEU E 2 128 ? 76.028 118.918 101.900 1.00 19.52 128 LEU E O 1
ATOM 6480 N N . LEU E 2 129 ? 77.044 117.832 103.601 1.00 22.34 129 LEU E N 1
ATOM 6481 C CA . LEU E 2 129 ? 76.124 116.704 103.589 1.00 22.34 129 LEU E CA 1
ATOM 6482 C C . LEU E 2 129 ? 74.759 117.099 104.129 1.00 22.34 129 LEU E C 1
ATOM 6483 O O . LEU E 2 129 ? 73.734 116.641 103.614 1.00 22.34 129 LEU E O 1
ATOM 6488 N N . GLY E 2 130 ? 74.726 117.930 105.156 1.00 31.91 130 GLY E N 1
ATOM 6489 C CA . GLY E 2 130 ? 73.498 118.388 105.757 1.00 31.91 130 GLY E CA 1
ATOM 6490 C C . GLY E 2 130 ? 73.672 118.555 107.247 1.00 31.91 130 GLY E C 1
ATOM 6491 O O . GLY E 2 130 ? 74.775 118.465 107.780 1.00 31.91 130 GLY E O 1
ATOM 6492 N N . LYS E 2 131 ? 72.552 118.798 107.929 1.00 45.01 131 LYS E N 1
ATOM 6493 C CA . LYS E 2 131 ? 72.595 119.024 109.368 1.00 45.01 131 LYS E CA 1
ATOM 6494 C C . LYS E 2 131 ? 72.900 117.746 110.140 1.00 45.01 131 LYS E C 1
ATOM 6495 O O . LYS E 2 131 ? 73.540 117.805 111.194 1.00 45.01 131 LYS E O 1
ATOM 6501 N N . GLU E 2 132 ? 72.452 116.590 109.647 1.00 47.84 132 GLU E N 1
ATOM 6502 C CA . GLU E 2 132 ? 72.764 115.341 110.333 1.00 47.84 132 GLU E CA 1
ATOM 6503 C C . GLU E 2 132 ? 74.236 114.976 110.200 1.00 47.84 132 GLU E C 1
ATOM 6504 O O . GLU E 2 132 ? 74.813 114.394 111.124 1.00 47.84 132 GLU E O 1
ATOM 6510 N N . GLY E 2 133 ? 74.854 115.290 109.062 1.00 36.72 133 GLY E N 1
ATOM 6511 C CA . GLY E 2 133 ? 76.284 115.088 108.931 1.00 36.72 133 GLY E CA 1
ATOM 6512 C C . GLY E 2 133 ? 77.093 116.031 109.795 1.00 36.72 133 GLY E C 1
ATOM 6513 O O . GLY E 2 133 ? 78.149 115.654 110.309 1.00 36.72 133 GLY E O 1
ATOM 6514 N N . ALA E 2 134 ? 76.621 117.269 109.955 1.00 34.46 134 ALA E N 1
ATOM 6515 C CA . ALA E 2 134 ? 77.306 118.220 110.822 1.00 34.46 134 ALA E CA 1
ATOM 6516 C C . ALA E 2 134 ? 77.224 117.796 112.280 1.00 34.46 134 ALA E C 1
ATOM 6517 O O . ALA E 2 134 ? 78.224 117.849 113.004 1.00 34.46 134 ALA E O 1
ATOM 6519 N N . MET E 2 135 ? 76.043 117.369 112.729 1.00 39.43 135 MET E N 1
ATOM 6520 C CA . MET E 2 135 ? 75.886 116.968 114.121 1.00 39.43 135 MET E CA 1
ATOM 6521 C C . MET E 2 135 ? 76.608 115.664 114.416 1.00 39.43 135 MET E C 1
ATOM 6522 O O . MET E 2 135 ? 77.068 115.456 115.543 1.00 39.43 135 MET E O 1
ATOM 6527 N N . ALA E 2 136 ? 76.712 114.773 113.431 1.00 32.59 136 ALA E N 1
ATOM 6528 C CA . ALA E 2 136 ? 77.522 113.575 113.614 1.00 32.59 136 ALA E CA 1
ATOM 6529 C C . ALA E 2 136 ? 78.985 113.935 113.825 1.00 32.59 136 ALA E C 1
ATOM 6530 O O . ALA E 2 136 ? 79.670 113.323 114.651 1.00 32.59 136 ALA E O 1
ATOM 6532 N N . CYS E 2 137 ? 79.485 114.918 113.075 1.00 28.60 137 CYS E N 1
ATOM 6533 C CA . CYS E 2 137 ? 80.854 115.380 113.273 1.00 28.60 137 CYS E CA 1
ATOM 6534 C C . CYS E 2 137 ? 81.028 116.021 114.643 1.00 28.60 137 CYS E C 1
ATOM 6535 O O . CYS E 2 137 ? 82.036 115.787 115.316 1.00 28.60 137 CYS E O 1
ATOM 6538 N N . THR E 2 138 ? 80.059 116.834 115.068 1.00 29.75 138 THR E N 1
ATOM 6539 C CA . THR E 2 138 ? 80.165 117.513 116.355 1.00 29.75 138 THR E CA 1
ATOM 6540 C C . THR E 2 138 ? 80.248 116.514 117.501 1.00 29.75 138 THR E C 1
ATOM 6541 O O . THR E 2 138 ? 81.120 116.620 118.370 1.00 29.75 138 THR E O 1
ATOM 6545 N N . VAL E 2 139 ? 79.350 115.528 117.513 1.00 32.41 139 VAL E N 1
ATOM 6546 C CA . VAL E 2 139 ? 79.341 114.542 118.587 1.00 32.41 139 VAL E CA 1
ATOM 6547 C C . VAL E 2 139 ? 80.618 113.713 118.566 1.00 32.41 139 VAL E C 1
ATOM 6548 O O . VAL E 2 139 ? 81.180 113.389 119.618 1.00 32.41 139 VAL E O 1
ATOM 6552 N N . ALA E 2 140 ? 81.099 113.360 117.374 1.00 28.42 140 ALA E N 1
ATOM 6553 C CA . ALA E 2 140 ? 82.338 112.597 117.277 1.00 28.42 140 ALA E CA 1
ATOM 6554 C C . ALA E 2 140 ? 83.529 113.388 117.796 1.00 28.42 140 ALA E C 1
ATOM 6555 O O . ALA E 2 140 ? 84.497 112.798 118.286 1.00 28.42 140 ALA E O 1
ATOM 6557 N N . VAL E 2 141 ? 83.485 114.715 117.692 1.00 29.40 141 VAL E N 1
ATOM 6558 C CA . VAL E 2 141 ? 84.594 115.539 118.161 1.00 29.40 141 VAL E CA 1
ATOM 6559 C C . VAL E 2 141 ? 84.501 115.766 119.662 1.00 29.40 141 VAL E C 1
ATOM 6560 O O . VAL E 2 141 ? 85.499 115.652 120.379 1.00 29.40 141 VAL E O 1
ATOM 6564 N N . GLU E 2 142 ? 83.307 116.088 120.162 1.00 35.48 142 GLU E N 1
ATOM 6565 C CA . GLU E 2 142 ? 83.140 116.307 121.594 1.00 35.48 142 GLU E CA 1
ATOM 6566 C C . GLU E 2 142 ? 83.434 115.040 122.386 1.00 35.48 142 GLU E C 1
ATOM 6567 O O . GLU E 2 142 ? 84.070 115.096 123.444 1.00 35.48 142 GLU E O 1
ATOM 6573 N N . GLU E 2 143 ? 82.979 113.888 121.892 1.00 37.14 143 GLU E N 1
ATOM 6574 C CA . GLU E 2 143 ? 83.244 112.635 122.590 1.00 37.14 143 GLU E CA 1
ATOM 6575 C C . GLU E 2 143 ? 84.720 112.269 122.535 1.00 37.14 143 GLU E C 1
ATOM 6576 O O . GLU E 2 143 ? 85.264 111.724 123.500 1.00 37.14 143 GLU E O 1
ATOM 6582 N N . SER E 2 144 ? 85.382 112.549 121.414 1.00 31.18 144 SER E N 1
ATOM 6583 C CA . SER E 2 144 ? 86.801 112.237 121.304 1.00 31.18 144 SER E CA 1
ATOM 6584 C C . SER E 2 144 ? 87.636 113.125 122.218 1.00 31.18 144 SER E C 1
ATOM 6585 O O . SER E 2 144 ? 88.654 112.682 122.761 1.00 31.18 144 SER E O 1
ATOM 6588 N N . ILE E 2 145 ? 87.234 114.386 122.387 1.00 32.95 145 ILE E N 1
ATOM 6589 C CA . ILE E 2 145 ? 87.939 115.272 123.308 1.00 32.95 145 ILE E CA 1
ATOM 6590 C C . ILE E 2 145 ? 87.683 114.854 124.750 1.00 32.95 145 ILE E C 1
ATOM 6591 O O . ILE E 2 145 ? 88.609 114.791 125.566 1.00 32.95 145 ILE E O 1
ATOM 6596 N N . ALA E 2 146 ? 86.426 114.558 125.085 1.00 34.16 146 ALA E N 1
ATOM 6597 C CA . ALA E 2 146 ? 86.096 114.132 126.440 1.00 34.16 146 ALA E CA 1
ATOM 6598 C C . ALA E 2 146 ? 86.720 112.787 126.774 1.00 34.16 146 ALA E C 1
ATOM 6599 O O . ALA E 2 146 ? 87.075 112.541 127.931 1.00 34.16 146 ALA E O 1
ATOM 6601 N N . HIS E 2 147 ? 86.857 111.906 125.782 1.00 37.76 147 HIS E N 1
ATOM 6602 C CA . HIS E 2 147 ? 87.502 110.621 126.017 1.00 37.76 147 HIS E CA 1
ATOM 6603 C C . HIS E 2 147 ? 88.948 110.800 126.457 1.00 37.76 147 HIS E C 1
ATOM 6604 O O . HIS E 2 147 ? 89.416 110.112 127.370 1.00 37.76 147 HIS E O 1
ATOM 6611 N N . HIS E 2 148 ? 89.673 111.719 125.820 1.00 37.20 148 HIS E N 1
ATOM 6612 C CA . HIS E 2 148 ? 91.071 111.921 126.179 1.00 37.20 148 HIS E CA 1
ATOM 6613 C C . HIS E 2 148 ? 91.216 112.681 127.490 1.00 37.20 148 HIS E C 1
ATOM 6614 O O . HIS E 2 148 ? 92.222 112.519 128.187 1.00 37.20 148 HIS E O 1
ATOM 6621 N N . TYR E 2 149 ? 90.235 113.516 127.838 1.00 36.20 149 TYR E N 1
ATOM 6622 C CA . TYR E 2 149 ? 90.256 114.170 129.142 1.00 36.20 149 TYR E CA 1
ATOM 6623 C C . TYR E 2 149 ? 90.180 113.147 130.268 1.00 36.20 149 TYR E C 1
ATOM 6624 O O . TYR E 2 149 ? 90.870 113.280 131.284 1.00 36.20 149 TYR E O 1
ATOM 6633 N N . ASN E 2 150 ? 89.344 112.119 130.105 1.00 43.01 150 ASN E N 1
ATOM 6634 C CA . ASN E 2 150 ? 89.211 111.097 131.138 1.00 43.01 150 ASN E CA 1
ATOM 6635 C C . ASN E 2 150 ? 90.517 110.343 131.349 1.00 43.01 150 ASN E C 1
ATOM 6636 O O . ASN E 2 150 ? 90.886 110.034 132.487 1.00 43.01 150 ASN E O 1
ATOM 6641 N N . ASN E 2 151 ? 91.228 110.030 130.264 1.00 46.22 151 ASN E N 1
ATOM 6642 C CA . ASN E 2 151 ? 92.501 109.331 130.395 1.00 46.22 151 ASN E CA 1
ATOM 6643 C C . ASN E 2 151 ? 93.509 110.166 131.170 1.00 46.22 151 ASN E C 1
ATOM 6644 O O . ASN E 2 151 ? 94.278 109.634 131.977 1.00 46.22 151 ASN E O 1
ATOM 6649 N N . GLN E 2 152 ? 93.527 111.477 130.932 1.00 43.20 152 GLN E N 1
ATOM 6650 C CA . GLN E 2 152 ? 94.457 112.343 131.645 1.00 43.20 152 GLN E CA 1
ATOM 6651 C C . GLN E 2 152 ? 94.074 112.497 133.110 1.00 43.20 152 GLN E C 1
ATOM 6652 O O . GLN E 2 152 ? 94.955 112.610 133.967 1.00 43.20 152 GLN E O 1
ATOM 6658 N N . ILE E 2 153 ? 92.775 112.513 133.415 1.00 49.11 153 ILE E N 1
ATOM 6659 C CA . ILE E 2 153 ? 92.340 112.603 134.805 1.00 49.11 153 ILE E CA 1
ATOM 6660 C C . ILE E 2 153 ? 92.789 111.376 135.586 1.00 49.11 153 ILE E C 1
ATOM 6661 O O . ILE E 2 153 ? 93.296 111.486 136.708 1.00 49.11 153 ILE E O 1
ATOM 6666 N N . ARG E 2 154 ? 92.624 110.187 135.002 1.00 58.19 154 ARG E N 1
ATOM 6667 C CA . ARG E 2 154 ? 92.966 108.962 135.713 1.00 58.19 154 ARG E CA 1
ATOM 6668 C C . ARG E 2 154 ? 94.469 108.762 135.843 1.00 58.19 154 ARG E C 1
ATOM 6669 O O . ARG E 2 154 ? 94.900 107.952 136.668 1.00 58.19 154 ARG E O 1
ATOM 6677 N N . THR E 2 155 ? 95.275 109.468 135.052 1.00 58.52 155 THR E N 1
ATOM 6678 C CA . THR E 2 155 ? 96.722 109.412 135.208 1.00 58.52 155 THR E CA 1
ATOM 6679 C C . THR E 2 155 ? 97.278 110.580 136.007 1.00 58.52 155 THR E C 1
ATOM 6680 O O . THR E 2 155 ? 98.388 110.473 136.538 1.00 58.52 155 THR E O 1
ATOM 6684 N N . LEU E 2 156 ? 96.543 111.686 136.098 1.00 63.10 156 LEU E N 1
ATOM 6685 C CA . LEU E 2 156 ? 96.964 112.804 136.928 1.00 63.10 156 LEU E CA 1
ATOM 6686 C C . LEU E 2 156 ? 96.639 112.585 138.398 1.00 63.10 156 LEU E C 1
ATOM 6687 O O . LEU E 2 156 ? 97.302 113.170 139.261 1.00 63.10 156 LEU E O 1
ATOM 6692 N N . MET E 2 157 ? 95.632 111.764 138.699 1.00 74.72 157 MET E N 1
ATOM 6693 C CA . MET E 2 157 ? 95.326 111.419 140.082 1.00 74.72 157 MET E CA 1
ATOM 6694 C C . MET E 2 157 ? 96.329 110.433 140.662 1.00 74.72 157 MET E C 1
ATOM 6695 O O . MET E 2 157 ? 96.661 110.519 141.849 1.00 74.72 157 MET E O 1
ATOM 6700 N N . GLU E 2 158 ? 96.819 109.497 139.852 1.00 81.44 158 GLU E N 1
ATOM 6701 C CA . GLU E 2 158 ? 97.717 108.461 140.341 1.00 81.44 158 GLU E CA 1
ATOM 6702 C C . GLU E 2 158 ? 99.096 108.986 140.714 1.00 81.44 158 GLU E C 1
ATOM 6703 O O . GLU E 2 158 ? 99.836 108.283 141.410 1.00 81.44 158 GLU E O 1
ATOM 6709 N N . GLU E 2 159 ? 99.461 110.192 140.281 1.00 72.61 159 GLU E N 1
ATOM 6710 C CA . GLU E 2 159 ? 100.783 110.726 140.591 1.00 72.61 159 GLU E CA 1
ATOM 6711 C C . GLU E 2 159 ? 100.766 111.592 141.849 1.00 72.61 159 GLU E C 1
ATOM 6712 O O . GLU E 2 159 ? 101.396 111.248 142.854 1.00 72.61 159 GLU E O 1
ATOM 6714 N N . ASP E 2 160 ? 100.046 112.712 141.809 1.00 73.42 160 ASP E N 1
ATOM 6715 C CA . ASP E 2 160 ? 100.026 113.637 142.935 1.00 73.42 160 ASP E CA 1
ATOM 6716 C C . ASP E 2 160 ? 98.808 114.550 142.871 1.00 73.42 160 ASP E C 1
ATOM 6717 O O . ASP E 2 160 ? 98.890 115.649 142.309 1.00 73.42 160 ASP E O 1
ATOM 6719 N N . PRO E 2 161 ? 97.666 114.138 143.426 1.00 71.05 161 PRO E N 1
ATOM 6720 C CA . PRO E 2 161 ? 96.486 115.018 143.399 1.00 71.05 161 PRO E CA 1
ATOM 6721 C C . PRO E 2 161 ? 96.713 116.358 144.077 1.00 71.05 161 PRO E C 1
ATOM 6722 O O . PRO E 2 161 ? 96.146 117.367 143.638 1.00 71.05 161 PRO E O 1
ATOM 6726 N N . GLU E 2 162 ? 97.522 116.402 145.137 1.00 69.47 162 GLU E N 1
ATOM 6727 C CA . GLU E 2 162 ? 97.802 117.673 145.798 1.00 69.47 162 GLU E CA 1
ATOM 6728 C C . GLU E 2 162 ? 98.576 118.616 144.884 1.00 69.47 162 GLU E C 1
ATOM 6729 O O . GLU E 2 162 ? 98.276 119.814 144.821 1.00 69.47 162 GLU E O 1
ATOM 6731 N N . LYS E 2 163 ? 99.576 118.096 144.170 1.00 78.02 163 LYS E N 1
ATOM 6732 C CA . LYS E 2 163 ? 100.380 118.944 143.296 1.00 78.02 163 LYS E CA 1
ATOM 6733 C C . LYS E 2 163 ? 99.590 119.387 142.071 1.00 78.02 163 LYS E C 1
ATOM 6734 O O . LYS E 2 163 ? 99.632 120.562 141.689 1.00 78.02 163 LYS E O 1
ATOM 6740 N N . TYR E 2 164 ? 98.866 118.463 141.445 1.00 73.59 164 TYR E N 1
ATOM 6741 C CA . TYR E 2 164 ? 98.082 118.764 140.248 1.00 73.59 164 TYR E CA 1
ATOM 6742 C C . TYR E 2 164 ? 96.636 119.087 140.626 1.00 73.59 164 TYR E C 1
ATOM 6743 O O . TYR E 2 164 ? 95.685 118.437 140.199 1.00 73.59 164 TYR E O 1
ATOM 6752 N N . GLU E 2 165 ? 96.487 120.122 141.450 1.00 70.46 165 GLU E N 1
ATOM 6753 C CA . GLU E 2 165 ? 95.165 120.491 141.944 1.00 70.46 165 GLU E CA 1
ATOM 6754 C C . GLU E 2 165 ? 94.407 121.333 140.924 1.00 70.46 165 GLU E C 1
ATOM 6755 O O . GLU E 2 165 ? 93.326 120.948 140.469 1.00 70.46 165 GLU E O 1
ATOM 6757 N N . GLU E 2 166 ? 94.962 122.491 140.557 1.00 65.45 166 GLU E N 1
ATOM 6758 C CA . GLU E 2 166 ? 94.268 123.381 139.631 1.00 65.45 166 GLU E CA 1
ATOM 6759 C C . GLU E 2 166 ? 94.108 122.744 138.257 1.00 65.45 166 GLU E C 1
ATOM 6760 O O . GLU E 2 166 ? 93.070 122.908 137.607 1.00 65.45 166 GLU E O 1
ATOM 6766 N N . LEU E 2 167 ? 95.131 122.025 137.792 1.00 54.66 167 LEU E N 1
ATOM 6767 C CA . LEU E 2 167 ? 95.050 121.398 136.477 1.00 54.66 167 LEU E CA 1
ATOM 6768 C C . LEU E 2 167 ? 93.944 120.352 136.430 1.00 54.66 167 LEU E C 1
ATOM 6769 O O . LEU E 2 167 ? 93.209 120.261 135.441 1.00 54.66 167 LEU E O 1
ATOM 6774 N N . LEU E 2 168 ? 93.809 119.552 137.490 1.00 55.64 168 LEU E N 1
ATOM 6775 C CA . LEU E 2 168 ? 92.741 118.558 137.531 1.00 55.64 168 LEU E CA 1
ATOM 6776 C C . LEU E 2 168 ? 91.369 119.218 137.541 1.00 55.64 168 LEU E C 1
ATOM 6777 O O . LEU E 2 168 ? 90.441 118.742 136.879 1.00 55.64 168 LEU E O 1
ATOM 6782 N N . GLN E 2 169 ? 91.219 120.309 138.293 1.00 53.66 169 GLN E N 1
ATOM 6783 C CA . GLN E 2 169 ? 89.933 120.996 138.341 1.00 53.66 169 GLN E CA 1
ATOM 6784 C C . GLN E 2 169 ? 89.556 121.556 136.978 1.00 53.66 169 GLN E C 1
ATOM 6785 O O . GLN E 2 169 ? 88.393 121.478 136.567 1.00 53.66 169 GLN E O 1
ATOM 6791 N N . LEU E 2 170 ? 90.525 122.131 136.265 1.00 41.84 170 LEU E N 1
ATOM 6792 C CA . LEU E 2 170 ? 90.242 122.691 134.949 1.00 41.84 170 LEU E CA 1
ATOM 6793 C C . LEU E 2 170 ? 89.843 121.607 133.957 1.00 41.84 170 LEU E C 1
ATOM 6794 O O . LEU E 2 170 ? 88.886 121.776 133.194 1.00 41.84 170 LEU E O 1
ATOM 6799 N N . ILE E 2 171 ? 90.565 120.486 133.953 1.00 43.45 171 ILE E N 1
ATOM 6800 C CA . ILE E 2 171 ? 90.277 119.420 133.001 1.00 43.45 171 ILE E CA 1
ATOM 6801 C C . ILE E 2 171 ? 88.917 118.797 133.286 1.00 43.45 171 ILE E C 1
ATOM 6802 O O . ILE E 2 171 ? 88.165 118.470 132.361 1.00 43.45 171 ILE E O 1
ATOM 6807 N N . LYS E 2 172 ? 88.577 118.622 134.565 1.00 44.85 172 LYS E N 1
ATOM 6808 C CA . LYS E 2 172 ? 87.262 118.093 134.912 1.00 44.85 172 LYS E CA 1
ATOM 6809 C C . LYS E 2 172 ? 86.152 119.035 134.469 1.00 44.85 172 LYS E C 1
ATOM 6810 O O . LYS E 2 172 ? 85.125 118.589 133.946 1.00 44.85 172 LYS E O 1
ATOM 6816 N N . LYS E 2 173 ? 86.332 120.340 134.679 1.00 40.70 173 LYS E N 1
ATOM 6817 C CA . LYS E 2 173 ? 85.309 121.295 134.269 1.00 40.70 173 LYS E CA 1
ATOM 6818 C C . LYS E 2 173 ? 85.138 121.307 132.757 1.00 40.70 173 LYS E C 1
ATOM 6819 O O . LYS E 2 173 ? 84.010 121.353 132.254 1.00 40.70 173 LYS E O 1
ATOM 6825 N N . PHE E 2 174 ? 86.247 121.278 132.015 1.00 36.88 174 PHE E N 1
ATOM 6826 C CA . PHE E 2 174 ? 86.158 121.245 130.559 1.00 36.88 174 PHE E CA 1
ATOM 6827 C C . PHE E 2 174 ? 85.524 119.950 130.075 1.00 36.88 174 PHE E C 1
ATOM 6828 O O . PHE E 2 174 ? 84.710 119.961 129.147 1.00 36.88 174 PHE E O 1
ATOM 6836 N N . ARG E 2 175 ? 85.884 118.824 130.693 1.00 44.32 175 ARG E N 1
ATOM 6837 C CA . ARG E 2 175 ? 85.311 117.546 130.287 1.00 44.32 175 ARG E CA 1
ATOM 6838 C C . ARG E 2 175 ? 83.812 117.499 130.545 1.00 44.32 175 ARG E C 1
ATOM 6839 O O . ARG E 2 175 ? 83.071 116.868 129.784 1.00 44.32 175 ARG E O 1
ATOM 6847 N N . ASP E 2 176 ? 83.345 118.155 131.609 1.00 47.20 176 ASP E N 1
ATOM 6848 C CA . ASP E 2 176 ? 81.910 118.231 131.848 1.00 47.20 176 ASP E CA 1
ATOM 6849 C C . ASP E 2 176 ? 81.207 119.059 130.781 1.00 47.20 176 ASP E C 1
ATOM 6850 O O . ASP E 2 176 ? 80.078 118.738 130.396 1.00 47.20 176 ASP E O 1
ATOM 6855 N N . GLU E 2 177 ? 81.849 120.122 130.295 1.00 47.02 177 GLU E N 1
ATOM 6856 C CA . GLU E 2 177 ? 81.251 120.951 129.258 1.00 47.02 177 GLU E CA 1
ATOM 6857 C C . GLU E 2 177 ? 81.267 120.287 127.890 1.00 47.02 177 GLU E C 1
ATOM 6858 O O . GLU E 2 177 ? 80.439 120.632 127.042 1.00 47.02 177 GLU E O 1
ATOM 6864 N N . GLU E 2 178 ? 82.179 119.344 127.657 1.00 46.00 178 GLU E N 1
ATOM 6865 C CA . GLU E 2 178 ? 82.224 118.625 126.392 1.00 46.00 178 GLU E CA 1
ATOM 6866 C C . GLU E 2 178 ? 81.064 117.657 126.222 1.00 46.00 178 GLU E C 1
ATOM 6867 O O . GLU E 2 178 ? 80.909 117.091 125.136 1.00 46.00 178 GLU E O 1
ATOM 6873 N N . LEU E 2 179 ? 80.255 117.446 127.260 1.00 54.31 179 LEU E N 1
ATOM 6874 C CA . LEU E 2 179 ? 79.206 116.441 127.216 1.00 54.31 179 LEU E CA 1
ATOM 6875 C C . LEU E 2 179 ? 77.816 116.952 127.561 1.00 54.31 179 LEU E C 1
ATOM 6876 O O . LEU E 2 179 ? 76.862 116.176 127.450 1.00 54.31 179 LEU E O 1
ATOM 6881 N N . GLU E 2 180 ? 77.657 118.211 127.968 1.00 68.90 180 GLU E N 1
ATOM 6882 C CA . GLU E 2 180 ? 76.357 118.632 128.489 1.00 68.90 180 GLU E CA 1
ATOM 6883 C C . GLU E 2 180 ? 75.384 118.971 127.363 1.00 68.90 180 GLU E C 1
ATOM 6884 O O . GLU E 2 180 ? 74.420 118.239 127.122 1.00 68.90 180 GLU E O 1
ATOM 6890 N N . HIS E 2 181 ? 75.649 120.064 126.645 1.00 61.88 181 HIS E N 1
ATOM 6891 C CA . HIS E 2 181 ? 74.942 120.461 125.428 1.00 61.88 181 HIS E CA 1
ATOM 6892 C C . HIS E 2 181 ? 73.441 120.187 125.441 1.00 61.88 181 HIS E C 1
ATOM 6893 O O . HIS E 2 181 ? 72.882 119.754 124.429 1.00 61.88 181 HIS E O 1
ATOM 6900 N N . HIS E 2 182 ? 72.772 120.442 126.563 1.00 74.84 182 HIS E N 1
ATOM 6901 C CA . HIS E 2 182 ? 71.340 120.185 126.645 1.00 74.84 182 HIS E CA 1
ATOM 6902 C C . HIS E 2 182 ? 70.492 121.399 126.297 1.00 74.84 182 HIS E C 1
ATOM 6903 O O . HIS E 2 182 ? 69.372 121.232 125.802 1.00 74.84 182 HIS E O 1
ATOM 6910 N N . ASP E 2 183 ? 70.997 122.610 126.533 1.00 72.35 183 ASP E N 1
ATOM 6911 C CA . ASP E 2 183 ? 70.270 123.818 126.173 1.00 72.35 183 ASP E CA 1
ATOM 6912 C C . ASP E 2 183 ? 70.200 124.038 124.669 1.00 72.35 183 ASP E C 1
ATOM 6913 O O . ASP E 2 183 ? 69.463 124.923 124.223 1.00 72.35 183 ASP E O 1
ATOM 6915 N N . ILE E 2 184 ? 70.946 123.264 123.883 1.00 71.76 184 ILE E N 1
ATOM 6916 C CA . ILE E 2 184 ? 70.952 123.383 122.431 1.00 71.76 184 ILE E CA 1
ATOM 6917 C C . ILE E 2 184 ? 70.385 122.154 121.740 1.00 71.76 184 ILE E C 1
ATOM 6918 O O . ILE E 2 184 ? 70.416 122.083 120.508 1.00 71.76 184 ILE E O 1
ATOM 6923 N N . GLY E 2 185 ? 69.871 121.183 122.491 1.00 74.21 185 GLY E N 1
ATOM 6924 C CA . GLY E 2 185 ? 69.278 120.000 121.908 1.00 74.21 185 GLY E CA 1
ATOM 6925 C C . GLY E 2 185 ? 70.259 118.968 121.401 1.00 74.21 185 GLY E C 1
ATOM 6926 O O . GLY E 2 185 ? 69.832 117.983 120.785 1.00 74.21 185 GLY E O 1
ATOM 6927 N N . LEU E 2 186 ? 71.554 119.157 121.633 1.00 70.16 186 LEU E N 1
ATOM 6928 C CA . LEU E 2 186 ? 72.578 118.229 121.163 1.00 70.16 186 LEU E CA 1
ATOM 6929 C C . LEU E 2 186 ? 72.792 117.170 122.237 1.00 70.16 186 LEU E C 1
ATOM 6930 O O . LEU E 2 186 ? 73.517 117.391 123.209 1.00 70.16 186 LEU E O 1
ATOM 6935 N N . ASP E 2 187 ? 72.168 116.011 122.063 1.00 75.12 187 ASP E N 1
ATOM 6936 C CA . ASP E 2 187 ? 72.300 114.912 123.008 1.00 75.12 187 ASP E CA 1
ATOM 6937 C C . ASP E 2 187 ? 73.266 113.877 122.452 1.00 75.12 187 ASP E C 1
ATOM 6938 O O . ASP E 2 187 ? 73.102 113.409 121.320 1.00 75.12 187 ASP E O 1
ATOM 6943 N N . HIS E 2 188 ? 74.276 113.531 123.245 1.00 64.15 188 HIS E N 1
ATOM 6944 C CA . HIS E 2 188 ? 75.267 112.545 122.841 1.00 64.15 188 HIS E CA 1
ATOM 6945 C C . HIS E 2 188 ? 74.716 111.128 122.833 1.00 64.15 188 HIS E C 1
ATOM 6946 O O . HIS E 2 188 ? 75.378 110.227 122.307 1.00 64.15 188 HIS E O 1
ATOM 6953 N N . ASP E 2 189 ? 73.531 110.909 123.398 1.00 71.51 189 ASP E N 1
ATOM 6954 C CA . ASP E 2 189 ? 72.879 109.602 123.417 1.00 71.51 189 ASP E CA 1
ATOM 6955 C C . ASP E 2 189 ? 71.639 109.701 122.533 1.00 71.51 189 ASP E C 1
ATOM 6956 O O . ASP E 2 189 ? 70.535 109.966 123.015 1.00 71.51 189 ASP E O 1
ATOM 6958 N N . ALA E 2 190 ? 71.828 109.485 121.235 1.00 66.88 190 ALA E N 1
ATOM 6959 C CA . ALA E 2 190 ? 70.749 109.551 120.262 1.00 66.88 190 ALA E CA 1
ATOM 6960 C C . ALA E 2 190 ? 70.957 108.462 119.223 1.00 66.88 190 ALA E C 1
ATOM 6961 O O . ALA E 2 190 ? 72.086 108.209 118.795 1.00 66.88 190 ALA E O 1
ATOM 6963 N N . GLU E 2 191 ? 69.864 107.819 118.821 1.00 68.47 191 GLU E N 1
ATOM 6964 C CA . GLU E 2 191 ? 69.925 106.698 117.885 1.00 68.47 191 GLU E CA 1
ATOM 6965 C C . GLU E 2 191 ? 70.152 107.245 116.481 1.00 68.47 191 GLU E C 1
ATOM 6966 O O . GLU E 2 191 ? 69.217 107.624 115.775 1.00 68.47 191 GLU E O 1
ATOM 6968 N N . LEU E 2 192 ? 71.417 107.288 116.073 1.00 62.90 192 LEU E N 1
ATOM 6969 C CA . LEU E 2 192 ? 71.760 107.698 114.723 1.00 62.90 192 LEU E CA 1
ATOM 6970 C C . LEU E 2 192 ? 71.482 106.567 113.738 1.00 62.90 192 LEU E C 1
ATOM 6971 O O . LEU E 2 192 ? 71.263 105.413 114.115 1.00 62.90 192 LEU E O 1
ATOM 6976 N N . ALA E 2 193 ? 71.491 106.913 112.456 1.00 56.05 193 ALA E N 1
ATOM 6977 C CA . ALA E 2 193 ? 71.378 105.905 111.420 1.00 56.05 193 ALA E CA 1
ATOM 6978 C C . ALA E 2 193 ? 72.588 104.974 111.472 1.00 56.05 193 ALA E C 1
ATOM 6979 O O . ALA E 2 193 ? 73.665 105.372 111.923 1.00 56.05 193 ALA E O 1
ATOM 6981 N N . PRO E 2 194 ? 72.435 103.722 111.036 1.00 52.94 194 PRO E N 1
ATOM 6982 C CA . PRO E 2 194 ? 73.585 102.804 111.061 1.00 52.94 194 PRO E CA 1
ATOM 6983 C C . PRO E 2 194 ? 74.766 103.303 110.252 1.00 52.94 194 PRO E C 1
ATOM 6984 O O . PRO E 2 194 ? 75.916 103.033 110.618 1.00 52.94 194 PRO E O 1
ATOM 6988 N N . ALA E 2 195 ? 74.519 104.023 109.159 1.00 48.30 195 ALA E N 1
ATOM 6989 C CA . ALA E 2 195 ? 75.615 104.585 108.383 1.00 48.30 195 ALA E CA 1
ATOM 6990 C C . ALA E 2 195 ? 76.208 105.825 109.041 1.00 48.30 195 ALA E C 1
ATOM 6991 O O . ALA E 2 195 ? 77.416 106.057 108.931 1.00 48.30 195 ALA E O 1
ATOM 6993 N N . TYR E 2 196 ? 75.387 106.629 109.723 1.00 44.97 196 TYR E N 1
ATOM 6994 C CA . TYR E 2 196 ? 75.922 107.791 110.425 1.00 44.97 196 TYR E CA 1
ATOM 6995 C C . TYR E 2 196 ? 76.726 107.386 111.652 1.00 44.97 196 TYR E C 1
ATOM 6996 O O . TYR E 2 196 ? 77.625 108.123 112.071 1.00 44.97 196 TYR E O 1
ATOM 7005 N N . ALA E 2 197 ? 76.421 106.230 112.242 1.00 36.49 197 ALA E N 1
ATOM 7006 C CA . ALA E 2 197 ? 77.236 105.734 113.344 1.00 36.49 197 ALA E CA 1
ATOM 7007 C C . ALA E 2 197 ? 78.611 105.294 112.866 1.00 36.49 197 ALA E C 1
ATOM 7008 O O . ALA E 2 197 ? 79.585 105.382 113.620 1.00 36.49 197 ALA E O 1
ATOM 7010 N N . VAL E 2 198 ? 78.708 104.802 111.631 1.00 32.90 198 VAL E N 1
ATOM 7011 C CA . VAL E 2 198 ? 80.009 104.461 111.068 1.00 32.90 198 VAL E CA 1
ATOM 7012 C C . VAL E 2 198 ? 80.804 105.722 110.765 1.00 32.90 198 VAL E C 1
ATOM 7013 O O . VAL E 2 198 ? 82.009 105.791 111.033 1.00 32.90 198 VAL E O 1
ATOM 7017 N N . LEU E 2 199 ? 80.146 106.734 110.194 1.00 31.42 199 LEU E N 1
ATOM 7018 C CA . LEU E 2 199 ? 80.823 107.992 109.902 1.00 31.42 199 LEU E CA 1
ATOM 7019 C C . LEU E 2 199 ? 81.341 108.643 111.176 1.00 31.42 199 LEU E C 1
ATOM 7020 O O . LEU E 2 199 ? 82.456 109.174 111.203 1.00 31.42 199 LEU E O 1
ATOM 7025 N N . LYS E 2 200 ? 80.547 108.601 112.245 1.00 27.33 200 LYS E N 1
ATOM 7026 C CA . LYS E 2 200 ? 80.992 109.135 113.526 1.00 27.33 200 LYS E CA 1
ATOM 7027 C C . LYS E 2 200 ? 82.205 108.378 114.048 1.00 27.33 200 LYS E C 1
ATOM 7028 O O . LYS E 2 200 ? 83.114 108.975 114.634 1.00 27.33 200 LYS E O 1
ATOM 7034 N N . SER E 2 201 ? 82.238 107.062 113.844 1.00 26.04 201 SER E N 1
ATOM 7035 C CA . SER E 2 201 ? 83.362 106.265 114.321 1.00 26.04 201 SER E CA 1
ATOM 7036 C C . SER E 2 201 ? 84.628 106.546 113.519 1.00 26.04 201 SER E C 1
ATOM 7037 O O . SER E 2 201 ? 85.730 106.558 114.076 1.00 26.04 201 SER E O 1
ATOM 7040 N N . ILE E 2 202 ? 84.492 106.757 112.209 1.00 26.34 202 ILE E N 1
ATOM 7041 C CA . ILE E 2 202 ? 85.651 107.073 111.379 1.00 26.34 202 ILE E CA 1
ATOM 7042 C C . ILE E 2 202 ? 86.245 108.417 111.776 1.00 26.34 202 ILE E C 1
ATOM 7043 O O . ILE E 2 202 ? 87.468 108.570 111.866 1.00 26.34 202 ILE E O 1
ATOM 7048 N N . ILE E 2 203 ? 85.390 109.415 112.012 1.00 26.77 203 ILE E N 1
ATOM 7049 C CA . ILE E 2 203 ? 85.868 110.711 112.484 1.00 26.77 203 ILE E CA 1
ATOM 7050 C C . ILE E 2 203 ? 86.520 110.567 113.852 1.00 26.77 203 ILE E C 1
ATOM 7051 O O . ILE E 2 203 ? 87.586 111.135 114.114 1.00 26.77 203 ILE E O 1
ATOM 7056 N N . GLN E 2 204 ? 85.895 109.795 114.739 1.00 26.81 204 GLN E N 1
ATOM 7057 C CA . GLN E 2 204 ? 86.444 109.596 116.075 1.00 26.81 204 GLN E CA 1
ATOM 7058 C C . GLN E 2 204 ? 87.778 108.862 116.026 1.00 26.81 204 GLN E C 1
ATOM 7059 O O . GLN E 2 204 ? 88.677 109.140 116.825 1.00 26.81 204 GLN E O 1
ATOM 7065 N N . ALA E 2 205 ? 87.917 107.905 115.106 1.00 30.21 205 ALA E N 1
ATOM 7066 C CA . ALA E 2 205 ? 89.194 107.220 114.939 1.00 30.21 205 ALA E CA 1
ATOM 7067 C C . ALA E 2 205 ? 90.273 108.171 114.439 1.00 30.21 205 ALA E C 1
ATOM 7068 O O . ALA E 2 205 ? 91.421 108.108 114.891 1.00 30.21 205 ALA E O 1
ATOM 7070 N N . GLY E 2 206 ? 89.923 109.054 113.500 1.00 29.98 206 GLY E N 1
ATOM 7071 C CA . GLY E 2 206 ? 90.896 110.004 112.987 1.00 29.98 206 GLY E CA 1
ATOM 7072 C C . GLY E 2 206 ? 91.368 110.987 114.040 1.00 29.98 206 GLY E C 1
ATOM 7073 O O . GLY E 2 206 ? 92.537 111.378 114.057 1.00 29.98 206 GLY E O 1
ATOM 7074 N N . CYS E 2 207 ? 90.465 111.406 114.926 1.00 32.64 207 CYS E N 1
ATOM 7075 C CA . CYS E 2 207 ? 90.856 112.300 116.010 1.00 32.64 207 CYS E CA 1
ATOM 7076 C C . CYS E 2 207 ? 91.817 111.616 116.973 1.00 32.64 207 CYS E C 1
ATOM 7077 O O . CYS E 2 207 ? 92.720 112.259 117.515 1.00 32.64 207 CYS E O 1
ATOM 7080 N N . ARG E 2 208 ? 91.635 110.314 117.205 1.00 37.98 208 ARG E N 1
ATOM 7081 C CA . ARG E 2 208 ? 92.548 109.579 118.075 1.00 37.98 208 ARG E CA 1
ATOM 7082 C C . ARG E 2 208 ? 93.951 109.520 117.485 1.00 37.98 208 ARG E C 1
ATOM 7083 O O . ARG E 2 208 ? 94.943 109.599 118.217 1.00 37.98 208 ARG E O 1
ATOM 7091 N N . VAL E 2 209 ? 94.053 109.353 116.166 1.00 34.23 209 VAL E N 1
ATOM 7092 C CA . VAL E 2 209 ? 95.359 109.371 115.513 1.00 34.23 209 VAL E CA 1
ATOM 7093 C C . VAL E 2 209 ? 96.001 110.745 115.646 1.00 34.23 209 VAL E C 1
ATOM 7094 O O . VAL E 2 209 ? 97.200 110.863 115.919 1.00 34.23 209 VAL E O 1
ATOM 7098 N N . ALA E 2 210 ? 95.213 111.805 115.452 1.00 28.62 210 ALA E N 1
ATOM 7099 C CA . ALA E 2 210 ? 95.738 113.159 115.582 1.00 28.62 210 ALA E CA 1
ATOM 7100 C C . ALA E 2 210 ? 96.180 113.449 117.010 1.00 28.62 210 ALA E C 1
ATOM 7101 O O . ALA E 2 210 ? 97.192 114.121 117.228 1.00 28.62 210 ALA E O 1
ATOM 7103 N N . ILE E 2 211 ? 95.425 112.963 117.994 1.00 32.11 211 ILE E N 1
ATOM 7104 C CA . ILE E 2 211 ? 95.822 113.126 119.389 1.00 32.11 211 ILE E CA 1
ATOM 7105 C C . ILE E 2 211 ? 97.138 112.409 119.656 1.00 32.11 211 ILE E C 1
ATOM 7106 O O . ILE E 2 211 ? 98.023 112.935 120.340 1.00 32.11 211 ILE E O 1
ATOM 7111 N N . TYR E 2 212 ? 97.287 111.197 119.119 1.00 43.16 212 TYR E N 1
ATOM 7112 C CA . TYR E 2 212 ? 98.523 110.444 119.304 1.00 43.16 212 TYR E CA 1
ATOM 7113 C C . TYR E 2 212 ? 99.717 111.176 118.705 1.00 43.16 212 TYR E C 1
ATOM 7114 O O . TYR E 2 212 ? 100.789 111.236 119.317 1.00 43.16 212 TYR E O 1
ATOM 7123 N N . LEU E 2 213 ? 99.553 111.730 117.503 1.00 30.30 213 LEU E N 1
ATOM 7124 C CA . LEU E 2 213 ? 100.660 112.411 116.841 1.00 30.30 213 LEU E CA 1
ATOM 7125 C C . LEU E 2 213 ? 100.991 113.734 117.517 1.00 30.30 213 LEU E C 1
ATOM 7126 O O . LEU E 2 213 ? 102.161 114.122 117.587 1.00 30.30 213 LEU E O 1
ATOM 7131 N N . SER E 2 214 ? 99.977 114.441 118.018 1.00 28.38 214 SER E N 1
ATOM 7132 C CA . SER E 2 214 ? 100.192 115.802 118.496 1.00 28.38 214 SER E CA 1
ATOM 7133 C C . SER E 2 214 ? 100.922 115.839 119.831 1.00 28.38 214 SER E C 1
ATOM 7134 O O . SER E 2 214 ? 101.630 116.810 120.115 1.00 28.38 214 SER E O 1
ATOM 7136 N N . GLU E 2 215 ? 100.770 114.813 120.665 1.00 35.78 215 GLU E N 1
ATOM 7137 C CA . GLU E 2 215 ? 101.442 114.830 121.958 1.00 35.78 215 GLU E CA 1
ATOM 7138 C C . GLU E 2 215 ? 102.914 114.460 121.867 1.00 35.78 215 GLU E C 1
ATOM 7139 O O . GLU E 2 215 ? 103.651 114.682 122.831 1.00 35.78 215 GLU E O 1
ATOM 7145 N N . ARG E 2 216 ? 103.360 113.918 120.739 1.00 41.05 216 ARG E N 1
ATOM 7146 C CA . ARG E 2 216 ? 104.768 113.626 120.511 1.00 41.05 216 ARG E CA 1
ATOM 7147 C C . ARG E 2 216 ? 105.451 114.667 119.640 1.00 41.05 216 ARG E C 1
ATOM 7148 O O . ARG E 2 216 ? 106.541 115.132 119.979 1.00 41.05 216 ARG E O 1
ATOM 7156 N N . LEU E 2 217 ? 104.829 115.051 118.533 1.00 30.39 217 LEU E N 1
ATOM 7157 C CA . LEU E 2 217 ? 105.403 116.034 117.627 1.00 30.39 217 LEU E CA 1
ATOM 7158 C C . LEU E 2 217 ? 104.850 117.424 117.906 1.00 30.39 217 LEU E C 1
ATOM 7159 O O . LEU E 2 217 ? 103.715 117.729 117.548 1.00 30.39 217 LEU E O 1
ATOM 7164 N N . SER F 2 45 ? 107.621 96.745 75.776 1.00 75.11 45 SER F N 1
ATOM 7165 C CA . SER F 2 45 ? 107.583 97.435 77.059 1.00 75.11 45 SER F CA 1
ATOM 7166 C C . SER F 2 45 ? 106.980 96.542 78.138 1.00 75.11 45 SER F C 1
ATOM 7167 O O . SER F 2 45 ? 105.821 96.705 78.517 1.00 75.11 45 SER F O 1
ATOM 7170 N N . ARG F 2 46 ? 107.778 95.595 78.629 1.00 70.92 46 ARG F N 1
ATOM 7171 C CA . ARG F 2 46 ? 107.320 94.683 79.667 1.00 70.92 46 ARG F CA 1
ATOM 7172 C C . ARG F 2 46 ? 107.131 95.360 81.016 1.00 70.92 46 ARG F C 1
ATOM 7173 O O . ARG F 2 46 ? 106.418 94.817 81.863 1.00 70.92 46 ARG F O 1
ATOM 7181 N N . ALA F 2 47 ? 107.746 96.521 81.237 1.00 57.85 47 ALA F N 1
ATOM 7182 C CA . ALA F 2 47 ? 107.557 97.220 82.503 1.00 57.85 47 ALA F CA 1
ATOM 7183 C C . ALA F 2 47 ? 106.116 97.682 82.668 1.00 57.85 47 ALA F C 1
ATOM 7184 O O . ALA F 2 47 ? 105.560 97.618 83.770 1.00 57.85 47 ALA F O 1
ATOM 7186 N N . ALA F 2 48 ? 105.497 98.156 81.586 1.00 50.88 48 ALA F N 1
ATOM 7187 C CA . ALA F 2 48 ? 104.116 98.620 81.658 1.00 50.88 48 ALA F CA 1
ATOM 7188 C C . ALA F 2 48 ? 103.135 97.459 81.758 1.00 50.88 48 ALA F C 1
ATOM 7189 O O . ALA F 2 48 ? 102.122 97.560 82.457 1.00 50.88 48 ALA F O 1
ATOM 7191 N N . VAL F 2 49 ? 103.412 96.356 81.060 1.00 46.07 49 VAL F N 1
ATOM 7192 C CA . VAL F 2 49 ? 102.533 95.194 81.132 1.00 46.07 49 VAL F CA 1
ATOM 7193 C C . VAL F 2 49 ? 102.611 94.549 82.510 1.00 46.07 49 VAL F C 1
ATOM 7194 O O . VAL F 2 49 ? 101.602 94.083 83.049 1.00 46.07 49 VAL F O 1
ATOM 7198 N N . ASP F 2 50 ? 103.806 94.513 83.102 1.00 41.04 50 ASP F N 1
ATOM 7199 C CA . ASP F 2 50 ? 103.954 93.932 84.431 1.00 41.04 50 ASP F CA 1
ATOM 7200 C C . ASP F 2 50 ? 103.182 94.727 85.475 1.00 41.04 50 ASP F C 1
ATOM 7201 O O . ASP F 2 50 ? 102.554 94.145 86.366 1.00 41.04 50 ASP F O 1
ATOM 7206 N N . ARG F 2 51 ? 103.216 96.056 85.385 1.00 37.62 51 ARG F N 1
ATOM 7207 C CA . ARG F 2 51 ? 102.445 96.873 86.314 1.00 37.62 51 ARG F CA 1
ATOM 7208 C C . ARG F 2 51 ? 100.952 96.629 86.162 1.00 37.62 51 ARG F C 1
ATOM 7209 O O . ARG F 2 51 ? 100.220 96.581 87.156 1.00 37.62 51 ARG F O 1
ATOM 7217 N N . ILE F 2 52 ? 100.477 96.494 84.925 1.00 32.80 52 ILE F N 1
ATOM 7218 C CA . ILE F 2 52 ? 99.053 96.286 84.697 1.00 32.80 52 ILE F CA 1
ATOM 7219 C C . ILE F 2 52 ? 98.612 94.932 85.234 1.00 32.80 52 ILE F C 1
ATOM 7220 O O . ILE F 2 52 ? 97.571 94.820 85.890 1.00 32.80 52 ILE F O 1
ATOM 7225 N N . ILE F 2 53 ? 99.393 93.884 84.972 1.00 24.56 53 ILE F N 1
ATOM 7226 C CA . ILE F 2 53 ? 99.009 92.549 85.414 1.00 24.56 53 ILE F CA 1
ATOM 7227 C C . ILE F 2 53 ? 99.125 92.424 86.929 1.00 24.56 53 ILE F C 1
ATOM 7228 O O . ILE F 2 53 ? 98.278 91.800 87.576 1.00 24.56 53 ILE F O 1
ATOM 7233 N N . ARG F 2 54 ? 100.171 93.006 87.520 1.00 27.16 54 ARG F N 1
ATOM 7234 C CA . ARG F 2 54 ? 100.349 92.897 88.964 1.00 27.16 54 ARG F CA 1
ATOM 7235 C C . ARG F 2 54 ? 99.231 93.602 89.721 1.00 27.16 54 ARG F C 1
ATOM 7236 O O . ARG F 2 54 ? 98.726 93.081 90.721 1.00 27.16 54 ARG F O 1
ATOM 7244 N N . VAL F 2 55 ? 98.828 94.785 89.263 1.00 23.33 55 VAL F N 1
ATOM 7245 C CA . VAL F 2 55 ? 97.817 95.530 90.000 1.00 23.33 55 VAL F CA 1
ATOM 7246 C C . VAL F 2 55 ? 96.425 94.959 89.754 1.00 23.33 55 VAL F C 1
ATOM 7247 O O . VAL F 2 55 ? 95.545 95.077 90.611 1.00 23.33 55 VAL F O 1
ATOM 7251 N N . ASP F 2 56 ? 96.199 94.332 88.601 1.00 26.41 56 ASP F N 1
ATOM 7252 C CA . ASP F 2 56 ? 94.916 93.687 88.353 1.00 26.41 56 ASP F CA 1
ATOM 7253 C C . ASP F 2 56 ? 94.808 92.366 89.097 1.00 26.41 56 ASP F C 1
ATOM 7254 O O . ASP F 2 56 ? 93.723 91.992 89.550 1.00 26.41 56 ASP F O 1
ATOM 7259 N N . HIS F 2 57 ? 95.921 91.644 89.214 1.00 28.59 57 HIS F N 1
ATOM 7260 C CA . HIS F 2 57 ? 95.945 90.437 90.029 1.00 28.59 57 HIS F CA 1
ATOM 7261 C C . HIS F 2 57 ? 95.689 90.761 91.495 1.00 28.59 57 HIS F C 1
ATOM 7262 O O . HIS F 2 57 ? 94.962 90.036 92.182 1.00 28.59 57 HIS F O 1
ATOM 7269 N N . ALA F 2 58 ? 96.277 91.851 91.989 1.00 18.98 58 ALA F N 1
ATOM 7270 C CA . ALA F 2 58 ? 96.078 92.241 93.379 1.00 18.98 58 ALA F CA 1
ATOM 7271 C C . ALA F 2 58 ? 94.654 92.717 93.628 1.00 18.98 58 ALA F C 1
ATOM 7272 O O . ALA F 2 58 ? 94.088 92.463 94.697 1.00 18.98 58 ALA F O 1
ATOM 7274 N N . GLY F 2 59 ? 94.065 93.424 92.663 1.00 18.50 59 GLY F N 1
ATOM 7275 C CA . GLY F 2 59 ? 92.708 93.912 92.838 1.00 18.50 59 GLY F CA 1
ATOM 7276 C C . GLY F 2 59 ? 91.682 92.798 92.894 1.00 18.50 59 GLY F C 1
ATOM 7277 O O . GLY F 2 59 ? 90.758 92.837 93.707 1.00 18.50 59 GLY F O 1
ATOM 7278 N N . GLU F 2 60 ? 91.822 91.796 92.025 1.00 23.76 60 GLU F N 1
ATOM 7279 C CA . GLU F 2 60 ? 90.897 90.671 92.048 1.00 23.76 60 GLU F CA 1
ATOM 7280 C C . GLU F 2 60 ? 91.121 89.789 93.265 1.00 23.76 60 GLU F C 1
ATOM 7281 O O . GLU F 2 60 ? 90.181 89.149 93.745 1.00 23.76 60 GLU F O 1
ATOM 7287 N N . TYR F 2 61 ? 92.357 89.722 93.759 1.00 27.76 61 TYR F N 1
ATOM 7288 C CA . TYR F 2 61 ? 92.617 88.980 94.983 1.00 27.76 61 TYR F CA 1
ATOM 7289 C C . TYR F 2 61 ? 91.955 89.648 96.181 1.00 27.76 61 TYR F C 1
ATOM 7290 O O . TYR F 2 61 ? 91.345 88.972 97.014 1.00 27.76 61 TYR F O 1
ATOM 7299 N N . GLY F 2 62 ? 92.066 90.973 96.282 1.00 16.17 62 GLY F N 1
ATOM 7300 C CA . GLY F 2 62 ? 91.413 91.683 97.365 1.00 16.17 62 GLY F CA 1
ATOM 7301 C C . GLY F 2 62 ? 89.902 91.614 97.298 1.00 16.17 62 GLY F C 1
ATOM 7302 O O . GLY F 2 62 ? 89.235 91.570 98.331 1.00 16.17 62 GLY F O 1
ATOM 7303 N N . ALA F 2 63 ? 89.342 91.614 96.088 1.00 17.08 63 ALA F N 1
ATOM 7304 C CA . ALA F 2 63 ? 87.902 91.443 95.937 1.00 17.08 63 ALA F CA 1
ATOM 7305 C C . ALA F 2 63 ? 87.454 90.047 96.344 1.00 17.08 63 ALA F C 1
ATOM 7306 O O . ALA F 2 63 ? 86.343 89.882 96.855 1.00 17.08 63 ALA F O 1
ATOM 7308 N N . ASN F 2 64 ? 88.290 89.033 96.116 1.00 21.73 64 ASN F N 1
ATOM 7309 C CA . ASN F 2 64 ? 87.976 87.689 96.589 1.00 21.73 64 ASN F CA 1
ATOM 7310 C C . ASN F 2 64 ? 87.890 87.644 98.106 1.00 21.73 64 ASN F C 1
ATOM 7311 O O . ASN F 2 64 ? 87.013 86.981 98.668 1.00 21.73 64 ASN F O 1
ATOM 7316 N N . ARG F 2 65 ? 88.807 88.332 98.785 1.00 28.59 65 ARG F N 1
ATOM 7317 C CA . ARG F 2 65 ? 88.810 88.340 100.240 1.00 28.59 65 ARG F CA 1
ATOM 7318 C C . ARG F 2 65 ? 87.613 89.092 100.803 1.00 28.59 65 ARG F C 1
ATOM 7319 O O . ARG F 2 65 ? 87.104 88.730 101.867 1.00 28.59 65 ARG F O 1
ATOM 7327 N N . ILE F 2 66 ? 87.156 90.135 100.111 1.00 22.16 66 ILE F N 1
ATOM 7328 C CA . ILE F 2 66 ? 86.014 90.906 100.590 1.00 22.16 66 ILE F CA 1
ATOM 7329 C C . ILE F 2 66 ? 84.740 90.073 100.541 1.00 22.16 66 ILE F C 1
ATOM 7330 O O . ILE F 2 66 ? 83.943 90.083 101.484 1.00 22.16 66 ILE F O 1
ATOM 7335 N N . TYR F 2 67 ? 84.526 89.338 99.450 1.00 32.19 67 TYR F N 1
ATOM 7336 C CA . TYR F 2 67 ? 83.329 88.511 99.351 1.00 32.19 67 TYR F CA 1
ATOM 7337 C C . TYR F 2 67 ? 83.423 87.280 100.235 1.00 32.19 67 TYR F C 1
ATOM 7338 O O . TYR F 2 67 ? 82.394 86.734 100.642 1.00 32.19 67 TYR F O 1
ATOM 7347 N N . ALA F 2 68 ? 84.638 86.821 100.534 1.00 15.50 68 ALA F N 1
ATOM 7348 C CA . ALA F 2 68 ? 84.803 85.779 101.538 1.00 15.50 68 ALA F CA 1
ATOM 7349 C C . ALA F 2 68 ? 84.360 86.270 102.909 1.00 15.50 68 ALA F C 1
ATOM 7350 O O . ALA F 2 68 ? 83.706 85.538 103.657 1.00 15.50 68 ALA F O 1
ATOM 7352 N N . GLY F 2 69 ? 84.712 87.510 103.255 1.00 14.49 69 GLY F N 1
ATOM 7353 C CA . GLY F 2 69 ? 84.273 88.072 104.519 1.00 14.49 69 GLY F CA 1
ATOM 7354 C C . GLY F 2 69 ? 82.776 88.298 104.578 1.00 14.49 69 GLY F C 1
ATOM 7355 O O . GLY F 2 69 ? 82.152 88.091 105.619 1.00 14.49 69 GLY F O 1
ATOM 7356 N N . GLN F 2 70 ? 82.181 88.742 103.470 1.00 19.04 70 GLN F N 1
ATOM 7357 C CA . GLN F 2 70 ? 80.737 88.945 103.440 1.00 19.04 70 GLN F CA 1
ATOM 7358 C C . GLN F 2 70 ? 79.991 87.622 103.507 1.00 19.04 70 GLN F C 1
ATOM 7359 O O . GLN F 2 70 ? 78.939 87.528 104.146 1.00 19.04 70 GLN F O 1
ATOM 7365 N N . MET F 2 71 ? 80.516 86.588 102.851 1.00 23.96 71 MET F N 1
ATOM 7366 C CA . MET F 2 71 ? 79.870 85.284 102.902 1.00 23.96 71 MET F CA 1
ATOM 7367 C C . MET F 2 71 ? 79.968 84.669 104.290 1.00 23.96 71 MET F C 1
ATOM 7368 O O . MET F 2 71 ? 79.072 83.926 104.701 1.00 23.96 71 MET F O 1
ATOM 7373 N N . ALA F 2 72 ? 81.043 84.967 105.022 1.00 17.90 72 ALA F N 1
ATOM 7374 C CA . ALA F 2 72 ? 81.197 84.465 106.380 1.00 17.90 72 ALA F CA 1
ATOM 7375 C C . ALA F 2 72 ? 80.139 85.011 107.327 1.00 17.90 72 ALA F C 1
ATOM 7376 O O . ALA F 2 72 ? 79.809 84.347 108.314 1.00 17.90 72 ALA F O 1
ATOM 7378 N N . VAL F 2 73 ? 79.604 86.194 107.056 1.00 18.14 73 VAL F N 1
ATOM 7379 C CA . VAL F 2 73 ? 78.594 86.813 107.902 1.00 18.14 73 VAL F CA 1
ATOM 7380 C C . VAL F 2 73 ? 77.197 86.633 107.327 1.00 18.14 73 VAL F C 1
ATOM 7381 O O . VAL F 2 73 ? 76.292 86.161 108.013 1.00 18.14 73 VAL F O 1
ATOM 7385 N N . LEU F 2 74 ? 76.999 87.008 106.067 1.00 27.80 74 LEU F N 1
ATOM 7386 C CA . LEU F 2 74 ? 75.714 86.858 105.391 1.00 27.80 74 LEU F CA 1
ATOM 7387 C C . LEU F 2 74 ? 75.875 85.775 104.331 1.00 27.80 74 LEU F C 1
ATOM 7388 O O . LEU F 2 74 ? 76.109 86.053 103.156 1.00 27.80 74 LEU F O 1
ATOM 7393 N N . GLY F 2 75 ? 75.729 84.528 104.754 1.00 34.55 75 GLY F N 1
ATOM 7394 C CA . GLY F 2 75 ? 75.832 83.415 103.837 1.00 34.55 75 GLY F CA 1
ATOM 7395 C C . GLY F 2 75 ? 74.570 82.587 103.847 1.00 34.55 75 GLY F C 1
ATOM 7396 O O . GLY F 2 75 ? 74.254 81.897 102.874 1.00 34.55 75 GLY F O 1
ATOM 7397 N N . ARG F 2 76 ? 73.835 82.662 104.953 1.00 42.71 76 ARG F N 1
ATOM 7398 C CA . ARG F 2 76 ? 72.592 81.927 105.124 1.00 42.71 76 ARG F CA 1
ATOM 7399 C C . ARG F 2 76 ? 71.379 82.844 105.168 1.00 42.71 76 ARG F C 1
ATOM 7400 O O . ARG F 2 76 ? 70.291 82.403 105.547 1.00 42.71 76 ARG F O 1
ATOM 7408 N N . THR F 2 77 ? 71.541 84.107 104.791 1.00 43.07 77 THR F N 1
ATOM 7409 C CA . THR F 2 77 ? 70.430 85.036 104.692 1.00 43.07 77 THR F CA 1
ATOM 7410 C C . THR F 2 77 ? 69.884 85.019 103.266 1.00 43.07 77 THR F C 1
ATOM 7411 O O . THR F 2 77 ? 70.255 84.178 102.444 1.00 43.07 77 THR F O 1
ATOM 7415 N N . SER F 2 78 ? 68.992 85.958 102.955 1.00 47.94 78 SER F N 1
ATOM 7416 C CA . SER F 2 78 ? 68.401 86.023 101.626 1.00 47.94 78 SER F CA 1
ATOM 7417 C C . SER F 2 78 ? 69.351 86.594 100.583 1.00 47.94 78 SER F C 1
ATOM 7418 O O . SER F 2 78 ? 69.138 86.372 99.387 1.00 47.94 78 SER F O 1
ATOM 7421 N N . VAL F 2 79 ? 70.388 87.319 101.001 1.00 41.66 79 VAL F N 1
ATOM 7422 C CA . VAL F 2 79 ? 71.373 87.863 100.075 1.00 41.66 79 VAL F CA 1
ATOM 7423 C C . VAL F 2 79 ? 72.567 86.932 99.905 1.00 41.66 79 VAL F C 1
ATOM 7424 O O . VAL F 2 79 ? 73.546 87.300 99.253 1.00 41.66 79 VAL F O 1
ATOM 7428 N N . GLY F 2 80 ? 72.508 85.735 100.479 1.00 35.44 80 GLY F N 1
ATOM 7429 C CA . GLY F 2 80 ? 73.565 84.762 100.340 1.00 35.44 80 GLY F CA 1
ATOM 7430 C C . GLY F 2 80 ? 73.829 84.335 98.908 1.00 35.44 80 GLY F C 1
ATOM 7431 O O . GLY F 2 80 ? 74.978 84.300 98.461 1.00 35.44 80 GLY F O 1
ATOM 7432 N N . PRO F 2 81 ? 72.777 83.983 98.162 1.00 35.93 81 PRO F N 1
ATOM 7433 C CA . PRO F 2 81 ? 72.979 83.657 96.741 1.00 35.93 81 PRO F CA 1
ATOM 7434 C C . PRO F 2 81 ? 73.571 84.793 95.927 1.00 35.93 81 PRO F C 1
ATOM 7435 O O . PRO F 2 81 ? 74.341 84.535 94.995 1.00 35.93 81 PRO F O 1
ATOM 7439 N N . VAL F 2 82 ? 73.229 86.043 96.240 1.00 37.24 82 VAL F N 1
ATOM 7440 C CA . VAL F 2 82 ? 73.782 87.168 95.494 1.00 37.24 82 VAL F CA 1
ATOM 7441 C C . VAL F 2 82 ? 75.273 87.314 95.768 1.00 37.24 82 VAL F C 1
ATOM 7442 O O . VAL F 2 82 ? 76.066 87.547 94.850 1.00 37.24 82 VAL F O 1
ATOM 7446 N N . ILE F 2 83 ? 75.680 87.182 97.031 1.00 31.56 83 ILE F N 1
ATOM 7447 C CA . ILE F 2 83 ? 77.094 87.294 97.370 1.00 31.56 83 ILE F CA 1
ATOM 7448 C C . ILE F 2 83 ? 77.879 86.134 96.774 1.00 31.56 83 ILE F C 1
ATOM 7449 O O . ILE F 2 83 ? 79.030 86.297 96.355 1.00 31.56 83 ILE F O 1
ATOM 7454 N N . GLN F 2 84 ? 77.276 84.945 96.731 1.00 30.54 84 GLN F N 1
ATOM 7455 C CA . GLN F 2 84 ? 77.961 83.788 96.167 1.00 30.54 84 GLN F CA 1
ATOM 7456 C C . GLN F 2 84 ? 78.252 83.984 94.686 1.00 30.54 84 GLN F C 1
ATOM 7457 O O . GLN F 2 84 ? 79.335 83.629 94.207 1.00 30.54 84 GLN F O 1
ATOM 7463 N N . LYS F 2 85 ? 77.296 84.540 93.941 1.00 35.38 85 LYS F N 1
ATOM 7464 C CA . LYS F 2 85 ? 77.527 84.809 92.526 1.00 35.38 85 LYS F CA 1
ATOM 7465 C C . LYS F 2 85 ? 78.620 85.848 92.335 1.00 35.38 85 LYS F C 1
ATOM 7466 O O . LYS F 2 85 ? 79.439 85.737 91.417 1.00 35.38 85 LYS F O 1
ATOM 7472 N N . MET F 2 86 ? 78.642 86.875 93.185 1.00 33.45 86 MET F N 1
ATOM 7473 C CA . MET F 2 86 ? 79.715 87.860 93.126 1.00 33.45 86 MET F CA 1
ATOM 7474 C C . MET F 2 86 ? 81.062 87.223 93.436 1.00 33.45 86 MET F C 1
ATOM 7475 O O . MET F 2 86 ? 82.063 87.514 92.774 1.00 33.45 86 MET F O 1
ATOM 7480 N N . TRP F 2 87 ? 81.105 86.355 94.448 1.00 26.37 87 TRP F N 1
ATOM 7481 C CA . TRP F 2 87 ? 82.351 85.689 94.806 1.00 26.37 87 TRP F CA 1
ATOM 7482 C C . TRP F 2 87 ? 82.820 84.764 93.691 1.00 26.37 87 TRP F C 1
ATOM 7483 O O . TRP F 2 87 ? 84.016 84.703 93.387 1.00 26.37 87 TRP F O 1
ATOM 7494 N N . ASP F 2 88 ? 81.892 84.038 93.065 1.00 34.06 88 ASP F N 1
ATOM 7495 C CA . ASP F 2 88 ? 82.257 83.156 91.962 1.00 34.06 88 ASP F CA 1
ATOM 7496 C C . ASP F 2 88 ? 82.735 83.937 90.746 1.00 34.06 88 ASP F C 1
ATOM 7497 O O . ASP F 2 88 ? 83.599 83.457 90.006 1.00 34.06 88 ASP F O 1
ATOM 7502 N N . GLN F 2 89 ? 82.177 85.125 90.513 1.00 35.87 89 GLN F N 1
ATOM 7503 C CA . GLN F 2 89 ? 82.617 85.938 89.385 1.00 35.87 89 GLN F CA 1
ATOM 7504 C C . GLN F 2 89 ? 84.077 86.344 89.529 1.00 35.87 89 GLN F C 1
ATOM 7505 O O . GLN F 2 89 ? 84.842 86.286 88.561 1.00 35.87 89 GLN F O 1
ATOM 7511 N N . GLU F 2 90 ? 84.485 86.756 90.729 1.00 31.39 90 GLU F N 1
ATOM 7512 C CA . GLU F 2 90 ? 85.859 87.190 90.933 1.00 31.39 90 GLU F CA 1
ATOM 7513 C C . GLU F 2 90 ? 86.833 86.028 91.045 1.00 31.39 90 GLU F C 1
ATOM 7514 O O . GLU F 2 90 ? 88.038 86.234 90.879 1.00 31.39 90 GLU F O 1
ATOM 7520 N N . LYS F 2 91 ? 86.346 84.820 91.331 1.00 28.48 91 LYS F N 1
ATOM 7521 C CA . LYS F 2 91 ? 87.215 83.650 91.287 1.00 28.48 91 LYS F CA 1
ATOM 7522 C C . LYS F 2 91 ? 87.687 83.374 89.867 1.00 28.48 91 LYS F C 1
ATOM 7523 O O . LYS F 2 91 ? 88.821 82.933 89.660 1.00 28.48 91 LYS F O 1
ATOM 7529 N N . ASP F 2 92 ? 86.825 83.618 88.879 1.00 32.12 92 ASP F N 1
ATOM 7530 C CA . ASP F 2 92 ? 87.226 83.449 87.488 1.00 32.12 92 ASP F CA 1
ATOM 7531 C C . ASP F 2 92 ? 88.168 84.558 87.043 1.00 32.12 92 ASP F C 1
ATOM 7532 O O . ASP F 2 92 ? 89.124 84.304 86.304 1.00 32.12 92 ASP F O 1
ATOM 7537 N N . HIS F 2 93 ? 87.911 85.794 87.473 1.00 28.95 93 HIS F N 1
ATOM 7538 C CA . HIS F 2 93 ? 88.818 86.886 87.140 1.00 28.95 93 HIS F CA 1
ATOM 7539 C C . HIS F 2 93 ? 90.197 86.657 87.740 1.00 28.95 93 HIS F C 1
ATOM 7540 O O . HIS F 2 93 ? 91.216 86.910 87.089 1.00 28.95 93 HIS F O 1
ATOM 7547 N N . LEU F 2 94 ? 90.251 86.184 88.985 1.00 23.56 94 LEU F N 1
ATOM 7548 C CA . LEU F 2 94 ? 91.536 85.928 89.623 1.00 23.56 94 LEU F CA 1
ATOM 7549 C C . LEU F 2 94 ? 92.244 84.743 88.982 1.00 23.56 94 LEU F C 1
ATOM 7550 O O . LEU F 2 94 ? 93.475 84.735 88.869 1.00 23.56 94 LEU F O 1
ATOM 7555 N N . LYS F 2 95 ? 91.485 83.733 88.562 1.00 27.21 95 LYS F N 1
ATOM 7556 C CA . LYS F 2 95 ? 92.080 82.580 87.897 1.00 27.21 95 LYS F CA 1
ATOM 7557 C C . LYS F 2 95 ? 92.746 82.983 86.590 1.00 27.21 95 LYS F C 1
ATOM 7558 O O . LYS F 2 95 ? 93.832 82.495 86.260 1.00 27.21 95 LYS F O 1
ATOM 7564 N N A LYS F 2 96 ? 92.100 83.867 85.830 0.50 25.58 96 LYS F N 1
ATOM 7565 N N B LYS F 2 96 ? 92.104 83.867 85.825 0.50 25.58 96 LYS F N 1
ATOM 7566 C CA A LYS F 2 96 ? 92.666 84.328 84.569 0.50 25.58 96 LYS F CA 1
ATOM 7567 C CA B LYS F 2 96 ? 92.687 84.318 84.566 0.50 25.58 96 LYS F CA 1
ATOM 7568 C C A LYS F 2 96 ? 93.941 85.133 84.788 0.50 25.58 96 LYS F C 1
ATOM 7569 C C B LYS F 2 96 ? 93.956 85.126 84.795 0.50 25.58 96 LYS F C 1
ATOM 7570 O O A LYS F 2 96 ? 94.915 84.972 84.046 0.50 25.58 96 LYS F O 1
ATOM 7571 O O B LYS F 2 96 ? 94.938 84.966 84.063 0.50 25.58 96 LYS F O 1
ATOM 7582 N N . PHE F 2 97 ? 93.959 86.004 85.799 1.00 26.17 97 PHE F N 1
ATOM 7583 C CA . PHE F 2 97 ? 95.148 86.804 86.059 1.00 26.17 97 PHE F CA 1
ATOM 7584 C C . PHE F 2 97 ? 96.275 85.990 86.674 1.00 26.17 97 PHE F C 1
ATOM 7585 O O . PHE F 2 97 ? 97.432 86.411 86.599 1.00 26.17 97 PHE F O 1
ATOM 7593 N N . ASN F 2 98 ? 95.971 84.847 87.291 1.00 26.33 98 ASN F N 1
ATOM 7594 C CA . ASN F 2 98 ? 97.037 83.941 87.703 1.00 26.33 98 ASN F CA 1
ATOM 7595 C C . ASN F 2 98 ? 97.745 83.349 86.493 1.00 26.33 98 ASN F C 1
ATOM 7596 O O . ASN F 2 98 ? 98.973 83.216 86.490 1.00 26.33 98 ASN F O 1
ATOM 7601 N N . GLU F 2 99 ? 96.985 82.986 85.459 1.00 27.86 99 GLU F N 1
ATOM 7602 C CA . GLU F 2 99 ? 97.584 82.443 84.245 1.00 27.86 99 GLU F CA 1
ATOM 7603 C C . GLU F 2 99 ? 98.451 83.480 83.545 1.00 27.86 99 GLU F C 1
ATOM 7604 O O . GLU F 2 99 ? 99.532 83.158 83.042 1.00 27.86 99 GLU F O 1
ATOM 7610 N N . LEU F 2 100 ? 97.991 84.731 83.496 1.00 22.36 100 LEU F N 1
ATOM 7611 C CA . LEU F 2 100 ? 98.792 85.790 82.894 1.00 22.36 100 LEU F CA 1
ATOM 7612 C C . LEU F 2 100 ? 100.041 86.089 83.711 1.00 22.36 100 LEU F C 1
ATOM 7613 O O . LEU F 2 100 ? 101.055 86.516 83.152 1.00 22.36 100 LEU F O 1
ATOM 7618 N N . MET F 2 101 ? 99.985 85.891 85.028 1.00 22.50 101 MET F N 1
ATOM 7619 C CA . MET F 2 101 ? 101.173 86.084 85.852 1.00 22.50 101 MET F CA 1
ATOM 7620 C C . MET F 2 101 ? 102.220 85.017 85.575 1.00 22.50 101 MET F C 1
ATOM 7621 O O . MET F 2 101 ? 103.420 85.307 85.558 1.00 22.50 101 MET F O 1
ATOM 7626 N N . VAL F 2 102 ? 101.788 83.773 85.379 1.00 22.70 102 VAL F N 1
ATOM 7627 C CA . VAL F 2 102 ? 102.728 82.703 85.072 1.00 22.70 102 VAL F CA 1
ATOM 7628 C C . VAL F 2 102 ? 103.290 82.872 83.667 1.00 22.70 102 VAL F C 1
ATOM 7629 O O . VAL F 2 102 ? 104.490 82.684 83.436 1.00 22.70 102 VAL F O 1
ATOM 7633 N N . THR F 2 103 ? 102.437 83.235 82.709 1.00 28.55 103 THR F N 1
ATOM 7634 C CA . THR F 2 103 ? 102.872 83.347 81.321 1.00 28.55 103 THR F CA 1
ATOM 7635 C C . THR F 2 103 ? 103.904 84.454 81.146 1.00 28.55 103 THR F C 1
ATOM 7636 O O . THR F 2 103 ? 104.924 84.264 80.475 1.00 28.55 103 THR F O 1
ATOM 7640 N N . PHE F 2 104 ? 103.664 85.614 81.748 1.00 26.80 104 PHE F N 1
ATOM 7641 C CA . PHE F 2 104 ? 104.521 86.771 81.546 1.00 26.80 104 PHE F CA 1
ATOM 7642 C C . PHE F 2 104 ? 105.536 86.973 82.658 1.00 26.80 104 PHE F C 1
ATOM 7643 O O . PHE F 2 104 ? 106.235 87.989 82.654 1.00 26.80 104 PHE F O 1
ATOM 7651 N N . ARG F 2 105 ? 105.637 86.036 83.598 1.00 25.54 105 ARG F N 1
ATOM 7652 C CA . ARG F 2 105 ? 106.624 86.077 84.675 1.00 25.54 105 ARG F CA 1
ATOM 7653 C C . ARG F 2 105 ? 106.562 87.403 85.432 1.00 25.54 105 ARG F C 1
ATOM 7654 O O . ARG F 2 105 ? 107.550 88.121 85.577 1.00 25.54 105 ARG F O 1
ATOM 7662 N N . VAL F 2 106 ? 105.368 87.717 85.915 1.00 20.82 106 VAL F N 1
ATOM 7663 C CA . VAL F 2 106 ? 105.122 88.958 86.638 1.00 20.82 106 VAL F CA 1
ATOM 7664 C C . VAL F 2 106 ? 105.364 88.720 88.121 1.00 20.82 106 VAL F C 1
ATOM 7665 O O . VAL F 2 106 ? 104.942 87.699 88.674 1.00 20.82 106 VAL F O 1
ATOM 7669 N N . ARG F 2 107 ? 106.060 89.647 88.757 1.00 23.84 107 ARG F N 1
ATOM 7670 C CA . ARG F 2 107 ? 106.247 89.600 90.200 1.00 23.84 107 ARG F CA 1
ATOM 7671 C C . ARG F 2 107 ? 104.954 89.993 90.901 1.00 23.84 107 ARG F C 1
ATOM 7672 O O . ARG F 2 107 ? 104.423 91.077 90.635 1.00 23.84 107 ARG F O 1
ATOM 7680 N N . PRO F 2 108 ? 104.411 89.160 91.784 1.00 20.12 108 PRO F N 1
ATOM 7681 C CA . PRO F 2 108 ? 103.215 89.555 92.532 1.00 20.12 108 PRO F CA 1
ATOM 7682 C C . PRO F 2 108 ? 103.523 90.653 93.536 1.00 20.12 108 PRO F C 1
ATOM 7683 O O . PRO F 2 108 ? 104.666 90.860 93.944 1.00 20.12 108 PRO F O 1
ATOM 7687 N N . THR F 2 109 ? 102.476 91.371 93.929 1.00 15.96 109 THR F N 1
ATOM 7688 C CA . THR F 2 109 ? 102.650 92.439 94.902 1.00 15.96 109 THR F CA 1
ATOM 7689 C C . THR F 2 109 ? 103.048 91.860 96.254 1.00 15.96 109 THR F C 1
ATOM 7690 O O . THR F 2 109 ? 102.581 90.792 96.658 1.00 15.96 109 THR F O 1
ATOM 7694 N N . VAL F 2 110 ? 103.948 92.562 96.945 1.00 15.67 110 VAL F N 1
ATOM 7695 C CA . VAL F 2 110 ? 104.422 92.109 98.250 1.00 15.67 110 VAL F CA 1
ATOM 7696 C C . VAL F 2 110 ? 103.401 92.353 99.347 1.00 15.67 110 VAL F C 1
ATOM 7697 O O . VAL F 2 110 ? 103.595 91.894 100.478 1.00 15.67 110 VAL F O 1
ATOM 7701 N N . LEU F 2 111 ? 102.303 93.039 99.040 1.00 16.09 111 LEU F N 1
ATOM 7702 C CA . LEU F 2 111 ? 101.288 93.388 100.020 1.00 16.09 111 LEU F CA 1
ATOM 7703 C C . LEU F 2 111 ? 100.120 92.413 100.046 1.00 16.09 111 LEU F C 1
ATOM 7704 O O . LEU F 2 111 ? 99.123 92.685 100.717 1.00 16.09 111 LEU F O 1
ATOM 7709 N N . MET F 2 112 ? 100.217 91.289 99.337 1.00 17.13 112 MET F N 1
ATOM 7710 C CA . MET F 2 112 ? 99.127 90.316 99.347 1.00 17.13 112 MET F CA 1
ATOM 7711 C C . MET F 2 112 ? 98.767 89.807 100.738 1.00 17.13 112 MET F C 1
ATOM 7712 O O . MET F 2 112 ? 97.563 89.684 101.018 1.00 17.13 112 MET F O 1
ATOM 7717 N N . PRO F 2 113 ? 99.708 89.475 101.631 1.00 17.08 113 PRO F N 1
ATOM 7718 C CA . PRO F 2 113 ? 99.297 89.121 102.999 1.00 17.08 113 PRO F CA 1
ATOM 7719 C C . PRO F 2 113 ? 98.553 90.235 103.711 1.00 17.08 113 PRO F C 1
ATOM 7720 O O . PRO F 2 113 ? 97.710 89.955 104.569 1.00 17.08 113 PRO F O 1
ATOM 7724 N N . LEU F 2 114 ? 98.839 91.494 103.380 1.00 18.06 114 LEU F N 1
ATOM 7725 C CA . LEU F 2 114 ? 98.077 92.596 103.952 1.00 18.06 114 LEU F CA 1
ATOM 7726 C C . LEU F 2 114 ? 96.679 92.677 103.350 1.00 18.06 114 LEU F C 1
ATOM 7727 O O . LEU F 2 114 ? 95.705 92.922 104.068 1.00 18.06 114 LEU F O 1
ATOM 7732 N N . TRP F 2 115 ? 96.555 92.478 102.035 1.00 24.32 115 TRP F N 1
ATOM 7733 C CA . TRP F 2 115 ? 95.232 92.462 101.420 1.00 24.32 115 TRP F CA 1
ATOM 7734 C C . TRP F 2 115 ? 94.427 91.245 101.836 1.00 24.32 115 TRP F C 1
ATOM 7735 O O . TRP F 2 115 ? 93.196 91.278 101.768 1.00 24.32 115 TRP F O 1
ATOM 7746 N N . ASN F 2 116 ? 95.100 90.173 102.252 1.00 21.38 116 ASN F N 1
ATOM 7747 C CA . ASN F 2 116 ? 94.409 88.984 102.730 1.00 21.38 116 ASN F CA 1
ATOM 7748 C C . ASN F 2 116 ? 93.597 89.287 103.982 1.00 21.38 116 ASN F C 1
ATOM 7749 O O . ASN F 2 116 ? 92.460 88.823 104.122 1.00 21.38 116 ASN F O 1
ATOM 7754 N N . VAL F 2 117 ? 94.157 90.072 104.895 1.00 20.66 117 VAL F N 1
ATOM 7755 C CA . VAL F 2 117 ? 93.501 90.384 106.160 1.00 20.66 117 VAL F CA 1
ATOM 7756 C C . VAL F 2 117 ? 92.556 91.567 106.022 1.00 20.66 117 VAL F C 1
ATOM 7757 O O . VAL F 2 117 ? 91.423 91.526 106.504 1.00 20.66 117 VAL F O 1
ATOM 7761 N N . LEU F 2 118 ? 93.012 92.643 105.381 1.00 19.60 118 LEU F N 1
ATOM 7762 C CA . LEU F 2 118 ? 92.179 93.833 105.251 1.00 19.60 118 LEU F CA 1
ATOM 7763 C C . LEU F 2 118 ? 90.951 93.559 104.398 1.00 19.60 118 LEU F C 1
ATOM 7764 O O . LEU F 2 118 ? 89.872 94.097 104.664 1.00 19.60 118 LEU F O 1
ATOM 7769 N N . GLY F 2 119 ? 91.098 92.741 103.356 1.00 16.76 119 GLY F N 1
ATOM 7770 C CA . GLY F 2 119 ? 89.951 92.406 102.531 1.00 16.76 119 GLY F CA 1
ATOM 7771 C C . GLY F 2 119 ? 88.897 91.630 103.292 1.00 16.76 119 GLY F C 1
ATOM 7772 O O . GLY F 2 119 ? 87.707 91.938 103.220 1.00 16.76 119 GLY F O 1
ATOM 7773 N N . PHE F 2 120 ? 89.322 90.613 104.043 1.00 28.59 120 PHE F N 1
ATOM 7774 C CA . PHE F 2 120 ? 88.375 89.829 104.826 1.00 28.59 120 PHE F CA 1
ATOM 7775 C C . PHE F 2 120 ? 87.736 90.672 105.922 1.00 28.59 120 PHE F C 1
ATOM 7776 O O . PHE F 2 120 ? 86.531 90.567 106.170 1.00 28.59 120 PHE F O 1
ATOM 7784 N N . ALA F 2 121 ? 88.529 91.509 106.592 1.00 18.25 121 ALA F N 1
ATOM 7785 C CA . ALA F 2 121 ? 87.993 92.356 107.651 1.00 18.25 121 ALA F CA 1
ATOM 7786 C C . ALA F 2 121 ? 87.000 93.372 107.104 1.00 18.25 121 ALA F C 1
ATOM 7787 O O . ALA F 2 121 ? 85.946 93.605 107.706 1.00 18.25 121 ALA F O 1
ATOM 7789 N N . LEU F 2 122 ? 87.324 93.998 105.971 1.00 16.37 122 LEU F N 1
ATOM 7790 C CA . LEU F 2 122 ? 86.400 94.947 105.362 1.00 16.37 122 LEU F CA 1
ATOM 7791 C C . LEU F 2 122 ? 85.106 94.265 104.947 1.00 16.37 122 LEU F C 1
ATOM 7792 O O . LEU F 2 122 ? 84.016 94.808 105.154 1.00 16.37 122 LEU F O 1
ATOM 7797 N N . GLY F 2 123 ? 85.207 93.079 104.350 1.00 13.72 123 GLY F N 1
ATOM 7798 C CA . GLY F 2 123 ? 84.010 92.353 103.969 1.00 13.72 123 GLY F CA 1
ATOM 7799 C C . GLY F 2 123 ? 83.199 91.890 105.162 1.00 13.72 123 GLY F C 1
ATOM 7800 O O . GLY F 2 123 ? 81.969 91.882 105.119 1.00 13.72 123 GLY F O 1
ATOM 7801 N N . ALA F 2 124 ? 83.873 91.475 106.234 1.00 15.13 124 ALA F N 1
ATOM 7802 C CA . ALA F 2 124 ? 83.172 91.064 107.444 1.00 15.13 124 ALA F CA 1
ATOM 7803 C C . ALA F 2 124 ? 82.701 92.254 108.269 1.00 15.13 124 ALA F C 1
ATOM 7804 O O . ALA F 2 124 ? 81.656 92.170 108.919 1.00 15.13 124 ALA F O 1
ATOM 7806 N N . GLY F 2 125 ? 83.455 93.356 108.266 1.00 17.99 125 GLY F N 1
ATOM 7807 C CA . GLY F 2 125 ? 83.003 94.550 108.961 1.00 17.99 125 GLY F CA 1
ATOM 7808 C C . GLY F 2 125 ? 81.698 95.081 108.403 1.00 17.99 125 GLY F C 1
ATOM 7809 O O . GLY F 2 125 ? 80.763 95.375 109.148 1.00 17.99 125 GLY F O 1
ATOM 7810 N N . THR F 2 126 ? 81.619 95.216 107.084 1.00 21.18 126 THR F N 1
ATOM 7811 C CA . THR F 2 126 ? 80.318 95.354 106.457 1.00 21.18 126 THR F CA 1
ATOM 7812 C C . THR F 2 126 ? 79.610 94.007 106.501 1.00 21.18 126 THR F C 1
ATOM 7813 O O . THR F 2 126 ? 80.218 92.974 106.783 1.00 21.18 126 THR F O 1
ATOM 7817 N N . ALA F 2 127 ? 78.301 94.036 106.280 1.00 21.14 127 ALA F N 1
ATOM 7818 C CA . ALA F 2 127 ? 77.442 92.860 106.384 1.00 21.14 127 ALA F CA 1
ATOM 7819 C C . ALA F 2 127 ? 77.255 92.461 107.842 1.00 21.14 127 ALA F C 1
ATOM 7820 O O . ALA F 2 127 ? 76.402 91.627 108.158 1.00 21.14 127 ALA F O 1
ATOM 7822 N N . LEU F 2 128 ? 78.023 93.071 108.741 1.00 19.68 128 LEU F N 1
ATOM 7823 C CA . LEU F 2 128 ? 77.652 93.118 110.146 1.00 19.68 128 LEU F CA 1
ATOM 7824 C C . LEU F 2 128 ? 76.829 94.357 110.444 1.00 19.68 128 LEU F C 1
ATOM 7825 O O . LEU F 2 128 ? 76.004 94.346 111.363 1.00 19.68 128 LEU F O 1
ATOM 7830 N N . LEU F 2 129 ? 77.045 95.423 109.671 1.00 22.40 129 LEU F N 1
ATOM 7831 C CA . LEU F 2 129 ? 76.128 96.553 109.667 1.00 22.40 129 LEU F CA 1
ATOM 7832 C C . LEU F 2 129 ? 74.768 96.159 109.115 1.00 22.40 129 LEU F C 1
ATOM 7833 O O . LEU F 2 129 ? 73.738 96.614 109.623 1.00 22.40 129 LEU F O 1
ATOM 7838 N N . GLY F 2 130 ? 74.744 95.331 108.087 1.00 32.42 130 GLY F N 1
ATOM 7839 C CA . GLY F 2 130 ? 73.505 94.894 107.486 1.00 32.42 130 GLY F CA 1
ATOM 7840 C C . GLY F 2 130 ? 73.684 94.703 105.995 1.00 32.42 130 GLY F C 1
ATOM 7841 O O . GLY F 2 130 ? 74.788 94.785 105.468 1.00 32.42 130 GLY F O 1
ATOM 7842 N N . LYS F 2 131 ? 72.560 94.451 105.324 1.00 44.08 131 LYS F N 1
ATOM 7843 C CA . LYS F 2 131 ? 72.594 94.219 103.885 1.00 44.08 131 LYS F CA 1
ATOM 7844 C C . LYS F 2 131 ? 72.898 95.493 103.107 1.00 44.08 131 LYS F C 1
ATOM 7845 O O . LYS F 2 131 ? 73.531 95.429 102.050 1.00 44.08 131 LYS F O 1
ATOM 7851 N N . GLU F 2 132 ? 72.455 96.651 103.598 1.00 45.84 132 GLU F N 1
ATOM 7852 C CA . GLU F 2 132 ? 72.768 97.899 102.909 1.00 45.84 132 GLU F CA 1
ATOM 7853 C C . GLU F 2 132 ? 74.241 98.261 103.039 1.00 45.84 132 GLU F C 1
ATOM 7854 O O . GLU F 2 132 ? 74.822 98.826 102.107 1.00 45.84 132 GLU F O 1
ATOM 7860 N N . GLY F 2 133 ? 74.855 97.967 104.185 1.00 35.59 133 GLY F N 1
ATOM 7861 C CA . GLY F 2 133 ? 76.286 98.164 104.317 1.00 35.59 133 GLY F CA 1
ATOM 7862 C C . GLY F 2 133 ? 77.092 97.221 103.450 1.00 35.59 133 GLY F C 1
ATOM 7863 O O . GLY F 2 133 ? 78.144 97.599 102.929 1.00 35.59 133 GLY F O 1
ATOM 7864 N N . ALA F 2 134 ? 76.622 95.981 103.296 1.00 33.31 134 ALA F N 1
ATOM 7865 C CA . ALA F 2 134 ? 77.306 95.029 102.430 1.00 33.31 134 ALA F CA 1
ATOM 7866 C C . ALA F 2 134 ? 77.224 95.451 100.971 1.00 33.31 134 ALA F C 1
ATOM 7867 O O . ALA F 2 134 ? 78.224 95.399 100.247 1.00 33.31 134 ALA F O 1
ATOM 7869 N N . MET F 2 135 ? 76.042 95.875 100.521 1.00 38.56 135 MET F N 1
ATOM 7870 C CA . MET F 2 135 ? 75.885 96.275 99.128 1.00 38.56 135 MET F CA 1
ATOM 7871 C C . MET F 2 135 ? 76.607 97.580 98.832 1.00 38.56 135 MET F C 1
ATOM 7872 O O . MET F 2 135 ? 77.068 97.786 97.706 1.00 38.56 135 MET F O 1
ATOM 7877 N N . ALA F 2 136 ? 76.711 98.471 99.817 1.00 32.45 136 ALA F N 1
ATOM 7878 C CA . ALA F 2 136 ? 77.519 99.670 99.634 1.00 32.45 136 ALA F CA 1
ATOM 7879 C C . ALA F 2 136 ? 78.983 99.311 99.424 1.00 32.45 136 ALA F C 1
ATOM 7880 O O . ALA F 2 136 ? 79.668 99.924 98.598 1.00 32.45 136 ALA F O 1
ATOM 7882 N N . CYS F 2 137 ? 79.484 98.329 100.174 1.00 29.68 137 CYS F N 1
ATOM 7883 C CA . CYS F 2 137 ? 80.852 97.867 99.976 1.00 29.68 137 CYS F CA 1
ATOM 7884 C C . CYS F 2 137 ? 81.027 97.227 98.606 1.00 29.68 137 CYS F C 1
ATOM 7885 O O . CYS F 2 137 ? 82.035 97.461 97.932 1.00 29.68 137 CYS F O 1
ATOM 7888 N N . THR F 2 138 ? 80.058 96.413 98.181 1.00 30.60 138 THR F N 1
ATOM 7889 C CA . THR F 2 138 ? 80.165 95.734 96.894 1.00 30.60 138 THR F CA 1
ATOM 7890 C C . THR F 2 138 ? 80.248 96.733 95.748 1.00 30.60 138 THR F C 1
ATOM 7891 O O . THR F 2 138 ? 81.120 96.628 94.879 1.00 30.60 138 THR F O 1
ATOM 7895 N N . VAL F 2 139 ? 79.349 97.719 95.735 1.00 33.49 139 VAL F N 1
ATOM 7896 C CA . VAL F 2 139 ? 79.339 98.705 94.660 1.00 33.49 139 VAL F CA 1
ATOM 7897 C C . VAL F 2 139 ? 80.617 99.533 94.681 1.00 33.49 139 VAL F C 1
ATOM 7898 O O . VAL F 2 139 ? 81.178 99.857 93.629 1.00 33.49 139 VAL F O 1
ATOM 7902 N N . ALA F 2 140 ? 81.099 99.887 95.872 1.00 29.47 140 ALA F N 1
ATOM 7903 C CA . ALA F 2 140 ? 82.336 100.651 95.969 1.00 29.47 140 ALA F CA 1
ATOM 7904 C C . ALA F 2 140 ? 83.529 99.863 95.450 1.00 29.47 140 ALA F C 1
ATOM 7905 O O . ALA F 2 140 ? 84.496 100.455 94.962 1.00 29.47 140 ALA F O 1
ATOM 7907 N N . VAL F 2 141 ? 83.485 98.536 95.551 1.00 30.42 141 VAL F N 1
ATOM 7908 C CA . VAL F 2 141 ? 84.596 97.711 95.086 1.00 30.42 141 VAL F CA 1
ATOM 7909 C C . VAL F 2 141 ? 84.504 97.483 93.584 1.00 30.42 141 VAL F C 1
ATOM 7910 O O . VAL F 2 141 ? 85.501 97.595 92.864 1.00 30.42 141 VAL F O 1
ATOM 7914 N N . GLU F 2 142 ? 83.308 97.163 93.090 1.00 35.59 142 GLU F N 1
ATOM 7915 C CA . GLU F 2 142 ? 83.135 96.944 91.658 1.00 35.59 142 GLU F CA 1
ATOM 7916 C C . GLU F 2 142 ? 83.431 98.209 90.865 1.00 35.59 142 GLU F C 1
ATOM 7917 O O . GLU F 2 142 ? 84.067 98.151 89.807 1.00 35.59 142 GLU F O 1
ATOM 7923 N N . GLU F 2 143 ? 82.979 99.363 91.358 1.00 37.47 143 GLU F N 1
ATOM 7924 C CA . GLU F 2 143 ? 83.246 100.615 90.659 1.00 37.47 143 GLU F CA 1
ATOM 7925 C C . GLU F 2 143 ? 84.722 100.979 90.714 1.00 37.47 143 GLU F C 1
ATOM 7926 O O . GLU F 2 143 ? 85.267 101.523 89.749 1.00 37.47 143 GLU F O 1
ATOM 7932 N N . SER F 2 144 ? 85.384 100.699 91.835 1.00 30.78 144 SER F N 1
ATOM 7933 C CA . SER F 2 144 ? 86.804 101.010 91.945 1.00 30.78 144 SER F CA 1
ATOM 7934 C C . SER F 2 144 ? 87.638 100.122 91.030 1.00 30.78 144 SER F C 1
ATOM 7935 O O . SER F 2 144 ? 88.656 100.565 90.488 1.00 30.78 144 SER F O 1
ATOM 7938 N N . ILE F 2 145 ? 87.235 98.861 90.861 1.00 32.99 145 ILE F N 1
ATOM 7939 C CA . ILE F 2 145 ? 87.939 97.975 89.939 1.00 32.99 145 ILE F CA 1
ATOM 7940 C C . ILE F 2 145 ? 87.683 98.393 88.498 1.00 32.99 145 ILE F C 1
ATOM 7941 O O . ILE F 2 145 ? 88.609 98.456 87.682 1.00 32.99 145 ILE F O 1
ATOM 7946 N N . ALA F 2 146 ? 86.426 98.690 88.163 1.00 34.00 146 ALA F N 1
ATOM 7947 C CA . ALA F 2 146 ? 86.096 99.116 86.808 1.00 34.00 146 ALA F CA 1
ATOM 7948 C C . ALA F 2 146 ? 86.721 100.461 86.474 1.00 34.00 146 ALA F C 1
ATOM 7949 O O . ALA F 2 146 ? 87.076 100.707 85.317 1.00 34.00 146 ALA F O 1
ATOM 7951 N N . HIS F 2 147 ? 86.860 101.341 87.466 1.00 36.75 147 HIS F N 1
ATOM 7952 C CA . HIS F 2 147 ? 87.505 102.627 87.231 1.00 36.75 147 HIS F CA 1
ATOM 7953 C C . HIS F 2 147 ? 88.950 102.448 86.789 1.00 36.75 147 HIS F C 1
ATOM 7954 O O . HIS F 2 147 ? 89.417 103.137 85.876 1.00 36.75 147 HIS F O 1
ATOM 7961 N N . HIS F 2 148 ? 89.676 101.530 87.426 1.00 37.25 148 HIS F N 1
ATOM 7962 C CA . HIS F 2 148 ? 91.074 101.330 87.068 1.00 37.25 148 HIS F CA 1
ATOM 7963 C C . HIS F 2 148 ? 91.221 100.570 85.757 1.00 37.25 148 HIS F C 1
ATOM 7964 O O . HIS F 2 148 ? 92.228 100.731 85.062 1.00 37.25 148 HIS F O 1
ATOM 7971 N N . TYR F 2 149 ? 90.241 99.734 85.408 1.00 36.26 149 TYR F N 1
ATOM 7972 C CA . TYR F 2 149 ? 90.263 99.080 84.104 1.00 36.26 149 TYR F CA 1
ATOM 7973 C C . TYR F 2 149 ? 90.190 100.102 82.978 1.00 36.26 149 TYR F C 1
ATOM 7974 O O . TYR F 2 149 ? 90.876 99.964 81.960 1.00 36.26 149 TYR F O 1
ATOM 7983 N N . ASN F 2 150 ? 89.362 101.136 83.143 1.00 42.13 150 ASN F N 1
ATOM 7984 C CA . ASN F 2 150 ? 89.230 102.158 82.111 1.00 42.13 150 ASN F CA 1
ATOM 7985 C C . ASN F 2 150 ? 90.542 102.898 81.888 1.00 42.13 150 ASN F C 1
ATOM 7986 O O . ASN F 2 150 ? 90.902 103.206 80.746 1.00 42.13 150 ASN F O 1
ATOM 7991 N N . ASN F 2 151 ? 91.266 103.203 82.966 1.00 44.82 151 ASN F N 1
ATOM 7992 C CA . ASN F 2 151 ? 92.547 103.886 82.824 1.00 44.82 151 ASN F CA 1
ATOM 7993 C C . ASN F 2 151 ? 93.538 103.038 82.040 1.00 44.82 151 ASN F C 1
ATOM 7994 O O . ASN F 2 151 ? 94.314 103.563 81.234 1.00 44.82 151 ASN F O 1
ATOM 7999 N N . GLN F 2 152 ? 93.536 101.726 82.271 1.00 41.83 152 GLN F N 1
ATOM 8000 C CA . GLN F 2 152 ? 94.458 100.851 81.558 1.00 41.83 152 GLN F CA 1
ATOM 8001 C C . GLN F 2 152 ? 94.057 100.672 80.101 1.00 41.83 152 GLN F C 1
ATOM 8002 O O . GLN F 2 152 ? 94.926 100.515 79.238 1.00 41.83 152 GLN F O 1
ATOM 8008 N N . ILE F 2 153 ? 92.755 100.683 79.809 1.00 48.31 153 ILE F N 1
ATOM 8009 C CA . ILE F 2 153 ? 92.305 100.585 78.424 1.00 48.31 153 ILE F CA 1
ATOM 8010 C C . ILE F 2 153 ? 92.776 101.792 77.625 1.00 48.31 153 ILE F C 1
ATOM 8011 O O . ILE F 2 153 ? 93.260 101.657 76.495 1.00 48.31 153 ILE F O 1
ATOM 8016 N N . ARG F 2 154 ? 92.657 102.988 78.202 1.00 55.30 154 ARG F N 1
ATOM 8017 C CA . ARG F 2 154 ? 93.043 104.200 77.492 1.00 55.30 154 ARG F CA 1
ATOM 8018 C C . ARG F 2 154 ? 94.551 104.377 77.397 1.00 55.30 154 ARG F C 1
ATOM 8019 O O . ARG F 2 154 ? 95.002 105.278 76.683 1.00 55.30 154 ARG F O 1
ATOM 8027 N N . THR F 2 155 ? 95.339 103.562 78.095 1.00 57.03 155 THR F N 1
ATOM 8028 C CA . THR F 2 155 ? 96.788 103.600 77.950 1.00 57.03 155 THR F CA 1
ATOM 8029 C C . THR F 2 155 ? 97.327 102.484 77.071 1.00 57.03 155 THR F C 1
ATOM 8030 O O . THR F 2 155 ? 98.392 102.647 76.468 1.00 57.03 155 THR F O 1
ATOM 8034 N N . LEU F 2 156 ? 96.628 101.352 76.990 1.00 62.12 156 LEU F N 1
ATOM 8035 C CA . LEU F 2 156 ? 97.022 100.305 76.057 1.00 62.12 156 LEU F CA 1
ATOM 8036 C C . LEU F 2 156 ? 96.660 100.660 74.623 1.00 62.12 156 LEU F C 1
ATOM 8037 O O . LEU F 2 156 ? 97.335 100.214 73.689 1.00 62.12 156 LEU F O 1
ATOM 8042 N N . MET F 2 157 ? 95.600 101.448 74.429 1.00 73.87 157 MET F N 1
ATOM 8043 C CA . MET F 2 157 ? 95.242 101.892 73.087 1.00 73.87 157 MET F CA 1
ATOM 8044 C C . MET F 2 157 ? 96.236 102.909 72.546 1.00 73.87 157 MET F C 1
ATOM 8045 O O . MET F 2 157 ? 96.572 102.874 71.358 1.00 73.87 157 MET F O 1
ATOM 8050 N N . GLU F 2 158 ? 96.717 103.817 73.394 1.00 82.57 158 GLU F N 1
ATOM 8051 C CA . GLU F 2 158 ? 97.611 104.871 72.936 1.00 82.57 158 GLU F CA 1
ATOM 8052 C C . GLU F 2 158 ? 99.000 104.363 72.582 1.00 82.57 158 GLU F C 1
ATOM 8053 O O . GLU F 2 158 ? 99.749 105.077 71.906 1.00 82.57 158 GLU F O 1
ATOM 8059 N N . GLU F 2 159 ? 99.365 103.156 73.012 1.00 72.45 159 GLU F N 1
ATOM 8060 C CA . GLU F 2 159 ? 100.695 102.633 72.720 1.00 72.45 159 GLU F CA 1
ATOM 8061 C C . GLU F 2 159 ? 100.703 101.768 71.461 1.00 72.45 159 GLU F C 1
ATOM 8062 O O . GLU F 2 159 ? 101.346 102.118 70.466 1.00 72.45 159 GLU F O 1
ATOM 8064 N N . ASP F 2 160 ? 99.990 100.643 71.489 1.00 73.37 160 ASP F N 1
ATOM 8065 C CA . ASP F 2 160 ? 99.992 99.719 70.361 1.00 73.37 160 ASP F CA 1
ATOM 8066 C C . ASP F 2 160 ? 98.780 98.796 70.408 1.00 73.37 160 ASP F C 1
ATOM 8067 O O . ASP F 2 160 ? 98.864 97.696 70.968 1.00 73.37 160 ASP F O 1
ATOM 8069 N N . PRO F 2 161 ? 97.643 99.201 69.840 1.00 71.69 161 PRO F N 1
ATOM 8070 C CA . PRO F 2 161 ? 96.467 98.315 69.856 1.00 71.69 161 PRO F CA 1
ATOM 8071 C C . PRO F 2 161 ? 96.705 96.977 69.178 1.00 71.69 161 PRO F C 1
ATOM 8072 O O . PRO F 2 161 ? 96.131 95.968 69.604 1.00 71.69 161 PRO F O 1
ATOM 8076 N N . GLU F 2 162 ? 97.533 96.935 68.132 1.00 72.77 162 GLU F N 1
ATOM 8077 C CA . GLU F 2 162 ? 97.808 95.667 67.465 1.00 72.77 162 GLU F CA 1
ATOM 8078 C C . GLU F 2 162 ? 98.580 94.717 68.372 1.00 72.77 162 GLU F C 1
ATOM 8079 O O . GLU F 2 162 ? 98.252 93.528 68.459 1.00 72.77 162 GLU F O 1
ATOM 8081 N N . LYS F 2 163 ? 99.611 95.220 69.054 1.00 76.46 163 LYS F N 1
ATOM 8082 C CA . LYS F 2 163 ? 100.400 94.369 69.938 1.00 76.46 163 LYS F CA 1
ATOM 8083 C C . LYS F 2 163 ? 99.609 93.983 71.181 1.00 76.46 163 LYS F C 1
ATOM 8084 O O . LYS F 2 163 ? 99.577 92.811 71.571 1.00 76.46 163 LYS F O 1
ATOM 8090 N N . TYR F 2 164 ? 98.965 94.957 71.815 1.00 72.75 164 TYR F N 1
ATOM 8091 C CA . TYR F 2 164 ? 98.173 94.721 73.020 1.00 72.75 164 TYR F CA 1
ATOM 8092 C C . TYR F 2 164 ? 96.705 94.485 72.687 1.00 72.75 164 TYR F C 1
ATOM 8093 O O . TYR F 2 164 ? 95.817 95.151 73.211 1.00 72.75 164 TYR F O 1
ATOM 8102 N N . GLU F 2 165 ? 96.440 93.528 71.801 1.00 67.79 165 GLU F N 1
ATOM 8103 C CA . GLU F 2 165 ? 95.071 93.238 71.398 1.00 67.79 165 GLU F CA 1
ATOM 8104 C C . GLU F 2 165 ? 94.431 92.164 72.265 1.00 67.79 165 GLU F C 1
ATOM 8105 O O . GLU F 2 165 ? 93.267 92.298 72.657 1.00 67.79 165 GLU F O 1
ATOM 8107 N N . GLU F 2 166 ? 95.168 91.095 72.566 1.00 64.45 166 GLU F N 1
ATOM 8108 C CA . GLU F 2 166 ? 94.621 90.033 73.403 1.00 64.45 166 GLU F CA 1
ATOM 8109 C C . GLU F 2 166 ? 94.367 90.524 74.822 1.00 64.45 166 GLU F C 1
ATOM 8110 O O . GLU F 2 166 ? 93.350 90.178 75.433 1.00 64.45 166 GLU F O 1
ATOM 8116 N N . LEU F 2 167 ? 95.284 91.327 75.365 1.00 54.42 167 LEU F N 1
ATOM 8117 C CA . LEU F 2 167 ? 95.112 91.843 76.718 1.00 54.42 167 LEU F CA 1
ATOM 8118 C C . LEU F 2 167 ? 93.985 92.865 76.784 1.00 54.42 167 LEU F C 1
ATOM 8119 O O . LEU F 2 167 ? 93.211 92.878 77.747 1.00 54.42 167 LEU F O 1
ATOM 8124 N N . LEU F 2 168 ? 93.879 93.731 75.773 1.00 53.75 168 LEU F N 1
ATOM 8125 C CA . LEU F 2 168 ? 92.807 94.722 75.757 1.00 53.75 168 LEU F CA 1
ATOM 8126 C C . LEU F 2 168 ? 91.441 94.056 75.696 1.00 53.75 168 LEU F C 1
ATOM 8127 O O . LEU F 2 168 ? 90.488 94.518 76.332 1.00 53.75 168 LEU F O 1
ATOM 8132 N N . GLN F 2 169 ? 91.324 92.975 74.925 1.00 51.97 169 GLN F N 1
ATOM 8133 C CA . GLN F 2 169 ? 90.051 92.271 74.828 1.00 51.97 169 GLN F CA 1
ATOM 8134 C C . GLN F 2 169 ? 89.633 91.702 76.177 1.00 51.97 169 GLN F C 1
ATOM 8135 O O . GLN F 2 169 ? 88.459 91.781 76.555 1.00 51.97 169 GLN F O 1
ATOM 8141 N N . LEU F 2 170 ? 90.581 91.124 76.917 1.00 41.49 170 LEU F N 1
ATOM 8142 C CA . LEU F 2 170 ? 90.260 90.554 78.220 1.00 41.49 170 LEU F CA 1
ATOM 8143 C C . LEU F 2 170 ? 89.854 91.630 79.218 1.00 41.49 170 LEU F C 1
ATOM 8144 O O . LEU F 2 170 ? 88.888 91.454 79.969 1.00 41.49 170 LEU F O 1
ATOM 8149 N N . ILE F 2 171 ? 90.581 92.747 79.245 1.00 43.30 171 ILE F N 1
ATOM 8150 C CA . ILE F 2 171 ? 90.289 93.802 80.210 1.00 43.30 171 ILE F CA 1
ATOM 8151 C C . ILE F 2 171 ? 88.926 94.422 79.934 1.00 43.30 171 ILE F C 1
ATOM 8152 O O . ILE F 2 171 ? 88.173 94.735 80.864 1.00 43.30 171 ILE F O 1
ATOM 8157 N N . LYS F 2 172 ? 88.584 94.613 78.658 1.00 44.17 172 LYS F N 1
ATOM 8158 C CA . LYS F 2 172 ? 87.270 95.148 78.318 1.00 44.17 172 LYS F CA 1
ATOM 8159 C C . LYS F 2 172 ? 86.158 94.207 78.758 1.00 44.17 172 LYS F C 1
ATOM 8160 O O . LYS F 2 172 ? 85.130 94.652 79.279 1.00 44.17 172 LYS F O 1
ATOM 8166 N N . LYS F 2 173 ? 86.337 92.902 78.544 1.00 40.82 173 LYS F N 1
ATOM 8167 C CA . LYS F 2 173 ? 85.317 91.946 78.961 1.00 40.82 173 LYS F CA 1
ATOM 8168 C C . LYS F 2 173 ? 85.146 91.947 80.473 1.00 40.82 173 LYS F C 1
ATOM 8169 O O . LYS F 2 173 ? 84.018 91.901 80.976 1.00 40.82 173 LYS F O 1
ATOM 8175 N N . PHE F 2 174 ? 86.254 91.990 81.215 1.00 37.06 174 PHE F N 1
ATOM 8176 C CA . PHE F 2 174 ? 86.163 92.050 82.670 1.00 37.06 174 PHE F CA 1
ATOM 8177 C C . PHE F 2 174 ? 85.551 93.365 83.129 1.00 37.06 174 PHE F C 1
ATOM 8178 O O . PHE F 2 174 ? 84.759 93.386 84.075 1.00 37.06 174 PHE F O 1
ATOM 8186 N N . ARG F 2 175 ? 85.903 94.471 82.468 1.00 43.45 175 ARG F N 1
ATOM 8187 C CA . ARG F 2 175 ? 85.346 95.765 82.846 1.00 43.45 175 ARG F CA 1
ATOM 8188 C C . ARG F 2 175 ? 83.837 95.789 82.653 1.00 43.45 175 ARG F C 1
ATOM 8189 O O . ARG F 2 175 ? 83.112 96.394 83.450 1.00 43.45 175 ARG F O 1
ATOM 8197 N N . ASP F 2 176 ? 83.346 95.145 81.594 1.00 47.32 176 ASP F N 1
ATOM 8198 C CA . ASP F 2 176 ? 81.905 95.051 81.395 1.00 47.32 176 ASP F CA 1
ATOM 8199 C C . ASP F 2 176 ? 81.246 94.232 82.496 1.00 47.32 176 ASP F C 1
ATOM 8200 O O . ASP F 2 176 ? 80.175 94.598 82.990 1.00 47.32 176 ASP F O 1
ATOM 8205 N N . GLU F 2 177 ? 81.873 93.125 82.900 1.00 47.78 177 GLU F N 1
ATOM 8206 C CA . GLU F 2 177 ? 81.288 92.269 83.926 1.00 47.78 177 GLU F CA 1
ATOM 8207 C C . GLU F 2 177 ? 81.274 92.925 85.299 1.00 47.78 177 GLU F C 1
ATOM 8208 O O . GLU F 2 177 ? 80.434 92.567 86.129 1.00 47.78 177 GLU F O 1
ATOM 8214 N N . GLU F 2 178 ? 82.173 93.872 85.557 1.00 45.21 178 GLU F N 1
ATOM 8215 C CA . GLU F 2 178 ? 82.187 94.579 86.830 1.00 45.21 178 GLU F CA 1
ATOM 8216 C C . GLU F 2 178 ? 81.030 95.556 86.974 1.00 45.21 178 GLU F C 1
ATOM 8217 O O . GLU F 2 178 ? 80.920 96.204 88.019 1.00 45.21 178 GLU F O 1
ATOM 8223 N N . LEU F 2 179 ? 80.171 95.685 85.961 1.00 52.61 179 LEU F N 1
ATOM 8224 C CA . LEU F 2 179 ? 79.122 96.691 85.977 1.00 52.61 179 LEU F CA 1
ATOM 8225 C C . LEU F 2 179 ? 77.734 96.179 85.621 1.00 52.61 179 LEU F C 1
ATOM 8226 O O . LEU F 2 179 ? 76.785 96.966 85.687 1.00 52.61 179 LEU F O 1
ATOM 8231 N N . GLU F 2 180 ? 77.569 94.907 85.254 1.00 67.54 180 GLU F N 1
ATOM 8232 C CA . GLU F 2 180 ? 76.260 94.469 84.770 1.00 67.54 180 GLU F CA 1
ATOM 8233 C C . GLU F 2 180 ? 75.306 94.181 85.926 1.00 67.54 180 GLU F C 1
ATOM 8234 O O . GLU F 2 180 ? 74.354 94.931 86.157 1.00 67.54 180 GLU F O 1
ATOM 8240 N N . HIS F 2 181 ? 75.578 93.113 86.678 1.00 63.90 181 HIS F N 1
ATOM 8241 C CA . HIS F 2 181 ? 74.884 92.761 87.916 1.00 63.90 181 HIS F CA 1
ATOM 8242 C C . HIS F 2 181 ? 73.384 93.044 87.904 1.00 63.90 181 HIS F C 1
ATOM 8243 O O . HIS F 2 181 ? 72.834 93.516 88.902 1.00 63.90 181 HIS F O 1
ATOM 8250 N N . HIS F 2 182 ? 72.708 92.755 86.794 1.00 85.35 182 HIS F N 1
ATOM 8251 C CA . HIS F 2 182 ? 71.274 93.007 86.715 1.00 85.35 182 HIS F CA 1
ATOM 8252 C C . HIS F 2 182 ? 70.440 91.785 87.064 1.00 85.35 182 HIS F C 1
ATOM 8253 O O . HIS F 2 182 ? 69.306 91.933 87.533 1.00 85.35 182 HIS F O 1
ATOM 8260 N N . ASP F 2 183 ? 70.974 90.581 86.852 1.00 93.79 183 ASP F N 1
ATOM 8261 C CA . ASP F 2 183 ? 70.265 89.367 87.232 1.00 93.79 183 ASP F CA 1
ATOM 8262 C C . ASP F 2 183 ? 70.160 89.200 88.740 1.00 93.79 183 ASP F C 1
ATOM 8263 O O . ASP F 2 183 ? 69.407 88.335 89.199 1.00 93.79 183 ASP F O 1
ATOM 8268 N N . ILE F 2 184 ? 70.894 89.998 89.514 1.00 79.44 184 ILE F N 1
ATOM 8269 C CA . ILE F 2 184 ? 70.873 89.928 90.968 1.00 79.44 184 ILE F CA 1
ATOM 8270 C C . ILE F 2 184 ? 70.317 91.190 91.607 1.00 79.44 184 ILE F C 1
ATOM 8271 O O . ILE F 2 184 ? 70.332 91.304 92.836 1.00 79.44 184 ILE F O 1
ATOM 8276 N N . GLY F 2 185 ? 69.830 92.141 90.814 1.00 77.42 185 GLY F N 1
ATOM 8277 C CA . GLY F 2 185 ? 69.256 93.354 91.357 1.00 77.42 185 GLY F CA 1
ATOM 8278 C C . GLY F 2 185 ? 70.255 94.369 91.858 1.00 77.42 185 GLY F C 1
ATOM 8279 O O . GLY F 2 185 ? 69.849 95.364 92.468 1.00 77.42 185 GLY F O 1
ATOM 8280 N N . LEU F 2 186 ? 71.545 94.152 91.624 1.00 69.71 186 LEU F N 1
ATOM 8281 C CA . LEU F 2 186 ? 72.589 95.062 92.086 1.00 69.71 186 LEU F CA 1
ATOM 8282 C C . LEU F 2 186 ? 72.810 96.118 91.012 1.00 69.71 186 LEU F C 1
ATOM 8283 O O . LEU F 2 186 ? 73.557 95.902 90.055 1.00 69.71 186 LEU F O 1
ATOM 8288 N N . ASP F 2 187 ? 72.167 97.269 91.167 1.00 74.21 187 ASP F N 1
ATOM 8289 C CA . ASP F 2 187 ? 72.304 98.366 90.221 1.00 74.21 187 ASP F CA 1
ATOM 8290 C C . ASP F 2 187 ? 73.272 99.398 90.779 1.00 74.21 187 ASP F C 1
ATOM 8291 O O . ASP F 2 187 ? 73.108 99.865 91.910 1.00 74.21 187 ASP F O 1
ATOM 8296 N N . HIS F 2 188 ? 74.285 99.742 89.986 1.00 65.39 188 HIS F N 1
ATOM 8297 C CA . HIS F 2 188 ? 75.274 100.726 90.400 1.00 65.39 188 HIS F CA 1
ATOM 8298 C C . HIS F 2 188 ? 74.723 102.144 90.413 1.00 65.39 188 HIS F C 1
ATOM 8299 O O . HIS F 2 188 ? 75.383 103.041 90.946 1.00 65.39 188 HIS F O 1
ATOM 8306 N N . ASP F 2 189 ? 73.541 102.365 89.844 1.00 69.33 189 ASP F N 1
ATOM 8307 C CA . ASP F 2 189 ? 72.884 103.669 89.834 1.00 69.33 189 ASP F CA 1
ATOM 8308 C C . ASP F 2 189 ? 71.642 103.558 90.712 1.00 69.33 189 ASP F C 1
ATOM 8309 O O . ASP F 2 189 ? 70.542 103.286 90.225 1.00 69.33 189 ASP F O 1
ATOM 8311 N N . ALA F 2 190 ? 71.826 103.770 92.013 1.00 68.17 190 ALA F N 1
ATOM 8312 C CA . ALA F 2 190 ? 70.743 103.695 92.981 1.00 68.17 190 ALA F CA 1
ATOM 8313 C C . ALA F 2 190 ? 70.947 104.775 94.031 1.00 68.17 190 ALA F C 1
ATOM 8314 O O . ALA F 2 190 ? 72.071 105.007 94.483 1.00 68.17 190 ALA F O 1
ATOM 8316 N N . GLU F 2 191 ? 69.857 105.433 94.413 1.00 68.91 191 GLU F N 1
ATOM 8317 C CA . GLU F 2 191 ? 69.919 106.545 95.359 1.00 68.91 191 GLU F CA 1
ATOM 8318 C C . GLU F 2 191 ? 70.158 105.989 96.757 1.00 68.91 191 GLU F C 1
ATOM 8319 O O . GLU F 2 191 ? 69.221 105.580 97.446 1.00 68.91 191 GLU F O 1
ATOM 8321 N N . LEU F 2 192 ? 71.418 105.973 97.179 1.00 65.74 192 LEU F N 1
ATOM 8322 C CA . LEU F 2 192 ? 71.755 105.555 98.528 1.00 65.74 192 LEU F CA 1
ATOM 8323 C C . LEU F 2 192 ? 71.472 106.680 99.518 1.00 65.74 192 LEU F C 1
ATOM 8324 O O . LEU F 2 192 ? 71.247 107.834 99.146 1.00 65.74 192 LEU F O 1
ATOM 8329 N N . ALA F 2 193 ? 71.487 106.329 100.799 1.00 56.68 193 ALA F N 1
ATOM 8330 C CA . ALA F 2 193 ? 71.366 107.333 101.838 1.00 56.68 193 ALA F CA 1
ATOM 8331 C C . ALA F 2 193 ? 72.574 108.268 101.794 1.00 56.68 193 ALA F C 1
ATOM 8332 O O . ALA F 2 193 ? 73.653 107.874 101.346 1.00 56.68 193 ALA F O 1
ATOM 8334 N N . PRO F 2 194 ? 72.414 109.518 102.234 1.00 52.36 194 PRO F N 1
ATOM 8335 C CA . PRO F 2 194 ? 73.560 110.441 102.212 1.00 52.36 194 PRO F CA 1
ATOM 8336 C C . PRO F 2 194 ? 74.744 109.945 103.018 1.00 52.36 194 PRO F C 1
ATOM 8337 O O . PRO F 2 194 ? 75.893 110.221 102.652 1.00 52.36 194 PRO F O 1
ATOM 8341 N N . ALA F 2 195 ? 74.501 109.220 104.108 1.00 48.86 195 ALA F N 1
ATOM 8342 C CA . ALA F 2 195 ? 75.601 108.664 104.884 1.00 48.86 195 ALA F CA 1
ATOM 8343 C C . ALA F 2 195 ? 76.207 107.434 104.220 1.00 48.86 195 ALA F C 1
ATOM 8344 O O . ALA F 2 195 ? 77.418 107.214 104.330 1.00 48.86 195 ALA F O 1
ATOM 8346 N N . TYR F 2 196 ? 75.396 106.624 103.533 1.00 44.37 196 TYR F N 1
ATOM 8347 C CA . TYR F 2 196 ? 75.940 105.476 102.816 1.00 44.37 196 TYR F CA 1
ATOM 8348 C C . TYR F 2 196 ? 76.735 105.888 101.586 1.00 44.37 196 TYR F C 1
ATOM 8349 O O . TYR F 2 196 ? 77.614 105.137 101.155 1.00 44.37 196 TYR F O 1
ATOM 8358 N N . ALA F 2 197 ? 76.448 107.056 101.012 1.00 35.80 197 ALA F N 1
ATOM 8359 C CA . ALA F 2 197 ? 77.265 107.552 99.912 1.00 35.80 197 ALA F CA 1
ATOM 8360 C C . ALA F 2 197 ? 78.647 107.974 100.390 1.00 35.80 197 ALA F C 1
ATOM 8361 O O . ALA F 2 197 ? 79.621 107.861 99.640 1.00 35.80 197 ALA F O 1
ATOM 8363 N N . VAL F 2 198 ? 78.748 108.479 101.620 1.00 31.88 198 VAL F N 1
ATOM 8364 C CA . VAL F 2 198 ? 80.053 108.809 102.180 1.00 31.88 198 VAL F CA 1
ATOM 8365 C C . VAL F 2 198 ? 80.834 107.541 102.491 1.00 31.88 198 VAL F C 1
ATOM 8366 O O . VAL F 2 198 ? 82.040 107.459 102.233 1.00 31.88 198 VAL F O 1
ATOM 8370 N N . LEU F 2 199 ? 80.161 106.537 103.057 1.00 31.26 199 LEU F N 1
ATOM 8371 C CA . LEU F 2 199 ? 80.821 105.270 103.352 1.00 31.26 199 LEU F CA 1
ATOM 8372 C C . LEU F 2 199 ? 81.339 104.614 102.081 1.00 31.26 199 LEU F C 1
ATOM 8373 O O . LEU F 2 199 ? 82.452 104.077 102.058 1.00 31.26 199 LEU F O 1
ATOM 8378 N N . LYS F 2 200 ? 80.550 104.660 101.009 1.00 27.27 200 LYS F N 1
ATOM 8379 C CA . LYS F 2 200 ? 80.997 104.125 99.729 1.00 27.27 200 LYS F CA 1
ATOM 8380 C C . LYS F 2 200 ? 82.213 104.880 99.210 1.00 27.27 200 LYS F C 1
ATOM 8381 O O . LYS F 2 200 ? 83.131 104.278 98.643 1.00 27.27 200 LYS F O 1
ATOM 8387 N N . SER F 2 201 ? 82.237 106.199 99.395 1.00 26.23 201 SER F N 1
ATOM 8388 C CA . SER F 2 201 ? 83.365 106.995 98.925 1.00 26.23 201 SER F CA 1
ATOM 8389 C C . SER F 2 201 ? 84.628 106.705 99.727 1.00 26.23 201 SER F C 1
ATOM 8390 O O . SER F 2 201 ? 85.731 106.686 99.170 1.00 26.23 201 SER F O 1
ATOM 8393 N N . ILE F 2 202 ? 84.490 106.494 101.037 1.00 27.58 202 ILE F N 1
ATOM 8394 C CA . ILE F 2 202 ? 85.648 106.175 101.869 1.00 27.58 202 ILE F CA 1
ATOM 8395 C C . ILE F 2 202 ? 86.239 104.830 101.471 1.00 27.58 202 ILE F C 1
ATOM 8396 O O . ILE F 2 202 ? 87.462 104.674 101.382 1.00 27.58 202 ILE F O 1
ATOM 8401 N N . ILE F 2 203 ? 85.383 103.835 101.232 1.00 27.67 203 ILE F N 1
ATOM 8402 C CA . ILE F 2 203 ? 85.860 102.539 100.758 1.00 27.67 203 ILE F CA 1
ATOM 8403 C C . ILE F 2 203 ? 86.516 102.686 99.392 1.00 27.67 203 ILE F C 1
ATOM 8404 O O . ILE F 2 203 ? 87.583 102.120 99.133 1.00 27.67 203 ILE F O 1
ATOM 8409 N N . GLN F 2 204 ? 85.893 103.458 98.504 1.00 27.35 204 GLN F N 1
ATOM 8410 C CA . GLN F 2 204 ? 86.444 103.659 97.170 1.00 27.35 204 GLN F CA 1
ATOM 8411 C C . GLN F 2 204 ? 87.777 104.394 97.222 1.00 27.35 204 GLN F C 1
ATOM 8412 O O . GLN F 2 204 ? 88.681 104.112 96.429 1.00 27.35 204 GLN F O 1
ATOM 8418 N N . ALA F 2 205 ? 87.911 105.356 98.137 1.00 32.35 205 ALA F N 1
ATOM 8419 C CA . ALA F 2 205 ? 89.186 106.045 98.304 1.00 32.35 205 ALA F CA 1
ATOM 8420 C C . ALA F 2 205 ? 90.264 105.097 98.811 1.00 32.35 205 ALA F C 1
ATOM 8421 O O . ALA F 2 205 ? 91.413 105.152 98.358 1.00 32.35 205 ALA F O 1
ATOM 8423 N N . GLY F 2 206 ? 89.913 104.225 99.760 1.00 31.63 206 GLY F N 1
ATOM 8424 C CA . GLY F 2 206 ? 90.884 103.277 100.280 1.00 31.63 206 GLY F CA 1
ATOM 8425 C C . GLY F 2 206 ? 91.347 102.280 99.237 1.00 31.63 206 GLY F C 1
ATOM 8426 O O . GLY F 2 206 ? 92.507 101.865 99.233 1.00 31.63 206 GLY F O 1
ATOM 8427 N N . CYS F 2 207 ? 90.445 101.876 98.342 1.00 34.05 207 CYS F N 1
ATOM 8428 C CA . CYS F 2 207 ? 90.827 100.959 97.275 1.00 34.05 207 CYS F CA 1
ATOM 8429 C C . CYS F 2 207 ? 91.806 101.611 96.308 1.00 34.05 207 CYS F C 1
ATOM 8430 O O . CYS F 2 207 ? 92.695 100.940 95.775 1.00 34.05 207 CYS F O 1
ATOM 8433 N N . ARG F 2 208 ? 91.659 102.914 96.062 1.00 40.16 208 ARG F N 1
ATOM 8434 C CA . ARG F 2 208 ? 92.585 103.602 95.169 1.00 40.16 208 ARG F CA 1
ATOM 8435 C C . ARG F 2 208 ? 93.977 103.718 95.774 1.00 40.16 208 ARG F C 1
ATOM 8436 O O . ARG F 2 208 ? 94.970 103.695 95.041 1.00 40.16 208 ARG F O 1
ATOM 8444 N N . VAL F 2 209 ? 94.070 103.866 97.095 1.00 34.38 209 VAL F N 1
ATOM 8445 C CA . VAL F 2 209 ? 95.373 103.846 97.750 1.00 34.38 209 VAL F CA 1
ATOM 8446 C C . VAL F 2 209 ? 96.016 102.472 97.612 1.00 34.38 209 VAL F C 1
ATOM 8447 O O . VAL F 2 209 ? 97.217 102.357 97.345 1.00 34.38 209 VAL F O 1
ATOM 8451 N N . ALA F 2 210 ? 95.228 101.410 97.794 1.00 28.13 210 ALA F N 1
ATOM 8452 C CA . ALA F 2 210 ? 95.751 100.057 97.648 1.00 28.13 210 ALA F CA 1
ATOM 8453 C C . ALA F 2 210 ? 96.195 99.785 96.218 1.00 28.13 210 ALA F C 1
ATOM 8454 O O . ALA F 2 210 ? 97.214 99.126 95.992 1.00 28.13 210 ALA F O 1
ATOM 8456 N N . ILE F 2 211 ? 95.435 100.275 95.239 1.00 31.38 211 ILE F N 1
ATOM 8457 C CA . ILE F 2 211 ? 95.830 100.124 93.841 1.00 31.38 211 ILE F CA 1
ATOM 8458 C C . ILE F 2 211 ? 97.144 100.846 93.579 1.00 31.38 211 ILE F C 1
ATOM 8459 O O . ILE F 2 211 ? 98.028 100.328 92.887 1.00 31.38 211 ILE F O 1
ATOM 8464 N N . TYR F 2 212 ? 97.293 102.052 94.129 1.00 43.18 212 TYR F N 1
ATOM 8465 C CA . TYR F 2 212 ? 98.524 102.810 93.946 1.00 43.18 212 TYR F CA 1
ATOM 8466 C C . TYR F 2 212 ? 99.723 102.075 94.532 1.00 43.18 212 TYR F C 1
ATOM 8467 O O . TYR F 2 212 ? 100.793 102.026 93.915 1.00 43.18 212 TYR F O 1
ATOM 8476 N N . LEU F 2 213 ? 99.566 101.503 95.726 1.00 29.67 213 LEU F N 1
ATOM 8477 C CA . LEU F 2 213 ? 100.677 100.822 96.378 1.00 29.67 213 LEU F CA 1
ATOM 8478 C C . LEU F 2 213 ? 101.027 99.508 95.694 1.00 29.67 213 LEU F C 1
ATOM 8479 O O . LEU F 2 213 ? 102.201 99.127 95.660 1.00 29.67 213 LEU F O 1
ATOM 8484 N N . SER F 2 214 ? 100.035 98.805 95.148 1.00 27.67 214 SER F N 1
ATOM 8485 C CA . SER F 2 214 ? 100.269 97.462 94.632 1.00 27.67 214 SER F CA 1
ATOM 8486 C C . SER F 2 214 ? 101.010 97.459 93.303 1.00 27.67 214 SER F C 1
ATOM 8487 O O . SER F 2 214 ? 101.781 96.532 93.040 1.00 27.67 214 SER F O 1
ATOM 8490 N N . GLU F 2 215 ? 100.793 98.459 92.450 1.00 36.35 215 GLU F N 1
ATOM 8491 C CA . GLU F 2 215 ? 101.477 98.462 91.163 1.00 36.35 215 GLU F CA 1
ATOM 8492 C C . GLU F 2 215 ? 102.954 98.798 91.295 1.00 36.35 215 GLU F C 1
ATOM 8493 O O . GLU F 2 215 ? 103.725 98.514 90.375 1.00 36.35 215 GLU F O 1
ATOM 8499 N N . ARG F 2 216 ? 103.366 99.379 92.418 1.00 40.72 216 ARG F N 1
ATOM 8500 C CA . ARG F 2 216 ? 104.771 99.636 92.700 1.00 40.72 216 ARG F CA 1
ATOM 8501 C C . ARG F 2 216 ? 105.378 98.577 93.610 1.00 40.72 216 ARG F C 1
ATOM 8502 O O . ARG F 2 216 ? 106.431 98.018 93.296 1.00 40.72 216 ARG F O 1
ATOM 8510 N N . LEU F 2 217 ? 104.726 98.284 94.729 1.00 29.06 217 LEU F N 1
ATOM 8511 C CA . LEU F 2 217 ? 105.200 97.266 95.656 1.00 29.06 217 LEU F CA 1
ATOM 8512 C C . LEU F 2 217 ? 104.477 95.946 95.429 1.00 29.06 217 LEU F C 1
ATOM 8513 O O . LEU F 2 217 ? 105.096 94.944 95.081 1.00 29.06 217 LEU F O 1
ATOM 8518 N N . SER G 2 45 ? 105.791 116.623 75.805 1.00 72.30 45 SER G N 1
ATOM 8519 C CA . SER G 2 45 ? 105.696 115.979 77.109 1.00 72.30 45 SER G CA 1
ATOM 8520 C C . SER G 2 45 ? 106.216 116.899 78.208 1.00 72.30 45 SER G C 1
ATOM 8521 O O . SER G 2 45 ? 107.378 116.816 78.604 1.00 72.30 45 SER G O 1
ATOM 8524 N N . ARG G 2 46 ? 105.342 117.782 78.696 1.00 67.41 46 ARG G N 1
ATOM 8525 C CA . ARG G 2 46 ? 105.739 118.708 79.751 1.00 67.41 46 ARG G CA 1
ATOM 8526 C C . ARG G 2 46 ? 106.027 117.986 81.059 1.00 67.41 46 ARG G C 1
ATOM 8527 O O . ARG G 2 46 ? 106.895 118.421 81.822 1.00 67.41 46 ARG G O 1
ATOM 8535 N N . ALA G 2 47 ? 105.316 116.892 81.337 1.00 59.18 47 ALA G N 1
ATOM 8536 C CA . ALA G 2 47 ? 105.514 116.186 82.598 1.00 59.18 47 ALA G CA 1
ATOM 8537 C C . ALA G 2 47 ? 106.924 115.627 82.719 1.00 59.18 47 ALA G C 1
ATOM 8538 O O . ALA G 2 47 ? 107.444 115.493 83.832 1.00 59.18 47 ALA G O 1
ATOM 8540 N N . ALA G 2 48 ? 107.559 115.298 81.595 1.00 53.28 48 ALA G N 1
ATOM 8541 C CA . ALA G 2 48 ? 108.904 114.738 81.622 1.00 53.28 48 ALA G CA 1
ATOM 8542 C C . ALA G 2 48 ? 109.979 115.812 81.714 1.00 53.28 48 ALA G C 1
ATOM 8543 O O . ALA G 2 48 ? 110.978 115.626 82.415 1.00 53.28 48 ALA G O 1
ATOM 8545 N N . VAL G 2 49 ? 109.803 116.932 81.012 1.00 48.12 49 VAL G N 1
ATOM 8546 C CA . VAL G 2 49 ? 110.789 118.004 81.082 1.00 48.12 49 VAL G CA 1
ATOM 8547 C C . VAL G 2 49 ? 110.705 118.723 82.425 1.00 48.12 49 VAL G C 1
ATOM 8548 O O . VAL G 2 49 ? 111.721 119.176 82.963 1.00 48.12 49 VAL G O 1
ATOM 8552 N N . ASP G 2 50 ? 109.501 118.837 82.989 1.00 42.87 50 ASP G N 1
ATOM 8553 C CA . ASP G 2 50 ? 109.357 119.478 84.292 1.00 42.87 50 ASP G CA 1
ATOM 8554 C C . ASP G 2 50 ? 110.049 118.672 85.381 1.00 42.87 50 ASP G C 1
ATOM 8555 O O . ASP G 2 50 ? 110.684 119.240 86.275 1.00 42.87 50 ASP G O 1
ATOM 8560 N N . ARG G 2 51 ? 109.934 117.347 85.324 1.00 38.41 51 ARG G N 1
ATOM 8561 C CA . ARG G 2 51 ? 110.618 116.507 86.299 1.00 38.41 51 ARG G CA 1
ATOM 8562 C C . ARG G 2 51 ? 112.130 116.632 86.169 1.00 38.41 51 ARG G C 1
ATOM 8563 O O . ARG G 2 51 ? 112.850 116.620 87.173 1.00 38.41 51 ARG G O 1
ATOM 8571 N N . ILE G 2 52 ? 112.631 116.754 84.940 1.00 33.09 52 ILE G N 1
ATOM 8572 C CA . ILE G 2 52 ? 114.067 116.905 84.734 1.00 33.09 52 ILE G CA 1
ATOM 8573 C C . ILE G 2 52 ? 114.550 118.253 85.255 1.00 33.09 52 ILE G C 1
ATOM 8574 O O . ILE G 2 52 ? 115.591 118.339 85.914 1.00 33.09 52 ILE G O 1
ATOM 8579 N N . ILE G 2 53 ? 113.806 119.322 84.972 1.00 25.86 53 ILE G N 1
ATOM 8580 C CA . ILE G 2 53 ? 114.229 120.651 85.400 1.00 25.86 53 ILE G CA 1
ATOM 8581 C C . ILE G 2 53 ? 114.121 120.794 86.913 1.00 25.86 53 ILE G C 1
ATOM 8582 O O . ILE G 2 53 ? 114.980 121.411 87.551 1.00 25.86 53 ILE G O 1
ATOM 8587 N N . ARG G 2 54 ? 113.068 120.234 87.513 1.00 26.83 54 ARG G N 1
ATOM 8588 C CA . ARG G 2 54 ? 112.894 120.358 88.956 1.00 26.83 54 ARG G CA 1
ATOM 8589 C C . ARG G 2 54 ? 114.010 119.654 89.716 1.00 26.83 54 ARG G C 1
ATOM 8590 O O . ARG G 2 54 ? 114.517 120.178 90.714 1.00 26.83 54 ARG G O 1
ATOM 8598 N N . VAL G 2 55 ? 114.410 118.466 89.263 1.00 23.58 55 VAL G N 1
ATOM 8599 C CA . VAL G 2 55 ? 115.418 117.717 90.001 1.00 23.58 55 VAL G CA 1
ATOM 8600 C C . VAL G 2 55 ? 116.808 118.288 89.755 1.00 23.58 55 VAL G C 1
ATOM 8601 O O . VAL G 2 55 ? 117.692 118.176 90.610 1.00 23.58 55 VAL G O 1
ATOM 8605 N N . ASP G 2 56 ? 117.030 118.912 88.598 1.00 27.37 56 ASP G N 1
ATOM 8606 C CA . ASP G 2 56 ? 118.317 119.550 88.345 1.00 27.37 56 ASP G CA 1
ATOM 8607 C C . ASP G 2 56 ? 118.430 120.870 89.089 1.00 27.37 56 ASP G C 1
ATOM 8608 O O . ASP G 2 56 ? 119.516 121.244 89.541 1.00 27.37 56 ASP G O 1
ATOM 8613 N N . HIS G 2 57 ? 117.319 121.595 89.210 1.00 28.59 57 HIS G N 1
ATOM 8614 C CA . HIS G 2 57 ? 117.300 122.804 90.023 1.00 28.59 57 HIS G CA 1
ATOM 8615 C C . HIS G 2 57 ? 117.558 122.481 91.4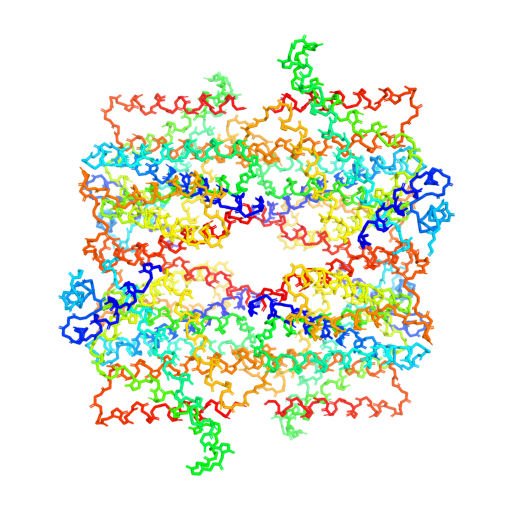89 1.00 28.59 57 HIS G C 1
ATOM 8616 O O . HIS G 2 57 ? 118.286 123.207 92.173 1.00 28.59 57 HIS G O 1
ATOM 8623 N N . ALA G 2 58 ? 116.968 121.394 91.986 1.00 20.54 58 ALA G N 1
ATOM 8624 C CA . ALA G 2 58 ? 117.167 121.007 93.377 1.00 20.54 58 ALA G CA 1
ATOM 8625 C C . ALA G 2 58 ? 118.590 120.530 93.627 1.00 20.54 58 ALA G C 1
ATOM 8626 O O . ALA G 2 58 ? 119.156 120.785 94.696 1.00 20.54 58 ALA G O 1
ATOM 8628 N N . GLY G 2 59 ? 119.178 119.820 92.663 1.00 20.98 59 GLY G N 1
ATOM 8629 C CA . GLY G 2 59 ? 120.534 119.330 92.841 1.00 20.98 59 GLY G CA 1
ATOM 8630 C C . GLY G 2 59 ? 121.562 120.442 92.896 1.00 20.98 59 GLY G C 1
ATOM 8631 O O . GLY G 2 59 ? 122.489 120.399 93.705 1.00 20.98 59 GLY G O 1
ATOM 8632 N N . GLU G 2 60 ? 121.420 121.448 92.032 1.00 28.98 60 GLU G N 1
ATOM 8633 C CA . GLU G 2 60 ? 122.349 122.570 92.053 1.00 28.98 60 GLU G CA 1
ATOM 8634 C C . GLU G 2 60 ? 122.126 123.455 93.267 1.00 28.98 60 GLU G C 1
ATOM 8635 O O . GLU G 2 60 ? 123.067 124.096 93.745 1.00 28.98 60 GLU G O 1
ATOM 8641 N N . TYR G 2 61 ? 120.891 123.525 93.760 1.00 28.59 61 TYR G N 1
ATOM 8642 C CA . TYR G 2 61 ? 120.632 124.269 94.985 1.00 28.59 61 TYR G CA 1
ATOM 8643 C C . TYR G 2 61 ? 121.290 123.598 96.183 1.00 28.59 61 TYR G C 1
ATOM 8644 O O . TYR G 2 61 ? 121.889 124.273 97.026 1.00 28.59 61 TYR G O 1
ATOM 8653 N N . GLY G 2 62 ? 121.189 122.272 96.274 1.00 20.47 62 GLY G N 1
ATOM 8654 C CA . GLY G 2 62 ? 121.833 121.563 97.365 1.00 20.47 62 GLY G CA 1
ATOM 8655 C C . GLY G 2 62 ? 123.345 121.636 97.300 1.00 20.47 62 GLY G C 1
ATOM 8656 O O . GLY G 2 62 ? 124.016 121.682 98.332 1.00 20.47 62 GLY G O 1
ATOM 8657 N N . ALA G 2 63 ? 123.903 121.635 96.089 1.00 19.23 63 ALA G N 1
ATOM 8658 C CA . ALA G 2 63 ? 125.342 121.805 95.935 1.00 19.23 63 ALA G CA 1
ATOM 8659 C C . ALA G 2 63 ? 125.791 123.202 96.343 1.00 19.23 63 ALA G C 1
ATOM 8660 O O . ALA G 2 63 ? 126.903 123.366 96.853 1.00 19.23 63 ALA G O 1
ATOM 8662 N N . ASN G 2 64 ? 124.955 124.216 96.116 1.00 23.09 64 ASN G N 1
ATOM 8663 C CA . ASN G 2 64 ? 125.270 125.560 96.588 1.00 23.09 64 ASN G CA 1
ATOM 8664 C C . ASN G 2 64 ? 125.357 125.605 98.106 1.00 23.09 64 ASN G C 1
ATOM 8665 O O . ASN G 2 64 ? 126.235 126.267 98.667 1.00 23.09 64 ASN G O 1
ATOM 8670 N N . ARG G 2 65 ? 124.441 124.917 98.785 1.00 28.59 65 ARG G N 1
ATOM 8671 C CA . ARG G 2 65 ? 124.439 124.909 100.240 1.00 28.59 65 ARG G CA 1
ATOM 8672 C C . ARG G 2 65 ? 125.635 124.158 100.803 1.00 28.59 65 ARG G C 1
ATOM 8673 O O . ARG G 2 65 ? 126.144 124.520 101.868 1.00 28.59 65 ARG G O 1
ATOM 8681 N N . ILE G 2 66 ? 126.094 123.115 100.111 1.00 20.77 66 ILE G N 1
ATOM 8682 C CA . ILE G 2 66 ? 127.235 122.344 100.590 1.00 20.77 66 ILE G CA 1
ATOM 8683 C C . ILE G 2 66 ? 128.509 123.176 100.541 1.00 20.77 66 ILE G C 1
ATOM 8684 O O . ILE G 2 66 ? 129.307 123.166 101.484 1.00 20.77 66 ILE G O 1
ATOM 8689 N N . TYR G 2 67 ? 128.724 123.911 99.450 1.00 27.37 67 TYR G N 1
ATOM 8690 C CA . TYR G 2 67 ? 129.921 124.738 99.350 1.00 27.37 67 TYR G CA 1
ATOM 8691 C C . TYR G 2 67 ? 129.827 125.970 100.235 1.00 27.37 67 TYR G C 1
ATOM 8692 O O . TYR G 2 67 ? 130.856 126.516 100.641 1.00 27.37 67 TYR G O 1
ATOM 8701 N N . ALA G 2 68 ? 128.612 126.428 100.534 1.00 17.14 68 ALA G N 1
ATOM 8702 C CA . ALA G 2 68 ? 128.446 127.468 101.540 1.00 17.14 68 ALA G CA 1
ATOM 8703 C C . ALA G 2 68 ? 128.892 126.976 102.910 1.00 17.14 68 ALA G C 1
ATOM 8704 O O . ALA G 2 68 ? 129.551 127.708 103.655 1.00 17.14 68 ALA G O 1
ATOM 8706 N N . GLY G 2 69 ? 128.538 125.738 103.258 1.00 14.56 69 GLY G N 1
ATOM 8707 C CA . GLY G 2 69 ? 128.976 125.176 104.522 1.00 14.56 69 GLY G CA 1
ATOM 8708 C C . GLY G 2 69 ? 130.474 124.950 104.581 1.00 14.56 69 GLY G C 1
ATOM 8709 O O . GLY G 2 69 ? 131.098 125.156 105.623 1.00 14.56 69 GLY G O 1
ATOM 8710 N N . GLN G 2 70 ? 131.069 124.508 103.472 1.00 19.85 70 GLN G N 1
ATOM 8711 C CA . GLN G 2 70 ? 132.513 124.304 103.442 1.00 19.85 70 GLN G CA 1
ATOM 8712 C C . GLN G 2 70 ? 133.261 125.626 103.513 1.00 19.85 70 GLN G C 1
ATOM 8713 O O . GLN G 2 70 ? 134.313 125.716 104.152 1.00 19.85 70 GLN G O 1
ATOM 8719 N N . MET G 2 71 ? 132.738 126.662 102.859 1.00 25.37 71 MET G N 1
ATOM 8720 C CA . MET G 2 71 ? 133.383 127.966 102.913 1.00 25.37 71 MET G CA 1
ATOM 8721 C C . MET G 2 71 ? 133.280 128.581 104.301 1.00 25.37 71 MET G C 1
ATOM 8722 O O . MET G 2 71 ? 134.170 129.331 104.713 1.00 25.37 71 MET G O 1
ATOM 8727 N N . ALA G 2 72 ? 132.206 128.277 105.031 1.00 19.23 72 ALA G N 1
ATOM 8728 C CA . ALA G 2 72 ? 132.048 128.793 106.384 1.00 19.23 72 ALA G CA 1
ATOM 8729 C C . ALA G 2 72 ? 133.112 128.251 107.329 1.00 19.23 72 ALA G C 1
ATOM 8730 O O . ALA G 2 72 ? 133.459 128.912 108.312 1.00 19.23 72 ALA G O 1
ATOM 8732 N N . VAL G 2 73 ? 133.637 127.063 107.054 1.00 20.09 73 VAL G N 1
ATOM 8733 C CA . VAL G 2 73 ? 134.645 126.437 107.898 1.00 20.09 73 VAL G CA 1
ATOM 8734 C C . VAL G 2 73 ? 136.043 126.614 107.324 1.00 20.09 73 VAL G C 1
ATOM 8735 O O . VAL G 2 73 ? 136.949 127.081 108.012 1.00 20.09 73 VAL G O 1
ATOM 8739 N N . LEU G 2 74 ? 136.240 126.242 106.064 1.00 28.33 74 LEU G N 1
ATOM 8740 C CA . LEU G 2 74 ? 137.527 126.385 105.390 1.00 28.33 74 LEU G CA 1
ATOM 8741 C C . LEU G 2 74 ? 137.370 127.469 104.331 1.00 28.33 74 LEU G C 1
ATOM 8742 O O . LEU G 2 74 ? 137.137 127.183 103.157 1.00 28.33 74 LEU G O 1
ATOM 8747 N N . GLY G 2 75 ? 137.517 128.718 104.750 1.00 35.23 75 GLY G N 1
ATOM 8748 C CA . GLY G 2 75 ? 137.421 129.828 103.827 1.00 35.23 75 GLY G CA 1
ATOM 8749 C C . GLY G 2 75 ? 138.684 130.654 103.840 1.00 35.23 75 GLY G C 1
ATOM 8750 O O . GLY G 2 75 ? 139.010 131.333 102.863 1.00 35.23 75 GLY G O 1
ATOM 8751 N N . ARG G 2 76 ? 139.409 130.591 104.954 1.00 42.97 76 ARG G N 1
ATOM 8752 C CA . ARG G 2 76 ? 140.653 131.324 105.126 1.00 42.97 76 ARG G CA 1
ATOM 8753 C C . ARG G 2 76 ? 141.865 130.405 105.167 1.00 42.97 76 ARG G C 1
ATOM 8754 O O . ARG G 2 76 ? 142.954 130.847 105.546 1.00 42.97 76 ARG G O 1
ATOM 8762 N N . THR G 2 77 ? 141.702 129.143 104.790 1.00 44.34 77 THR G N 1
ATOM 8763 C CA . THR G 2 77 ? 142.814 128.213 104.692 1.00 44.34 77 THR G CA 1
ATOM 8764 C C . THR G 2 77 ? 143.360 128.230 103.265 1.00 44.34 77 THR G C 1
ATOM 8765 O O . THR G 2 77 ? 142.990 129.072 102.444 1.00 44.34 77 THR G O 1
ATOM 8769 N N . SER G 2 78 ? 144.253 127.292 102.955 1.00 49.18 78 SER G N 1
ATOM 8770 C CA . SER G 2 78 ? 144.845 127.227 101.627 1.00 49.18 78 SER G CA 1
ATOM 8771 C C . SER G 2 78 ? 143.896 126.655 100.583 1.00 49.18 78 SER G C 1
ATOM 8772 O O . SER G 2 78 ? 144.109 126.876 99.387 1.00 49.18 78 SER G O 1
ATOM 8775 N N . VAL G 2 79 ? 142.860 125.927 101.001 1.00 41.71 79 VAL G N 1
ATOM 8776 C CA . VAL G 2 79 ? 141.875 125.384 100.075 1.00 41.71 79 VAL G CA 1
ATOM 8777 C C . VAL G 2 79 ? 140.681 126.316 99.906 1.00 41.71 79 VAL G C 1
ATOM 8778 O O . VAL G 2 79 ? 139.701 125.948 99.255 1.00 41.71 79 VAL G O 1
ATOM 8782 N N . GLY G 2 80 ? 140.741 127.513 100.480 1.00 36.10 80 GLY G N 1
ATOM 8783 C CA . GLY G 2 80 ? 139.685 128.487 100.341 1.00 36.10 80 GLY G CA 1
ATOM 8784 C C . GLY G 2 80 ? 139.419 128.912 98.909 1.00 36.10 80 GLY G C 1
ATOM 8785 O O . GLY G 2 80 ? 138.269 128.949 98.464 1.00 36.10 80 GLY G O 1
ATOM 8786 N N . PRO G 2 81 ? 140.471 129.262 98.160 1.00 35.69 81 PRO G N 1
ATOM 8787 C CA . PRO G 2 81 ? 140.265 129.592 96.741 1.00 35.69 81 PRO G CA 1
ATOM 8788 C C . PRO G 2 81 ? 139.678 128.455 95.924 1.00 35.69 81 PRO G C 1
ATOM 8789 O O . PRO G 2 81 ? 138.917 128.713 94.985 1.00 35.69 81 PRO G O 1
ATOM 8793 N N . VAL G 2 82 ? 140.014 127.205 96.242 1.00 36.48 82 VAL G N 1
ATOM 8794 C CA . VAL G 2 82 ? 139.463 126.080 95.495 1.00 36.48 82 VAL G CA 1
ATOM 8795 C C . VAL G 2 82 ? 137.972 125.933 95.768 1.00 36.48 82 VAL G C 1
ATOM 8796 O O . VAL G 2 82 ? 137.180 125.698 94.850 1.00 36.48 82 VAL G O 1
ATOM 8800 N N . ILE G 2 83 ? 137.564 126.066 97.031 1.00 30.90 83 ILE G N 1
ATOM 8801 C CA . ILE G 2 83 ? 136.150 125.956 97.370 1.00 30.90 83 ILE G CA 1
ATOM 8802 C C . ILE G 2 83 ? 135.365 127.116 96.772 1.00 30.90 83 ILE G C 1
ATOM 8803 O O . ILE G 2 83 ? 134.214 126.953 96.353 1.00 30.90 83 ILE G O 1
ATOM 8808 N N . GLN G 2 84 ? 135.969 128.304 96.731 1.00 29.89 84 GLN G N 1
ATOM 8809 C CA . GLN G 2 84 ? 135.285 129.462 96.166 1.00 29.89 84 GLN G CA 1
ATOM 8810 C C . GLN G 2 84 ? 134.995 129.266 94.684 1.00 29.89 84 GLN G C 1
ATOM 8811 O O . GLN G 2 84 ? 133.914 129.622 94.204 1.00 29.89 84 GLN G O 1
ATOM 8817 N N . LYS G 2 85 ? 135.953 128.710 93.941 1.00 35.01 85 LYS G N 1
ATOM 8818 C CA . LYS G 2 85 ? 135.724 128.438 92.526 1.00 35.01 85 LYS G CA 1
ATOM 8819 C C . LYS G 2 85 ? 134.627 127.401 92.336 1.00 35.01 85 LYS G C 1
ATOM 8820 O O . LYS G 2 85 ? 133.805 127.518 91.422 1.00 35.01 85 LYS G O 1
ATOM 8826 N N . MET G 2 86 ? 134.607 126.371 93.182 1.00 32.45 86 MET G N 1
ATOM 8827 C CA . MET G 2 86 ? 133.533 125.387 93.122 1.00 32.45 86 MET G CA 1
ATOM 8828 C C . MET G 2 86 ? 132.187 126.024 93.434 1.00 32.45 86 MET G C 1
ATOM 8829 O O . MET G 2 86 ? 131.185 125.734 92.773 1.00 32.45 86 MET G O 1
ATOM 8834 N N . TRP G 2 87 ? 132.144 126.891 94.446 1.00 26.17 87 TRP G N 1
ATOM 8835 C CA . TRP G 2 87 ? 130.898 127.557 94.805 1.00 26.17 87 TRP G CA 1
ATOM 8836 C C . TRP G 2 87 ? 130.429 128.483 93.691 1.00 26.17 87 TRP G C 1
ATOM 8837 O O . TRP G 2 87 ? 129.233 128.544 93.387 1.00 26.17 87 TRP G O 1
ATOM 8848 N N . ASP G 2 88 ? 131.358 129.209 93.065 1.00 33.23 88 ASP G N 1
ATOM 8849 C CA . ASP G 2 88 ? 130.992 130.091 91.961 1.00 33.23 88 ASP G CA 1
ATOM 8850 C C . ASP G 2 88 ? 130.513 129.311 90.746 1.00 33.23 88 ASP G C 1
ATOM 8851 O O . ASP G 2 88 ? 129.649 129.792 90.006 1.00 33.23 88 ASP G O 1
ATOM 8856 N N . GLN G 2 89 ? 131.071 128.123 90.512 1.00 35.14 89 GLN G N 1
ATOM 8857 C CA . GLN G 2 89 ? 130.631 127.310 89.384 1.00 35.14 89 GLN G CA 1
ATOM 8858 C C . GLN G 2 89 ? 129.170 126.904 89.529 1.00 35.14 89 GLN G C 1
ATOM 8859 O O . GLN G 2 89 ? 128.405 126.961 88.562 1.00 35.14 89 GLN G O 1
ATOM 8865 N N . GLU G 2 90 ? 128.763 126.493 90.729 1.00 31.15 90 GLU G N 1
ATOM 8866 C CA . GLU G 2 90 ? 127.389 126.059 90.935 1.00 31.15 90 GLU G CA 1
ATOM 8867 C C . GLU G 2 90 ? 126.415 127.221 91.047 1.00 31.15 90 GLU G C 1
ATOM 8868 O O . GLU G 2 90 ? 125.209 127.014 90.889 1.00 31.15 90 GLU G O 1
ATOM 8874 N N . LYS G 2 91 ? 126.903 128.431 91.324 1.00 27.96 91 LYS G N 1
ATOM 8875 C CA . LYS G 2 91 ? 126.031 129.599 91.282 1.00 27.96 91 LYS G CA 1
ATOM 8876 C C . LYS G 2 91 ? 125.561 129.877 89.863 1.00 27.96 91 LYS G C 1
ATOM 8877 O O . LYS G 2 91 ? 124.427 130.322 89.655 1.00 27.96 91 LYS G O 1
ATOM 8883 N N . ASP G 2 92 ? 126.422 129.631 88.875 1.00 31.87 92 ASP G N 1
ATOM 8884 C CA . ASP G 2 92 ? 126.021 129.800 87.484 1.00 31.87 92 ASP G CA 1
ATOM 8885 C C . ASP G 2 92 ? 125.079 128.691 87.039 1.00 31.87 92 ASP G C 1
ATOM 8886 O O . ASP G 2 92 ? 124.123 128.943 86.300 1.00 31.87 92 ASP G O 1
ATOM 8891 N N . HIS G 2 93 ? 125.335 127.455 87.471 1.00 29.63 93 HIS G N 1
ATOM 8892 C CA . HIS G 2 93 ? 124.429 126.362 87.139 1.00 29.63 93 HIS G CA 1
ATOM 8893 C C . HIS G 2 93 ? 123.050 126.592 87.740 1.00 29.63 93 HIS G C 1
ATOM 8894 O O . HIS G 2 93 ? 122.031 126.338 87.090 1.00 29.63 93 HIS G O 1
ATOM 8901 N N . LEU G 2 94 ? 122.997 127.065 88.985 1.00 25.24 94 LEU G N 1
ATOM 8902 C CA . LEU G 2 94 ? 121.712 127.321 89.624 1.00 25.24 94 LEU G CA 1
ATOM 8903 C C . LEU G 2 94 ? 121.002 128.505 88.982 1.00 25.24 94 LEU G C 1
ATOM 8904 O O . LEU G 2 94 ? 119.772 128.511 88.868 1.00 25.24 94 LEU G O 1
ATOM 8909 N N . LYS G 2 95 ? 121.761 129.517 88.564 1.00 27.75 95 LYS G N 1
ATOM 8910 C CA . LYS G 2 95 ? 121.164 130.670 87.900 1.00 27.75 95 LYS G CA 1
ATOM 8911 C C . LYS G 2 95 ? 120.499 130.267 86.593 1.00 27.75 95 LYS G C 1
ATOM 8912 O O . LYS G 2 95 ? 119.412 130.752 86.263 1.00 27.75 95 LYS G O 1
ATOM 8918 N N A LYS G 2 96 ? 121.146 129.383 85.832 0.50 26.13 96 LYS G N 1
ATOM 8919 N N B LYS G 2 96 ? 121.145 129.386 85.825 0.50 26.13 96 LYS G N 1
ATOM 8920 C CA A LYS G 2 96 ? 120.581 128.923 84.571 0.50 26.13 96 LYS G CA 1
ATOM 8921 C CA B LYS G 2 96 ? 120.562 128.930 84.568 0.50 26.13 96 LYS G CA 1
ATOM 8922 C C A LYS G 2 96 ? 119.307 128.117 84.789 0.50 26.13 96 LYS G C 1
ATOM 8923 C C B LYS G 2 96 ? 119.291 128.127 84.800 0.50 26.13 96 LYS G C 1
ATOM 8924 O O A LYS G 2 96 ? 118.333 128.277 84.047 0.50 26.13 96 LYS G O 1
ATOM 8925 O O B LYS G 2 96 ? 118.306 128.294 84.073 0.50 26.13 96 LYS G O 1
ATOM 8936 N N . PHE G 2 97 ? 119.290 127.244 85.799 1.00 25.70 97 PHE G N 1
ATOM 8937 C CA . PHE G 2 97 ? 118.101 126.444 86.059 1.00 25.70 97 PHE G CA 1
ATOM 8938 C C . PHE G 2 97 ? 116.973 127.259 86.674 1.00 25.70 97 PHE G C 1
ATOM 8939 O O . PHE G 2 97 ? 115.816 126.838 86.599 1.00 25.70 97 PHE G O 1
ATOM 8947 N N . ASN G 2 98 ? 117.277 128.401 87.291 1.00 26.32 98 ASN G N 1
ATOM 8948 C CA . ASN G 2 98 ? 116.212 129.307 87.703 1.00 26.32 98 ASN G CA 1
ATOM 8949 C C . ASN G 2 98 ? 115.503 129.899 86.494 1.00 26.32 98 ASN G C 1
ATOM 8950 O O . ASN G 2 98 ? 114.275 130.032 86.491 1.00 26.32 98 ASN G O 1
ATOM 8955 N N . GLU G 2 99 ? 116.263 130.261 85.459 1.00 28.76 99 GLU G N 1
ATOM 8956 C CA . GLU G 2 99 ? 115.664 130.804 84.245 1.00 28.76 99 GLU G CA 1
ATOM 8957 C C . GLU G 2 99 ? 114.796 129.768 83.545 1.00 28.76 99 GLU G C 1
ATOM 8958 O O . GLU G 2 99 ? 113.715 130.091 83.043 1.00 28.76 99 GLU G O 1
ATOM 8964 N N . LEU G 2 100 ? 115.256 128.517 83.495 1.00 22.87 100 LEU G N 1
ATOM 8965 C CA . LEU G 2 100 ? 114.453 127.459 82.894 1.00 22.87 100 LEU G CA 1
ATOM 8966 C C . LEU G 2 100 ? 113.205 127.162 83.712 1.00 22.87 100 LEU G C 1
ATOM 8967 O O . LEU G 2 100 ? 112.190 126.736 83.153 1.00 22.87 100 LEU G O 1
ATOM 8972 N N . MET G 2 101 ? 113.261 127.358 85.029 1.00 23.35 101 MET G N 1
ATOM 8973 C CA . MET G 2 101 ? 112.074 127.166 85.853 1.00 23.35 101 MET G CA 1
ATOM 8974 C C . MET G 2 101 ? 111.026 128.233 85.575 1.00 23.35 101 MET G C 1
ATOM 8975 O O . MET G 2 101 ? 109.826 127.943 85.559 1.00 23.35 101 MET G O 1
ATOM 8980 N N . VAL G 2 102 ? 111.459 129.477 85.378 1.00 22.77 102 VAL G N 1
ATOM 8981 C CA . VAL G 2 102 ? 110.518 130.546 85.070 1.00 22.77 102 VAL G CA 1
ATOM 8982 C C . VAL G 2 102 ? 109.957 130.376 83.665 1.00 22.77 102 VAL G C 1
ATOM 8983 O O . VAL G 2 102 ? 108.757 130.564 83.434 1.00 22.77 102 VAL G O 1
ATOM 8987 N N . THR G 2 103 ? 110.811 130.012 82.708 1.00 28.28 103 THR G N 1
ATOM 8988 C CA . THR G 2 103 ? 110.377 129.901 81.319 1.00 28.28 103 THR G CA 1
ATOM 8989 C C . THR G 2 103 ? 109.344 128.796 81.143 1.00 28.28 103 THR G C 1
ATOM 8990 O O . THR G 2 103 ? 108.326 128.986 80.469 1.00 28.28 103 THR G O 1
ATOM 8994 N N . PHE G 2 104 ? 109.582 127.635 81.745 1.00 25.83 104 PHE G N 1
ATOM 8995 C CA . PHE G 2 104 ? 108.728 126.475 81.543 1.00 25.83 104 PHE G CA 1
ATOM 8996 C C . PHE G 2 104 ? 107.714 126.280 82.659 1.00 25.83 104 PHE G C 1
ATOM 8997 O O . PHE G 2 104 ? 107.015 125.263 82.666 1.00 25.83 104 PHE G O 1
ATOM 9005 N N . ARG G 2 105 ? 107.615 127.227 83.590 1.00 23.53 105 ARG G N 1
ATOM 9006 C CA . ARG G 2 105 ? 106.630 127.187 84.669 1.00 23.53 105 ARG G CA 1
ATOM 9007 C C . ARG G 2 105 ? 106.700 125.869 85.436 1.00 23.53 105 ARG G C 1
ATOM 9008 O O . ARG G 2 105 ? 105.704 125.168 85.616 1.00 23.53 105 ARG G O 1
ATOM 9016 N N . VAL G 2 106 ? 107.900 125.534 85.888 1.00 21.38 106 VAL G N 1
ATOM 9017 C CA . VAL G 2 106 ? 108.140 124.295 86.616 1.00 21.38 106 VAL G CA 1
ATOM 9018 C C . VAL G 2 106 ? 107.894 124.539 88.098 1.00 21.38 106 VAL G C 1
ATOM 9019 O O . VAL G 2 106 ? 108.296 125.573 88.643 1.00 21.38 106 VAL G O 1
ATOM 9023 N N . ARG G 2 107 ? 107.218 123.602 88.740 1.00 23.34 107 ARG G N 1
ATOM 9024 C CA . ARG G 2 107 ? 107.022 123.658 90.182 1.00 23.34 107 ARG G CA 1
ATOM 9025 C C . ARG G 2 107 ? 108.308 123.262 90.895 1.00 23.34 107 ARG G C 1
ATOM 9026 O O . ARG G 2 107 ? 108.836 122.175 90.636 1.00 23.34 107 ARG G O 1
ATOM 9034 N N . PRO G 2 108 ? 108.846 124.094 91.781 1.00 17.61 108 PRO G N 1
ATOM 9035 C CA . PRO G 2 108 ? 110.040 123.699 92.534 1.00 17.61 108 PRO G CA 1
ATOM 9036 C C . PRO G 2 108 ? 109.730 122.599 93.535 1.00 17.61 108 PRO G C 1
ATOM 9037 O O . PRO G 2 108 ? 108.585 122.391 93.939 1.00 17.61 108 PRO G O 1
ATOM 9041 N N . THR G 2 109 ? 110.775 121.882 93.931 1.00 16.82 109 THR G N 1
ATOM 9042 C CA . THR G 2 109 ? 110.599 120.813 94.901 1.00 16.82 109 THR G CA 1
ATOM 9043 C C . THR G 2 109 ? 110.200 121.390 96.255 1.00 16.82 109 THR G C 1
ATOM 9044 O O . THR G 2 109 ? 110.670 122.455 96.662 1.00 16.82 109 THR G O 1
ATOM 9048 N N . VAL G 2 110 ? 109.294 120.690 96.941 1.00 16.24 110 VAL G N 1
ATOM 9049 C CA . VAL G 2 110 ? 108.821 121.139 98.247 1.00 16.24 110 VAL G CA 1
ATOM 9050 C C . VAL G 2 110 ? 109.845 120.898 99.343 1.00 16.24 110 VAL G C 1
ATOM 9051 O O . VAL G 2 110 ? 109.652 121.358 100.474 1.00 16.24 110 VAL G O 1
ATOM 9055 N N . LEU G 2 111 ? 110.942 120.213 99.035 1.00 17.34 111 LEU G N 1
ATOM 9056 C CA . LEU G 2 111 ? 111.957 119.863 100.015 1.00 17.34 111 LEU G CA 1
ATOM 9057 C C . LEU G 2 111 ? 113.127 120.837 100.041 1.00 17.34 111 LEU G C 1
ATOM 9058 O O . LEU G 2 111 ? 114.123 120.564 100.712 1.00 17.34 111 LEU G O 1
ATOM 9063 N N . MET G 2 112 ? 113.031 121.962 99.333 1.00 18.91 112 MET G N 1
ATOM 9064 C CA . MET G 2 112 ? 114.121 122.934 99.344 1.00 18.91 112 MET G CA 1
ATOM 9065 C C . MET G 2 112 ? 114.480 123.442 100.736 1.00 18.91 112 MET G C 1
ATOM 9066 O O . MET G 2 112 ? 115.685 123.563 101.017 1.00 18.91 112 MET G O 1
ATOM 9071 N N . PRO G 2 113 ? 113.539 123.774 101.628 1.00 17.13 113 PRO G N 1
ATOM 9072 C CA . PRO G 2 113 ? 113.949 124.127 102.996 1.00 17.13 113 PRO G CA 1
ATOM 9073 C C . PRO G 2 113 ? 114.693 123.013 103.708 1.00 17.13 113 PRO G C 1
ATOM 9074 O O . PRO G 2 113 ? 115.536 123.292 104.567 1.00 17.13 113 PRO G O 1
ATOM 9078 N N . LEU G 2 114 ? 114.406 121.754 103.378 1.00 18.11 114 LEU G N 1
ATOM 9079 C CA . LEU G 2 114 ? 115.169 120.651 103.948 1.00 18.11 114 LEU G CA 1
ATOM 9080 C C . LEU G 2 114 ? 116.566 120.571 103.344 1.00 18.11 114 LEU G C 1
ATOM 9081 O O . LEU G 2 114 ? 117.541 120.325 104.061 1.00 18.11 114 LEU G O 1
ATOM 9086 N N . TRP G 2 115 ? 116.688 120.770 102.028 1.00 26.27 115 TRP G N 1
ATOM 9087 C CA . TRP G 2 115 ? 118.009 120.785 101.412 1.00 26.27 115 TRP G CA 1
ATOM 9088 C C . TRP G 2 115 ? 118.817 122.001 101.827 1.00 26.27 115 TRP G C 1
ATOM 9089 O O . TRP G 2 115 ? 120.048 121.966 101.760 1.00 26.27 115 TRP G O 1
ATOM 9100 N N . ASN G 2 116 ? 118.145 123.073 102.244 1.00 21.29 116 ASN G N 1
ATOM 9101 C CA . ASN G 2 116 ? 118.838 124.255 102.738 1.00 21.29 116 ASN G CA 1
ATOM 9102 C C . ASN G 2 116 ? 119.641 123.936 103.991 1.00 21.29 116 ASN G C 1
ATOM 9103 O O . ASN G 2 116 ? 120.785 124.378 104.134 1.00 21.29 116 ASN G O 1
ATOM 9108 N N . VAL G 2 117 ? 119.064 123.152 104.900 1.00 20.24 117 VAL G N 1
ATOM 9109 C CA . VAL G 2 117 ? 119.720 122.851 106.168 1.00 20.24 117 VAL G CA 1
ATOM 9110 C C . VAL G 2 117 ? 120.683 121.683 106.018 1.00 20.24 117 VAL G C 1
ATOM 9111 O O . VAL G 2 117 ? 121.821 121.736 106.493 1.00 20.24 117 VAL G O 1
ATOM 9115 N N . LEU G 2 118 ? 120.236 120.603 105.375 1.00 18.63 118 LEU G N 1
ATOM 9116 C CA . LEU G 2 118 ? 121.074 119.416 105.256 1.00 18.63 118 LEU G CA 1
ATOM 9117 C C . LEU G 2 118 ? 122.298 119.684 104.395 1.00 18.63 118 LEU G C 1
ATOM 9118 O O . LEU G 2 118 ? 123.375 119.139 104.655 1.00 18.63 118 LEU G O 1
ATOM 9123 N N . GLY G 2 119 ? 122.150 120.505 103.355 1.00 17.10 119 GLY G N 1
ATOM 9124 C CA . GLY G 2 119 ? 123.297 120.841 102.530 1.00 17.10 119 GLY G CA 1
ATOM 9125 C C . GLY G 2 119 ? 124.350 121.618 103.292 1.00 17.10 119 GLY G C 1
ATOM 9126 O O . GLY G 2 119 ? 125.540 121.313 103.219 1.00 17.10 119 GLY G O 1
ATOM 9127 N N . PHE G 2 120 ? 123.922 122.634 104.043 1.00 28.59 120 PHE G N 1
ATOM 9128 C CA . PHE G 2 120 ? 124.867 123.418 104.828 1.00 28.59 120 PHE G CA 1
ATOM 9129 C C . PHE G 2 120 ? 125.509 122.574 105.922 1.00 28.59 120 PHE G C 1
ATOM 9130 O O . PHE G 2 120 ? 126.713 122.682 106.171 1.00 28.59 120 PHE G O 1
ATOM 9138 N N . ALA G 2 121 ? 124.719 121.729 106.587 1.00 19.85 121 ALA G N 1
ATOM 9139 C CA . ALA G 2 121 ? 125.255 120.887 107.650 1.00 19.85 121 ALA G CA 1
ATOM 9140 C C . ALA G 2 121 ? 126.256 119.874 107.111 1.00 19.85 121 ALA G C 1
ATOM 9141 O O . ALA G 2 121 ? 127.311 119.657 107.716 1.00 19.85 121 ALA G O 1
ATOM 9143 N N . LEU G 2 122 ? 125.940 119.235 105.982 1.00 16.42 122 LEU G N 1
ATOM 9144 C CA . LEU G 2 122 ? 126.875 118.288 105.386 1.00 16.42 122 LEU G CA 1
ATOM 9145 C C . LEU G 2 122 ? 128.159 118.980 104.958 1.00 16.42 122 LEU G C 1
ATOM 9146 O O . LEU G 2 122 ? 129.256 118.451 105.162 1.00 16.42 122 LEU G O 1
ATOM 9151 N N . GLY G 2 123 ? 128.043 120.160 104.351 1.00 14.93 123 GLY G N 1
ATOM 9152 C CA . GLY G 2 123 ? 129.230 120.899 103.966 1.00 14.93 123 GLY G CA 1
ATOM 9153 C C . GLY G 2 123 ? 130.041 121.368 105.157 1.00 14.93 123 GLY G C 1
ATOM 9154 O O . GLY G 2 123 ? 131.271 121.386 105.108 1.00 14.93 123 GLY G O 1
ATOM 9155 N N . ALA G 2 124 ? 129.368 121.776 106.232 1.00 15.08 124 ALA G N 1
ATOM 9156 C CA . ALA G 2 124 ? 130.070 122.195 107.438 1.00 15.08 124 ALA G CA 1
ATOM 9157 C C . ALA G 2 124 ? 130.555 121.010 108.263 1.00 15.08 124 ALA G C 1
ATOM 9158 O O . ALA G 2 124 ? 131.614 121.097 108.890 1.00 15.08 124 ALA G O 1
ATOM 9160 N N . GLY G 2 125 ? 129.800 119.910 108.285 1.00 18.38 125 GLY G N 1
ATOM 9161 C CA . GLY G 2 125 ? 130.256 118.726 108.995 1.00 18.38 125 GLY G CA 1
ATOM 9162 C C . GLY G 2 125 ? 131.550 118.177 108.429 1.00 18.38 125 GLY G C 1
ATOM 9163 O O . GLY G 2 125 ? 132.496 117.899 109.166 1.00 18.38 125 GLY G O 1
ATOM 9164 N N . THR G 2 126 ? 131.607 118.006 107.113 1.00 19.00 126 THR G N 1
ATOM 9165 C CA . THR G 2 126 ? 132.898 117.852 106.470 1.00 19.00 126 THR G CA 1
ATOM 9166 C C . THR G 2 126 ? 133.610 119.199 106.484 1.00 19.00 126 THR G C 1
ATOM 9167 O O . THR G 2 126 ? 133.003 120.238 106.741 1.00 19.00 126 THR G O 1
ATOM 9171 N N . ALA G 2 127 ? 134.921 119.165 106.268 1.00 21.32 127 ALA G N 1
ATOM 9172 C CA . ALA G 2 127 ? 135.780 120.343 106.358 1.00 21.32 127 ALA G CA 1
ATOM 9173 C C . ALA G 2 127 ? 135.965 120.765 107.810 1.00 21.32 127 ALA G C 1
ATOM 9174 O O . ALA G 2 127 ? 136.815 121.606 108.112 1.00 21.32 127 ALA G O 1
ATOM 9176 N N . LEU G 2 128 ? 135.199 120.166 108.718 1.00 19.01 128 LEU G N 1
ATOM 9177 C CA . LEU G 2 128 ? 135.578 120.132 110.122 1.00 19.01 128 LEU G CA 1
ATOM 9178 C C . LEU G 2 128 ? 136.406 118.897 110.425 1.00 19.01 128 LEU G C 1
ATOM 9179 O O . LEU G 2 128 ? 137.227 118.915 111.347 1.00 19.01 128 LEU G O 1
ATOM 9184 N N . LEU G 2 129 ? 136.199 117.829 109.653 1.00 22.88 129 LEU G N 1
ATOM 9185 C CA . LEU G 2 129 ? 137.115 116.699 109.662 1.00 22.88 129 LEU G CA 1
ATOM 9186 C C . LEU G 2 129 ? 138.481 117.090 109.123 1.00 22.88 129 LEU G C 1
ATOM 9187 O O . LEU G 2 129 ? 139.506 116.638 109.644 1.00 22.88 129 LEU G O 1
ATOM 9192 N N . GLY G 2 130 ? 138.517 117.914 108.090 1.00 31.44 130 GLY G N 1
ATOM 9193 C CA . GLY G 2 130 ? 139.748 118.370 107.493 1.00 31.44 130 GLY G CA 1
ATOM 9194 C C . GLY G 2 130 ? 139.573 118.553 106.005 1.00 31.44 130 GLY G C 1
ATOM 9195 O O . GLY G 2 130 ? 138.469 118.473 105.473 1.00 31.44 130 GLY G O 1
ATOM 9196 N N . LYS G 2 131 ? 140.693 118.797 105.325 1.00 42.82 131 LYS G N 1
ATOM 9197 C CA . LYS G 2 131 ? 140.651 119.028 103.886 1.00 42.82 131 LYS G CA 1
ATOM 9198 C C . LYS G 2 131 ? 140.344 117.753 103.110 1.00 42.82 131 LYS G C 1
ATOM 9199 O O . LYS G 2 131 ? 139.704 117.816 102.056 1.00 42.82 131 LYS G O 1
ATOM 9205 N N . GLU G 2 132 ? 140.790 116.595 103.600 1.00 45.52 132 GLU G N 1
ATOM 9206 C CA . GLU G 2 132 ? 140.477 115.348 102.911 1.00 45.52 132 GLU G CA 1
ATOM 9207 C C . GLU G 2 132 ? 139.005 114.985 103.041 1.00 45.52 132 GLU G C 1
ATOM 9208 O O . GLU G 2 132 ? 138.424 114.419 102.109 1.00 45.52 132 GLU G O 1
ATOM 9214 N N . GLY G 2 133 ? 138.391 115.280 104.187 1.00 34.54 133 GLY G N 1
ATOM 9215 C CA . GLY G 2 133 ? 136.960 115.085 104.318 1.00 34.54 133 GLY G CA 1
ATOM 9216 C C . GLY G 2 133 ? 136.155 116.027 103.450 1.00 34.54 133 GLY G C 1
ATOM 9217 O O . GLY G 2 133 ? 135.102 115.650 102.930 1.00 34.54 133 GLY G O 1
ATOM 9218 N N . ALA G 2 134 ? 136.626 117.266 103.295 1.00 31.55 134 ALA G N 1
ATOM 9219 C CA . ALA G 2 134 ? 135.944 118.219 102.428 1.00 31.55 134 ALA G CA 1
ATOM 9220 C C . ALA G 2 134 ? 136.026 117.795 100.969 1.00 31.55 134 ALA G C 1
ATOM 9221 O O . ALA G 2 134 ? 135.025 117.846 100.246 1.00 31.55 134 ALA G O 1
ATOM 9223 N N . MET G 2 135 ? 137.207 117.368 100.519 1.00 36.76 135 MET G N 1
ATOM 9224 C CA . MET G 2 135 ? 137.363 116.967 99.127 1.00 36.76 135 MET G CA 1
ATOM 9225 C C . MET G 2 135 ? 136.640 115.663 98.832 1.00 36.76 135 MET G C 1
ATOM 9226 O O . MET G 2 135 ? 136.179 115.457 97.706 1.00 36.76 135 MET G O 1
ATOM 9231 N N . ALA G 2 136 ? 136.536 114.772 99.817 1.00 31.77 136 ALA G N 1
ATOM 9232 C CA . ALA G 2 136 ? 135.726 113.574 99.634 1.00 31.77 136 ALA G CA 1
ATOM 9233 C C . ALA G 2 136 ? 134.263 113.934 99.423 1.00 31.77 136 ALA G C 1
ATOM 9234 O O . ALA G 2 136 ? 133.577 113.322 98.598 1.00 31.77 136 ALA G O 1
ATOM 9236 N N . CYS G 2 137 ? 133.763 114.918 100.173 1.00 27.78 137 CYS G N 1
ATOM 9237 C CA . CYS G 2 137 ? 132.395 115.380 99.975 1.00 27.78 137 CYS G CA 1
ATOM 9238 C C . CYS G 2 137 ? 132.220 116.021 98.605 1.00 27.78 137 CYS G C 1
ATOM 9239 O O . CYS G 2 137 ? 131.212 115.787 97.931 1.00 27.78 137 CYS G O 1
ATOM 9242 N N . THR G 2 138 ? 133.190 116.833 98.180 1.00 28.81 138 THR G N 1
ATOM 9243 C CA . THR G 2 138 ? 133.084 117.513 96.893 1.00 28.81 138 THR G CA 1
ATOM 9244 C C . THR G 2 138 ? 133.001 116.514 95.747 1.00 28.81 138 THR G C 1
ATOM 9245 O O . THR G 2 138 ? 132.129 116.620 94.878 1.00 28.81 138 THR G O 1
ATOM 9249 N N . VAL G 2 139 ? 133.899 115.528 95.734 1.00 31.67 139 VAL G N 1
ATOM 9250 C CA . VAL G 2 139 ? 133.908 114.542 94.659 1.00 31.67 139 VAL G CA 1
ATOM 9251 C C . VAL G 2 139 ? 132.631 113.714 94.679 1.00 31.67 139 VAL G C 1
ATOM 9252 O O . VAL G 2 139 ? 132.068 113.392 93.627 1.00 31.67 139 VAL G O 1
ATOM 9256 N N . ALA G 2 140 ? 132.149 113.360 95.870 1.00 28.13 140 ALA G N 1
ATOM 9257 C CA . ALA G 2 140 ? 130.912 112.595 95.967 1.00 28.13 140 ALA G CA 1
ATOM 9258 C C . ALA G 2 140 ? 129.719 113.383 95.449 1.00 28.13 140 ALA G C 1
ATOM 9259 O O . ALA G 2 140 ? 128.751 112.792 94.962 1.00 28.13 140 ALA G O 1
ATOM 9261 N N . VAL G 2 141 ? 129.762 114.711 95.552 1.00 29.13 141 VAL G N 1
ATOM 9262 C CA . VAL G 2 141 ? 128.651 115.535 95.089 1.00 29.13 141 VAL G CA 1
ATOM 9263 C C . VAL G 2 141 ? 128.739 115.763 93.587 1.00 29.13 141 VAL G C 1
ATOM 9264 O O . VAL G 2 141 ? 127.742 115.648 92.868 1.00 29.13 141 VAL G O 1
ATOM 9268 N N . GLU G 2 142 ? 129.934 116.086 93.090 1.00 35.04 142 GLU G N 1
ATOM 9269 C CA . GLU G 2 142 ? 130.104 116.306 91.659 1.00 35.04 142 GLU G CA 1
ATOM 9270 C C . GLU G 2 142 ? 129.813 115.041 90.865 1.00 35.04 142 GLU G C 1
ATOM 9271 O O . GLU G 2 142 ? 129.178 115.097 89.806 1.00 35.04 142 GLU G O 1
ATOM 9277 N N . GLU G 2 143 ? 130.268 113.888 91.358 1.00 37.03 143 GLU G N 1
ATOM 9278 C CA . GLU G 2 143 ? 130.003 112.636 90.659 1.00 37.03 143 GLU G CA 1
ATOM 9279 C C . GLU G 2 143 ? 128.528 112.269 90.714 1.00 37.03 143 GLU G C 1
ATOM 9280 O O . GLU G 2 143 ? 127.984 111.724 89.748 1.00 37.03 143 GLU G O 1
ATOM 9286 N N . SER G 2 144 ? 127.865 112.549 91.835 1.00 30.72 144 SER G N 1
ATOM 9287 C CA . SER G 2 144 ? 126.446 112.237 91.944 1.00 30.72 144 SER G CA 1
ATOM 9288 C C . SER G 2 144 ? 125.611 113.125 91.029 1.00 30.72 144 SER G C 1
ATOM 9289 O O . SER G 2 144 ? 124.593 112.682 90.487 1.00 30.72 144 SER G O 1
ATOM 9292 N N . ILE G 2 145 ? 126.014 114.386 90.861 1.00 33.31 145 ILE G N 1
ATOM 9293 C CA . ILE G 2 145 ? 125.309 115.272 89.940 1.00 33.31 145 ILE G CA 1
ATOM 9294 C C . ILE G 2 145 ? 125.565 114.854 88.498 1.00 33.31 145 ILE G C 1
ATOM 9295 O O . ILE G 2 145 ? 124.639 114.792 87.682 1.00 33.31 145 ILE G O 1
ATOM 9300 N N . ALA G 2 146 ? 126.822 114.558 88.163 1.00 34.43 146 ALA G N 1
ATOM 9301 C CA . ALA G 2 146 ? 127.152 114.133 86.808 1.00 34.43 146 ALA G CA 1
ATOM 9302 C C . ALA G 2 146 ? 126.528 112.787 86.474 1.00 34.43 146 ALA G C 1
ATOM 9303 O O . ALA G 2 146 ? 126.173 112.541 85.317 1.00 34.43 146 ALA G O 1
ATOM 9305 N N . HIS G 2 147 ? 126.391 111.907 87.466 1.00 36.52 147 HIS G N 1
ATOM 9306 C CA . HIS G 2 147 ? 125.746 110.621 87.231 1.00 36.52 147 HIS G CA 1
ATOM 9307 C C . HIS G 2 147 ? 124.301 110.800 86.790 1.00 36.52 147 HIS G C 1
ATOM 9308 O O . HIS G 2 147 ? 123.833 110.111 85.877 1.00 36.52 147 HIS G O 1
ATOM 9315 N N . HIS G 2 148 ? 123.575 111.719 87.427 1.00 36.30 148 HIS G N 1
ATOM 9316 C CA . HIS G 2 148 ? 122.177 111.919 87.068 1.00 36.30 148 HIS G CA 1
ATOM 9317 C C . HIS G 2 148 ? 122.032 112.681 85.757 1.00 36.30 148 HIS G C 1
ATOM 9318 O O . HIS G 2 148 ? 121.026 112.520 85.060 1.00 36.30 148 HIS G O 1
ATOM 9325 N N . TYR G 2 149 ? 123.013 113.516 85.409 1.00 36.38 149 TYR G N 1
ATOM 9326 C CA . TYR G 2 149 ? 122.992 114.170 84.105 1.00 36.38 149 TYR G CA 1
ATOM 9327 C C . TYR G 2 149 ? 123.068 113.148 82.979 1.00 36.38 149 TYR G C 1
ATOM 9328 O O . TYR G 2 149 ? 122.377 113.281 81.964 1.00 36.38 149 TYR G O 1
ATOM 9337 N N . ASN G 2 150 ? 123.904 112.119 83.142 1.00 43.54 150 ASN G N 1
ATOM 9338 C CA . ASN G 2 150 ? 124.037 111.097 82.110 1.00 43.54 150 ASN G CA 1
ATOM 9339 C C . ASN G 2 150 ? 122.731 110.344 81.899 1.00 43.54 150 ASN G C 1
ATOM 9340 O O . ASN G 2 150 ? 122.362 110.035 80.760 1.00 43.54 150 ASN G O 1
ATOM 9345 N N . ASN G 2 151 ? 122.020 110.031 82.984 1.00 46.21 151 ASN G N 1
ATOM 9346 C CA . ASN G 2 151 ? 120.747 109.332 82.853 1.00 46.21 151 ASN G CA 1
ATOM 9347 C C . ASN G 2 151 ? 119.739 110.167 82.078 1.00 46.21 151 ASN G C 1
ATOM 9348 O O . ASN G 2 151 ? 118.970 109.635 81.271 1.00 46.21 151 ASN G O 1
ATOM 9353 N N . GLN G 2 152 ? 119.721 111.478 82.316 1.00 43.68 152 GLN G N 1
ATOM 9354 C CA . GLN G 2 152 ? 118.792 112.344 81.603 1.00 43.68 152 GLN G CA 1
ATOM 9355 C C . GLN G 2 152 ? 119.174 112.499 80.138 1.00 43.68 152 GLN G C 1
ATOM 9356 O O . GLN G 2 152 ? 118.293 112.610 79.281 1.00 43.68 152 GLN G O 1
ATOM 9362 N N . ILE G 2 153 ? 120.473 112.516 79.834 1.00 50.84 153 ILE G N 1
ATOM 9363 C CA . ILE G 2 153 ? 120.909 112.606 78.444 1.00 50.84 153 ILE G CA 1
ATOM 9364 C C . ILE G 2 153 ? 120.460 111.379 77.663 1.00 50.84 153 ILE G C 1
ATOM 9365 O O . ILE G 2 153 ? 119.952 111.489 76.541 1.00 50.84 153 ILE G O 1
ATOM 9370 N N . ARG G 2 154 ? 120.628 110.190 78.246 1.00 60.30 154 ARG G N 1
ATOM 9371 C CA . ARG G 2 154 ? 120.292 108.965 77.533 1.00 60.30 154 ARG G CA 1
ATOM 9372 C C . ARG G 2 154 ? 118.790 108.763 77.394 1.00 60.30 154 ARG G C 1
ATOM 9373 O O . ARG G 2 154 ? 118.365 107.950 76.568 1.00 60.30 154 ARG G O 1
ATOM 9381 N N . THR G 2 155 ? 117.978 109.469 78.180 1.00 59.92 155 THR G N 1
ATOM 9382 C CA . THR G 2 155 ? 116.532 109.412 78.013 1.00 59.92 155 THR G CA 1
ATOM 9383 C C . THR G 2 155 ? 115.981 110.581 77.213 1.00 59.92 155 THR G C 1
ATOM 9384 O O . THR G 2 155 ? 114.896 110.459 76.636 1.00 59.92 155 THR G O 1
ATOM 9388 N N . LEU G 2 156 ? 116.694 111.706 77.172 1.00 63.04 156 LEU G N 1
ATOM 9389 C CA . LEU G 2 156 ? 116.269 112.825 76.343 1.00 63.04 156 LEU G CA 1
ATOM 9390 C C . LEU G 2 156 ? 116.577 112.582 74.872 1.00 63.04 156 LEU G C 1
ATOM 9391 O O . LEU G 2 156 ? 115.884 113.119 74.001 1.00 63.04 156 LEU G O 1
ATOM 9396 N N . MET G 2 157 ? 117.609 111.788 74.579 1.00 76.74 157 MET G N 1
ATOM 9397 C CA . MET G 2 157 ? 117.918 111.431 73.200 1.00 76.74 157 MET G CA 1
ATOM 9398 C C . MET G 2 157 ? 116.915 110.444 72.622 1.00 76.74 157 MET G C 1
ATOM 9399 O O . MET G 2 157 ? 116.564 110.544 71.442 1.00 76.74 157 MET G O 1
ATOM 9404 N N . GLU G 2 158 ? 116.447 109.492 73.426 1.00 82.45 158 GLU G N 1
ATOM 9405 C CA . GLU G 2 158 ? 115.553 108.452 72.936 1.00 82.45 158 GLU G CA 1
ATOM 9406 C C . GLU G 2 158 ? 114.173 108.971 72.559 1.00 82.45 158 GLU G C 1
ATOM 9407 O O . GLU G 2 158 ? 113.437 108.264 71.863 1.00 82.45 158 GLU G O 1
ATOM 9413 N N . GLU G 2 159 ? 113.802 110.177 72.988 1.00 73.60 159 GLU G N 1
ATOM 9414 C CA . GLU G 2 159 ? 112.479 110.704 72.675 1.00 73.60 159 GLU G CA 1
ATOM 9415 C C . GLU G 2 159 ? 112.494 111.566 71.414 1.00 73.60 159 GLU G C 1
ATOM 9416 O O . GLU G 2 159 ? 111.867 111.215 70.410 1.00 73.60 159 GLU G O 1
ATOM 9418 N N . ASP G 2 160 ? 113.209 112.689 71.450 1.00 76.53 160 ASP G N 1
ATOM 9419 C CA . ASP G 2 160 ? 113.225 113.612 70.322 1.00 76.53 160 ASP G CA 1
ATOM 9420 C C . ASP G 2 160 ? 114.441 114.528 70.383 1.00 76.53 160 ASP G C 1
ATOM 9421 O O . ASP G 2 160 ? 114.356 115.629 70.943 1.00 76.53 160 ASP G O 1
ATOM 9423 N N . PRO G 2 161 ? 115.583 114.119 69.826 1.00 76.13 161 PRO G N 1
ATOM 9424 C CA . PRO G 2 161 ? 116.762 115.000 69.854 1.00 76.13 161 PRO G CA 1
ATOM 9425 C C . PRO G 2 161 ? 116.534 116.340 69.177 1.00 76.13 161 PRO G C 1
ATOM 9426 O O . PRO G 2 161 ? 117.100 117.349 69.616 1.00 76.13 161 PRO G O 1
ATOM 9430 N N . GLU G 2 162 ? 115.725 116.384 68.117 1.00 74.56 162 GLU G N 1
ATOM 9431 C CA . GLU G 2 162 ? 115.447 117.655 67.455 1.00 74.56 162 GLU G CA 1
ATOM 9432 C C . GLU G 2 162 ? 114.674 118.600 68.367 1.00 74.56 162 GLU G C 1
ATOM 9433 O O . GLU G 2 162 ? 114.977 119.798 68.429 1.00 74.56 162 GLU G O 1
ATOM 9435 N N . LYS G 2 163 ? 113.672 118.083 69.081 1.00 77.29 163 LYS G N 1
ATOM 9436 C CA . LYS G 2 163 ? 112.868 118.935 69.951 1.00 77.29 163 LYS G CA 1
ATOM 9437 C C . LYS G 2 163 ? 113.656 119.378 71.178 1.00 77.29 163 LYS G C 1
ATOM 9438 O O . LYS G 2 163 ? 113.606 120.550 71.566 1.00 77.29 163 LYS G O 1
ATOM 9444 N N . TYR G 2 164 ? 114.387 118.456 71.799 1.00 72.64 164 TYR G N 1
ATOM 9445 C CA . TYR G 2 164 ? 115.171 118.757 72.996 1.00 72.64 164 TYR G CA 1
ATOM 9446 C C . TYR G 2 164 ? 116.616 119.083 72.619 1.00 72.64 164 TYR G C 1
ATOM 9447 O O . TYR G 2 164 ? 117.568 118.436 73.046 1.00 72.64 164 TYR G O 1
ATOM 9456 N N . GLU G 2 165 ? 116.763 120.119 71.795 1.00 68.88 165 GLU G N 1
ATOM 9457 C CA . GLU G 2 165 ? 118.084 120.491 71.301 1.00 68.88 165 GLU G CA 1
ATOM 9458 C C . GLU G 2 165 ? 118.842 121.331 72.322 1.00 68.88 165 GLU G C 1
ATOM 9459 O O . GLU G 2 165 ? 119.923 120.945 72.777 1.00 68.88 165 GLU G O 1
ATOM 9461 N N . GLU G 2 166 ? 118.287 122.487 72.693 1.00 64.55 166 GLU G N 1
ATOM 9462 C CA . GLU G 2 166 ? 118.980 123.374 73.622 1.00 64.55 166 GLU G CA 1
ATOM 9463 C C . GLU G 2 166 ? 119.138 122.735 74.995 1.00 64.55 166 GLU G C 1
ATOM 9464 O O . GLU G 2 166 ? 120.177 122.899 75.644 1.00 64.55 166 GLU G O 1
ATOM 9470 N N . LEU G 2 167 ? 118.116 122.015 75.461 1.00 55.77 167 LEU G N 1
ATOM 9471 C CA . LEU G 2 167 ? 118.198 121.387 76.774 1.00 55.77 167 LEU G CA 1
ATOM 9472 C C . LEU G 2 167 ? 119.305 120.342 76.819 1.00 55.77 167 LEU G C 1
ATOM 9473 O O . LEU G 2 167 ? 120.042 120.252 77.807 1.00 55.77 167 LEU G O 1
ATOM 9478 N N . LEU G 2 168 ? 119.437 119.541 75.760 1.00 55.85 168 LEU G N 1
ATOM 9479 C CA . LEU G 2 168 ? 120.511 118.554 75.713 1.00 55.85 168 LEU G CA 1
ATOM 9480 C C . LEU G 2 168 ? 121.877 119.223 75.692 1.00 55.85 168 LEU G C 1
ATOM 9481 O O . LEU G 2 168 ? 122.816 118.752 76.342 1.00 55.85 168 LEU G O 1
ATOM 9486 N N . GLN G 2 169 ? 122.012 120.318 74.942 1.00 55.62 169 GLN G N 1
ATOM 9487 C CA . GLN G 2 169 ? 123.289 121.020 74.888 1.00 55.62 169 GLN G CA 1
ATOM 9488 C C . GLN G 2 169 ? 123.674 121.570 76.253 1.00 55.62 169 GLN G C 1
ATOM 9489 O O . GLN G 2 169 ? 124.838 121.485 76.659 1.00 55.62 169 GLN G O 1
ATOM 9495 N N . LEU G 2 170 ? 122.709 122.144 76.973 1.00 42.62 170 LEU G N 1
ATOM 9496 C CA . LEU G 2 170 ? 122.999 122.700 78.290 1.00 42.62 170 LEU G CA 1
ATOM 9497 C C . LEU G 2 170 ? 123.401 121.615 79.279 1.00 42.62 170 LEU G C 1
ATOM 9498 O O . LEU G 2 170 ? 124.361 121.784 80.037 1.00 42.62 170 LEU G O 1
ATOM 9503 N N . ILE G 2 171 ? 122.678 120.495 79.286 1.00 44.07 171 ILE G N 1
ATOM 9504 C CA . ILE G 2 171 ? 122.968 119.429 80.239 1.00 44.07 171 ILE G CA 1
ATOM 9505 C C . ILE G 2 171 ? 124.329 118.809 79.955 1.00 44.07 171 ILE G C 1
ATOM 9506 O O . ILE G 2 171 ? 125.082 118.485 80.880 1.00 44.07 171 ILE G O 1
ATOM 9511 N N . LYS G 2 172 ? 124.668 118.631 78.677 1.00 45.87 172 LYS G N 1
ATOM 9512 C CA . LYS G 2 172 ? 125.983 118.101 78.329 1.00 45.87 172 LYS G CA 1
ATOM 9513 C C . LYS G 2 172 ? 127.095 119.041 78.772 1.00 45.87 172 LYS G C 1
ATOM 9514 O O . LYS G 2 172 ? 128.124 118.594 79.289 1.00 45.87 172 LYS G O 1
ATOM 9520 N N . LYS G 2 173 ? 126.913 120.347 78.567 1.00 40.85 173 LYS G N 1
ATOM 9521 C CA . LYS G 2 173 ? 127.936 121.301 78.980 1.00 40.85 173 LYS G CA 1
ATOM 9522 C C . LYS G 2 173 ? 128.111 121.300 80.492 1.00 40.85 173 LYS G C 1
ATOM 9523 O O . LYS G 2 173 ? 129.240 121.347 80.993 1.00 40.85 173 LYS G O 1
ATOM 9529 N N . PHE G 2 174 ? 127.005 121.257 81.237 1.00 36.79 174 PHE G N 1
ATOM 9530 C CA . PHE G 2 174 ? 127.098 121.191 82.691 1.00 36.79 174 PHE G CA 1
ATOM 9531 C C . PHE G 2 174 ? 127.707 119.872 83.143 1.00 36.79 174 PHE G C 1
ATOM 9532 O O . PHE G 2 174 ? 128.498 119.843 84.090 1.00 36.79 174 PHE G O 1
ATOM 9540 N N . ARG G 2 175 ? 127.350 118.772 82.477 1.00 44.21 175 ARG G N 1
ATOM 9541 C CA . ARG G 2 175 ? 127.911 117.472 82.830 1.00 44.21 175 ARG G CA 1
ATOM 9542 C C . ARG G 2 175 ? 129.422 117.460 82.648 1.00 44.21 175 ARG G C 1
ATOM 9543 O O . ARG G 2 175 ? 130.145 116.842 83.436 1.00 44.21 175 ARG G O 1
ATOM 9551 N N . ASP G 2 176 ? 129.917 118.132 81.608 1.00 46.29 176 ASP G N 1
ATOM 9552 C CA . ASP G 2 176 ? 131.358 118.209 81.402 1.00 46.29 176 ASP G CA 1
ATOM 9553 C C . ASP G 2 176 ? 132.038 119.046 82.476 1.00 46.29 176 ASP G C 1
ATOM 9554 O O . ASP G 2 176 ? 133.160 118.730 82.884 1.00 46.29 176 ASP G O 1
ATOM 9559 N N . GLU G 2 177 ? 131.386 120.110 82.943 1.00 45.39 177 GLU G N 1
ATOM 9560 C CA . GLU G 2 177 ? 131.970 120.954 83.977 1.00 45.39 177 GLU G CA 1
ATOM 9561 C C . GLU G 2 177 ? 131.969 120.294 85.348 1.00 45.39 177 GLU G C 1
ATOM 9562 O O . GLU G 2 177 ? 132.809 120.639 86.183 1.00 45.39 177 GLU G O 1
ATOM 9568 N N . GLU G 2 178 ? 131.056 119.356 85.597 1.00 44.88 178 GLU G N 1
ATOM 9569 C CA . GLU G 2 178 ? 131.024 118.647 86.869 1.00 44.88 178 GLU G CA 1
ATOM 9570 C C . GLU G 2 178 ? 132.183 117.676 87.032 1.00 44.88 178 GLU G C 1
ATOM 9571 O O . GLU G 2 178 ? 132.345 117.113 88.118 1.00 44.88 178 GLU G O 1
ATOM 9577 N N . LEU G 2 179 ? 132.982 117.457 85.987 1.00 52.50 179 LEU G N 1
ATOM 9578 C CA . LEU G 2 179 ? 134.028 116.449 86.027 1.00 52.50 179 LEU G CA 1
ATOM 9579 C C . LEU G 2 179 ? 135.421 116.956 85.689 1.00 52.50 179 LEU G C 1
ATOM 9580 O O . LEU G 2 179 ? 136.371 116.175 85.799 1.00 52.50 179 LEU G O 1
ATOM 9585 N N . GLU G 2 180 ? 135.588 118.216 85.287 1.00 67.88 180 GLU G N 1
ATOM 9586 C CA . GLU G 2 180 ? 136.893 118.630 84.771 1.00 67.88 180 GLU G CA 1
ATOM 9587 C C . GLU G 2 180 ? 137.864 118.963 85.901 1.00 67.88 180 GLU G C 1
ATOM 9588 O O . GLU G 2 180 ? 138.817 118.219 86.151 1.00 67.88 180 GLU G O 1
ATOM 9594 N N . HIS G 2 181 ? 137.612 120.065 86.610 1.00 61.51 181 HIS G N 1
ATOM 9595 C CA . HIS G 2 181 ? 138.306 120.448 87.838 1.00 61.51 181 HIS G CA 1
ATOM 9596 C C . HIS G 2 181 ? 139.807 120.171 87.842 1.00 61.51 181 HIS G C 1
ATOM 9597 O O . HIS G 2 181 ? 140.365 119.802 88.879 1.00 61.51 181 HIS G O 1
ATOM 9604 N N . HIS G 2 182 ? 140.477 120.355 86.707 1.00 79.05 182 HIS G N 1
ATOM 9605 C CA . HIS G 2 182 ? 141.908 120.086 86.640 1.00 79.05 182 HIS G CA 1
ATOM 9606 C C . HIS G 2 182 ? 142.762 121.293 86.997 1.00 79.05 182 HIS G C 1
ATOM 9607 O O . HIS G 2 182 ? 143.885 121.116 87.482 1.00 79.05 182 HIS G O 1
ATOM 9614 N N . ASP G 2 183 ? 142.261 122.506 86.778 1.00 86.81 183 ASP G N 1
ATOM 9615 C CA . ASP G 2 183 ? 142.997 123.715 87.119 1.00 86.81 183 ASP G CA 1
ATOM 9616 C C . ASP G 2 183 ? 143.088 123.948 88.619 1.00 86.81 183 ASP G C 1
ATOM 9617 O O . ASP G 2 183 ? 143.828 124.841 89.046 1.00 86.81 183 ASP G O 1
ATOM 9622 N N . ILE G 2 184 ? 142.357 123.178 89.425 1.00 75.59 184 ILE G N 1
ATOM 9623 C CA . ILE G 2 184 ? 142.364 123.312 90.873 1.00 75.59 184 ILE G CA 1
ATOM 9624 C C . ILE G 2 184 ? 142.909 122.067 91.560 1.00 75.59 184 ILE G C 1
ATOM 9625 O O . ILE G 2 184 ? 142.865 121.972 92.786 1.00 75.59 184 ILE G O 1
ATOM 9630 N N . GLY G 2 185 ? 143.420 121.107 90.794 1.00 74.54 185 GLY G N 1
ATOM 9631 C CA . GLY G 2 185 ? 143.992 119.904 91.356 1.00 74.54 185 GLY G CA 1
ATOM 9632 C C . GLY G 2 185 ? 142.993 118.885 91.852 1.00 74.54 185 GLY G C 1
ATOM 9633 O O . GLY G 2 185 ? 143.400 117.890 92.464 1.00 74.54 185 GLY G O 1
ATOM 9634 N N . LEU G 2 186 ? 141.703 119.096 91.612 1.00 69.05 186 LEU G N 1
ATOM 9635 C CA . LEU G 2 186 ? 140.661 118.180 92.067 1.00 69.05 186 LEU G CA 1
ATOM 9636 C C . LEU G 2 186 ? 140.434 117.140 90.977 1.00 69.05 186 LEU G C 1
ATOM 9637 O O . LEU G 2 186 ? 139.708 117.384 90.011 1.00 69.05 186 LEU G O 1
ATOM 9642 N N . ASP G 2 187 ? 141.049 115.974 91.130 1.00 76.50 187 ASP G N 1
ATOM 9643 C CA . ASP G 2 187 ? 140.906 114.887 90.172 1.00 76.50 187 ASP G CA 1
ATOM 9644 C C . ASP G 2 187 ? 139.949 113.846 90.730 1.00 76.50 187 ASP G C 1
ATOM 9645 O O . ASP G 2 187 ? 140.137 113.358 91.849 1.00 76.50 187 ASP G O 1
ATOM 9650 N N . HIS G 2 188 ? 138.920 113.517 89.952 1.00 67.00 188 HIS G N 1
ATOM 9651 C CA . HIS G 2 188 ? 137.934 112.532 90.369 1.00 67.00 188 HIS G CA 1
ATOM 9652 C C . HIS G 2 188 ? 138.478 111.112 90.354 1.00 67.00 188 HIS G C 1
ATOM 9653 O O . HIS G 2 188 ? 137.829 110.213 90.896 1.00 67.00 188 HIS G O 1
ATOM 9660 N N . ASP G 2 189 ? 139.643 110.892 89.751 1.00 71.99 189 ASP G N 1
ATOM 9661 C CA . ASP G 2 189 ? 140.298 109.587 89.719 1.00 71.99 189 ASP G CA 1
ATOM 9662 C C . ASP G 2 189 ? 141.566 109.703 90.559 1.00 71.99 189 ASP G C 1
ATOM 9663 O O . ASP G 2 189 ? 142.651 109.970 90.038 1.00 71.99 189 ASP G O 1
ATOM 9665 N N . ALA G 2 190 ? 141.421 109.498 91.865 1.00 67.36 190 ALA G N 1
ATOM 9666 C CA . ALA G 2 190 ? 142.535 109.600 92.794 1.00 67.36 190 ALA G CA 1
ATOM 9667 C C . ALA G 2 190 ? 142.350 108.563 93.890 1.00 67.36 190 ALA G C 1
ATOM 9668 O O . ALA G 2 190 ? 141.221 108.271 94.292 1.00 67.36 190 ALA G O 1
ATOM 9670 N N . GLU G 2 191 ? 143.461 108.012 94.365 1.00 69.41 191 GLU G N 1
ATOM 9671 C CA . GLU G 2 191 ? 143.403 106.984 95.396 1.00 69.41 191 GLU G CA 1
ATOM 9672 C C . GLU G 2 191 ? 143.092 107.620 96.745 1.00 69.41 191 GLU G C 1
ATOM 9673 O O . GLU G 2 191 ? 143.843 108.475 97.227 1.00 69.41 191 GLU G O 1
ATOM 9675 N N . LEU G 2 192 ? 141.985 107.207 97.350 1.00 65.13 192 LEU G N 1
ATOM 9676 C CA . LEU G 2 192 ? 141.598 107.644 98.681 1.00 65.13 192 LEU G CA 1
ATOM 9677 C C . LEU G 2 192 ? 141.850 106.527 99.683 1.00 65.13 192 LEU G C 1
ATOM 9678 O O . LEU G 2 192 ? 142.087 105.372 99.320 1.00 65.13 192 LEU G O 1
ATOM 9683 N N . ALA G 2 193 ? 141.798 106.887 100.959 1.00 57.96 193 ALA G N 1
ATOM 9684 C CA . ALA G 2 193 ? 141.866 105.887 102.006 1.00 57.96 193 ALA G CA 1
ATOM 9685 C C . ALA G 2 193 ? 140.655 104.962 101.908 1.00 57.96 193 ALA G C 1
ATOM 9686 O O . ALA G 2 193 ? 139.593 105.370 101.432 1.00 57.96 193 ALA G O 1
ATOM 9688 N N . PRO G 2 194 ? 140.792 103.704 102.332 1.00 52.60 194 PRO G N 1
ATOM 9689 C CA . PRO G 2 194 ? 139.640 102.791 102.262 1.00 52.60 194 PRO G CA 1
ATOM 9690 C C . PRO G 2 194 ? 138.438 103.287 103.041 1.00 52.60 194 PRO G C 1
ATOM 9691 O O . PRO G 2 194 ? 137.298 103.015 102.646 1.00 52.60 194 PRO G O 1
ATOM 9695 N N . ALA G 2 195 ? 138.656 104.010 104.139 1.00 49.47 195 ALA G N 1
ATOM 9696 C CA . ALA G 2 195 ? 137.541 104.574 104.885 1.00 49.47 195 ALA G CA 1
ATOM 9697 C C . ALA G 2 195 ? 136.969 105.816 104.212 1.00 49.47 195 ALA G C 1
ATOM 9698 O O . ALA G 2 195 ? 135.761 106.057 104.300 1.00 49.47 195 ALA G O 1
ATOM 9700 N N . TYR G 2 196 ? 137.807 106.613 103.542 1.00 45.31 196 TYR G N 1
ATOM 9701 C CA . TYR G 2 196 ? 137.291 107.773 102.823 1.00 45.31 196 TYR G CA 1
ATOM 9702 C C . TYR G 2 196 ? 136.494 107.363 101.593 1.00 45.31 196 TYR G C 1
ATOM 9703 O O . TYR G 2 196 ? 135.603 108.101 101.161 1.00 45.31 196 TYR G O 1
ATOM 9712 N N . ALA G 2 197 ? 136.797 106.200 101.014 1.00 35.77 197 ALA G N 1
ATOM 9713 C CA . ALA G 2 197 ? 135.984 105.694 99.917 1.00 35.77 197 ALA G CA 1
ATOM 9714 C C . ALA G 2 197 ? 134.602 105.274 100.393 1.00 35.77 197 ALA G C 1
ATOM 9715 O O . ALA G 2 197 ? 133.628 105.388 99.642 1.00 35.77 197 ALA G O 1
ATOM 9717 N N . VAL G 2 198 ? 134.498 104.770 101.623 1.00 31.15 198 VAL G N 1
ATOM 9718 C CA . VAL G 2 198 ? 133.191 104.439 102.180 1.00 31.15 198 VAL G CA 1
ATOM 9719 C C . VAL G 2 198 ? 132.410 105.708 102.491 1.00 31.15 198 VAL G C 1
ATOM 9720 O O . VAL G 2 198 ? 131.205 105.791 102.229 1.00 31.15 198 VAL G O 1
ATOM 9724 N N . LEU G 2 199 ? 133.081 106.711 103.061 1.00 30.77 199 LEU G N 1
ATOM 9725 C CA . LEU G 2 199 ? 132.420 107.977 103.355 1.00 30.77 199 LEU G CA 1
ATOM 9726 C C . LEU G 2 199 ? 131.905 108.635 102.083 1.00 30.77 199 LEU G C 1
ATOM 9727 O O . LEU G 2 199 ? 130.792 109.171 102.058 1.00 30.77 199 LEU G O 1
ATOM 9732 N N . LYS G 2 200 ? 132.698 108.591 101.013 1.00 27.01 200 LYS G N 1
ATOM 9733 C CA . LYS G 2 200 ? 132.252 109.126 99.733 1.00 27.01 200 LYS G CA 1
ATOM 9734 C C . LYS G 2 200 ? 131.039 108.370 99.211 1.00 27.01 200 LYS G C 1
ATOM 9735 O O . LYS G 2 200 ? 130.120 108.970 98.644 1.00 27.01 200 LYS G O 1
ATOM 9741 N N . SER G 2 201 ? 131.018 107.050 99.392 1.00 25.79 201 SER G N 1
ATOM 9742 C CA . SER G 2 201 ? 129.891 106.252 98.921 1.00 25.79 201 SER G CA 1
ATOM 9743 C C . SER G 2 201 ? 128.627 106.540 99.723 1.00 25.79 201 SER G C 1
ATOM 9744 O O . SER G 2 201 ? 127.526 106.567 99.164 1.00 25.79 201 SER G O 1
ATOM 9747 N N . ILE G 2 202 ? 128.762 106.739 101.035 1.00 26.12 202 ILE G N 1
ATOM 9748 C CA . ILE G 2 202 ? 127.605 107.059 101.867 1.00 26.12 202 ILE G CA 1
ATOM 9749 C C . ILE G 2 202 ? 127.016 108.406 101.470 1.00 26.12 202 ILE G C 1
ATOM 9750 O O . ILE G 2 202 ? 125.793 108.564 101.381 1.00 26.12 202 ILE G O 1
ATOM 9755 N N . ILE G 2 203 ? 127.875 109.399 101.233 1.00 27.15 203 ILE G N 1
ATOM 9756 C CA . ILE G 2 203 ? 127.400 110.697 100.762 1.00 27.15 203 ILE G CA 1
ATOM 9757 C C . ILE G 2 203 ? 126.746 110.557 99.395 1.00 27.15 203 ILE G C 1
ATOM 9758 O O . ILE G 2 203 ? 125.682 111.128 99.136 1.00 27.15 203 ILE G O 1
ATOM 9763 N N . GLN G 2 204 ? 127.367 109.784 98.505 1.00 26.85 204 GLN G N 1
ATOM 9764 C CA . GLN G 2 204 ? 126.815 109.588 97.171 1.00 26.85 204 GLN G CA 1
ATOM 9765 C C . GLN G 2 204 ? 125.479 108.857 97.222 1.00 26.85 204 GLN G C 1
ATOM 9766 O O . GLN G 2 204 ? 124.582 109.133 96.419 1.00 26.85 204 GLN G O 1
ATOM 9772 N N . ALA G 2 205 ? 125.336 107.906 98.146 1.00 31.91 205 ALA G N 1
ATOM 9773 C CA . ALA G 2 205 ? 124.060 107.219 98.309 1.00 31.91 205 ALA G CA 1
ATOM 9774 C C . ALA G 2 205 ? 122.982 108.168 98.813 1.00 31.91 205 ALA G C 1
ATOM 9775 O O . ALA G 2 205 ? 121.831 108.106 98.365 1.00 31.91 205 ALA G O 1
ATOM 9777 N N . GLY G 2 206 ? 123.334 109.048 99.753 1.00 30.57 206 GLY G N 1
ATOM 9778 C CA . GLY G 2 206 ? 122.362 109.997 100.269 1.00 30.57 206 GLY G CA 1
ATOM 9779 C C . GLY G 2 206 ? 121.886 110.980 99.218 1.00 30.57 206 GLY G C 1
ATOM 9780 O O . GLY G 2 206 ? 120.717 111.369 99.203 1.00 30.57 206 GLY G O 1
ATOM 9781 N N . CYS G 2 207 ? 122.786 111.402 98.330 1.00 32.28 207 CYS G N 1
ATOM 9782 C CA . CYS G 2 207 ? 122.390 112.290 97.244 1.00 32.28 207 CYS G CA 1
ATOM 9783 C C . CYS G 2 207 ? 121.432 111.607 96.279 1.00 32.28 207 CYS G C 1
ATOM 9784 O O . CYS G 2 207 ? 120.537 112.261 95.736 1.00 32.28 207 CYS G O 1
ATOM 9787 N N . ARG G 2 208 ? 121.605 110.305 96.045 1.00 40.09 208 ARG G N 1
ATOM 9788 C CA . ARG G 2 208 ? 120.686 109.578 95.174 1.00 40.09 208 ARG G CA 1
ATOM 9789 C C . ARG G 2 208 ? 119.284 109.524 95.765 1.00 40.09 208 ARG G C 1
ATOM 9790 O O . ARG G 2 208 ? 118.291 109.597 95.033 1.00 40.09 208 ARG G O 1
ATOM 9798 N N . VAL G 2 209 ? 119.182 109.369 97.086 1.00 32.93 209 VAL G N 1
ATOM 9799 C CA . VAL G 2 209 ? 117.877 109.395 97.739 1.00 32.93 209 VAL G CA 1
ATOM 9800 C C . VAL G 2 209 ? 117.240 110.770 97.600 1.00 32.93 209 VAL G C 1
ATOM 9801 O O . VAL G 2 209 ? 116.040 110.891 97.329 1.00 32.93 209 VAL G O 1
ATOM 9805 N N . ALA G 2 210 ? 118.031 111.828 97.788 1.00 28.32 210 ALA G N 1
ATOM 9806 C CA . ALA G 2 210 ? 117.510 113.184 97.649 1.00 28.32 210 ALA G CA 1
ATOM 9807 C C . ALA G 2 210 ? 117.067 113.463 96.220 1.00 28.32 210 ALA G C 1
ATOM 9808 O O . ALA G 2 210 ? 116.046 114.122 95.997 1.00 28.32 210 ALA G O 1
ATOM 9810 N N . ILE G 2 211 ? 117.826 112.979 95.238 1.00 32.14 211 ILE G N 1
ATOM 9811 C CA . ILE G 2 211 ? 117.431 113.136 93.842 1.00 32.14 211 ILE G CA 1
ATOM 9812 C C . ILE G 2 211 ? 116.120 112.410 93.575 1.00 32.14 211 ILE G C 1
ATOM 9813 O O . ILE G 2 211 ? 115.238 112.923 92.878 1.00 32.14 211 ILE G O 1
ATOM 9818 N N . TYR G 2 212 ? 115.972 111.206 94.129 1.00 42.92 212 TYR G N 1
ATOM 9819 C CA . TYR G 2 212 ? 114.743 110.443 93.944 1.00 42.92 212 TYR G CA 1
ATOM 9820 C C . TYR G 2 212 ? 113.540 111.171 94.531 1.00 42.92 212 TYR G C 1
ATOM 9821 O O . TYR G 2 212 ? 112.468 111.210 93.917 1.00 42.92 212 TYR G O 1
ATOM 9830 N N . LEU G 2 213 ? 113.697 111.747 95.723 1.00 29.11 213 LEU G N 1
ATOM 9831 C CA . LEU G 2 213 ? 112.582 112.420 96.377 1.00 29.11 213 LEU G CA 1
ATOM 9832 C C . LEU G 2 213 ? 112.231 113.738 95.702 1.00 29.11 213 LEU G C 1
ATOM 9833 O O . LEU G 2 213 ? 111.058 114.121 95.674 1.00 29.11 213 LEU G O 1
ATOM 9838 N N . SER G 2 214 ? 113.223 114.443 95.159 1.00 28.14 214 SER G N 1
ATOM 9839 C CA . SER G 2 214 ? 112.988 115.788 94.646 1.00 28.14 214 SER G CA 1
ATOM 9840 C C . SER G 2 214 ? 112.243 115.793 93.320 1.00 28.14 214 SER G C 1
ATOM 9841 O O . SER G 2 214 ? 111.474 116.722 93.057 1.00 28.14 214 SER G O 1
ATOM 9844 N N . GLU G 2 215 ? 112.455 114.791 92.467 1.00 36.65 215 GLU G N 1
ATOM 9845 C CA . GLU G 2 215 ? 111.772 114.790 91.180 1.00 36.65 215 GLU G CA 1
ATOM 9846 C C . GLU G 2 215 ? 110.293 114.459 91.311 1.00 36.65 215 GLU G C 1
ATOM 9847 O O . GLU G 2 215 ? 109.526 114.734 90.386 1.00 36.65 215 GLU G O 1
ATOM 9853 N N . ARG G 2 216 ? 109.876 113.892 92.439 1.00 40.45 216 ARG G N 1
ATOM 9854 C CA . ARG G 2 216 ? 108.469 113.648 92.723 1.00 40.45 216 ARG G CA 1
ATOM 9855 C C . ARG G 2 216 ? 107.869 114.720 93.622 1.00 40.45 216 ARG G C 1
ATOM 9856 O O . ARG G 2 216 ? 106.827 115.293 93.296 1.00 40.45 216 ARG G O 1
ATOM 9864 N N . LEU G 2 217 ? 108.516 115.010 94.744 1.00 33.76 217 LEU G N 1
ATOM 9865 C CA . LEU G 2 217 ? 108.042 116.026 95.671 1.00 33.76 217 LEU G CA 1
ATOM 9866 C C . LEU G 2 217 ? 108.766 117.346 95.449 1.00 33.76 217 LEU G C 1
ATOM 9867 O O . LEU G 2 217 ? 108.158 118.336 95.052 1.00 33.76 217 LEU G O 1
ATOM 9872 N N . SER H 2 45 ? 105.791 96.616 137.445 1.00 76.10 45 SER H N 1
ATOM 9873 C CA . SER H 2 45 ? 105.707 97.258 136.139 1.00 76.10 45 SER H CA 1
ATOM 9874 C C . SER H 2 45 ? 106.234 96.336 135.045 1.00 76.10 45 SER H C 1
ATOM 9875 O O . SER H 2 45 ? 107.399 96.421 134.655 1.00 76.10 45 SER H O 1
ATOM 9878 N N . ARG H 2 46 ? 105.364 95.450 134.555 1.00 69.69 46 ARG H N 1
ATOM 9879 C CA . ARG H 2 46 ? 105.767 94.524 133.503 1.00 69.69 46 ARG H CA 1
ATOM 9880 C C . ARG H 2 46 ? 106.069 95.245 132.199 1.00 69.69 46 ARG H C 1
ATOM 9881 O O . ARG H 2 46 ? 106.956 94.819 131.452 1.00 69.69 46 ARG H O 1
ATOM 9889 N N . ALA H 2 47 ? 105.347 96.327 131.904 1.00 59.01 47 ALA H N 1
ATOM 9890 C CA . ALA H 2 47 ? 105.565 97.038 130.649 1.00 59.01 47 ALA H CA 1
ATOM 9891 C C . ALA H 2 47 ? 106.973 97.608 130.560 1.00 59.01 47 ALA H C 1
ATOM 9892 O O . ALA H 2 47 ? 107.548 97.669 129.469 1.00 59.01 47 ALA H O 1
ATOM 9894 N N . ALA H 2 48 ? 107.541 98.031 131.687 1.00 52.68 48 ALA H N 1
ATOM 9895 C CA . ALA H 2 48 ? 108.893 98.574 131.700 1.00 52.68 48 ALA H CA 1
ATOM 9896 C C . ALA H 2 48 ? 109.963 97.498 131.590 1.00 52.68 48 ALA H C 1
ATOM 9897 O O . ALA H 2 48 ? 110.991 97.725 130.943 1.00 52.68 48 ALA H O 1
ATOM 9899 N N . VAL H 2 49 ? 109.752 96.337 132.208 1.00 47.45 49 VAL H N 1
ATOM 9900 C CA . VAL H 2 49 ? 110.759 95.285 132.136 1.00 47.45 49 VAL H CA 1
ATOM 9901 C C . VAL H 2 49 ? 110.660 94.523 130.818 1.00 47.45 49 VAL H C 1
ATOM 9902 O O . VAL H 2 49 ? 111.668 94.017 130.317 1.00 47.45 49 VAL H O 1
ATOM 9906 N N . ASP H 2 50 ? 109.465 94.431 130.232 1.00 42.26 50 ASP H N 1
ATOM 9907 C CA . ASP H 2 50 ? 109.336 93.782 128.933 1.00 42.26 50 ASP H CA 1
ATOM 9908 C C . ASP H 2 50 ? 110.033 94.585 127.845 1.00 42.26 50 ASP H C 1
ATOM 9909 O O . ASP H 2 50 ? 110.663 94.013 126.950 1.00 42.26 50 ASP H O 1
ATOM 9914 N N . ARG H 2 51 ? 109.930 95.911 127.905 1.00 36.83 51 ARG H N 1
ATOM 9915 C CA . ARG H 2 51 ? 110.622 96.749 126.935 1.00 36.83 51 ARG H CA 1
ATOM 9916 C C . ARG H 2 51 ? 112.134 96.619 127.071 1.00 36.83 51 ARG H C 1
ATOM 9917 O O . ARG H 2 51 ? 112.855 96.628 126.068 1.00 36.83 51 ARG H O 1
ATOM 9925 N N . ILE H 2 52 ? 112.631 96.495 128.301 1.00 33.31 52 ILE H N 1
ATOM 9926 C CA . ILE H 2 52 ? 114.066 96.344 128.511 1.00 33.31 52 ILE H CA 1
ATOM 9927 C C . ILE H 2 52 ? 114.551 94.997 127.990 1.00 33.31 52 ILE H C 1
ATOM 9928 O O . ILE H 2 52 ? 115.595 94.911 127.335 1.00 33.31 52 ILE H O 1
ATOM 9933 N N . ILE H 2 53 ? 113.806 93.927 128.268 1.00 24.36 53 ILE H N 1
ATOM 9934 C CA . ILE H 2 53 ? 114.231 92.599 127.840 1.00 24.36 53 ILE H CA 1
ATOM 9935 C C . ILE H 2 53 ? 114.121 92.456 126.327 1.00 24.36 53 ILE H C 1
ATOM 9936 O O . ILE H 2 53 ? 114.980 91.839 125.688 1.00 24.36 53 ILE H O 1
ATOM 9941 N N . ARG H 2 54 ? 113.067 93.015 125.729 1.00 26.60 54 ARG H N 1
ATOM 9942 C CA . ARG H 2 54 ? 112.892 92.892 124.285 1.00 26.60 54 ARG H CA 1
ATOM 9943 C C . ARG H 2 54 ? 114.008 93.596 123.524 1.00 26.60 54 ARG H C 1
ATOM 9944 O O . ARG H 2 54 ? 114.516 93.070 122.528 1.00 26.60 54 ARG H O 1
ATOM 9952 N N . VAL H 2 55 ? 114.405 94.784 123.975 1.00 23.34 55 VAL H N 1
ATOM 9953 C CA . VAL H 2 55 ? 115.419 95.526 123.239 1.00 23.34 55 VAL H CA 1
ATOM 9954 C C . VAL H 2 55 ? 116.811 94.957 123.493 1.00 23.34 55 VAL H C 1
ATOM 9955 O O . VAL H 2 55 ? 117.695 95.071 122.640 1.00 23.34 55 VAL H O 1
ATOM 9959 N N . ASP H 2 56 ? 117.033 94.333 124.649 1.00 27.17 56 ASP H N 1
ATOM 9960 C CA . ASP H 2 56 ? 118.319 93.694 124.902 1.00 27.17 56 ASP H CA 1
ATOM 9961 C C . ASP H 2 56 ? 118.431 92.376 124.154 1.00 27.17 56 ASP H C 1
ATOM 9962 O O . ASP H 2 56 ? 119.516 92.003 123.700 1.00 27.17 56 ASP H O 1
ATOM 9967 N N . HIS H 2 57 ? 117.320 91.651 124.034 1.00 28.59 57 HIS H N 1
ATOM 9968 C CA . HIS H 2 57 ? 117.300 90.443 123.221 1.00 28.59 57 HIS H CA 1
ATOM 9969 C C . HIS H 2 57 ? 117.558 90.765 121.755 1.00 28.59 57 HIS H C 1
ATOM 9970 O O . HIS H 2 57 ? 118.286 90.040 121.070 1.00 28.59 57 HIS H O 1
ATOM 9977 N N . ALA H 2 58 ? 116.969 91.854 121.258 1.00 17.98 58 ALA H N 1
ATOM 9978 C CA . ALA H 2 58 ? 117.168 92.243 119.868 1.00 17.98 58 ALA H CA 1
ATOM 9979 C C . ALA H 2 58 ? 118.592 92.719 119.618 1.00 17.98 58 ALA H C 1
ATOM 9980 O O . ALA H 2 58 ? 119.158 92.463 118.551 1.00 17.98 58 ALA H O 1
ATOM 9982 N N . GLY H 2 59 ? 119.179 93.429 120.582 1.00 17.84 59 GLY H N 1
ATOM 9983 C CA . GLY H 2 59 ? 120.535 93.919 120.406 1.00 17.84 59 GLY H CA 1
ATOM 9984 C C . GLY H 2 59 ? 121.563 92.807 120.352 1.00 17.84 59 GLY H C 1
ATOM 9985 O O . GLY H 2 59 ? 122.490 92.849 119.542 1.00 17.84 59 GLY H O 1
ATOM 9986 N N . GLU H 2 60 ? 121.420 91.801 121.215 1.00 24.79 60 GLU H N 1
ATOM 9987 C CA . GLU H 2 60 ? 122.349 90.679 121.195 1.00 24.79 60 GLU H CA 1
ATOM 9988 C C . GLU H 2 60 ? 122.124 89.791 119.983 1.00 24.79 60 GLU H C 1
ATOM 9989 O O . GLU H 2 60 ? 123.063 89.148 119.506 1.00 24.79 60 GLU H O 1
ATOM 9995 N N . TYR H 2 61 ? 120.889 89.723 119.490 1.00 28.23 61 TYR H N 1
ATOM 9996 C CA . TYR H 2 61 ? 120.629 88.978 118.266 1.00 28.23 61 TYR H CA 1
ATOM 9997 C C . TYR H 2 61 ? 121.292 89.644 117.068 1.00 28.23 61 TYR H C 1
ATOM 9998 O O . TYR H 2 61 ? 121.903 88.967 116.236 1.00 28.23 61 TYR H O 1
ATOM 10007 N N . GLY H 2 62 ? 121.182 90.969 116.965 1.00 16.38 62 GLY H N 1
ATOM 10008 C CA . GLY H 2 62 ? 121.836 91.680 115.884 1.00 16.38 62 GLY H CA 1
ATOM 10009 C C . GLY H 2 62 ? 123.346 91.613 115.951 1.00 16.38 62 GLY H C 1
ATOM 10010 O O . GLY H 2 62 ? 124.013 91.570 114.916 1.00 16.38 62 GLY H O 1
ATOM 10011 N N . ALA H 2 63 ? 123.908 91.613 117.161 1.00 16.19 63 ALA H N 1
ATOM 10012 C CA . ALA H 2 63 ? 125.347 91.443 117.311 1.00 16.19 63 ALA H CA 1
ATOM 10013 C C . ALA H 2 63 ? 125.796 90.046 116.903 1.00 16.19 63 ALA H C 1
ATOM 10014 O O . ALA H 2 63 ? 126.907 89.881 116.392 1.00 16.19 63 ALA H O 1
ATOM 10016 N N . ASN H 2 64 ? 124.959 89.033 117.132 1.00 21.82 64 ASN H N 1
ATOM 10017 C CA . ASN H 2 64 ? 125.273 87.688 116.659 1.00 21.82 64 ASN H CA 1
ATOM 10018 C C . ASN H 2 64 ? 125.358 87.644 115.142 1.00 21.82 64 ASN H C 1
ATOM 10019 O O . ASN H 2 64 ? 126.235 86.981 114.580 1.00 21.82 64 ASN H O 1
ATOM 10024 N N . ARG H 2 65 ? 124.442 88.332 114.463 1.00 28.59 65 ARG H N 1
ATOM 10025 C CA . ARG H 2 65 ? 124.439 88.340 113.008 1.00 28.59 65 ARG H CA 1
ATOM 10026 C C . ARG H 2 65 ? 125.635 89.091 112.445 1.00 28.59 65 ARG H C 1
ATOM 10027 O O . ARG H 2 65 ? 126.143 88.729 111.380 1.00 28.59 65 ARG H O 1
ATOM 10035 N N . ILE H 2 66 ? 126.093 90.134 113.136 1.00 19.00 66 ILE H N 1
ATOM 10036 C CA . ILE H 2 66 ? 127.234 90.905 112.657 1.00 19.00 66 ILE H CA 1
ATOM 10037 C C . ILE H 2 66 ? 128.508 90.073 112.706 1.00 19.00 66 ILE H C 1
ATOM 10038 O O . ILE H 2 66 ? 129.306 90.082 111.763 1.00 19.00 66 ILE H O 1
ATOM 10043 N N . TYR H 2 67 ? 128.723 89.338 113.797 1.00 22.51 67 TYR H N 1
ATOM 10044 C CA . TYR H 2 67 ? 129.920 88.511 113.897 1.00 22.51 67 TYR H CA 1
ATOM 10045 C C . TYR H 2 67 ? 129.826 87.279 113.012 1.00 22.51 67 TYR H C 1
ATOM 10046 O O . TYR H 2 67 ? 130.855 86.733 112.606 1.00 22.51 67 TYR H O 1
ATOM 10055 N N . ALA H 2 68 ? 128.611 86.821 112.713 1.00 18.27 68 ALA H N 1
ATOM 10056 C CA . ALA H 2 68 ? 128.447 85.779 111.708 1.00 18.27 68 ALA H CA 1
ATOM 10057 C C . ALA H 2 68 ? 128.890 86.271 110.338 1.00 18.27 68 ALA H C 1
ATOM 10058 O O . ALA H 2 68 ? 129.544 85.539 109.589 1.00 18.27 68 ALA H O 1
ATOM 10060 N N . GLY H 2 69 ? 128.539 87.512 109.993 1.00 16.29 69 GLY H N 1
ATOM 10061 C CA . GLY H 2 69 ? 128.977 88.074 108.728 1.00 16.29 69 GLY H CA 1
ATOM 10062 C C . GLY H 2 69 ? 130.475 88.298 108.669 1.00 16.29 69 GLY H C 1
ATOM 10063 O O . GLY H 2 69 ? 131.098 88.093 107.626 1.00 16.29 69 GLY H O 1
ATOM 10064 N N . GLN H 2 70 ? 131.071 88.740 109.777 1.00 20.79 70 GLN H N 1
ATOM 10065 C CA . GLN H 2 70 ? 132.515 88.944 109.806 1.00 20.79 70 GLN H CA 1
ATOM 10066 C C . GLN H 2 70 ? 133.262 87.621 109.734 1.00 20.79 70 GLN H C 1
ATOM 10067 O O . GLN H 2 70 ? 134.313 87.530 109.093 1.00 20.79 70 GLN H O 1
ATOM 10073 N N . MET H 2 71 ? 132.739 86.586 110.389 1.00 24.49 71 MET H N 1
ATOM 10074 C CA . MET H 2 71 ? 133.384 85.281 110.334 1.00 24.49 71 MET H CA 1
ATOM 10075 C C . MET H 2 71 ? 133.280 84.666 108.947 1.00 24.49 71 MET H C 1
ATOM 10076 O O . MET H 2 71 ? 134.170 83.915 108.535 1.00 24.49 71 MET H O 1
ATOM 10081 N N . ALA H 2 72 ? 132.206 84.970 108.217 1.00 18.71 72 ALA H N 1
ATOM 10082 C CA . ALA H 2 72 ? 132.048 84.455 106.863 1.00 18.71 72 ALA H CA 1
ATOM 10083 C C . ALA H 2 72 ? 133.112 84.997 105.919 1.00 18.71 72 ALA H C 1
ATOM 10084 O O . ALA H 2 72 ? 133.459 84.336 104.936 1.00 18.71 72 ALA H O 1
ATOM 10086 N N . VAL H 2 73 ? 133.637 86.185 106.193 1.00 18.54 73 VAL H N 1
ATOM 10087 C CA . VAL H 2 73 ? 134.645 86.811 105.350 1.00 18.54 73 VAL H CA 1
ATOM 10088 C C . VAL H 2 73 ? 136.043 86.634 105.925 1.00 18.54 73 VAL H C 1
ATOM 10089 O O . VAL H 2 73 ? 136.949 86.168 105.237 1.00 18.54 73 VAL H O 1
ATOM 10093 N N . LEU H 2 74 ? 136.239 87.005 107.184 1.00 28.11 74 LEU H N 1
ATOM 10094 C CA . LEU H 2 74 ? 137.526 86.863 107.860 1.00 28.11 74 LEU H CA 1
ATOM 10095 C C . LEU H 2 74 ? 137.368 85.775 108.916 1.00 28.11 74 LEU H C 1
ATOM 10096 O O . LEU H 2 74 ? 137.136 86.058 110.091 1.00 28.11 74 LEU H O 1
ATOM 10101 N N . GLY H 2 75 ? 137.514 84.528 108.494 1.00 34.87 75 GLY H N 1
ATOM 10102 C CA . GLY H 2 75 ? 137.414 83.415 109.412 1.00 34.87 75 GLY H CA 1
ATOM 10103 C C . GLY H 2 75 ? 138.678 82.589 109.401 1.00 34.87 75 GLY H C 1
ATOM 10104 O O . GLY H 2 75 ? 138.996 81.900 110.374 1.00 34.87 75 GLY H O 1
ATOM 10105 N N . ARG H 2 76 ? 139.413 82.664 108.295 1.00 44.00 76 ARG H N 1
ATOM 10106 C CA . ARG H 2 76 ? 140.656 81.930 108.124 1.00 44.00 76 ARG H CA 1
ATOM 10107 C C . ARG H 2 76 ? 141.868 82.848 108.080 1.00 44.00 76 ARG H C 1
ATOM 10108 O O . ARG H 2 76 ? 142.956 82.406 107.700 1.00 44.00 76 ARG H O 1
ATOM 10116 N N . THR H 2 77 ? 141.706 84.110 108.458 1.00 45.05 77 THR H N 1
ATOM 10117 C CA . THR H 2 77 ? 142.817 85.040 108.556 1.00 45.05 77 THR H CA 1
ATOM 10118 C C . THR H 2 77 ? 143.363 85.022 109.982 1.00 45.05 77 THR H C 1
ATOM 10119 O O . THR H 2 77 ? 142.993 84.180 110.803 1.00 45.05 77 THR H O 1
ATOM 10123 N N . SER H 2 78 ? 144.255 85.961 110.293 1.00 48.67 78 SER H N 1
ATOM 10124 C CA . SER H 2 78 ? 144.847 86.025 111.622 1.00 48.67 78 SER H CA 1
ATOM 10125 C C . SER H 2 78 ? 143.897 86.595 112.665 1.00 48.67 78 SER H C 1
ATOM 10126 O O . SER H 2 78 ? 144.110 86.371 113.861 1.00 48.67 78 SER H O 1
ATOM 10129 N N . VAL H 2 79 ? 142.860 87.322 112.249 1.00 42.37 79 VAL H N 1
ATOM 10130 C CA . VAL H 2 79 ? 141.875 87.864 113.175 1.00 42.37 79 VAL H CA 1
ATOM 10131 C C . VAL H 2 79 ? 140.682 86.933 113.343 1.00 42.37 79 VAL H C 1
ATOM 10132 O O . VAL H 2 79 ? 139.702 87.301 113.994 1.00 42.37 79 VAL H O 1
ATOM 10136 N N . GLY H 2 80 ? 140.741 85.736 112.769 1.00 36.28 80 GLY H N 1
ATOM 10137 C CA . GLY H 2 80 ? 139.684 84.763 112.907 1.00 36.28 80 GLY H CA 1
ATOM 10138 C C . GLY H 2 80 ? 139.418 84.336 114.339 1.00 36.28 80 GLY H C 1
ATOM 10139 O O . GLY H 2 80 ? 138.268 84.302 114.784 1.00 36.28 80 GLY H O 1
ATOM 10140 N N . PRO H 2 81 ? 140.468 83.983 115.087 1.00 36.09 81 PRO H N 1
ATOM 10141 C CA . PRO H 2 81 ? 140.264 83.658 116.507 1.00 36.09 81 PRO H CA 1
ATOM 10142 C C . PRO H 2 81 ? 139.672 84.794 117.320 1.00 36.09 81 PRO H C 1
ATOM 10143 O O . PRO H 2 81 ? 138.897 84.537 118.248 1.00 36.09 81 PRO H O 1
ATOM 10147 N N . VAL H 2 82 ? 140.018 86.044 117.009 1.00 37.40 82 VAL H N 1
ATOM 10148 C CA . VAL H 2 82 ? 139.465 87.170 117.754 1.00 37.40 82 VAL H CA 1
ATOM 10149 C C . VAL H 2 82 ? 137.976 87.320 117.475 1.00 37.40 82 VAL H C 1
ATOM 10150 O O . VAL H 2 82 ? 137.180 87.555 118.390 1.00 37.40 82 VAL H O 1
ATOM 10154 N N . ILE H 2 83 ? 137.573 87.189 116.210 1.00 31.92 83 ILE H N 1
ATOM 10155 C CA . ILE H 2 83 ? 136.160 87.299 115.867 1.00 31.92 83 ILE H CA 1
ATOM 10156 C C . ILE H 2 83 ? 135.375 86.137 116.458 1.00 31.92 83 ILE H C 1
ATOM 10157 O O . ILE H 2 83 ? 134.228 86.301 116.889 1.00 31.92 83 ILE H O 1
ATOM 10162 N N . GLN H 2 84 ? 135.973 84.945 116.482 1.00 30.96 84 GLN H N 1
ATOM 10163 C CA . GLN H 2 84 ? 135.290 83.786 117.043 1.00 30.96 84 GLN H CA 1
ATOM 10164 C C . GLN H 2 84 ? 135.011 83.973 118.528 1.00 30.96 84 GLN H C 1
ATOM 10165 O O . GLN H 2 84 ? 133.927 83.633 119.011 1.00 30.96 84 GLN H O 1
ATOM 10171 N N . LYS H 2 85 ? 135.982 84.506 119.271 1.00 34.94 85 LYS H N 1
ATOM 10172 C CA . LYS H 2 85 ? 135.768 84.759 120.691 1.00 34.94 85 LYS H CA 1
ATOM 10173 C C . LYS H 2 85 ? 134.704 85.826 120.908 1.00 34.94 85 LYS H C 1
ATOM 10174 O O . LYS H 2 85 ? 133.916 85.739 121.855 1.00 34.94 85 LYS H O 1
ATOM 10180 N N . MET H 2 86 ? 134.672 86.846 120.050 1.00 33.29 86 MET H N 1
ATOM 10181 C CA . MET H 2 86 ? 133.606 87.839 120.127 1.00 33.29 86 MET H CA 1
ATOM 10182 C C . MET H 2 86 ? 132.251 87.214 119.825 1.00 33.29 86 MET H C 1
ATOM 10183 O O . MET H 2 86 ? 131.258 87.513 120.495 1.00 33.29 86 MET H O 1
ATOM 10188 N N . TRP H 2 87 ? 132.193 86.350 118.811 1.00 26.92 87 TRP H N 1
ATOM 10189 C CA . TRP H 2 87 ? 130.936 85.703 118.453 1.00 26.92 87 TRP H CA 1
ATOM 10190 C C . TRP H 2 87 ? 130.455 84.780 119.566 1.00 26.92 87 TRP H C 1
ATOM 10191 O O . TRP H 2 87 ? 129.258 84.730 119.867 1.00 26.92 87 TRP H O 1
ATOM 10202 N N . ASP H 2 88 ? 131.375 84.042 120.191 1.00 33.09 88 ASP H N 1
ATOM 10203 C CA . ASP H 2 88 ? 130.997 83.160 121.290 1.00 33.09 88 ASP H CA 1
ATOM 10204 C C . ASP H 2 88 ? 130.517 83.940 122.505 1.00 33.09 88 ASP H C 1
ATOM 10205 O O . ASP H 2 88 ? 129.651 83.460 123.243 1.00 33.09 88 ASP H O 1
ATOM 10210 N N . GLN H 2 89 ? 131.075 85.128 122.740 1.00 34.45 89 GLN H N 1
ATOM 10211 C CA . GLN H 2 89 ? 130.633 85.941 123.867 1.00 34.45 89 GLN H CA 1
ATOM 10212 C C . GLN H 2 89 ? 129.172 86.347 123.720 1.00 34.45 89 GLN H C 1
ATOM 10213 O O . GLN H 2 89 ? 128.406 86.289 124.687 1.00 34.45 89 GLN H O 1
ATOM 10219 N N . GLU H 2 90 ? 128.766 86.757 122.520 1.00 30.56 90 GLU H N 1
ATOM 10220 C CA . GLU H 2 90 ? 127.392 87.191 122.313 1.00 30.56 90 GLU H CA 1
ATOM 10221 C C . GLU H 2 90 ? 126.418 86.029 122.200 1.00 30.56 90 GLU H C 1
ATOM 10222 O O . GLU H 2 90 ? 125.212 86.236 122.357 1.00 30.56 90 GLU H O 1
ATOM 10228 N N . LYS H 2 91 ? 126.907 84.819 121.925 1.00 28.60 91 LYS H N 1
ATOM 10229 C CA . LYS H 2 91 ? 126.036 83.651 121.967 1.00 28.60 91 LYS H CA 1
ATOM 10230 C C . LYS H 2 91 ? 125.566 83.374 123.387 1.00 28.60 91 LYS H C 1
ATOM 10231 O O . LYS H 2 91 ? 124.438 82.915 123.595 1.00 28.60 91 LYS H O 1
ATOM 10237 N N . ASP H 2 92 ? 126.421 83.638 124.376 1.00 32.50 92 ASP H N 1
ATOM 10238 C CA . ASP H 2 92 ? 126.019 83.473 125.767 1.00 32.50 92 ASP H CA 1
ATOM 10239 C C . ASP H 2 92 ? 125.084 84.589 126.209 1.00 32.50 92 ASP H C 1
ATOM 10240 O O . ASP H 2 92 ? 124.130 84.344 126.955 1.00 32.50 92 ASP H O 1
ATOM 10245 N N . HIS H 2 93 ? 125.342 85.821 125.769 1.00 29.85 93 HIS H N 1
ATOM 10246 C CA . HIS H 2 93 ? 124.434 86.917 126.084 1.00 29.85 93 HIS H CA 1
ATOM 10247 C C . HIS H 2 93 ? 123.051 86.667 125.499 1.00 29.85 93 HIS H C 1
ATOM 10248 O O . HIS H 2 93 ? 122.036 86.914 126.157 1.00 29.85 93 HIS H O 1
ATOM 10255 N N . LEU H 2 94 ? 122.992 86.183 124.258 1.00 24.59 94 LEU H N 1
ATOM 10256 C CA . LEU H 2 94 ? 121.705 85.926 123.624 1.00 24.59 94 LEU H CA 1
ATOM 10257 C C . LEU H 2 94 ? 121.000 84.740 124.266 1.00 24.59 94 LEU H C 1
ATOM 10258 O O . LEU H 2 94 ? 119.770 84.729 124.380 1.00 24.59 94 LEU H O 1
ATOM 10263 N N . LYS H 2 95 ? 121.762 83.730 124.685 1.00 28.17 95 LYS H N 1
ATOM 10264 C CA . LYS H 2 95 ? 121.168 82.577 125.350 1.00 28.17 95 LYS H CA 1
ATOM 10265 C C . LYS H 2 95 ? 120.503 82.979 126.657 1.00 28.17 95 LYS H C 1
ATOM 10266 O O . LYS H 2 95 ? 119.418 82.490 126.988 1.00 28.17 95 LYS H O 1
ATOM 10272 N N A LYS H 2 96 ? 121.145 83.867 127.415 0.50 27.07 96 LYS H N 1
ATOM 10273 N N B LYS H 2 96 ? 121.146 83.862 127.424 0.50 27.07 96 LYS H N 1
ATOM 10274 C CA A LYS H 2 96 ? 120.580 84.324 128.677 0.50 27.07 96 LYS H CA 1
ATOM 10275 C CA B LYS H 2 96 ? 120.562 84.317 128.681 0.50 27.07 96 LYS H CA 1
ATOM 10276 C C A LYS H 2 96 ? 119.307 85.132 128.460 0.50 27.07 96 LYS H C 1
ATOM 10277 C C B LYS H 2 96 ? 119.290 85.120 128.448 0.50 27.07 96 LYS H C 1
ATOM 10278 O O A LYS H 2 96 ? 118.334 84.973 129.205 0.50 27.07 96 LYS H O 1
ATOM 10279 O O B LYS H 2 96 ? 118.306 84.952 129.175 0.50 27.07 96 LYS H O 1
ATOM 10290 N N . PHE H 2 97 ? 119.290 86.003 127.450 1.00 26.12 97 PHE H N 1
ATOM 10291 C CA . PHE H 2 97 ? 118.101 86.803 127.190 1.00 26.12 97 PHE H CA 1
ATOM 10292 C C . PHE H 2 97 ? 116.973 85.989 126.575 1.00 26.12 97 PHE H C 1
ATOM 10293 O O . PHE H 2 97 ? 115.816 86.410 126.651 1.00 26.12 97 PHE H O 1
ATOM 10301 N N . ASN H 2 98 ? 117.276 84.847 125.958 1.00 27.41 98 ASN H N 1
ATOM 10302 C CA . ASN H 2 98 ? 116.211 83.941 125.547 1.00 27.41 98 ASN H CA 1
ATOM 10303 C C . ASN H 2 98 ? 115.502 83.349 126.756 1.00 27.41 98 ASN H C 1
ATOM 10304 O O . ASN H 2 98 ? 114.274 83.215 126.759 1.00 27.41 98 ASN H O 1
ATOM 10309 N N . GLU H 2 99 ? 116.262 82.987 127.791 1.00 29.29 99 GLU H N 1
ATOM 10310 C CA . GLU H 2 99 ? 115.663 82.444 129.005 1.00 29.29 99 GLU H CA 1
ATOM 10311 C C . GLU H 2 99 ? 114.795 83.481 129.704 1.00 29.29 99 GLU H C 1
ATOM 10312 O O . GLU H 2 99 ? 113.715 83.158 130.208 1.00 29.29 99 GLU H O 1
ATOM 10318 N N . LEU H 2 100 ? 115.254 84.732 129.752 1.00 24.28 100 LEU H N 1
ATOM 10319 C CA . LEU H 2 100 ? 114.452 85.791 130.352 1.00 24.28 100 LEU H CA 1
ATOM 10320 C C . LEU H 2 100 ? 113.201 86.085 129.536 1.00 24.28 100 LEU H C 1
ATOM 10321 O O . LEU H 2 100 ? 112.182 86.495 130.098 1.00 24.28 100 LEU H O 1
ATOM 10326 N N . MET H 2 101 ? 113.262 85.903 128.217 1.00 24.03 101 MET H N 1
ATOM 10327 C CA . MET H 2 101 ? 112.074 86.091 127.392 1.00 24.03 101 MET H CA 1
ATOM 10328 C C . MET H 2 101 ? 111.030 85.021 127.669 1.00 24.03 101 MET H C 1
ATOM 10329 O O . MET H 2 101 ? 109.829 85.307 127.686 1.00 24.03 101 MET H O 1
ATOM 10334 N N . VAL H 2 102 ? 111.467 83.778 127.868 1.00 23.65 102 VAL H N 1
ATOM 10335 C CA . VAL H 2 102 ? 110.530 82.706 128.177 1.00 23.65 102 VAL H CA 1
ATOM 10336 C C . VAL H 2 102 ? 109.963 82.878 129.579 1.00 23.65 102 VAL H C 1
ATOM 10337 O O . VAL H 2 102 ? 108.762 82.698 129.805 1.00 23.65 102 VAL H O 1
ATOM 10341 N N . THR H 2 103 ? 110.816 83.235 130.541 1.00 29.54 103 THR H N 1
ATOM 10342 C CA . THR H 2 103 ? 110.374 83.349 131.927 1.00 29.54 103 THR H CA 1
ATOM 10343 C C . THR H 2 103 ? 109.344 84.457 132.101 1.00 29.54 103 THR H C 1
ATOM 10344 O O . THR H 2 103 ? 108.325 84.263 132.772 1.00 29.54 103 THR H O 1
ATOM 10348 N N . PHE H 2 104 ? 109.582 85.619 131.502 1.00 27.01 104 PHE H N 1
ATOM 10349 C CA . PHE H 2 104 ? 108.727 86.778 131.706 1.00 27.01 104 PHE H CA 1
ATOM 10350 C C . PHE H 2 104 ? 107.712 86.975 130.592 1.00 27.01 104 PHE H C 1
ATOM 10351 O O . PHE H 2 104 ? 107.011 87.990 130.588 1.00 27.01 104 PHE H O 1
ATOM 10359 N N . ARG H 2 105 ? 107.615 86.031 129.658 1.00 25.17 105 ARG H N 1
ATOM 10360 C CA . ARG H 2 105 ? 106.630 86.073 128.578 1.00 25.17 105 ARG H CA 1
ATOM 10361 C C . ARG H 2 105 ? 106.698 87.393 127.816 1.00 25.17 105 ARG H C 1
ATOM 10362 O O . ARG H 2 105 ? 105.707 88.109 127.667 1.00 25.17 105 ARG H O 1
ATOM 10370 N N . VAL H 2 106 ? 107.888 87.713 127.330 1.00 21.05 106 VAL H N 1
ATOM 10371 C CA . VAL H 2 106 ? 108.129 88.954 126.606 1.00 21.05 106 VAL H CA 1
ATOM 10372 C C . VAL H 2 106 ? 107.887 88.714 125.123 1.00 21.05 106 VAL H C 1
ATOM 10373 O O . VAL H 2 106 ? 108.309 87.692 124.572 1.00 21.05 106 VAL H O 1
ATOM 10377 N N . ARG H 2 107 ? 107.192 89.641 124.486 1.00 31.56 107 ARG H N 1
ATOM 10378 C CA . ARG H 2 107 ? 107.006 89.593 123.043 1.00 31.56 107 ARG H CA 1
ATOM 10379 C C . ARG H 2 107 ? 108.300 89.985 122.342 1.00 31.56 107 ARG H C 1
ATOM 10380 O O . ARG H 2 107 ? 108.830 91.069 122.608 1.00 31.56 107 ARG H O 1
ATOM 10388 N N . PRO H 2 108 ? 108.842 89.153 121.458 1.00 14.94 108 PRO H N 1
ATOM 10389 C CA . PRO H 2 108 ? 110.039 89.547 120.711 1.00 14.94 108 PRO H CA 1
ATOM 10390 C C . PRO H 2 108 ? 109.732 90.646 119.708 1.00 14.94 108 PRO H C 1
ATOM 10391 O O . PRO H 2 108 ? 108.588 90.854 119.301 1.00 14.94 108 PRO H O 1
ATOM 10395 N N . THR H 2 109 ? 110.778 91.365 119.315 1.00 16.41 109 THR H N 1
ATOM 10396 C CA . THR H 2 109 ? 110.602 92.435 118.345 1.00 16.41 109 THR H CA 1
ATOM 10397 C C . THR H 2 109 ? 110.203 91.858 116.992 1.00 16.41 109 THR H C 1
ATOM 10398 O O . THR H 2 109 ? 110.674 90.794 116.583 1.00 16.41 109 THR H O 1
ATOM 10402 N N . VAL H 2 110 ? 109.296 92.558 116.307 1.00 17.62 110 VAL H N 1
ATOM 10403 C CA . VAL H 2 110 ? 108.823 92.109 115.001 1.00 17.62 110 VAL H CA 1
ATOM 10404 C C . VAL H 2 110 ? 109.846 92.351 113.904 1.00 17.62 110 VAL H C 1
ATOM 10405 O O . VAL H 2 110 ? 109.653 91.891 112.774 1.00 17.62 110 VAL H O 1
ATOM 10409 N N . LEU H 2 111 ? 110.943 93.036 114.212 1.00 18.33 111 LEU H N 1
ATOM 10410 C CA . LEU H 2 111 ? 111.958 93.386 113.232 1.00 18.33 111 LEU H CA 1
ATOM 10411 C C . LEU H 2 111 ? 113.127 92.411 113.206 1.00 18.33 111 LEU H C 1
ATOM 10412 O O . LEU H 2 111 ? 114.123 92.684 112.535 1.00 18.33 111 LEU H O 1
ATOM 10417 N N . MET H 2 112 ? 113.031 91.286 113.914 1.00 20.13 112 MET H N 1
ATOM 10418 C CA . MET H 2 112 ? 114.121 90.314 113.904 1.00 20.13 112 MET H CA 1
ATOM 10419 C C . MET H 2 112 ? 114.482 89.807 112.513 1.00 20.13 112 MET H C 1
ATOM 10420 O O . MET H 2 112 ? 115.686 89.684 112.232 1.00 20.13 112 MET H O 1
ATOM 10425 N N . PRO H 2 113 ? 113.541 89.474 111.620 1.00 20.18 113 PRO H N 1
ATOM 10426 C CA . PRO H 2 113 ? 113.952 89.120 110.252 1.00 20.18 113 PRO H CA 1
ATOM 10427 C C . PRO H 2 113 ? 114.695 90.234 109.540 1.00 20.18 113 PRO H C 1
ATOM 10428 O O . PRO H 2 113 ? 115.539 89.953 108.681 1.00 20.18 113 PRO H O 1
ATOM 10432 N N . LEU H 2 114 ? 114.410 91.493 109.869 1.00 20.63 114 LEU H N 1
ATOM 10433 C CA . LEU H 2 114 ? 115.173 92.595 109.298 1.00 20.63 114 LEU H CA 1
ATOM 10434 C C . LEU H 2 114 ? 116.570 92.676 109.902 1.00 20.63 114 LEU H C 1
ATOM 10435 O O . LEU H 2 114 ? 117.544 92.922 109.185 1.00 20.63 114 LEU H O 1
ATOM 10440 N N . TRP H 2 115 ? 116.692 92.477 111.218 1.00 28.59 115 TRP H N 1
ATOM 10441 C CA . TRP H 2 115 ? 118.013 92.463 111.835 1.00 28.59 115 TRP H CA 1
ATOM 10442 C C . TRP H 2 115 ? 118.822 91.248 111.418 1.00 28.59 115 TRP H C 1
ATOM 10443 O O . TRP H 2 115 ? 120.054 91.289 111.475 1.00 28.59 115 TRP H O 1
ATOM 10454 N N . ASN H 2 116 ? 118.152 90.171 111.014 1.00 22.86 116 ASN H N 1
ATOM 10455 C CA . ASN H 2 116 ? 118.845 88.985 110.530 1.00 22.86 116 ASN H CA 1
ATOM 10456 C C . ASN H 2 116 ? 119.643 89.292 109.271 1.00 22.86 116 ASN H C 1
ATOM 10457 O O . ASN H 2 116 ? 120.783 88.841 109.123 1.00 22.86 116 ASN H O 1
ATOM 10462 N N . VAL H 2 117 ? 119.065 90.073 108.360 1.00 20.18 117 VAL H N 1
ATOM 10463 C CA . VAL H 2 117 ? 119.719 90.363 107.089 1.00 20.18 117 VAL H CA 1
ATOM 10464 C C . VAL H 2 117 ? 120.669 91.544 107.223 1.00 20.18 117 VAL H C 1
ATOM 10465 O O . VAL H 2 117 ? 121.802 91.503 106.733 1.00 20.18 117 VAL H O 1
ATOM 10469 N N . LEU H 2 118 ? 120.221 92.618 107.874 1.00 20.24 118 LEU H N 1
ATOM 10470 C CA . LEU H 2 118 ? 121.054 93.809 107.993 1.00 20.24 118 LEU H CA 1
ATOM 10471 C C . LEU H 2 118 ? 122.283 93.546 108.848 1.00 20.24 118 LEU H C 1
ATOM 10472 O O . LEU H 2 118 ? 123.358 94.092 108.579 1.00 20.24 118 LEU H O 1
ATOM 10477 N N . GLY H 2 119 ? 122.142 92.733 109.894 1.00 18.04 119 GLY H N 1
ATOM 10478 C CA . GLY H 2 119 ? 123.293 92.406 110.718 1.00 18.04 119 GLY H CA 1
ATOM 10479 C C . GLY H 2 119 ? 124.347 91.630 109.956 1.00 18.04 119 GLY H C 1
ATOM 10480 O O . GLY H 2 119 ? 125.537 91.938 110.028 1.00 18.04 119 GLY H O 1
ATOM 10481 N N . PHE H 2 120 ? 123.921 90.612 109.208 1.00 28.59 120 PHE H N 1
ATOM 10482 C CA . PHE H 2 120 ? 124.866 89.827 108.423 1.00 28.59 120 PHE H CA 1
ATOM 10483 C C . PHE H 2 120 ? 125.508 90.672 107.329 1.00 28.59 120 PHE H C 1
ATOM 10484 O O . PHE H 2 120 ? 126.712 90.564 107.080 1.00 28.59 120 PHE H O 1
ATOM 10492 N N . ALA H 2 121 ? 124.717 91.515 106.662 1.00 19.90 121 ALA H N 1
ATOM 10493 C CA . ALA H 2 121 ? 125.254 92.355 105.598 1.00 19.90 121 ALA H CA 1
ATOM 10494 C C . ALA H 2 121 ? 126.254 93.369 106.136 1.00 19.90 121 ALA H C 1
ATOM 10495 O O . ALA H 2 121 ? 127.310 93.588 105.534 1.00 19.90 121 ALA H O 1
ATOM 10497 N N . LEU H 2 122 ? 125.934 94.008 107.264 1.00 17.95 122 LEU H N 1
ATOM 10498 C CA . LEU H 2 122 ? 126.864 94.960 107.860 1.00 17.95 122 LEU H CA 1
ATOM 10499 C C . LEU H 2 122 ? 128.151 94.273 108.290 1.00 17.95 122 LEU H C 1
ATOM 10500 O O . LEU H 2 122 ? 129.246 94.809 108.089 1.00 17.95 122 LEU H O 1
ATOM 10505 N N . GLY H 2 123 ? 128.040 93.091 108.893 1.00 16.54 123 GLY H N 1
ATOM 10506 C CA . GLY H 2 123 ? 129.230 92.359 109.281 1.00 16.54 123 GLY H CA 1
ATOM 10507 C C . GLY H 2 123 ? 130.043 91.888 108.092 1.00 16.54 123 GLY H C 1
ATOM 10508 O O . GLY H 2 123 ? 131.273 91.869 108.143 1.00 16.54 123 GLY H O 1
ATOM 10509 N N . ALA H 2 124 ? 129.371 91.482 107.016 1.00 15.92 124 ALA H N 1
ATOM 10510 C CA . ALA H 2 124 ? 130.075 91.066 105.809 1.00 15.92 124 ALA H CA 1
ATOM 10511 C C . ALA H 2 124 ? 130.557 92.253 104.985 1.00 15.92 124 ALA H C 1
ATOM 10512 O O . ALA H 2 124 ? 131.613 92.169 104.354 1.00 15.92 124 ALA H O 1
ATOM 10514 N N . GLY H 2 125 ? 129.800 93.353 104.969 1.00 16.34 125 GLY H N 1
ATOM 10515 C CA . GLY H 2 125 ? 130.255 94.540 104.263 1.00 16.34 125 GLY H CA 1
ATOM 10516 C C . GLY H 2 125 ? 131.549 95.087 104.829 1.00 16.34 125 GLY H C 1
ATOM 10517 O O . GLY H 2 125 ? 132.496 95.365 104.091 1.00 16.34 125 GLY H O 1
ATOM 10518 N N . THR H 2 126 ? 131.609 95.252 106.145 1.00 18.15 126 THR H N 1
ATOM 10519 C CA . THR H 2 126 ? 132.901 95.403 106.787 1.00 18.15 126 THR H CA 1
ATOM 10520 C C . THR H 2 126 ? 133.612 94.056 106.768 1.00 18.15 126 THR H C 1
ATOM 10521 O O . THR H 2 126 ? 133.004 93.018 106.509 1.00 18.15 126 THR H O 1
ATOM 10525 N N . ALA H 2 127 ? 134.923 94.088 106.983 1.00 19.94 127 ALA H N 1
ATOM 10526 C CA . ALA H 2 127 ? 135.780 92.908 106.891 1.00 19.94 127 ALA H CA 1
ATOM 10527 C C . ALA H 2 127 ? 135.964 92.487 105.439 1.00 19.94 127 ALA H C 1
ATOM 10528 O O . ALA H 2 127 ? 136.811 91.643 105.136 1.00 19.94 127 ALA H O 1
ATOM 10530 N N . LEU H 2 128 ? 135.199 93.088 104.531 1.00 20.13 128 LEU H N 1
ATOM 10531 C CA . LEU H 2 128 ? 135.577 93.119 103.127 1.00 20.13 128 LEU H CA 1
ATOM 10532 C C . LEU H 2 128 ? 136.412 94.349 102.823 1.00 20.13 128 LEU H C 1
ATOM 10533 O O . LEU H 2 128 ? 137.226 94.329 101.894 1.00 20.13 128 LEU H O 1
ATOM 10538 N N . LEU H 2 129 ? 136.219 95.416 103.601 1.00 21.74 129 LEU H N 1
ATOM 10539 C CA . LEU H 2 129 ? 137.145 96.539 103.589 1.00 21.74 129 LEU H CA 1
ATOM 10540 C C . LEU H 2 129 ? 138.508 96.137 104.126 1.00 21.74 129 LEU H C 1
ATOM 10541 O O . LEU H 2 129 ? 139.536 96.588 103.609 1.00 21.74 129 LEU H O 1
ATOM 10546 N N . GLY H 2 130 ? 138.539 95.307 105.155 1.00 32.56 130 GLY H N 1
ATOM 10547 C CA . GLY H 2 130 ? 139.765 94.848 105.759 1.00 32.56 130 GLY H CA 1
ATOM 10548 C C . GLY H 2 130 ? 139.588 94.684 107.249 1.00 32.56 130 GLY H C 1
ATOM 10549 O O . GLY H 2 130 ? 138.483 94.775 107.778 1.00 32.56 130 GLY H O 1
ATOM 10550 N N . LYS H 2 131 ? 140.705 94.442 107.934 1.00 45.74 131 LYS H N 1
ATOM 10551 C CA . LYS H 2 131 ? 140.657 94.216 109.373 1.00 45.74 131 LYS H CA 1
ATOM 10552 C C . LYS H 2 131 ? 140.353 95.494 110.144 1.00 45.74 131 LYS H C 1
ATOM 10553 O O . LYS H 2 131 ? 139.724 95.435 111.204 1.00 45.74 131 LYS H O 1
ATOM 10559 N N . GLU H 2 132 ? 140.790 96.651 109.644 1.00 49.04 132 GLU H N 1
ATOM 10560 C CA . GLU H 2 132 ? 140.478 97.901 110.329 1.00 49.04 132 GLU H CA 1
ATOM 10561 C C . GLU H 2 132 ? 139.005 98.262 110.202 1.00 49.04 132 GLU H C 1
ATOM 10562 O O . GLU H 2 132 ? 138.426 98.829 111.134 1.00 49.04 132 GLU H O 1
ATOM 10568 N N . GLY H 2 133 ? 138.389 97.965 109.057 1.00 36.87 133 GLY H N 1
ATOM 10569 C CA . GLY H 2 133 ? 136.958 98.160 108.929 1.00 36.87 133 GLY H CA 1
ATOM 10570 C C . GLY H 2 133 ? 136.155 97.218 109.798 1.00 36.87 133 GLY H C 1
ATOM 10571 O O . GLY H 2 133 ? 135.103 97.596 110.320 1.00 36.87 133 GLY H O 1
ATOM 10572 N N . ALA H 2 134 ? 136.625 95.979 109.953 1.00 33.85 134 ALA H N 1
ATOM 10573 C CA . ALA H 2 134 ? 135.944 95.027 110.821 1.00 33.85 134 ALA H CA 1
ATOM 10574 C C . ALA H 2 134 ? 136.026 95.452 112.279 1.00 33.85 134 ALA H C 1
ATOM 10575 O O . ALA H 2 134 ? 135.025 95.401 113.003 1.00 33.85 134 ALA H O 1
ATOM 10577 N N . MET H 2 135 ? 137.207 95.879 112.729 1.00 39.15 135 MET H N 1
ATOM 10578 C CA . MET H 2 135 ? 137.363 96.280 114.121 1.00 39.15 135 MET H CA 1
ATOM 10579 C C . MET H 2 135 ? 136.640 97.584 114.415 1.00 39.15 135 MET H C 1
ATOM 10580 O O . MET H 2 135 ? 136.179 97.791 115.541 1.00 39.15 135 MET H O 1
ATOM 10585 N N . ALA H 2 136 ? 136.536 98.475 113.430 1.00 33.06 136 ALA H N 1
ATOM 10586 C CA . ALA H 2 136 ? 135.726 99.673 113.613 1.00 33.06 136 ALA H CA 1
ATOM 10587 C C . ALA H 2 136 ? 134.263 99.313 113.824 1.00 33.06 136 ALA H C 1
ATOM 10588 O O . ALA H 2 136 ? 133.578 99.926 114.650 1.00 33.06 136 ALA H O 1
ATOM 10590 N N . CYS H 2 137 ? 133.763 98.330 113.074 1.00 29.26 137 CYS H N 1
ATOM 10591 C CA . CYS H 2 137 ? 132.394 97.868 113.272 1.00 29.26 137 CYS H CA 1
ATOM 10592 C C . CYS H 2 137 ? 132.220 97.227 114.642 1.00 29.26 137 CYS H C 1
ATOM 10593 O O . CYS H 2 137 ? 131.212 97.460 115.316 1.00 29.26 137 CYS H O 1
ATOM 10596 N N . THR H 2 138 ? 133.190 96.414 115.067 1.00 29.92 138 THR H N 1
ATOM 10597 C CA . THR H 2 138 ? 133.084 95.735 116.354 1.00 29.92 138 THR H CA 1
ATOM 10598 C C . THR H 2 138 ? 133.001 96.733 117.500 1.00 29.92 138 THR H C 1
ATOM 10599 O O . THR H 2 138 ? 132.128 96.628 118.369 1.00 29.92 138 THR H O 1
ATOM 10603 N N . VAL H 2 139 ? 133.899 97.719 117.513 1.00 31.86 139 VAL H N 1
ATOM 10604 C CA . VAL H 2 139 ? 133.909 98.704 118.588 1.00 31.86 139 VAL H CA 1
ATOM 10605 C C . VAL H 2 139 ? 132.632 99.534 118.567 1.00 31.86 139 VAL H C 1
ATOM 10606 O O . VAL H 2 139 ? 132.070 99.859 119.618 1.00 31.86 139 VAL H O 1
ATOM 10610 N N . ALA H 2 140 ? 132.150 99.887 117.375 1.00 27.33 140 ALA H N 1
ATOM 10611 C CA . ALA H 2 140 ? 130.912 100.650 117.278 1.00 27.33 140 ALA H CA 1
ATOM 10612 C C . ALA H 2 140 ? 129.720 99.860 117.797 1.00 27.33 140 ALA H C 1
ATOM 10613 O O . ALA H 2 140 ? 128.752 100.450 118.286 1.00 27.33 140 ALA H O 1
ATOM 10615 N N . VAL H 2 141 ? 129.765 98.532 117.693 1.00 28.91 141 VAL H N 1
ATOM 10616 C CA . VAL H 2 141 ? 128.656 97.708 118.162 1.00 28.91 141 VAL H CA 1
ATOM 10617 C C . VAL H 2 141 ? 128.750 97.480 119.664 1.00 28.91 141 VAL H C 1
ATOM 10618 O O . VAL H 2 141 ? 127.753 97.594 120.382 1.00 28.91 141 VAL H O 1
ATOM 10622 N N . GLU H 2 142 ? 129.945 97.160 120.163 1.00 35.62 142 GLU H N 1
ATOM 10623 C CA . GLU H 2 142 ? 130.114 96.942 121.595 1.00 35.62 142 GLU H CA 1
ATOM 10624 C C . GLU H 2 142 ? 129.817 98.208 122.387 1.00 35.62 142 GLU H C 1
ATOM 10625 O O . GLU H 2 142 ? 129.180 98.152 123.443 1.00 35.62 142 GLU H O 1
ATOM 10631 N N . GLU H 2 143 ? 130.272 99.361 121.893 1.00 36.14 143 GLU H N 1
ATOM 10632 C CA . GLU H 2 143 ? 130.006 100.614 122.591 1.00 36.14 143 GLU H CA 1
ATOM 10633 C C . GLU H 2 143 ? 128.530 100.979 122.535 1.00 36.14 143 GLU H C 1
ATOM 10634 O O . GLU H 2 143 ? 127.986 101.525 123.501 1.00 36.14 143 GLU H O 1
ATOM 10640 N N . SER H 2 144 ? 127.868 100.699 121.415 1.00 30.24 144 SER H N 1
ATOM 10641 C CA . SER H 2 144 ? 126.449 101.011 121.305 1.00 30.24 144 SER H CA 1
ATOM 10642 C C . SER H 2 144 ? 125.614 100.124 122.220 1.00 30.24 144 SER H C 1
ATOM 10643 O O . SER H 2 144 ? 124.596 100.568 122.762 1.00 30.24 144 SER H O 1
ATOM 10646 N N . ILE H 2 145 ? 126.015 98.863 122.390 1.00 32.28 145 ILE H N 1
ATOM 10647 C CA . ILE H 2 145 ? 125.310 97.979 123.312 1.00 32.28 145 ILE H CA 1
ATOM 10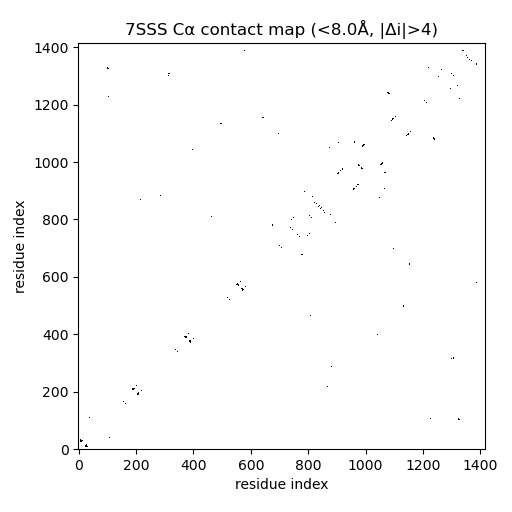648 C C . ILE H 2 145 ? 125.567 98.396 124.753 1.00 32.28 145 ILE H C 1
ATOM 10649 O O . ILE H 2 145 ? 124.641 98.463 125.569 1.00 32.28 145 ILE H O 1
ATOM 10654 N N . ALA H 2 146 ? 126.825 98.687 125.088 1.00 33.47 146 ALA H N 1
ATOM 10655 C CA . ALA H 2 146 ? 127.156 99.117 126.442 1.00 33.47 146 ALA H CA 1
ATOM 10656 C C . ALA H 2 146 ? 126.527 100.461 126.775 1.00 33.47 146 ALA H C 1
ATOM 10657 O O . ALA H 2 146 ? 126.169 100.705 127.931 1.00 33.47 146 ALA H O 1
ATOM 10659 N N . HIS H 2 147 ? 126.389 101.340 125.783 1.00 37.12 147 HIS H N 1
ATOM 10660 C CA . HIS H 2 147 ? 125.744 102.626 126.017 1.00 37.12 147 HIS H CA 1
ATOM 10661 C C . HIS H 2 147 ? 124.299 102.448 126.459 1.00 37.12 147 HIS H C 1
ATOM 10662 O O . HIS H 2 147 ? 123.832 103.136 127.372 1.00 37.12 147 HIS H O 1
ATOM 10669 N N . HIS H 2 148 ? 123.572 101.529 125.822 1.00 35.68 148 HIS H N 1
ATOM 10670 C CA . HIS H 2 148 ? 122.174 101.329 126.181 1.00 35.68 148 HIS H CA 1
ATOM 10671 C C . HIS H 2 148 ? 122.030 100.568 127.492 1.00 35.68 148 HIS H C 1
ATOM 10672 O O . HIS H 2 148 ? 121.023 100.729 128.189 1.00 35.68 148 HIS H O 1
ATOM 10679 N N . TYR H 2 149 ? 123.011 99.733 127.841 1.00 36.33 149 TYR H N 1
ATOM 10680 C CA . TYR H 2 149 ? 122.990 99.079 129.144 1.00 36.33 149 TYR H CA 1
ATOM 10681 C C . TYR H 2 149 ? 123.064 100.100 130.271 1.00 36.33 149 TYR H C 1
ATOM 10682 O O . TYR H 2 149 ? 122.379 99.961 131.290 1.00 36.33 149 TYR H O 1
ATOM 10691 N N . ASN H 2 150 ? 123.892 101.134 130.106 1.00 41.53 150 ASN H N 1
ATOM 10692 C CA . ASN H 2 150 ? 124.025 102.155 131.140 1.00 41.53 150 ASN H CA 1
ATOM 10693 C C . ASN H 2 150 ? 122.712 102.893 131.365 1.00 41.53 150 ASN H C 1
ATOM 10694 O O . ASN H 2 150 ? 122.351 103.194 132.508 1.00 41.53 150 ASN H O 1
ATOM 10699 N N . ASN H 2 151 ? 121.988 103.203 130.289 1.00 43.42 151 ASN H N 1
ATOM 10700 C CA . ASN H 2 151 ? 120.703 103.877 130.435 1.00 43.42 151 ASN H CA 1
ATOM 10701 C C . ASN H 2 151 ? 119.715 103.014 131.205 1.00 43.42 151 ASN H C 1
ATOM 10702 O O . ASN H 2 151 ? 118.936 103.523 132.018 1.00 43.42 151 ASN H O 1
ATOM 10707 N N . GLN H 2 152 ? 119.724 101.706 130.954 1.00 42.00 152 GLN H N 1
ATOM 10708 C CA . GLN H 2 152 ? 118.794 100.817 131.641 1.00 42.00 152 GLN H CA 1
ATOM 10709 C C . GLN H 2 152 ? 119.176 100.633 133.102 1.00 42.00 152 GLN H C 1
ATOM 10710 O O . GLN H 2 152 ? 118.301 100.536 133.968 1.00 42.00 152 GLN H O 1
ATOM 10716 N N . ILE H 2 153 ? 120.477 100.577 133.397 1.00 50.21 153 ILE H N 1
ATOM 10717 C CA . ILE H 2 153 ? 120.920 100.503 134.786 1.00 50.21 153 ILE H CA 1
ATOM 10718 C C . ILE H 2 153 ? 120.459 101.735 135.550 1.00 50.21 153 ILE H C 1
ATOM 10719 O O . ILE H 2 153 ? 120.016 101.644 136.701 1.00 50.21 153 ILE H O 1
ATOM 10724 N N . ARG H 2 154 ? 120.549 102.905 134.918 1.00 64.23 154 ARG H N 1
ATOM 10725 C CA . ARG H 2 154 ? 120.129 104.142 135.564 1.00 64.23 154 ARG H CA 1
ATOM 10726 C C . ARG H 2 154 ? 118.640 104.120 135.886 1.00 64.23 154 ARG H C 1
ATOM 10727 O O . ARG H 2 154 ? 118.238 104.365 137.029 1.00 64.23 154 ARG H O 1
ATOM 10735 N N . THR H 2 155 ? 117.803 103.818 134.893 1.00 59.73 155 THR H N 1
ATOM 10736 C CA . THR H 2 155 ? 116.363 103.821 135.119 1.00 59.73 155 THR H CA 1
ATOM 10737 C C . THR H 2 155 ? 115.910 102.672 136.008 1.00 59.73 155 THR H C 1
ATOM 10738 O O . THR H 2 155 ? 114.862 102.782 136.652 1.00 59.73 155 THR H O 1
ATOM 10742 N N . LEU H 2 156 ? 116.663 101.574 136.054 1.00 61.66 156 LEU H N 1
ATOM 10743 C CA . LEU H 2 156 ? 116.294 100.461 136.919 1.00 61.66 156 LEU H CA 1
ATOM 10744 C C . LEU H 2 156 ? 116.621 100.744 138.378 1.00 61.66 156 LEU H C 1
ATOM 10745 O O . LEU H 2 156 ? 115.904 100.280 139.270 1.00 61.66 156 LEU H O 1
ATOM 10750 N N . MET H 2 157 ? 117.698 101.489 138.639 1.00 74.63 157 MET H N 1
ATOM 10751 C CA . MET H 2 157 ? 118.023 101.871 140.008 1.00 74.63 157 MET H CA 1
ATOM 10752 C C . MET H 2 157 ? 117.029 102.881 140.564 1.00 74.63 157 MET H C 1
ATOM 10753 O O . MET H 2 157 ? 116.652 102.796 141.738 1.00 74.63 157 MET H O 1
ATOM 10758 N N . GLU H 2 158 ? 116.594 103.837 139.744 1.00 84.08 158 GLU H N 1
ATOM 10759 C CA . GLU H 2 158 ? 115.724 104.902 140.222 1.00 84.08 158 GLU H CA 1
ATOM 10760 C C . GLU H 2 158 ? 114.331 104.416 140.594 1.00 84.08 158 GLU H C 1
ATOM 10761 O O . GLU H 2 158 ? 113.602 105.142 141.279 1.00 84.08 158 GLU H O 1
ATOM 10767 N N . GLU H 2 159 ? 113.941 103.215 140.169 1.00 73.18 159 GLU H N 1
ATOM 10768 C CA . GLU H 2 159 ? 112.604 102.716 140.470 1.00 73.18 159 GLU H CA 1
ATOM 10769 C C . GLU H 2 159 ? 112.586 101.858 141.734 1.00 73.18 159 GLU H C 1
ATOM 10770 O O . GLU H 2 159 ? 111.947 102.221 142.727 1.00 73.18 159 GLU H O 1
ATOM 10772 N N . ASP H 2 160 ? 113.287 100.725 141.714 1.00 73.86 160 ASP H N 1
ATOM 10773 C CA . ASP H 2 160 ? 113.267 99.806 142.845 1.00 73.86 160 ASP H CA 1
ATOM 10774 C C . ASP H 2 160 ? 114.468 98.869 142.809 1.00 73.86 160 ASP H C 1
ATOM 10775 O O . ASP H 2 160 ? 114.376 97.768 142.251 1.00 73.86 160 ASP H O 1
ATOM 10777 N N . PRO H 2 161 ? 115.606 99.262 143.385 1.00 74.29 161 PRO H N 1
ATOM 10778 C CA . PRO H 2 161 ? 116.775 98.366 143.373 1.00 74.29 161 PRO H CA 1
ATOM 10779 C C . PRO H 2 161 ? 116.524 97.028 144.047 1.00 74.29 161 PRO H C 1
ATOM 10780 O O . PRO H 2 161 ? 117.095 96.016 143.623 1.00 74.29 161 PRO H O 1
ATOM 10784 N N . GLU H 2 162 ? 115.690 96.990 145.088 1.00 71.05 162 GLU H N 1
ATOM 10785 C CA . GLU H 2 162 ? 115.411 95.723 145.757 1.00 71.05 162 GLU H CA 1
ATOM 10786 C C . GLU H 2 162 ? 114.637 94.773 144.851 1.00 71.05 162 GLU H C 1
ATOM 10787 O O . GLU H 2 162 ? 114.964 93.584 144.766 1.00 71.05 162 GLU H O 1
ATOM 10789 N N . LYS H 2 163 ? 113.608 95.277 144.167 1.00 77.04 163 LYS H N 1
ATOM 10790 C CA . LYS H 2 163 ? 112.812 94.424 143.292 1.00 77.04 163 LYS H CA 1
ATOM 10791 C C . LYS H 2 163 ? 113.599 94.021 142.051 1.00 77.04 163 LYS H C 1
ATOM 10792 O O . LYS H 2 163 ? 113.624 92.845 141.672 1.00 77.04 163 LYS H O 1
ATOM 10798 N N . TYR H 2 164 ? 114.249 94.985 141.408 1.00 72.30 164 TYR H N 1
ATOM 10799 C CA . TYR H 2 164 ? 115.040 94.730 140.205 1.00 72.30 164 TYR H CA 1
ATOM 10800 C C . TYR H 2 164 ? 116.505 94.483 140.544 1.00 72.30 164 TYR H C 1
ATOM 10801 O O . TYR H 2 164 ? 117.402 95.132 140.012 1.00 72.30 164 TYR H O 1
ATOM 10810 N N . GLU H 2 165 ? 116.756 93.535 141.444 1.00 67.44 165 GLU H N 1
ATOM 10811 C CA . GLU H 2 165 ? 118.118 93.242 141.868 1.00 67.44 165 GLU H CA 1
ATOM 10812 C C . GLU H 2 165 ? 118.771 92.184 140.988 1.00 67.44 165 GLU H C 1
ATOM 10813 O O . GLU H 2 165 ? 119.917 92.351 140.560 1.00 67.44 165 GLU H O 1
ATOM 10815 N N . GLU H 2 166 ? 118.057 91.091 140.715 1.00 62.67 166 GLU H N 1
ATOM 10816 C CA . GLU H 2 166 ? 118.621 90.025 139.895 1.00 62.67 166 GLU H CA 1
ATOM 10817 C C . GLU H 2 166 ? 118.887 90.501 138.473 1.00 62.67 166 GLU H C 1
ATOM 10818 O O . GLU H 2 166 ? 119.916 90.158 137.880 1.00 62.67 166 GLU H O 1
ATOM 10824 N N . LEU H 2 167 ? 117.969 91.287 137.909 1.00 54.06 167 LEU H N 1
ATOM 10825 C CA . LEU H 2 167 ? 118.157 91.796 136.556 1.00 54.06 167 LEU H CA 1
ATOM 10826 C C . LEU H 2 167 ? 119.298 92.803 136.495 1.00 54.06 167 LEU H C 1
ATOM 10827 O O . LEU H 2 167 ? 120.062 92.823 135.524 1.00 54.06 167 LEU H O 1
ATOM 10832 N N . LEU H 2 168 ? 119.427 93.651 137.519 1.00 54.37 168 LEU H N 1
ATOM 10833 C CA . LEU H 2 168 ? 120.495 94.646 137.527 1.00 54.37 168 LEU H CA 1
ATOM 10834 C C . LEU H 2 168 ? 121.867 93.988 137.556 1.00 54.37 168 LEU H C 1
ATOM 10835 O O . LEU H 2 168 ? 122.803 94.465 136.905 1.00 54.37 168 LEU H O 1
ATOM 10840 N N . GLN H 2 169 ? 122.010 92.900 138.313 1.00 53.13 169 GLN H N 1
ATOM 10841 C CA . GLN H 2 169 ? 123.292 92.207 138.368 1.00 53.13 169 GLN H CA 1
ATOM 10842 C C . GLN H 2 169 ? 123.679 91.657 137.003 1.00 53.13 169 GLN H C 1
ATOM 10843 O O . GLN H 2 169 ? 124.845 91.737 136.601 1.00 53.13 169 GLN H O 1
ATOM 10849 N N . LEU H 2 170 ? 122.714 91.089 136.279 1.00 41.30 170 LEU H N 1
ATOM 10850 C CA . LEU H 2 170 ? 123.004 90.539 134.960 1.00 41.30 170 LEU H CA 1
ATOM 10851 C C . LEU H 2 170 ? 123.408 91.628 133.976 1.00 41.30 170 LEU H C 1
ATOM 10852 O O . LEU H 2 170 ? 124.370 91.461 133.220 1.00 41.30 170 LEU H O 1
ATOM 10857 N N . ILE H 2 171 ? 122.684 92.747 133.969 1.00 43.07 171 ILE H N 1
ATOM 10858 C CA . ILE H 2 171 ? 122.973 93.812 133.016 1.00 43.07 171 ILE H CA 1
ATOM 10859 C C . ILE H 2 171 ? 124.330 94.441 133.304 1.00 43.07 171 ILE H C 1
ATOM 10860 O O . ILE H 2 171 ? 125.082 94.772 132.381 1.00 43.07 171 ILE H O 1
ATOM 10865 N N . LYS H 2 172 ? 124.665 94.618 134.584 1.00 45.05 172 LYS H N 1
ATOM 10866 C CA . LYS H 2 172 ? 125.978 95.149 134.934 1.00 45.05 172 LYS H CA 1
ATOM 10867 C C . LYS H 2 172 ? 127.092 94.210 134.493 1.00 45.05 172 LYS H C 1
ATOM 10868 O O . LYS H 2 172 ? 128.120 94.658 133.976 1.00 45.05 172 LYS H O 1
ATOM 10874 N N . LYS H 2 173 ? 126.912 92.905 134.700 1.00 40.32 173 LYS H N 1
ATOM 10875 C CA . LYS H 2 173 ? 127.934 91.951 134.285 1.00 40.32 173 LYS H CA 1
ATOM 10876 C C . LYS H 2 173 ? 128.104 91.949 132.773 1.00 40.32 173 LYS H C 1
ATOM 10877 O O . LYS H 2 173 ? 129.231 91.901 132.269 1.00 40.32 173 LYS H O 1
ATOM 10883 N N . PHE H 2 174 ? 126.996 91.992 132.031 1.00 36.22 174 PHE H N 1
ATOM 10884 C CA . PHE H 2 174 ? 127.086 92.052 130.577 1.00 36.22 174 PHE H CA 1
ATOM 10885 C C . PHE H 2 174 ? 127.699 93.366 130.116 1.00 36.22 174 PHE H C 1
ATOM 10886 O O . PHE H 2 174 ? 128.489 93.386 129.169 1.00 36.22 174 PHE H O 1
ATOM 10894 N N . ARG H 2 175 ? 127.348 94.472 130.776 1.00 43.93 175 ARG H N 1
ATOM 10895 C CA . ARG H 2 175 ? 127.909 95.765 130.399 1.00 43.93 175 ARG H CA 1
ATOM 10896 C C . ARG H 2 175 ? 129.417 95.787 130.593 1.00 43.93 175 ARG H C 1
ATOM 10897 O O . ARG H 2 175 ? 130.145 96.391 129.798 1.00 43.93 175 ARG H O 1
ATOM 10905 N N . ASP H 2 176 ? 129.906 95.142 131.653 1.00 47.03 176 ASP H N 1
ATOM 10906 C CA . ASP H 2 176 ? 131.346 95.048 131.856 1.00 47.03 176 ASP H CA 1
ATOM 10907 C C . ASP H 2 176 ? 132.008 94.231 130.755 1.00 47.03 176 ASP H C 1
ATOM 10908 O O . ASP H 2 176 ? 133.081 94.598 130.265 1.00 47.03 176 ASP H O 1
ATOM 10913 N N . GLU H 2 177 ? 131.384 93.124 130.348 1.00 47.73 177 GLU H N 1
ATOM 10914 C CA . GLU H 2 177 ? 131.970 92.272 129.320 1.00 47.73 177 GLU H CA 1
ATOM 10915 C C . GLU H 2 177 ? 131.982 92.932 127.949 1.00 47.73 177 GLU H C 1
ATOM 10916 O O . GLU H 2 177 ? 132.825 92.582 127.119 1.00 47.73 177 GLU H O 1
ATOM 10922 N N . GLU H 2 178 ? 131.077 93.873 127.692 1.00 45.71 178 GLU H N 1
ATOM 10923 C CA . GLU H 2 178 ? 131.058 94.586 126.422 1.00 45.71 178 GLU H CA 1
ATOM 10924 C C . GLU H 2 178 ? 132.218 95.558 126.272 1.00 45.71 178 GLU H C 1
ATOM 10925 O O . GLU H 2 178 ? 132.325 96.206 125.227 1.00 45.71 178 GLU H O 1
ATOM 10931 N N . LEU H 2 179 ? 133.084 95.682 127.280 1.00 53.56 179 LEU H N 1
ATOM 10932 C CA . LEU H 2 179 ? 134.132 96.689 127.261 1.00 53.56 179 LEU H CA 1
ATOM 10933 C C . LEU H 2 179 ? 135.523 96.178 127.604 1.00 53.56 179 LEU H C 1
ATOM 10934 O O . LEU H 2 179 ? 136.475 96.958 127.501 1.00 53.56 179 LEU H O 1
ATOM 10939 N N . GLU H 2 180 ? 135.687 94.915 128.002 1.00 68.29 180 GLU H N 1
ATOM 10940 C CA . GLU H 2 180 ? 137.002 94.485 128.479 1.00 68.29 180 GLU H CA 1
ATOM 10941 C C . GLU H 2 180 ? 137.952 94.204 127.319 1.00 68.29 180 GLU H C 1
ATOM 10942 O O . GLU H 2 180 ? 138.896 94.962 127.080 1.00 68.29 180 GLU H O 1
ATOM 10948 N N . HIS H 2 181 ? 137.690 93.129 126.573 1.00 62.09 181 HIS H N 1
ATOM 10949 C CA . HIS H 2 181 ? 138.365 92.792 125.321 1.00 62.09 181 HIS H CA 1
ATOM 10950 C C . HIS H 2 181 ? 139.866 93.073 125.314 1.00 62.09 181 HIS H C 1
ATOM 10951 O O . HIS H 2 181 ? 140.417 93.470 124.284 1.00 62.09 181 HIS H O 1
ATOM 10958 N N . HIS H 2 182 ? 140.542 92.857 126.440 1.00 83.04 182 HIS H N 1
ATOM 10959 C CA . HIS H 2 182 ? 141.972 93.137 126.508 1.00 83.04 182 HIS H CA 1
ATOM 10960 C C . HIS H 2 182 ? 142.827 91.919 126.196 1.00 83.04 182 HIS H C 1
ATOM 10961 O O . HIS H 2 182 ? 143.941 92.071 125.682 1.00 83.04 182 HIS H O 1
ATOM 10968 N N . ASP H 2 183 ? 142.332 90.716 126.488 1.00 90.94 183 ASP H N 1
ATOM 10969 C CA . ASP H 2 183 ? 143.056 89.503 126.137 1.00 90.94 183 ASP H CA 1
ATOM 10970 C C . ASP H 2 183 ? 143.096 89.260 124.636 1.00 90.94 183 ASP H C 1
ATOM 10971 O O . ASP H 2 183 ? 143.850 88.391 124.186 1.00 90.94 183 ASP H O 1
ATOM 10976 N N . ILE H 2 184 ? 142.306 89.997 123.858 1.00 75.65 184 ILE H N 1
ATOM 10977 C CA . ILE H 2 184 ? 142.282 89.872 122.406 1.00 75.65 184 ILE H CA 1
ATOM 10978 C C . ILE H 2 184 ? 142.855 91.091 121.709 1.00 75.65 184 ILE H C 1
ATOM 10979 O O . ILE H 2 184 ? 142.809 91.163 120.473 1.00 75.65 184 ILE H O 1
ATOM 10984 N N . GLY H 2 185 ? 143.390 92.054 122.456 1.00 73.81 185 GLY H N 1
ATOM 10985 C CA . GLY H 2 185 ? 143.988 93.229 121.860 1.00 73.81 185 GLY H CA 1
ATOM 10986 C C . GLY H 2 185 ? 143.011 94.262 121.349 1.00 73.81 185 GLY H C 1
ATOM 10987 O O . GLY H 2 185 ? 143.431 95.204 120.668 1.00 73.81 185 GLY H O 1
ATOM 10988 N N . LEU H 2 186 ? 141.726 94.120 121.653 1.00 68.28 186 LEU H N 1
ATOM 10989 C CA . LEU H 2 186 ? 140.701 95.045 121.178 1.00 68.28 186 LEU H CA 1
ATOM 10990 C C . LEU H 2 186 ? 140.478 96.104 122.249 1.00 68.28 186 LEU H C 1
ATOM 10991 O O . LEU H 2 186 ? 139.738 95.887 123.210 1.00 68.28 186 LEU H O 1
ATOM 10996 N N . ASP H 2 187 ? 141.112 97.260 122.085 1.00 75.75 187 ASP H N 1
ATOM 10997 C CA . ASP H 2 187 ? 140.969 98.360 123.028 1.00 75.75 187 ASP H CA 1
ATOM 10998 C C . ASP H 2 187 ? 139.999 99.387 122.465 1.00 75.75 187 ASP H C 1
ATOM 10999 O O . ASP H 2 187 ? 140.169 99.859 121.336 1.00 75.75 187 ASP H O 1
ATOM 11004 N N . HIS H 2 188 ? 138.977 99.722 123.250 1.00 64.95 188 HIS H N 1
ATOM 11005 C CA . HIS H 2 188 ? 137.990 100.706 122.833 1.00 64.95 188 HIS H CA 1
ATOM 11006 C C . HIS H 2 188 ? 138.543 102.122 122.812 1.00 64.95 188 HIS H C 1
ATOM 11007 O O . HIS H 2 188 ? 137.895 103.013 122.254 1.00 64.95 188 HIS H O 1
ATOM 11014 N N . ASP H 2 189 ? 139.714 102.350 123.401 1.00 71.14 189 ASP H N 1
ATOM 11015 C CA . ASP H 2 189 ? 140.370 103.655 123.408 1.00 71.14 189 ASP H CA 1
ATOM 11016 C C . ASP H 2 189 ? 141.611 103.545 122.528 1.00 71.14 189 ASP H C 1
ATOM 11017 O O . ASP H 2 189 ? 142.713 103.285 123.014 1.00 71.14 189 ASP H O 1
ATOM 11019 N N . ALA H 2 190 ? 141.423 103.745 121.226 1.00 68.49 190 ALA H N 1
ATOM 11020 C CA . ALA H 2 190 ? 142.505 103.675 120.258 1.00 68.49 190 ALA H CA 1
ATOM 11021 C C . ALA H 2 190 ? 142.306 104.766 119.218 1.00 68.49 190 ALA H C 1
ATOM 11022 O O . ALA H 2 190 ? 141.180 105.017 118.780 1.00 68.49 190 ALA H O 1
ATOM 11024 N N . GLU H 2 191 ? 143.401 105.412 118.829 1.00 68.46 191 GLU H N 1
ATOM 11025 C CA . GLU H 2 191 ? 143.344 106.529 117.890 1.00 68.46 191 GLU H CA 1
ATOM 11026 C C . GLU H 2 191 ? 143.097 105.984 116.490 1.00 68.46 191 GLU H C 1
ATOM 11027 O O . GLU H 2 191 ? 144.031 105.590 115.788 1.00 68.46 191 GLU H O 1
ATOM 11029 N N . LEU H 2 192 ? 141.832 105.958 116.080 1.00 64.62 192 LEU H N 1
ATOM 11030 C CA . LEU H 2 192 ? 141.488 105.550 114.730 1.00 64.62 192 LEU H CA 1
ATOM 11031 C C . LEU H 2 192 ? 141.774 106.680 113.747 1.00 64.62 192 LEU H C 1
ATOM 11032 O O . LEU H 2 192 ? 141.998 107.833 114.125 1.00 64.62 192 LEU H O 1
ATOM 11037 N N . ALA H 2 193 ? 141.763 106.336 112.464 1.00 55.27 193 ALA H N 1
ATOM 11038 C CA . ALA H 2 193 ? 141.885 107.345 111.430 1.00 55.27 193 ALA H CA 1
ATOM 11039 C C . ALA H 2 193 ? 140.672 108.273 111.472 1.00 55.27 193 ALA H C 1
ATOM 11040 O O . ALA H 2 193 ? 139.591 107.871 111.911 1.00 55.27 193 ALA H O 1
ATOM 11042 N N . PRO H 2 194 ? 140.827 109.527 111.041 1.00 52.60 194 PRO H N 1
ATOM 11043 C CA . PRO H 2 194 ? 139.675 110.441 111.055 1.00 52.60 194 PRO H CA 1
ATOM 11044 C C . PRO H 2 194 ? 138.506 109.943 110.228 1.00 52.60 194 PRO H C 1
ATOM 11045 O O . PRO H 2 194 ? 137.350 110.221 110.570 1.00 52.60 194 PRO H O 1
ATOM 11049 N N . ALA H 2 195 ? 138.770 109.211 109.147 1.00 49.47 195 ALA H N 1
ATOM 11050 C CA . ALA H 2 195 ? 137.687 108.651 108.351 1.00 49.47 195 ALA H CA 1
ATOM 11051 C C . ALA H 2 195 ? 137.069 107.423 109.009 1.00 49.47 195 ALA H C 1
ATOM 11052 O O . ALA H 2 195 ? 135.861 107.200 108.875 1.00 49.47 195 ALA H O 1
ATOM 11054 N N . TYR H 2 196 ? 137.867 106.619 109.718 1.00 45.15 196 TYR H N 1
ATOM 11055 C CA . TYR H 2 196 ? 137.312 105.473 110.428 1.00 45.15 196 TYR H CA 1
ATOM 11056 C C . TYR H 2 196 ? 136.513 105.885 111.655 1.00 45.15 196 TYR H C 1
ATOM 11057 O O . TYR H 2 196 ? 135.632 105.135 112.084 1.00 45.15 196 TYR H O 1
ATOM 11066 N N . ALA H 2 197 ? 136.799 107.054 112.230 1.00 35.93 197 ALA H N 1
ATOM 11067 C CA . ALA H 2 197 ? 135.979 107.550 113.328 1.00 35.93 197 ALA H CA 1
ATOM 11068 C C . ALA H 2 197 ? 134.599 107.971 112.848 1.00 35.93 197 ALA H C 1
ATOM 11069 O O . ALA H 2 197 ? 133.624 107.860 113.598 1.00 35.93 197 ALA H O 1
ATOM 11071 N N . VAL H 2 198 ? 134.497 108.474 111.618 1.00 31.39 198 VAL H N 1
ATOM 11072 C CA . VAL H 2 198 ? 133.192 108.805 111.059 1.00 31.39 198 VAL H CA 1
ATOM 11073 C C . VAL H 2 198 ? 132.409 107.538 110.750 1.00 31.39 198 VAL H C 1
ATOM 11074 O O . VAL H 2 198 ? 131.204 107.457 111.011 1.00 31.39 198 VAL H O 1
ATOM 11078 N N . LEU H 2 199 ? 133.079 106.533 110.182 1.00 31.22 199 LEU H N 1
ATOM 11079 C CA . LEU H 2 199 ? 132.417 105.267 109.890 1.00 31.22 199 LEU H CA 1
ATOM 11080 C C . LEU H 2 199 ? 131.904 104.611 111.164 1.00 31.22 199 LEU H C 1
ATOM 11081 O O . LEU H 2 199 ? 130.791 104.074 111.192 1.00 31.22 199 LEU H O 1
ATOM 11086 N N . LYS H 2 200 ? 132.698 104.658 112.232 1.00 26.66 200 LYS H N 1
ATOM 11087 C CA . LYS H 2 200 ? 132.256 104.121 113.513 1.00 26.66 200 LYS H CA 1
ATOM 11088 C C . LYS H 2 200 ? 131.043 104.874 114.039 1.00 26.66 200 LYS H C 1
ATOM 11089 O O . LYS H 2 200 ? 130.136 104.275 114.626 1.00 26.66 200 LYS H O 1
ATOM 11095 N N . SER H 2 201 ? 131.006 106.191 113.837 1.00 24.76 201 SER H N 1
ATOM 11096 C CA . SER H 2 201 ? 129.881 106.984 114.316 1.00 24.76 201 SER H CA 1
ATOM 11097 C C . SER H 2 201 ? 128.615 106.703 113.515 1.00 24.76 201 SER H C 1
ATOM 11098 O O . SER H 2 201 ? 127.513 106.690 114.073 1.00 24.76 201 SER H O 1
ATOM 11101 N N . ILE H 2 202 ? 128.751 106.492 112.205 1.00 25.75 202 ILE H N 1
ATOM 11102 C CA . ILE H 2 202 ? 127.592 106.174 111.375 1.00 25.75 202 ILE H CA 1
ATOM 11103 C C . ILE H 2 202 ? 127.000 104.829 111.775 1.00 25.75 202 ILE H C 1
ATOM 11104 O O . ILE H 2 202 ? 125.777 104.675 111.867 1.00 25.75 202 ILE H O 1
ATOM 11109 N N . ILE H 2 203 ? 127.856 103.833 112.010 1.00 26.25 203 ILE H N 1
ATOM 11110 C CA . ILE H 2 203 ? 127.379 102.537 112.483 1.00 26.25 203 ILE H CA 1
ATOM 11111 C C . ILE H 2 203 ? 126.728 102.681 113.851 1.00 26.25 203 ILE H C 1
ATOM 11112 O O . ILE H 2 203 ? 125.662 102.112 114.114 1.00 26.25 203 ILE H O 1
ATOM 11117 N N . GLN H 2 204 ? 127.352 103.452 114.738 1.00 25.38 204 GLN H N 1
ATOM 11118 C CA . GLN H 2 204 ? 126.804 103.652 116.074 1.00 25.38 204 GLN H CA 1
ATOM 11119 C C . GLN H 2 204 ? 125.470 104.386 116.025 1.00 25.38 204 GLN H C 1
ATOM 11120 O O . GLN H 2 204 ? 124.571 104.109 116.825 1.00 25.38 204 GLN H O 1
ATOM 11126 N N . ALA H 2 205 ? 125.331 105.343 115.106 1.00 29.33 205 ALA H N 1
ATOM 11127 C CA . ALA H 2 205 ? 124.055 106.030 114.940 1.00 29.33 205 ALA H CA 1
ATOM 11128 C C . ALA H 2 205 ? 122.975 105.078 114.441 1.00 29.33 205 ALA H C 1
ATOM 11129 O O . ALA H 2 205 ? 121.826 105.140 114.893 1.00 29.33 205 ALA H O 1
ATOM 11131 N N . GLY H 2 206 ? 123.326 104.196 113.502 1.00 29.36 206 GLY H N 1
ATOM 11132 C CA . GLY H 2 206 ? 122.353 103.246 112.989 1.00 29.36 206 GLY H CA 1
ATOM 11133 C C . GLY H 2 206 ? 121.883 102.261 114.041 1.00 29.36 206 GLY H C 1
ATOM 11134 O O . GLY H 2 206 ? 120.715 101.868 114.058 1.00 29.36 206 GLY H O 1
ATOM 11135 N N . CYS H 2 207 ? 122.787 101.841 114.926 1.00 32.01 207 CYS H N 1
ATOM 11136 C CA . CYS H 2 207 ? 122.397 100.945 116.009 1.00 32.01 207 CYS H CA 1
ATOM 11137 C C . CYS H 2 207 ? 121.436 101.627 116.973 1.00 32.01 207 CYS H C 1
ATOM 11138 O O . CYS H 2 207 ? 120.536 100.981 117.517 1.00 32.01 207 CYS H O 1
ATOM 11141 N N . ARG H 2 208 ? 121.614 102.929 117.204 1.00 38.46 208 ARG H N 1
ATOM 11142 C CA . ARG H 2 208 ? 120.701 103.661 118.076 1.00 38.46 208 ARG H CA 1
ATOM 11143 C C . ARG H 2 208 ? 119.298 103.722 117.486 1.00 38.46 208 ARG H C 1
ATOM 11144 O O . ARG H 2 208 ? 118.305 103.653 118.219 1.00 38.46 208 ARG H O 1
ATOM 11152 N N . VAL H 2 209 ? 119.195 103.877 116.165 1.00 32.74 209 VAL H N 1
ATOM 11153 C CA . VAL H 2 209 ? 117.889 103.856 115.513 1.00 32.74 209 VAL H CA 1
ATOM 11154 C C . VAL H 2 209 ? 117.248 102.482 115.651 1.00 32.74 209 VAL H C 1
ATOM 11155 O O . VAL H 2 209 ? 116.048 102.364 115.921 1.00 32.74 209 VAL H O 1
ATOM 11159 N N . ALA H 2 210 ? 118.038 101.422 115.463 1.00 28.57 210 ALA H N 1
ATOM 11160 C CA . ALA H 2 210 ? 117.514 100.068 115.602 1.00 28.57 210 ALA H CA 1
ATOM 11161 C C . ALA H 2 210 ? 117.068 99.790 117.031 1.00 28.57 210 ALA H C 1
ATOM 11162 O O . ALA H 2 210 ? 116.050 99.127 117.253 1.00 28.57 210 ALA H O 1
ATOM 11164 N N . ILE H 2 211 ? 117.824 100.279 118.013 1.00 32.10 211 ILE H N 1
ATOM 11165 C CA . ILE H 2 211 ? 117.426 100.125 119.409 1.00 32.10 211 ILE H CA 1
ATOM 11166 C C . ILE H 2 211 ? 116.109 100.843 119.669 1.00 32.10 211 ILE H C 1
ATOM 11167 O O . ILE H 2 211 ? 115.225 100.324 120.360 1.00 32.10 211 ILE H O 1
ATOM 11172 N N . TYR H 2 212 ? 115.958 102.049 119.119 1.00 42.67 212 TYR H N 1
ATOM 11173 C CA . TYR H 2 212 ? 114.726 102.806 119.305 1.00 42.67 212 TYR H CA 1
ATOM 11174 C C . TYR H 2 212 ? 113.527 102.073 118.717 1.00 42.67 212 TYR H C 1
ATOM 11175 O O . TYR H 2 212 ? 112.457 102.023 119.334 1.00 42.67 212 TYR H O 1
ATOM 11184 N N . LEU H 2 213 ? 113.684 101.505 117.521 1.00 30.75 213 LEU H N 1
ATOM 11185 C CA . LEU H 2 213 ? 112.573 100.823 116.869 1.00 30.75 213 LEU H CA 1
ATOM 11186 C C . LEU H 2 213 ? 112.228 99.508 117.551 1.00 30.75 213 LEU H C 1
ATOM 11187 O O . LEU H 2 213 ? 111.055 99.124 117.588 1.00 30.75 213 LEU H O 1
ATOM 11192 N N . SER H 2 214 ? 113.225 98.805 118.091 1.00 28.72 214 SER H N 1
ATOM 11193 C CA . SER H 2 214 ? 112.989 97.456 118.595 1.00 28.72 214 SER H CA 1
ATOM 11194 C C . SER H 2 214 ? 112.250 97.454 119.925 1.00 28.72 214 SER H C 1
ATOM 11195 O O . SER H 2 214 ? 111.493 96.519 120.201 1.00 28.72 214 SER H O 1
ATOM 11198 N N . GLU H 2 215 ? 112.455 98.467 120.765 1.00 35.93 215 GLU H N 1
ATOM 11199 C CA . GLU H 2 215 ? 111.781 98.470 122.057 1.00 35.93 215 GLU H CA 1
ATOM 11200 C C . GLU H 2 215 ? 110.303 98.807 121.935 1.00 35.93 215 GLU H C 1
ATOM 11201 O O . GLU H 2 215 ? 109.539 98.527 122.862 1.00 35.93 215 GLU H O 1
ATOM 11207 N N . ARG H 2 216 ? 109.884 99.384 120.813 1.00 38.66 216 ARG H N 1
ATOM 11208 C CA . ARG H 2 216 ? 108.477 99.641 120.541 1.00 38.66 216 ARG H CA 1
ATOM 11209 C C . ARG H 2 216 ? 107.865 98.584 119.633 1.00 38.66 216 ARG H C 1
ATOM 11210 O O . ARG H 2 216 ? 106.801 98.041 119.942 1.00 38.66 216 ARG H O 1
ATOM 11218 N N . LEU H 2 217 ? 108.525 98.272 118.525 1.00 31.81 217 LEU H N 1
ATOM 11219 C CA . LEU H 2 217 ? 108.047 97.255 117.599 1.00 31.81 217 LEU H CA 1
ATOM 11220 C C . LEU H 2 217 ? 108.767 95.933 117.825 1.00 31.81 217 LEU H C 1
ATOM 11221 O O . LEU H 2 217 ? 108.146 94.931 118.171 1.00 31.81 217 LEU H O 1
#

Sequence (1416 aa):
SEEQLQHRILTAALEFVPAHGWTAEAIAEGAQSLGLGKDGSELILHFVTQQCNTRLTRVLEEEQKLVQLGQAEKRKTDQFLRDAVETRLRMLIPYIEHWPRALSILMLPHNIPSSLSLLTSMVDDMWHYAGDQSTDFNWYTRRAMLAAIYNTTELVMMQDSSPDFEDTWRFLENRVNDAMNMSEEQLQHRILTAALEFVPAHGWTAEAIAEGAQSLGLGKDGSELILHFVTQQCNTRLTRVLEEEQKLVQLGQAEKRKTDQFLRDAVETRLRMLIPYIEHWPRALSILMLPHNIPSSLSLLTSMVDDMWHYAGDQSTDFNWYTRRAMLAAIYNTTELVMMQDSSPDFEDTWRFLENRRVNDAMNMSEEQLQHRILTAALEFVPAHGWTAEAIAEGAQSLGLGKDGSELILHFVTQQCNTRLTRVLEEEQKLVQLGQAEKRKTDQFLRDAVETRLRMLIPYIEHWPRALSILMLPHNIPSSLSLLTSMVDDMWHYAGDQSTDFNWYTRRAMLAAIYNTTELVMMQDSSPDFEDTWRFLENRVNDAMNMSEEQLQHRILTAALEFVPAHGWTAEAIAEGAQSLGLGKDGSELILHFVTQQCNTRLTRVLEEEQKLVQLGQAEKRKTDQFLRDAVETRLRMLIPYIEHWPRALSILMLPHNIPSSLSLLTSMVDDMWHYAGDQSTDFNWYTRRAMLAAIYNTTELVMMQDSSPDFEDTWRFLENRRVNDAMNMSRAAVDRIIRVDHAGEYGANRIYAGQMAVLGRTSVGPVIQKMWDQEKDHLKKKFNELMVTFRVRPTVLMPLWNVLGFALGAGTALLGKEGAMACTVAVEESIAHHYNNQIRTLMEEDPEKYEELLQLIKKFRDEELEHHDIGLDHDAELAPAYAVLKSIIQAGCRVAIYLSERLSRAAVDRIIRVDHAGEYGANRIYAGQMAVLGRTSVGPVIQKMWDQEKDHLKKKFNELMVTFRVRPTVLMPLWNVLGFALGAGTALLGKEGAMACTVAVEESIAHHYNNQIRTLMEEDPEKYEELLQLIKKFRDEELEHHDIGLDHDAELAPAYAVLKSIIQAGCRVAIYLSERLSRAAVDRIIRVDHAGEYGANRIYAGQMAVLGRTSVGPVIQKMWDQEKDHLKKKFNELMVTFRVRPTVLMPLWNVLGFALGAGTALLGKEGAMACTVAVEESIAHHYNNQIRTLMEEDPEKYEELLQLIKKFRDEELEHHDIGLDHDAELAPAYAVLKSIIQAGCRVAIYLSERLSRAAVDRIIRVDHAGEYGANRIYAGQMAVLGRTSVGPVIQKMWDQEKDHLKKKFNELMVTFRVRPTVLMPLWNVLGFALGAGTALLGKEGAMACTVAVEESIAHHYNNQIRTLMEEDPEKYEELLQLIKKFRDEELEHHDIGLDHDAELAPAYAVLKSIIQAGCRVAIYLSERL

Organism: Homo sapiens (NCBI:txid9606)

B-factor: mean 40.18, std 17.14, range [9.02, 93.98]

GO terms:
  GO:0005739 mitochondrion (C, IDA)
  GO:0008289 lipid binding (F, IDA)
  GO:0042803 protein homodimerization activity (F, IDA)
  GO:0006744 ubiquinone biosynthetic process (P, IDA)
  GO:0019840 isoprenoid binding (F, IDA)
  GO:0005515 protein binding (F, IPI)
  GO:0005739 mitochondrion (C, HTP)
  GO:0005743 mitochondrial inner membrane (C, TAS)
  GO:0005743 mitochondrial inner membrane (C, IDA)
  GO:0005739 mitochondrion (C, HDA)

Foldseek 3Di:
DVVVLVLQLLVQLVVCCLVPHLACVSSVVSCVVPHPPGLNLSSLLSLLLVLLVVLLVVLVVVLVCVVVPVDPDDALLVLLLVSLVSSLVVCVSVLQRVVVSVVSCPPPVNVVSSVVSLLSSLLSSVVSSPDDDDDCVSVVSSVLSSVLSVVLNVCSSPDDPVVSPVSSVSSSVSSVVVVVD/DCVVVLLQLLVQLVVCCLPPNLACVSSVVSCVVVPDPGLNLVSLLSLLLVLLVVLLVVLVVLLVDCVPDPHPDDALLVLLLVSLVSSLVVCVSVLQRVVVSVVSCPPPVNVVSNVVSLLSSLLSSCVSSPNPDPDCVSVVSSVLSSVLSVVLNVCSSPADPVVSPVSSVSSSVSSVVVVVD/DCVVVLLQLLVQLVVCCLVPHLACVSSVVSCVVVVDPGLNLVSLLSLLLVLLVVLLVVLVVVVVCCVVPVDPDDALLVLLLVSLVSSLVVCVSVLQRVVVSVVSCVPPVNVVSSVVSLLVSLLSSCVSNPDDDPDCVSVVSSVLSSVLSVVLNVCSSPDDPVVSPVSSVSSSVSSVVVVVD/DPVVVLVQLLVQLVVCCLPPNQFCVSSVVSCVVVDDPGLNLVSLLSLLLVLLVVLLVVLVVVLVCCVVPVDPDDALLVLLLVSLVSSLVVCVSVLQRVVSSVVSCPPPVNVVSNVVSLLSSLLSSCVSNPNPDDDCVSVVSSVLSSVLSVVLNVCSSPADPVVSPVSSVSSSVSSVVVVVD/DLLVVLLVLQLQLLLLLLQLLLLVLQCVQCCPPPCNVVSVVSNVLSVVSNVVSVVVCVVSVHDHFPCNVVSNVVSNCCSNVFCVVNDLSNLLLLLLSLVLSLVVLVVVLVVVVVPDCVVCPVVNVVSVVSSVVSADSVVPPNHSDDDDDPVSVVVSVVSNVVSVVVSVNRSVD/DLLLVLLVLQLQLLLLLLQLLLLVLQCVQPCPPPCNVVSVVSNVLSVVSNVVSVVVCVVSVHDHFPCSVVSNVVSNCCNNVFCVVNPLSNLLLLLLSLVLSLVVLVVVLVVCVVPDCVVCVVVSVVSVVSSVVSADSVVPPNHSDDDDDPVSVVVSVVSNVVSVVVSVNRSPD/DLLVVLLVLQLQLLLLLLQLLLLVLQCVQPCPPPCNVVSVVSNVLSVVSNVVSVVVCVVSVHDHFPCSVVSNVVSNCCSNVFCVVNDLSNLLLLLLSLVLSLVVLVVVLVVVVVPDCVVCPVVNVVSVVSSVVSADSVVVPNHSPDDDDPVSVVVSVVSNVVSVVVSVNGSPD/DLLLVLLVLQLQLLLLLLQLLLLVLQCVQPCPPPCNVVSVVSNVLSVVSNVVSVVVCVVSVHDHFPCSVVSNVVSNCCSNVFCVVNDLSNLLLLLLSLVLSLVVLVVSLVVVVVPDCVVCVVVNVVSVVSSVVSADCVVVPRHSDDDDDPVSVVVSVVSNVVSVVVSVNGSPD

Secondary structure (DSSP, 8-state):
-HHHHHHHHHHHHTTTTTTS-SSHHHHHHHHHTT----S-HHHHHHHHHHHHHHHHHHHHHHHHHHHTTSS----HHHHHHHHHHHHHGGGGGGTTTHHHHHHHHTSTTTHHHHHHHHHHHHHHHHHHTT----STHHHHHHHHHHHHHHHHHHHHHT--SGGGHHHHHHHHHHHHHHHT-/-THHHHHHHHHHHTTTHHHH-SSHHHHHHHHHTT----S-HHHHHHHHHHHHHHHHHHHHHHHHHHHHSS-----HHHHHHHHHHHHHGGGGGGTTTHHHHHHHHTSTTTHHHHHHHHHHHHHHHHHHTT----STHHHHHHHHHHHHHHHHHHHHHT--SGGGHHHHHHHHHHHHHHTT-/--HHHHHHHHHHHTTTTTTS-SSHHHHHHHHHTTT---S-HHHHHHHHHHHHHHHHHHHHHHHHHHHHTSSPPPPHHHHHHHHHHHHHGGGGGGTTTHHHHHHHHTSTTTHHHHHHHHHHHHHHHHHHTT----STHHHHHHHHHHHHHHHHHHHHHT--SGGGHHHHHHHHHHHHHHHT-/--HHHHHHHHHHHTTTHHHH-SSHHHHHHHHHTT----S-HHHHHHHHHHHHHHHHHHHHHHHHHHHTTSSPPPPHHHHHHHHHHHHHGGGGGGTTTHHHHHHHHTSTTTHHHHHHHHHHHHHHHHHHTT----STHHHHHHHHHHHHHHHHHHHHHT--SGGGHHHHHHHHHHHHHHHT-/-HHHHHHHHHHHHHHHHHHHHHHHHHHHHHTTSTTHHHHHHHHHHHHHHHHHHHHHHHHHTPPPPS-HHHHHHHHHHHHHHTTTS-HHHHHHHHHHHHHHHHHHHHHHHHHHTTT-TTTTHHHHHHHHHHHHHTT--TTTT--SS----HHHHHHHHHHHHHHHHHHHHHTT-/-HHHHHHHHHHHHHHHHHHHHHHHHHHHHSSSSTTHHHHHHHHHHHHHHHHHHHHHHHHHTPPPPTTHHHHHHHHHHHHHHTTTS-HHHHHHHHHHHHHHHHHHHHHHHHHHHHH-TTTTHHHHHHHHHHHHHTT--TTTT--SS----HHHHHHHHHHHHHHHHHHHHHHH-/-HHHHHHHHHHHHHHHHHHHHHHHHHHHHSSSSTTHHHHHHHHHHHHHHHHHHHHHHHHHTPPPPTTHHHHHHHHHHHHHHTTTS-HHHHHHHHHHHHHHHHHHHHHHHHHHTTT-TTTTHHHHHHHHHHHHHTT--TTTT--SS----HHHHHHHHHHHHHHHHHHHHHHH-/-HHHHHHHHHHHHHHHHHHHHHHHHHHHHSSSSTTHHHHHHHHHHHHHHHHHHHHHHHHHTPPPPTTHHHHHHHHHHHHHHTTTS-HHHHHHHHHHHHHHHHHHHHHHHHHHHHH-TTTTHHHHHHHHHHHHHTT--TTTT--SS----HHHHHHHHHHHHHHHHHHHHHHH-

Radius of gyration: 35.1 Å; Cα contacts (8 Å, |Δi|>4): 1484; chains: 8; bounding box: 80×87×78 Å

InterPro domains:
  IPR012762 Ubiquinone biosynthesis protein COQ9 [PTHR21427] (6-308)
  IPR012762 Ubiquinone biosynthesis protein COQ9 [TIGR02396] (101-288)
  IPR013718 COQ9, C-terminal domain [PF08511] (213-284)
  IPR048674 Ubiquinone biosynthesis protein COQ9, HTH domain [PF21392] (96-126)

Nearest PDB structures (foldseek):
  7sss-assembly1_D  TM=1.003E+00  e=9.880E-23  Homo sapiens
  6awl-assembly1_A  TM=9.679E-01  e=5.190E-20  Homo sapiens
  6awl-assembly1_B  TM=9.626E-01  e=1.715E-19  Homo sapiens
  4rhp-assembly1_B  TM=9.615E-01  e=9.144E-19  Homo sapiens
  7ssp-assembly1_D  TM=9.923E-01  e=3.325E-18  Homo sapiens

Solvent-accessible surface area: 66634 Å² total; per-residue (Å²): 119,90,132,50,107,117,89,48,39,21,63,18,0,24,124,56,0,60,78,71,3,5,69,32,90,0,33,64,65,0,14,69,94,72,37,143,82,46,65,3,17,110,0,0,38,24,6,17,55,59,0,18,58,96,1,30,115,48,5,62,116,62,69,122,80,44,129,129,54,120,34,146,171,76,146,52,44,61,24,1,57,45,3,0,48,44,9,0,82,19,0,58,82,32,39,146,46,6,47,140,0,19,5,5,19,65,18,43,15,7,67,86,43,24,102,62,33,33,65,63,5,2,29,24,0,4,59,32,18,56,11,126,22,26,63,90,76,25,42,65,91,16,65,30,0,18,49,3,9,56,23,0,10,19,35,0,35,51,20,109,25,100,96,28,83,61,0,33,118,62,2,58,78,73,2,60,97,13,75,124,170,130,74,108,126,101,102,74,52,30,18,65,20,0,23,122,52,0,60,77,71,4,4,69,34,90,0,35,64,59,0,8,77,89,69,70,82,84,48,65,3,17,110,0,0,38,25,6,17,56,60,0,17,58,95,2,36,117,50,5,77,109,65,65,113,84,47,127,158,30,178,30,153,171,75,150,52,44,64,23,1,58,47,2,0,48,44,8,0,82,19,0,56,82,32,40,147,47,6,46,138,0,19,5,4,17,64,18,48,16,7,51,87,44,22,100,64,35,31,63,62,5,2,30,24,0,5,69,33,23,51,15,131,18,27,60,90,77,26,42,69,84,17,65,36,0,18,48,2,10,57,28,0,9,19,34,0,34,48,18,109,21,103,97,28,85,57,0,34,124,63,2,60,79,66,1,55,99,7,73,123,186,118,66,104,116,100,96,98,56,34,25,56,20,0,12,120,53,0,59,77,72,3,5,70,35,90,0,34,64,60,0,16,80,86,71,70,107,85,46,65,0,11,92,0,0,37,30,2,17,64,48,0,19,62,82,2,32,114,51,5,61,108,60,66,116,84,51,130,126,53,114,36,146,170,73,146,49,42,63,22,1,56,44,2,0,48,45,7,0,81,18,0,58,83,31,39,146,46,6,46,142,0,20,4,5,19,64,18,44,16,8,51,90,42,22,101,63,33,33,65,63,5,2,28,27,0,5,64,35,20,56,13,127,21,24,60,90,78,25,43,69,90,15,65,36,0,18,48,4,10,56,22,0,8,19,36,0,35,48,18,110,21,104,95,27,85,59,0,34,123,60,2,59,75,75,2,58,97,11,73,126,191,109,77,89,116,112,85,74,58,46,16,67,19,0,24,122,52,0,58,79,72,3,6,64,32,88,0,30,65,60,0,14,86,82,73,58,126,84,43,60,0,15,66,0,0,38,25,5,16,54,65,0,19,54,97,1,27,130,57,5,67,54,63,79,111,88,53,126,119,54,116,38,147,170,80,147,51,40,62,22,1,55,45,2,0,48,42,7,0,83,19,0,57,82,30,38,148,49,6,45,134,0,20,4,7,18,65,17,43,18,7,61,87,42,24,101,63,33,30,64,62,4,2,29,27,0,6,67,33,23,51,15,134,17,28,63,88,77,26,42,66,84,16,66,30,0,18,43,1,11,58,27,0,10,18,36,0,36,48,18,110,22,103,94,27,84,58,0,34,122,69,2,60,79,75,0,56,101,10,72,129,175,85,146,86,48,8,30,93,20,0,18,2,6,3,3,11,0,43,12,2,14,64,10,0,9,0,1,37,23,26,17,19,179,56,86,22,0,83,26,5,59,107,5,58,62,30,0,86,91,2,26,133,75,0,46,79,25,4,54,96,85,98,5,72,0,0,49,35,12,66,78,25,51,96,93,7,40,36,58,0,9,15,7,3,27,48,26,88,116,0,0,47,1,0,4,12,0,4,0,40,2,15,3,66,33,2,54,48,9,12,129,77,7,84,147,75,25,78,96,120,22,48,154,22,7,109,20,0,54,109,9,58,68,66,0,72,104,16,129,108,32,63,13,67,40,66,53,113,76,46,80,2,12,39,10,14,32,1,48,14,10,22,40,25,72,89,25,18,118,64,1,26,99,91,86,148,80,49,7,32,100,18,0,15,1,7,3,4,12,0,39,13,2,14,57,10,1,10,0,1,36,24,24,18,21,180,55,88,21,1,79,28,5,59,116,5,57,62,31,0,85,92,2,26,133,73,0,46,80,25,4,57,95,87,96,5,70,0,1,52,31,12,65,80,26,50,93,92,7,39,35,60,0,9,16,7,4,27,46,25,88,117,0,0,47,2,0,4,12,0,4,0,40,2,17,4,67,30,2,52,49,10,14,126,73,5,86,147,74,25,77,99,122,20,53,142,21,9,122,19,0,71,109,10,54,66,54,0,74,92,15,143,147,33,63,12,66,41,66,51,114,76,46,78,2,12,40,11,15,32,1,51,13,10,22,40,27,70,90,24,19,120,66,2,30,93,93,82,142,86,50,9,31,96,18,0,19,1,6,3,4,10,1,40,13,1,14,57,10,0,9,0,1,38,25,25,19,21,182,55,85,20,1,78,27,3,59,115,5,57,62,30,0,85,94,2,27,134,76,0,46,80,25,3,56,97,87,98,5,72,0,1,51,32,14,64,79,27,51,93,93,7,39,34,59,0,8,15,8,3,27,46,26,89,117,0,0,48,2,0,3,13,0,4,0,41,3,16,3,65,32,3,47,48,10,15,140,75,8,84,149,74,25,78,98,120,21,49,152,23,8,114,19,0,56,110,10,57,74,66,0,72,105,16,126,151,34,64,15,65,40,67,53,110,83,45,78,1,13,40,11,14,30,1,48,12,11,20,41,27,72,88,24,18,120,64,1,24,93,91,82,142,85,51,8,30,98,17,0,20,2,7,3,5,12,0,40,14,2,14,57,11,1,9,0,1,38,23,27,18,20,183,55,86,20,1,82,27,5,59,108,5,56,62,30,0,84,90,2,27,134,75,1,46,79,24,4,54,97,87,96,5,74,0,1,50,32,12,65,81,25,49,94,91,7,39,40,58,0,5,16,7,3,26,45,26,88,116,0,0,46,1,0,3,13,0,4,0,41,3,15,4,65,33,2,65,69,9,13,129,79,8,87,137,74,26,76,98,124,20,47,150,20,6,111,19,0,57,110,10,53,67,54,0,73,94,16,142,150,32,64,13,65,42,69,50,114,77,46,79,2,12,40,11,14,31,1,49,14,11,22,41,26,72,90,26,19,121,66,1,25,95,93